Protein AF-0000000084605504 (afdb_homodimer)

InterPro domains:
  IPR029058 Alpha/Beta hydrolase fold [G3DSA:3.40.50.1820] (10-393)
  IPR029058 Alpha/Beta hydrolase fold [SSF53474] (38-387)

Structure (mmCIF, N/CA/C/O backbone):
data_AF-0000000084605504-model_v1
#
loop_
_entity.id
_entity.type
_entity.pdbx_description
1 polymer 'Uncharacterized protein'
#
loop_
_atom_site.group_PDB
_atom_site.id
_atom_site.type_symbol
_atom_site.label_atom_id
_atom_site.label_alt_id
_atom_site.label_comp_id
_atom_site.label_asym_id
_atom_site.label_entity_id
_atom_site.label_seq_id
_atom_site.pdbx_PDB_ins_code
_atom_site.Cartn_x
_atom_site.Cartn_y
_atom_site.Cartn_z
_atom_site.occupancy
_atom_site.B_iso_or_equiv
_atom_site.auth_seq_id
_atom_site.auth_comp_id
_atom_site.auth_asym_id
_atom_site.auth_atom_id
_atom_site.pdbx_PDB_model_num
ATOM 1 N N . MET A 1 1 ? 10.141 -19.453 16 1 26.58 1 MET A N 1
ATOM 2 C CA . MET A 1 1 ? 11.234 -20.406 15.984 1 26.58 1 MET A CA 1
ATOM 3 C C . MET A 1 1 ? 11.5 -20.922 14.57 1 26.58 1 MET A C 1
ATOM 5 O O . MET A 1 1 ? 10.578 -21.344 13.883 1 26.58 1 MET A O 1
ATOM 9 N N . ALA A 1 2 ? 12.641 -20.469 13.984 1 36.31 2 ALA A N 1
ATOM 10 C CA . ALA A 1 2 ? 13.164 -20.938 12.703 1 36.31 2 ALA A CA 1
ATOM 11 C C . ALA A 1 2 ? 13.422 -22.438 12.727 1 36.31 2 ALA A C 1
ATOM 13 O O . ALA A 1 2 ? 14.07 -22.938 13.648 1 36.31 2 ALA A O 1
ATOM 14 N N . ARG A 1 3 ? 12.57 -23.328 12.133 1 33.59 3 ARG A N 1
ATOM 15 C CA . ARG A 1 3 ? 12.938 -24.734 12.031 1 33.59 3 ARG A CA 1
ATOM 16 C C . ARG A 1 3 ? 13.805 -24.984 10.805 1 33.59 3 ARG A C 1
ATOM 18 O O . ARG A 1 3 ? 13.453 -24.594 9.695 1 33.59 3 ARG A O 1
ATOM 25 N N . LEU A 1 4 ? 15.047 -25.344 10.992 1 37.31 4 LEU A N 1
ATOM 26 C CA . LEU A 1 4 ? 15.945 -25.797 9.93 1 37.31 4 LEU A CA 1
ATOM 27 C C . LEU A 1 4 ? 15.461 -27.109 9.336 1 37.31 4 LEU A C 1
ATOM 29 O O . LEU A 1 4 ? 15.156 -28.047 10.078 1 37.31 4 LEU A O 1
ATOM 33 N N . VAL A 1 5 ? 14.867 -27.125 8.234 1 40.53 5 VAL A N 1
ATOM 34 C CA . VAL A 1 5 ? 14.516 -28.406 7.613 1 40.53 5 VAL A CA 1
ATOM 35 C C . VAL A 1 5 ? 15.766 -29.062 7.039 1 40.53 5 VAL A C 1
ATOM 37 O O . VAL A 1 5 ? 16.562 -28.406 6.359 1 40.53 5 VAL A O 1
ATOM 40 N N . PRO A 1 6 ? 16.047 -30.203 7.488 1 39.81 6 PRO A N 1
ATOM 41 C CA . PRO A 1 6 ? 17.203 -30.938 6.996 1 39.81 6 PRO A CA 1
ATOM 42 C C . PRO A 1 6 ? 17.172 -31.156 5.484 1 39.81 6 PRO A C 1
ATOM 44 O O . PRO A 1 6 ? 16.188 -31.656 4.945 1 39.81 6 PRO A O 1
ATOM 47 N N . LEU A 1 7 ? 17.625 -30.25 4.707 1 46.53 7 LEU A N 1
ATOM 48 C CA . LEU A 1 7 ? 17.734 -30.422 3.266 1 46.53 7 LEU A CA 1
ATOM 49 C C . LEU A 1 7 ? 18.75 -31.516 2.928 1 46.53 7 LEU A C 1
ATOM 51 O O . LEU A 1 7 ? 19.609 -31.844 3.746 1 46.53 7 LEU A O 1
ATOM 55 N N . GLN A 1 8 ? 18.562 -32.062 1.798 1 49.34 8 GLN A N 1
ATOM 56 C CA . GLN A 1 8 ? 19.5 -32.938 1.088 1 49.34 8 GLN A CA 1
ATOM 57 C C . GLN A 1 8 ? 20.922 -32.375 1.128 1 49.34 8 GLN A C 1
ATOM 59 O O . GLN A 1 8 ? 21.109 -31.156 1.144 1 49.34 8 GLN A O 1
ATOM 64 N N . GLU A 1 9 ? 21.922 -33.094 1.468 1 55.03 9 GLU A N 1
ATOM 65 C CA . GLU A 1 9 ? 23.359 -32.812 1.64 1 55.03 9 GLU A CA 1
ATOM 66 C C . GLU A 1 9 ? 23.859 -31.844 0.588 1 55.03 9 GLU A C 1
ATOM 68 O O . GLU A 1 9 ? 24.719 -31 0.876 1 55.03 9 GLU A O 1
ATOM 73 N N . ASP A 1 10 ? 23.141 -31.656 -0.677 1 78.25 10 ASP A N 1
ATOM 74 C CA . ASP A 1 10 ? 23.766 -30.859 -1.734 1 78.25 10 ASP A CA 1
ATOM 75 C C . ASP A 1 10 ? 22.953 -29.594 -2.016 1 78.25 10 ASP A C 1
ATOM 77 O O . ASP A 1 10 ? 23.219 -28.891 -3 1 78.25 10 ASP A O 1
ATOM 81 N N . PHE A 1 11 ? 22.094 -29.219 -1.221 1 88.12 11 PHE A N 1
ATOM 82 C CA . PHE A 1 11 ? 21.359 -27.969 -1.429 1 88.12 11 PHE A CA 1
ATOM 83 C C . PHE A 1 11 ? 22.125 -26.781 -0.875 1 88.12 11 PHE A C 1
ATOM 85 O O . PHE A 1 11 ? 22.531 -26.797 0.286 1 88.12 11 PHE A O 1
ATOM 92 N N . PRO A 1 12 ? 22.328 -25.766 -1.66 1 93.06 12 PRO A N 1
ATOM 93 C CA . PRO A 1 12 ? 23.312 -24.734 -1.317 1 93.06 12 PRO A CA 1
ATOM 94 C C . PRO A 1 12 ? 22.734 -23.641 -0.414 1 93.06 12 PRO A C 1
ATOM 96 O O . PRO A 1 12 ? 23.359 -22.609 -0.2 1 93.06 12 PRO A O 1
ATOM 99 N N . PHE A 1 13 ? 21.531 -23.828 0.152 1 95.56 13 PHE A N 1
ATOM 100 C CA . PHE A 1 13 ? 20.938 -22.812 1.02 1 95.56 13 PHE A CA 1
ATOM 101 C C . PHE A 1 13 ? 20.641 -23.391 2.402 1 95.56 13 PHE A C 1
ATOM 103 O O . PHE A 1 13 ? 20.25 -24.547 2.527 1 95.56 13 PHE A O 1
ATOM 110 N N . ASP A 1 14 ? 20.891 -22.547 3.432 1 94.62 14 ASP A N 1
ATOM 111 C CA . ASP A 1 14 ? 20.172 -22.75 4.688 1 94.62 14 ASP A CA 1
ATOM 112 C C . ASP A 1 14 ? 18.75 -22.188 4.605 1 94.62 14 ASP A C 1
ATOM 114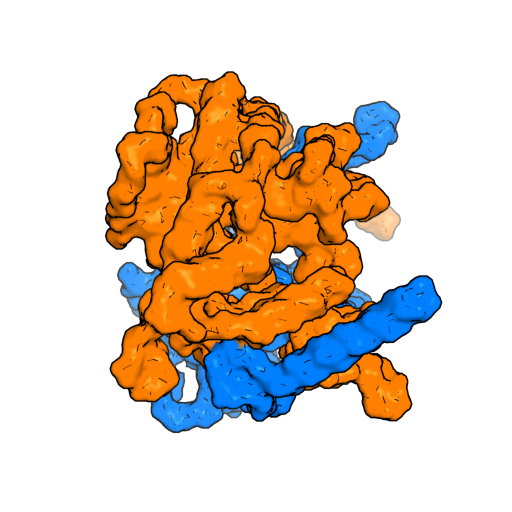 O O . ASP A 1 14 ? 18.531 -21.109 4.066 1 94.62 14 ASP A O 1
ATOM 118 N N . ILE A 1 15 ? 17.844 -23 5.035 1 96.75 15 ILE A N 1
ATOM 119 C CA . ILE A 1 15 ? 16.453 -22.562 4.953 1 96.75 15 ILE A CA 1
ATOM 120 C C . ILE A 1 15 ? 15.93 -22.266 6.352 1 96.75 15 ILE A C 1
ATOM 122 O O . ILE A 1 15 ? 16.047 -23.094 7.262 1 96.75 15 ILE A O 1
ATOM 126 N N . ILE A 1 16 ? 15.438 -21.031 6.57 1 97.19 16 ILE A N 1
ATOM 127 C CA . ILE A 1 16 ? 14.68 -20.688 7.77 1 97.19 16 ILE A CA 1
ATOM 128 C C . ILE A 1 16 ? 13.203 -20.547 7.422 1 97.19 16 ILE A C 1
ATOM 130 O O . ILE A 1 16 ? 12.836 -19.781 6.527 1 97.19 16 ILE A O 1
ATOM 134 N N . SER A 1 17 ? 12.352 -21.312 8.062 1 97.38 17 SER A N 1
ATOM 135 C CA . SER A 1 17 ? 10.906 -21.234 7.867 1 97.38 17 SER A CA 1
ATOM 136 C C . SER A 1 17 ? 10.266 -20.312 8.891 1 97.38 17 SER A C 1
ATOM 138 O O . SER A 1 17 ? 10.555 -20.391 10.086 1 97.38 17 SER A O 1
ATOM 140 N N . HIS A 1 18 ? 9.461 -19.375 8.391 1 97.06 18 HIS A N 1
ATOM 141 C CA . HIS A 1 18 ? 8.75 -18.438 9.258 1 97.06 18 HIS A CA 1
ATOM 142 C C . HIS A 1 18 ? 7.238 -18.625 9.133 1 97.06 18 HIS A C 1
ATOM 144 O O . HIS A 1 18 ? 6.73 -18.891 8.047 1 97.06 18 HIS A O 1
ATOM 150 N N . ASP A 1 19 ? 6.539 -18.594 10.203 1 95.62 19 ASP A N 1
ATOM 151 C CA . ASP A 1 19 ? 5.098 -18.375 10.297 1 95.62 19 ASP A CA 1
ATOM 152 C C . ASP A 1 19 ? 4.773 -16.938 10.648 1 95.62 19 ASP A C 1
ATOM 154 O O . ASP A 1 19 ? 4.898 -16.531 11.805 1 95.62 19 ASP A O 1
ATOM 158 N N . VAL A 1 20 ? 4.375 -16.172 9.672 1 95.19 20 VAL A N 1
ATOM 159 C CA . VAL A 1 20 ? 4.293 -14.719 9.836 1 95.19 20 VAL A CA 1
ATOM 160 C C . VAL A 1 20 ? 2.832 -14.289 9.914 1 95.19 20 VAL A C 1
ATOM 162 O O . VAL A 1 20 ? 2.049 -14.547 9 1 95.19 20 VAL A O 1
ATOM 165 N N . PRO A 1 21 ? 2.438 -13.656 10.992 1 93 21 PRO A N 1
ATOM 166 C CA . PRO A 1 21 ? 1.074 -13.117 11.055 1 93 21 PRO A CA 1
ATOM 167 C C . PRO A 1 21 ? 0.845 -11.977 10.062 1 93 21 PRO A C 1
ATOM 169 O O . PRO A 1 21 ? 1.737 -11.156 9.852 1 93 21 PRO A O 1
ATOM 172 N N . VAL A 1 22 ? -0.282 -12 9.398 1 90.69 22 VAL A N 1
ATOM 173 C CA . VAL A 1 22 ? -0.682 -10.898 8.539 1 90.69 22 VAL A CA 1
ATOM 174 C C . VAL A 1 22 ? -2.115 -10.484 8.859 1 90.69 22 VAL A C 1
ATOM 176 O O . VAL A 1 22 ? -2.83 -11.195 9.57 1 90.69 22 VAL A O 1
ATOM 179 N N . THR A 1 23 ? -2.473 -9.305 8.398 1 85.38 23 THR A N 1
ATOM 180 C CA . THR A 1 23 ? -3.787 -8.75 8.711 1 85.38 23 THR A CA 1
ATOM 181 C C . THR A 1 23 ? -4.891 -9.578 8.055 1 85.38 23 THR A C 1
ATOM 183 O O . THR A 1 23 ? -4.695 -10.141 6.973 1 85.38 23 THR A O 1
ATOM 186 N N . PRO A 1 24 ? -6.023 -9.695 8.711 1 86.06 24 PRO A N 1
ATOM 187 C CA . PRO A 1 24 ? -7.16 -10.398 8.109 1 86.06 24 PRO A CA 1
ATOM 188 C C . PRO A 1 24 ? -7.922 -9.547 7.102 1 86.06 24 PRO A C 1
ATOM 190 O O . PRO A 1 24 ? -8.789 -10.055 6.387 1 86.06 24 PRO A O 1
ATOM 193 N N . PHE A 1 25 ? -7.617 -8.258 7.047 1 89.44 25 PHE A N 1
ATOM 194 C CA . PHE A 1 25 ? -8.32 -7.387 6.113 1 89.44 25 PHE A CA 1
ATOM 195 C C . PHE A 1 25 ? -7.91 -7.688 4.676 1 89.44 25 PHE A C 1
ATOM 197 O O . PHE A 1 25 ? -6.738 -7.559 4.32 1 89.44 25 PHE A O 1
ATOM 204 N N . ARG A 1 26 ? -8.859 -8.164 3.939 1 92.25 26 ARG A N 1
ATOM 205 C CA . ARG A 1 26 ? -8.602 -8.516 2.547 1 92.25 26 ARG A CA 1
ATOM 206 C C . ARG A 1 26 ? -9.289 -7.539 1.601 1 92.25 26 ARG A C 1
ATOM 208 O O . ARG A 1 26 ? -10.078 -6.695 2.035 1 92.25 26 ARG A O 1
ATOM 215 N N . GLU A 1 27 ? -8.875 -7.559 0.323 1 91.69 27 GLU A N 1
ATOM 216 C CA . GLU A 1 27 ? -9.5 -6.715 -0.691 1 91.69 27 GLU A CA 1
ATOM 217 C C . GLU A 1 27 ? -11.016 -6.887 -0.694 1 91.69 27 GLU A C 1
ATOM 219 O O . GLU A 1 27 ? -11.758 -5.906 -0.784 1 91.69 27 GLU A O 1
ATOM 224 N N . TYR A 1 28 ? -11.398 -8.109 -0.68 1 87.38 28 TYR A N 1
ATOM 225 C CA . TYR A 1 28 ? -12.805 -8.484 -0.56 1 87.38 28 TYR A CA 1
ATOM 226 C C . TYR A 1 28 ? -13.07 -9.164 0.777 1 87.38 28 TYR A C 1
ATOM 228 O O . TYR A 1 28 ? -12.422 -10.148 1.123 1 87.38 28 TYR A O 1
ATOM 236 N N . PRO A 1 29 ? -14.016 -8.633 1.504 1 82.81 29 PRO A N 1
ATOM 237 C CA . PRO A 1 29 ? -14.281 -9.195 2.832 1 82.81 29 PRO A CA 1
ATOM 238 C C . PRO A 1 29 ? -14.602 -10.688 2.791 1 82.81 29 PRO A C 1
ATOM 240 O O . PRO A 1 29 ? -14.328 -11.406 3.752 1 82.81 29 PRO A O 1
ATOM 243 N N . THR A 1 30 ? -15.102 -11.164 1.666 1 83.62 30 THR A N 1
ATOM 244 C CA . THR A 1 30 ? -15.547 -12.547 1.552 1 83.62 30 THR A CA 1
ATOM 245 C C . THR A 1 30 ? -14.375 -13.469 1.229 1 83.62 30 THR A C 1
ATOM 247 O O . THR A 1 30 ? -14.555 -14.672 1.043 1 83.62 30 THR A O 1
ATOM 250 N N . ALA A 1 31 ? -13.211 -12.914 1.172 1 89.94 31 ALA A N 1
ATOM 251 C CA . ALA A 1 31 ? -12.023 -13.742 0.979 1 89.94 31 ALA A CA 1
ATOM 252 C C . ALA A 1 31 ? -11.711 -14.555 2.232 1 89.94 31 ALA A C 1
ATOM 254 O O . ALA A 1 31 ? -10.953 -15.523 2.18 1 89.94 31 ALA A O 1
ATOM 255 N N . VAL A 1 32 ? -12.25 -14.109 3.375 1 89.88 32 VAL A N 1
ATOM 256 C CA . VAL A 1 32 ? -12.109 -14.844 4.625 1 89.88 32 VAL A CA 1
ATOM 257 C C . VAL A 1 32 ? -13.492 -15.086 5.246 1 89.88 32 VAL A C 1
ATOM 259 O O . VAL A 1 32 ? -14.453 -14.398 4.902 1 89.88 32 VAL A O 1
ATOM 262 N N . VAL A 1 33 ? -13.555 -16.078 6.145 1 86.44 33 VAL A N 1
ATOM 263 C CA . VAL A 1 33 ? -14.805 -16.391 6.824 1 86.44 33 VAL A CA 1
ATOM 264 C C . VAL A 1 33 ? -15.055 -15.367 7.934 1 86.44 33 VAL A C 1
ATOM 266 O O . VAL A 1 33 ? -16.203 -14.953 8.156 1 86.44 33 VAL A O 1
ATOM 269 N N . ASP A 1 34 ? -13.984 -15.016 8.555 1 84.81 34 ASP A N 1
ATOM 270 C CA . ASP A 1 34 ? -14.039 -14.125 9.711 1 84.81 34 ASP A CA 1
ATOM 271 C C . ASP A 1 34 ? -12.883 -13.133 9.695 1 84.81 34 ASP A C 1
ATOM 273 O O . ASP A 1 34 ? -11.727 -13.508 9.898 1 84.81 34 ASP A O 1
ATOM 277 N N . GLU A 1 35 ? -13.18 -11.844 9.578 1 83.5 35 GLU A N 1
ATOM 278 C CA . GLU A 1 35 ? -12.172 -10.805 9.477 1 83.5 35 GLU A CA 1
ATOM 279 C C . GLU A 1 35 ? -11.547 -10.508 10.844 1 83.5 35 GLU A C 1
ATOM 281 O O . GLU A 1 35 ? -10.531 -9.805 10.93 1 83.5 35 GLU A O 1
ATOM 286 N N . SER A 1 36 ? -12.117 -10.961 11.844 1 80.94 36 SER A N 1
ATOM 287 C CA . SER A 1 36 ? -11.57 -10.719 13.172 1 80.94 36 SER A CA 1
ATOM 288 C C . SER A 1 36 ? -10.5 -11.758 13.523 1 80.94 36 SER A C 1
ATOM 290 O O . SER A 1 36 ? -9.773 -11.594 14.5 1 80.94 36 SER A O 1
ATOM 292 N N . ARG A 1 37 ? -10.438 -12.766 12.688 1 86.75 37 ARG A N 1
ATOM 293 C CA . ARG A 1 37 ? -9.438 -13.805 12.914 1 86.75 37 ARG A CA 1
ATOM 294 C C . ARG A 1 37 ? -8.195 -13.562 12.07 1 86.75 37 ARG A C 1
ATOM 296 O O . ARG A 1 37 ? -8.273 -13.492 10.836 1 86.75 37 ARG A O 1
ATOM 303 N N . GLY A 1 38 ? -7.09 -13.516 12.695 1 88.19 38 GLY A N 1
ATOM 304 C CA . GLY A 1 38 ? -5.832 -13.258 12.016 1 88.19 38 GLY A CA 1
ATOM 305 C C . GLY A 1 38 ? -5.469 -14.336 11.008 1 88.19 38 GLY A C 1
ATOM 306 O O . GLY A 1 38 ? -6.016 -15.438 11.047 1 88.19 38 GLY A O 1
ATOM 307 N N . LEU A 1 39 ? -4.633 -14.023 10.031 1 94.88 39 LEU A N 1
ATOM 308 C CA . LEU A 1 39 ? -4.082 -14.938 9.039 1 94.88 39 LEU A CA 1
ATOM 309 C C . LEU A 1 39 ? -2.576 -15.102 9.227 1 94.88 39 LEU A C 1
ATOM 311 O O . LEU A 1 39 ? -1.946 -14.32 9.945 1 94.88 39 LEU A O 1
ATOM 315 N N . ARG A 1 40 ? -2.102 -16.141 8.648 1 96.62 40 ARG A N 1
ATOM 316 C CA . ARG A 1 40 ? -0.667 -16.406 8.711 1 96.62 40 ARG A CA 1
ATOM 317 C C . ARG A 1 40 ? -0.124 -16.812 7.344 1 96.62 40 ARG A C 1
ATOM 319 O O . ARG A 1 40 ? -0.822 -17.453 6.559 1 96.62 40 ARG A O 1
ATOM 326 N N . LEU A 1 41 ? 1.131 -16.453 7.133 1 97.75 41 LEU A N 1
ATOM 327 C CA . LEU A 1 41 ? 1.824 -16.844 5.914 1 97.75 41 LEU A CA 1
ATOM 328 C C . LEU A 1 41 ? 2.967 -17.812 6.234 1 97.75 41 LEU A C 1
ATOM 330 O O . LEU A 1 41 ? 3.701 -17.609 7.203 1 97.75 41 LEU A O 1
ATOM 334 N N . SER A 1 42 ? 2.998 -18.844 5.48 1 98.56 42 SER A N 1
ATOM 335 C CA . SER A 1 42 ? 4.195 -19.688 5.465 1 98.56 42 SER A CA 1
ATOM 336 C C . SER A 1 42 ? 5.281 -19.062 4.59 1 98.56 42 SER A C 1
ATOM 338 O O . SER A 1 42 ? 5.098 -18.906 3.381 1 98.56 42 SER A O 1
ATOM 340 N N . VAL A 1 43 ? 6.402 -18.75 5.207 1 98.62 43 VAL A N 1
ATOM 341 C CA . VAL A 1 43 ? 7.488 -18.062 4.52 1 98.62 43 VAL A CA 1
ATOM 342 C C . VAL A 1 43 ? 8.773 -18.875 4.629 1 98.62 43 VAL A C 1
ATOM 344 O O . VAL A 1 43 ? 9.07 -19.438 5.684 1 98.62 43 VAL A O 1
ATOM 347 N N . LYS A 1 44 ? 9.484 -18.953 3.557 1 98.56 44 LYS A N 1
ATOM 348 C CA . LYS A 1 44 ? 10.828 -19.531 3.604 1 98.56 44 LYS A CA 1
ATOM 349 C C . LYS A 1 44 ? 11.883 -18.484 3.238 1 98.56 44 LYS A C 1
ATOM 351 O O . LYS A 1 44 ? 11.703 -17.719 2.291 1 98.56 44 LYS A O 1
ATOM 356 N N . GLN A 1 45 ? 12.875 -18.438 4.066 1 97.88 45 GLN A N 1
ATOM 357 C CA . GLN A 1 45 ? 14.078 -17.641 3.859 1 97.88 45 GLN A CA 1
ATOM 358 C C . GLN A 1 45 ? 15.258 -18.531 3.451 1 97.88 45 GLN A C 1
ATOM 360 O O . GLN A 1 45 ? 15.633 -19.453 4.184 1 97.88 45 GLN A O 1
ATOM 365 N N . TYR A 1 46 ? 15.75 -18.281 2.256 1 97.19 46 TYR A N 1
ATOM 366 C CA . TYR A 1 46 ? 16.875 -19.047 1.732 1 97.19 46 TYR A CA 1
ATOM 367 C C . TYR A 1 46 ? 18.172 -18.25 1.86 1 97.19 46 TYR A C 1
ATOM 369 O O . TYR A 1 46 ? 18.344 -17.219 1.208 1 97.19 46 TYR A O 1
ATOM 377 N N . ILE A 1 47 ? 19.078 -18.719 2.68 1 95.12 47 ILE A N 1
ATOM 378 C CA . ILE A 1 47 ? 20.359 -18.047 2.914 1 95.12 47 ILE A CA 1
ATOM 379 C C . ILE A 1 47 ? 21.484 -18.875 2.305 1 95.12 47 ILE A C 1
ATOM 381 O O . ILE A 1 47 ? 21.734 -20.016 2.719 1 95.12 47 ILE A O 1
ATOM 385 N N . PRO A 1 48 ? 22.188 -18.281 1.306 1 93.38 48 PRO A N 1
ATOM 386 C CA . PRO A 1 48 ? 23.297 -19.047 0.722 1 93.38 48 PRO A CA 1
ATOM 387 C C . PRO A 1 48 ? 24.328 -19.5 1.766 1 93.38 48 PRO A C 1
ATOM 389 O O . PRO A 1 48 ? 24.656 -18.734 2.682 1 93.38 48 PRO A O 1
ATOM 392 N N . ARG A 1 49 ? 24.75 -20.781 1.729 1 89 49 ARG A N 1
ATOM 393 C CA . ARG A 1 49 ? 25.688 -21.359 2.682 1 89 49 ARG A CA 1
ATOM 394 C C . ARG A 1 49 ? 27.109 -20.844 2.434 1 89 49 ARG A C 1
ATOM 396 O O . ARG A 1 49 ? 27.922 -20.797 3.354 1 89 49 ARG A O 1
ATOM 403 N N . ASP A 1 50 ? 27.469 -20.625 1.336 1 72.81 50 ASP A N 1
ATOM 404 C CA . ASP A 1 50 ? 28.859 -20.312 1.042 1 72.81 50 ASP A CA 1
ATOM 405 C C . ASP A 1 50 ? 29.281 -18.984 1.682 1 72.81 50 ASP A C 1
ATOM 407 O O . ASP A 1 50 ? 28.438 -18.094 1.863 1 72.81 50 ASP A O 1
ATOM 411 N N . ASP A 1 51 ? 30.438 -18.984 2.516 1 55.47 51 ASP A N 1
ATOM 412 C CA . ASP A 1 51 ? 31.125 -18.031 3.387 1 55.47 51 ASP A CA 1
ATOM 413 C C . ASP A 1 51 ? 31.141 -16.641 2.771 1 55.47 51 ASP A C 1
ATOM 415 O O . ASP A 1 51 ? 31.094 -15.641 3.49 1 55.47 51 ASP A O 1
ATOM 419 N N . LYS A 1 52 ? 31.5 -16.594 1.521 1 53.69 52 LYS A N 1
ATOM 420 C CA . LYS A 1 52 ? 31.734 -15.273 0.961 1 53.69 52 LYS A CA 1
ATOM 421 C C . LYS A 1 52 ? 30.547 -14.352 1.216 1 53.69 52 LYS A C 1
ATOM 423 O O . LYS A 1 52 ? 30.688 -13.133 1.294 1 53.69 52 LYS A O 1
ATOM 428 N N . HIS A 1 53 ? 29.344 -14.938 1.291 1 50.91 53 HIS A N 1
ATOM 429 C CA . HIS A 1 53 ? 28.094 -14.203 1.51 1 50.91 53 HIS A CA 1
ATOM 430 C C . HIS A 1 53 ? 27.938 -13.82 2.977 1 50.91 53 HIS A C 1
ATOM 432 O O . HIS A 1 53 ? 27.25 -12.844 3.297 1 50.91 53 HIS A O 1
ATOM 438 N N . ARG A 1 54 ? 28.562 -14.68 3.988 1 48.59 54 ARG A N 1
ATOM 439 C CA . ARG A 1 54 ? 28.344 -14.469 5.414 1 48.59 54 ARG A CA 1
ATOM 440 C C . ARG A 1 54 ? 29.281 -13.398 5.957 1 48.59 54 ARG A C 1
ATOM 442 O O . ARG A 1 54 ? 29.031 -12.836 7.031 1 48.59 54 ARG A O 1
ATOM 449 N N . THR A 1 55 ? 30.516 -13.422 5.539 1 46.31 55 THR A N 1
ATOM 450 C CA . THR A 1 55 ? 31.469 -12.555 6.223 1 46.31 55 THR A CA 1
ATOM 451 C C . THR A 1 55 ? 31.438 -11.148 5.629 1 46.31 55 THR A C 1
ATOM 453 O O . THR A 1 55 ? 31.391 -10.984 4.406 1 46.31 55 THR A O 1
ATOM 456 N N . ASN A 1 56 ? 30.562 -10.266 6.023 1 45.22 56 ASN A N 1
ATOM 457 C CA . ASN A 1 56 ? 30.422 -8.844 5.719 1 45.22 56 ASN A CA 1
ATOM 458 C C . ASN A 1 56 ? 31.781 -8.211 5.398 1 45.22 56 ASN A C 1
ATOM 460 O O . ASN A 1 56 ? 31.922 -6.992 5.48 1 45.22 56 ASN A O 1
ATOM 464 N N . GLU A 1 57 ? 32.875 -8.875 5.551 1 42.38 57 GLU A N 1
ATOM 465 C CA . GLU A 1 57 ? 34.094 -8.07 5.336 1 42.38 57 GLU A CA 1
ATOM 466 C C . GLU A 1 57 ? 33.938 -7.152 4.129 1 42.38 57 GLU A C 1
ATOM 468 O O . GLU A 1 57 ? 32.906 -7.219 3.424 1 42.38 57 GLU A O 1
ATOM 473 N N . ALA A 1 58 ? 35.156 -6.863 3.338 1 40.03 58 ALA A N 1
ATOM 474 C CA . ALA A 1 58 ? 35.375 -5.895 2.266 1 40.03 58 ALA A CA 1
ATOM 475 C C . ALA A 1 58 ? 34.406 -6.105 1.119 1 40.03 58 ALA A C 1
ATOM 477 O O . ALA A 1 58 ? 34.75 -6.641 0.069 1 40.03 58 ALA A O 1
ATOM 478 N N . LEU A 1 59 ? 33.281 -6.648 1.372 1 44.72 59 LEU A N 1
ATOM 479 C CA . LEU A 1 59 ? 32.5 -6.902 0.154 1 44.72 59 LEU A CA 1
ATOM 480 C C . LEU A 1 59 ? 32.312 -5.617 -0.636 1 44.72 59 LEU A C 1
ATOM 482 O O . LEU A 1 59 ? 31.922 -4.59 -0.069 1 44.72 59 LEU A O 1
ATOM 486 N N . ARG A 1 60 ? 32.969 -5.43 -1.679 1 45.97 60 ARG A N 1
ATOM 487 C CA . ARG A 1 60 ? 32.938 -4.367 -2.68 1 45.97 60 ARG A CA 1
ATOM 488 C C . ARG A 1 60 ? 31.5 -4.051 -3.094 1 45.97 60 ARG A C 1
ATOM 490 O O . ARG A 1 60 ? 31.234 -2.986 -3.652 1 45.97 60 ARG A O 1
ATOM 497 N N . THR A 1 61 ? 30.578 -5.156 -3.1 1 55.94 61 THR A N 1
ATOM 498 C CA . THR A 1 61 ? 29.203 -4.934 -3.57 1 55.94 61 THR A CA 1
ATOM 499 C C . THR A 1 61 ? 28.203 -5.32 -2.496 1 55.94 61 THR A C 1
ATOM 501 O O . THR A 1 61 ? 28.422 -6.262 -1.732 1 55.94 61 THR A O 1
ATOM 504 N N . GLU A 1 62 ? 27.266 -4.566 -2.25 1 76.88 62 GLU A N 1
ATOM 505 C CA . GLU A 1 62 ? 26.203 -4.82 -1.274 1 76.88 62 GLU A CA 1
ATOM 506 C C . GLU A 1 62 ? 25.344 -6.016 -1.684 1 76.88 62 GLU A C 1
ATOM 508 O O . GLU A 1 62 ? 24.891 -6.098 -2.826 1 76.88 62 GLU A O 1
ATOM 513 N N . PRO A 1 63 ? 25.391 -7.141 -0.947 1 88.31 63 PRO A N 1
ATOM 514 C CA . PRO A 1 63 ? 24.531 -8.289 -1.279 1 88.31 63 PRO A CA 1
ATOM 515 C C . PRO A 1 63 ? 23.078 -7.898 -1.486 1 88.31 63 PRO A C 1
ATOM 517 O O . PRO A 1 63 ? 22.578 -6.965 -0.844 1 88.31 63 PRO A O 1
ATOM 520 N N . ILE A 1 64 ? 22.469 -8.625 -2.43 1 92.81 64 ILE A N 1
ATOM 521 C CA . ILE A 1 64 ? 21.078 -8.273 -2.74 1 92.81 64 ILE A CA 1
ATOM 522 C C . ILE A 1 64 ? 20.125 -9.203 -1.977 1 92.81 64 ILE A C 1
ATOM 524 O O . ILE A 1 64 ? 20.469 -10.352 -1.69 1 92.81 64 ILE A O 1
ATOM 528 N N . THR A 1 65 ? 19.016 -8.695 -1.586 1 95.31 65 THR A N 1
ATOM 529 C CA . THR A 1 65 ? 17.891 -9.477 -1.098 1 95.31 65 THR A CA 1
ATOM 530 C C . THR A 1 65 ? 16.859 -9.68 -2.201 1 95.31 65 THR A C 1
ATOM 532 O O . THR A 1 65 ? 16.469 -8.734 -2.891 1 95.31 65 THR A O 1
ATOM 535 N N . ILE A 1 66 ? 16.438 -10.938 -2.381 1 98 66 ILE A N 1
ATOM 536 C CA . ILE A 1 66 ? 15.469 -11.25 -3.424 1 98 66 ILE A CA 1
ATOM 537 C C . ILE A 1 66 ? 14.125 -11.594 -2.791 1 98 66 ILE A C 1
ATOM 539 O O . ILE A 1 66 ? 14.047 -12.453 -1.912 1 98 66 ILE A O 1
ATOM 543 N N . ILE A 1 67 ? 13.086 -10.867 -3.178 1 98.81 67 ILE A N 1
ATOM 544 C CA . ILE A 1 67 ? 11.711 -11.242 -2.871 1 98.81 67 ILE A CA 1
ATOM 545 C C . ILE A 1 67 ? 11.094 -11.977 -4.062 1 98.81 67 ILE A C 1
ATOM 547 O O . ILE A 1 67 ? 10.906 -11.383 -5.129 1 98.81 67 ILE A O 1
ATOM 551 N N . ALA A 1 68 ? 10.797 -13.242 -3.859 1 98.81 68 ALA A N 1
ATOM 552 C CA . ALA A 1 68 ? 10.25 -14.055 -4.938 1 98.81 68 ALA A CA 1
ATOM 553 C C . ALA A 1 68 ? 8.742 -14.227 -4.777 1 98.81 68 ALA A C 1
ATOM 555 O O . ALA A 1 68 ? 8.242 -14.367 -3.66 1 98.81 68 ALA A O 1
ATOM 556 N N . ALA A 1 69 ? 8.008 -14.148 -5.863 1 98.62 69 ALA A N 1
ATOM 557 C CA . ALA A 1 69 ? 6.566 -14.391 -5.934 1 98.62 69 ALA A CA 1
ATOM 558 C C . ALA A 1 69 ? 6.223 -15.32 -7.098 1 98.62 69 ALA A C 1
ATOM 560 O O . ALA A 1 69 ? 6.609 -15.062 -8.242 1 98.62 69 ALA A O 1
ATOM 561 N N . GLY A 1 70 ? 5.559 -16.375 -6.84 1 97.56 70 GLY A N 1
ATOM 562 C CA . GLY A 1 70 ? 5.406 -17.453 -7.785 1 97.56 70 GLY A CA 1
ATOM 563 C C . GLY A 1 70 ? 4.082 -17.422 -8.523 1 97.56 70 GLY A C 1
ATOM 564 O O . GLY A 1 70 ? 3.338 -16.453 -8.438 1 97.56 70 GLY A O 1
ATOM 565 N N . ALA A 1 71 ? 3.85 -18.484 -9.281 1 95.25 71 ALA A N 1
ATOM 566 C CA . ALA A 1 71 ? 2.637 -18.641 -10.078 1 95.25 71 ALA A CA 1
ATOM 567 C C . ALA A 1 71 ? 1.467 -19.109 -9.219 1 95.25 71 ALA A C 1
ATOM 569 O O . ALA A 1 71 ? 1.664 -19.578 -8.102 1 95.25 71 ALA A O 1
ATOM 570 N N . LEU A 1 72 ? 0.344 -18.953 -9.812 1 91.56 72 LEU A N 1
ATOM 571 C CA . LEU A 1 72 ? -0.903 -19.281 -9.125 1 91.56 72 LEU A CA 1
ATOM 572 C C . LEU A 1 72 ? -0.959 -20.766 -8.758 1 91.56 72 LEU A C 1
ATOM 574 O O . LEU A 1 72 ? -0.804 -21.625 -9.625 1 91.56 72 LEU A O 1
ATOM 578 N N . GLY A 1 73 ? -1.09 -21.031 -7.48 1 89.62 73 GLY A N 1
ATOM 579 C CA . GLY A 1 73 ? -1.408 -22.375 -7.02 1 89.62 73 GLY A CA 1
ATOM 580 C C . GLY A 1 73 ? -0.187 -23.266 -6.891 1 89.62 73 GLY A C 1
ATOM 581 O O . GLY A 1 73 ? -0.308 -24.453 -6.574 1 89.62 73 GLY A O 1
ATOM 582 N N . ILE A 1 74 ? 0.978 -22.766 -7.133 1 94 74 ILE A N 1
ATOM 583 C CA . ILE A 1 74 ? 2.188 -23.578 -7.102 1 94 74 ILE A CA 1
ATOM 584 C C . ILE A 1 74 ? 2.875 -23.438 -5.746 1 94 74 ILE A C 1
ATOM 586 O O . ILE A 1 74 ? 3.008 -22.328 -5.227 1 94 74 ILE A O 1
ATOM 590 N N . ALA A 1 75 ? 3.27 -24.594 -5.246 1 94.19 75 ALA A N 1
ATOM 591 C CA . ALA A 1 75 ? 4.016 -24.578 -3.99 1 94.19 75 ALA A CA 1
ATOM 592 C C . ALA A 1 75 ? 5.316 -23.797 -4.133 1 94.19 75 ALA A C 1
ATOM 594 O O . ALA A 1 75 ? 6.047 -23.969 -5.113 1 94.19 75 ALA A O 1
ATOM 595 N N . LYS A 1 76 ? 5.652 -22.969 -3.129 1 98.06 76 LYS A N 1
ATOM 596 C CA . LYS A 1 76 ? 6.836 -22.109 -3.215 1 98.06 76 LYS A CA 1
ATOM 597 C C . LYS A 1 76 ? 8.109 -22.953 -3.303 1 98.06 76 LYS A C 1
ATOM 599 O O . LYS A 1 76 ? 9.078 -22.562 -3.945 1 98.06 76 LYS A O 1
ATOM 604 N N . GLU A 1 77 ? 8.109 -24.188 -2.785 1 98.06 77 GLU A N 1
ATOM 605 C CA . GLU A 1 77 ? 9.289 -25.031 -2.77 1 98.06 77 GLU A CA 1
ATOM 606 C C . GLU A 1 77 ? 9.648 -25.516 -4.176 1 98.06 77 GLU A C 1
ATOM 608 O O . GLU A 1 77 ? 10.789 -25.906 -4.434 1 98.06 77 GLU A O 1
ATOM 613 N N . SER A 1 78 ? 8.648 -25.469 -5.051 1 97.69 78 SER A N 1
ATOM 614 C CA . SER A 1 78 ? 8.906 -25.906 -6.426 1 97.69 78 SER A CA 1
ATOM 615 C C . SER A 1 78 ? 9.922 -24.984 -7.102 1 97.69 78 SER A C 1
ATOM 617 O O . SER A 1 78 ? 10.516 -25.359 -8.117 1 97.69 78 SER A O 1
ATOM 619 N N . TYR A 1 79 ? 10.195 -23.812 -6.562 1 98.44 79 TYR A N 1
ATOM 620 C CA . TYR A 1 79 ? 11.102 -22.844 -7.16 1 98.44 79 TYR A CA 1
ATOM 621 C C . TYR A 1 79 ? 12.531 -23.062 -6.676 1 98.44 79 TYR A C 1
ATOM 623 O O . TYR A 1 79 ? 13.469 -22.422 -7.156 1 98.44 79 TYR A O 1
ATOM 631 N N . GLU A 1 80 ? 12.766 -23.953 -5.73 1 98.06 80 GLU A N 1
ATOM 632 C CA . GLU A 1 80 ? 14.062 -24.156 -5.109 1 98.06 80 GLU A CA 1
ATOM 633 C C . GLU A 1 80 ? 15.125 -24.516 -6.148 1 98.06 80 GLU A C 1
ATOM 635 O O . GLU A 1 80 ? 16.234 -24 -6.109 1 98.06 80 GLU A O 1
ATOM 640 N N . PRO A 1 81 ? 14.797 -25.359 -7.168 1 97.75 81 PRO A N 1
ATOM 641 C CA . PRO A 1 81 ? 15.812 -25.609 -8.195 1 97.75 81 PRO A CA 1
ATOM 642 C C . PRO A 1 81 ? 16.188 -24.344 -8.969 1 97.75 81 PRO A C 1
ATOM 644 O O . PRO A 1 81 ? 17.344 -24.188 -9.352 1 97.75 81 PRO A O 1
ATOM 647 N N . LEU A 1 82 ? 15.242 -23.5 -9.219 1 98.38 82 LEU A N 1
ATOM 648 C CA . LEU A 1 82 ? 15.555 -22.219 -9.852 1 98.38 82 LEU A CA 1
ATOM 649 C C . LEU A 1 82 ? 16.484 -21.391 -8.977 1 98.38 82 LEU A C 1
ATOM 651 O O . LEU A 1 82 ? 17.438 -20.781 -9.477 1 98.38 82 LEU A O 1
ATOM 655 N N . PHE A 1 83 ? 16.219 -21.359 -7.668 1 98.06 83 PHE A N 1
ATOM 656 C CA . PHE A 1 83 ? 17.078 -20.625 -6.734 1 98.06 83 PHE A CA 1
ATOM 657 C C . PHE A 1 83 ? 18.484 -21.188 -6.742 1 98.06 83 PHE A C 1
ATOM 659 O O . PHE A 1 83 ? 19.469 -20.422 -6.707 1 98.06 83 PHE A O 1
ATOM 666 N N . GLU A 1 84 ? 18.578 -22.5 -6.812 1 96.38 84 GLU A N 1
ATOM 667 C CA . GLU A 1 84 ? 19.875 -23.141 -6.859 1 96.38 84 GLU A CA 1
ATOM 668 C C . GLU A 1 84 ? 20.672 -22.703 -8.086 1 96.38 84 GLU A C 1
ATOM 670 O O . GLU A 1 84 ? 21.844 -22.328 -7.977 1 96.38 84 GLU A O 1
ATOM 675 N N . GLU A 1 85 ? 20.016 -22.781 -9.211 1 96.94 85 GLU A N 1
ATOM 676 C CA . GLU A 1 85 ? 20.688 -22.422 -10.461 1 96.94 85 GLU A CA 1
ATOM 677 C C . GLU A 1 85 ? 21 -20.922 -10.492 1 96.94 85 GLU A C 1
ATOM 679 O O . GLU A 1 85 ? 22.047 -20.516 -11.016 1 96.94 85 GLU A O 1
ATOM 684 N N . LEU A 1 86 ? 20.109 -20.141 -9.961 1 97.69 86 LEU A N 1
ATOM 685 C CA . LEU A 1 86 ? 20.328 -18.688 -9.898 1 97.69 86 LEU A CA 1
ATOM 686 C C . LEU A 1 86 ? 21.547 -18.359 -9.055 1 97.69 86 LEU A C 1
ATOM 688 O O . LEU A 1 86 ? 22.359 -17.516 -9.43 1 97.69 86 LEU A O 1
ATOM 692 N N . LEU A 1 87 ? 21.641 -19.016 -7.922 1 95.5 87 LEU A N 1
ATOM 693 C CA . LEU A 1 87 ? 22.797 -18.797 -7.055 1 95.5 87 LEU A CA 1
ATOM 694 C C . LEU A 1 87 ? 24.094 -19.125 -7.781 1 95.5 87 LEU A C 1
ATOM 696 O O . LEU A 1 87 ? 25.062 -18.359 -7.711 1 95.5 87 LEU A O 1
ATOM 700 N N . ARG A 1 88 ? 24.109 -20.219 -8.484 1 93.56 88 ARG A N 1
ATOM 701 C CA . ARG A 1 88 ? 25.281 -20.641 -9.242 1 93.56 88 ARG A CA 1
ATOM 702 C C . ARG A 1 88 ? 25.656 -19.609 -10.297 1 93.56 88 ARG A C 1
ATOM 704 O O . ARG A 1 88 ? 26.812 -19.203 -10.391 1 93.56 88 ARG A O 1
ATOM 711 N N . CYS A 1 89 ? 24.672 -19.188 -11.031 1 95.44 89 CYS A N 1
ATOM 712 C CA . CYS A 1 89 ? 24.906 -18.203 -12.086 1 95.44 89 CYS A CA 1
ATOM 713 C C . CYS A 1 89 ? 25.328 -16.859 -11.5 1 95.44 89 CYS A C 1
ATOM 715 O O . CYS A 1 89 ? 26.188 -16.188 -12.062 1 95.44 89 CYS A O 1
ATOM 717 N N . ALA A 1 90 ? 24.672 -16.484 -10.445 1 92.31 90 ALA A N 1
ATOM 718 C CA . ALA A 1 90 ? 24.984 -15.211 -9.797 1 92.31 90 ALA A CA 1
ATOM 719 C C . ALA A 1 90 ? 26.422 -15.172 -9.32 1 92.31 90 ALA A C 1
ATOM 721 O O . ALA A 1 90 ? 27.109 -14.148 -9.461 1 92.31 90 ALA A O 1
ATOM 722 N N . GLN A 1 91 ? 26.859 -16.203 -8.734 1 86.56 91 GLN A N 1
ATOM 723 C CA . GLN A 1 91 ? 28.234 -16.297 -8.273 1 86.56 91 GLN A CA 1
ATOM 724 C C . GLN A 1 91 ? 29.219 -16.094 -9.422 1 86.56 91 GLN A C 1
ATOM 726 O O . GLN A 1 91 ? 30.234 -15.414 -9.266 1 86.56 91 GLN A O 1
ATOM 731 N N . SER A 1 92 ? 28.875 -16.609 -10.469 1 88.69 92 SER A N 1
ATOM 732 C CA . SER A 1 92 ? 29.734 -16.484 -11.648 1 88.69 92 SER A CA 1
ATOM 733 C C . SER A 1 92 ? 29.734 -15.062 -12.188 1 88.69 92 SER A C 1
ATOM 735 O O . SER A 1 92 ? 30.719 -14.633 -12.797 1 88.69 92 SER A O 1
ATOM 737 N N . SER A 1 93 ? 28.703 -14.352 -11.938 1 87.75 93 SER A N 1
ATOM 738 C CA . SER A 1 93 ? 28.562 -12.992 -12.453 1 87.75 93 SER A CA 1
ATOM 739 C C . SER A 1 93 ? 28.984 -11.961 -11.406 1 87.75 93 SER A C 1
ATOM 741 O O . SER A 1 93 ? 28.828 -10.758 -11.617 1 87.75 93 SER A O 1
ATOM 743 N N . GLY A 1 94 ? 29.391 -12.391 -10.25 1 84.69 94 GLY A N 1
ATOM 744 C CA . GLY A 1 94 ? 29.875 -11.5 -9.219 1 84.69 94 GLY A CA 1
ATOM 745 C C . GLY A 1 94 ? 28.766 -10.891 -8.383 1 84.69 94 GLY A C 1
ATOM 746 O O . GLY A 1 94 ? 28.984 -9.883 -7.699 1 84.69 94 GLY A O 1
ATOM 747 N N . VAL A 1 95 ? 27.625 -11.453 -8.461 1 89.5 95 VAL A N 1
ATOM 748 C CA . VAL A 1 95 ? 26.484 -10.977 -7.68 1 89.5 95 VAL A CA 1
ATOM 749 C C . VAL A 1 95 ? 26.391 -11.758 -6.375 1 89.5 95 VAL A C 1
ATOM 751 O O . VAL A 1 95 ? 26.438 -12.992 -6.375 1 89.5 95 VAL A O 1
ATOM 754 N N . LEU A 1 96 ? 26.312 -11.047 -5.309 1 90.62 96 LEU A N 1
ATOM 755 C CA . LEU A 1 96 ? 26.125 -11.68 -4.008 1 90.62 96 LEU A CA 1
ATOM 756 C C . LEU A 1 96 ? 24.672 -11.617 -3.578 1 90.62 96 LEU A C 1
ATOM 758 O O . LEU A 1 96 ? 24.047 -10.547 -3.605 1 90.62 96 LEU A O 1
ATOM 762 N N . ILE A 1 97 ? 24.156 -12.758 -3.246 1 93.75 97 ILE A N 1
ATOM 763 C CA . ILE A 1 97 ? 22.781 -12.844 -2.766 1 93.75 97 ILE A CA 1
ATOM 764 C C . ILE A 1 97 ? 22.766 -13.023 -1.249 1 93.75 97 ILE A C 1
ATOM 766 O O . ILE A 1 97 ? 23.328 -13.992 -0.729 1 93.75 97 ILE A O 1
ATOM 770 N N . ARG A 1 98 ? 22.156 -12.031 -0.562 1 92.25 98 ARG A N 1
ATOM 771 C CA . ARG A 1 98 ? 22 -12.102 0.889 1 92.25 98 ARG A CA 1
ATOM 772 C C . ARG A 1 98 ? 21.016 -13.188 1.288 1 92.25 98 ARG A C 1
ATOM 774 O O . ARG A 1 98 ? 21.328 -14.039 2.129 1 92.25 98 ARG A O 1
ATOM 781 N N . SER A 1 99 ? 19.875 -13.156 0.718 1 95.88 99 SER A N 1
ATOM 782 C CA . SER A 1 99 ? 18.828 -14.133 0.954 1 95.88 99 SER A CA 1
ATOM 783 C C . SER A 1 99 ? 17.703 -14.008 -0.081 1 95.88 99 SER A C 1
ATOM 785 O O . SER A 1 99 ? 17.594 -12.984 -0.76 1 95.88 99 SER A O 1
ATOM 787 N N . ILE A 1 100 ? 17.031 -15.109 -0.228 1 97.81 100 ILE A N 1
ATOM 788 C CA . ILE A 1 100 ? 15.797 -15.141 -1.007 1 97.81 100 ILE A CA 1
ATOM 789 C C . ILE A 1 100 ? 14.617 -15.414 -0.086 1 97.81 100 ILE A C 1
ATOM 791 O O . ILE A 1 100 ? 14.656 -16.328 0.735 1 97.81 100 ILE A O 1
ATOM 795 N N . TRP A 1 101 ? 13.617 -14.547 -0.186 1 98.62 101 TRP A N 1
ATOM 796 C CA . TRP A 1 101 ? 12.398 -14.711 0.601 1 98.62 101 TRP A CA 1
ATOM 797 C C . TRP A 1 101 ? 11.219 -15.055 -0.294 1 98.62 101 TRP A C 1
ATOM 799 O O . TRP A 1 101 ? 11.016 -14.43 -1.337 1 98.62 101 TRP A O 1
ATOM 809 N N . MET A 1 102 ? 10.445 -16.062 0.081 1 98.69 102 MET A N 1
ATOM 810 C CA . MET A 1 102 ? 9.242 -16.422 -0.652 1 98.69 102 MET A CA 1
ATOM 811 C C . MET A 1 102 ? 8.141 -16.891 0.302 1 98.69 102 MET A C 1
ATOM 813 O O . MET A 1 102 ? 8.406 -17.609 1.258 1 98.69 102 MET A O 1
ATOM 817 N N . ALA A 1 103 ? 6.938 -16.391 0.046 1 98.5 103 ALA A N 1
ATOM 818 C CA . ALA A 1 103 ? 5.77 -16.75 0.841 1 98.5 103 ALA A CA 1
ATOM 819 C C . ALA A 1 103 ? 4.688 -17.375 -0.031 1 98.5 103 ALA A C 1
ATOM 821 O O . ALA A 1 103 ? 4.469 -16.953 -1.166 1 98.5 103 ALA A O 1
ATOM 822 N N . ASP A 1 104 ? 4.008 -18.391 0.537 1 98.19 104 ASP A N 1
ATOM 823 C CA . ASP A 1 104 ? 2.742 -18.797 -0.066 1 98.19 104 ASP A CA 1
ATOM 824 C C . ASP A 1 104 ? 1.653 -17.75 0.193 1 98.19 104 ASP A C 1
ATOM 826 O O . ASP A 1 104 ? 1.566 -17.203 1.29 1 98.19 104 ASP A O 1
ATOM 830 N N . MET A 1 105 ? 0.869 -17.484 -0.817 1 97.56 105 MET A N 1
ATOM 831 C CA . MET A 1 105 ? -0.317 -16.656 -0.581 1 97.56 105 MET A CA 1
ATOM 832 C C . MET A 1 105 ? -1.175 -17.25 0.532 1 97.56 105 MET A C 1
ATOM 834 O O . MET A 1 105 ? -1.132 -18.453 0.779 1 97.56 105 MET A O 1
ATOM 838 N N . PHE A 1 106 ? -1.992 -16.453 1.176 1 97.25 106 PHE A N 1
ATOM 839 C CA . PHE A 1 106 ? -2.68 -16.828 2.402 1 97.25 106 PHE A CA 1
ATOM 840 C C . PHE A 1 106 ? -3.562 -18.062 2.164 1 97.25 106 PHE A C 1
ATOM 842 O O . PHE A 1 106 ? -3.869 -18.797 3.1 1 97.25 106 PHE A O 1
ATOM 849 N N . ASN A 1 107 ? -3.979 -18.281 0.884 1 96.69 107 ASN A N 1
ATOM 850 C CA . ASN A 1 107 ? -4.922 -19.344 0.575 1 96.69 107 ASN A CA 1
ATOM 851 C C . ASN A 1 107 ? -4.293 -20.406 -0.319 1 96.69 107 ASN A C 1
ATOM 853 O O . ASN A 1 107 ? -5 -21.172 -0.979 1 96.69 107 ASN A O 1
ATOM 857 N N . VAL A 1 108 ? -2.975 -20.453 -0.407 1 97 108 VAL A N 1
ATOM 858 C CA . VAL A 1 108 ? -2.264 -21.375 -1.283 1 97 108 VAL A CA 1
ATOM 859 C C . VAL A 1 108 ? -1.173 -22.094 -0.496 1 97 108 VAL A C 1
ATOM 861 O O . VAL A 1 108 ? -0.592 -21.531 0.434 1 97 108 VAL A O 1
ATOM 864 N N . GLY A 1 109 ? -0.967 -23.297 -0.861 1 96.69 109 GLY A N 1
ATOM 865 C CA . GLY A 1 109 ? 0.147 -24.047 -0.304 1 96.69 109 GLY A CA 1
ATOM 866 C C . GLY A 1 109 ? 0.081 -24.188 1.206 1 96.69 109 GLY A C 1
ATOM 867 O O . GLY A 1 109 ? -0.985 -24.453 1.766 1 96.69 109 GLY A O 1
ATOM 868 N N . GLN A 1 110 ? 1.222 -24.047 1.838 1 97.31 110 GLN A N 1
ATOM 869 C CA . GLN A 1 110 ? 1.312 -24.234 3.281 1 97.31 110 GLN A CA 1
ATOM 870 C C . GLN A 1 110 ? 0.56 -23.141 4.035 1 97.31 110 GLN A C 1
ATOM 872 O O . GLN A 1 110 ? 0.084 -23.375 5.152 1 97.31 110 GLN A O 1
ATOM 877 N N . SER A 1 111 ? 0.456 -21.969 3.43 1 97.88 111 SER A N 1
ATOM 878 C CA . SER A 1 111 ? -0.341 -20.906 4.055 1 97.88 111 SER A CA 1
ATOM 879 C C . SER A 1 111 ? -1.814 -21.297 4.117 1 97.88 111 SER A C 1
ATOM 881 O O . SER A 1 111 ? -2.51 -20.969 5.078 1 97.88 111 SER A O 1
ATOM 883 N N . ALA A 1 112 ? -2.287 -21.984 3.09 1 96.5 112 ALA A N 1
ATOM 884 C CA . ALA A 1 112 ? -3.674 -22.453 3.094 1 96.5 112 ALA A CA 1
ATOM 885 C C . ALA A 1 112 ? -3.938 -23.391 4.266 1 96.5 112 ALA A C 1
ATOM 887 O O . ALA A 1 112 ? -5.012 -23.344 4.871 1 96.5 112 ALA A O 1
ATOM 888 N N . LEU A 1 113 ? -2.994 -24.219 4.555 1 95.31 113 LEU A N 1
ATOM 889 C CA . LEU A 1 113 ? -3.129 -25.125 5.688 1 95.31 113 LEU A CA 1
ATOM 890 C C . LEU A 1 113 ? -3.201 -24.359 7 1 95.31 113 LEU A C 1
ATOM 892 O O . LEU A 1 113 ? -4.031 -24.656 7.859 1 95.31 113 LEU A O 1
ATOM 896 N N . LEU A 1 114 ? -2.334 -23.328 7.082 1 96.19 114 LEU A N 1
ATOM 897 C CA . LEU A 1 114 ? -2.307 -22.516 8.289 1 96.19 114 LEU A CA 1
ATOM 898 C C . LEU A 1 114 ? -3.631 -21.781 8.477 1 96.19 114 LEU A C 1
ATOM 900 O O . LEU A 1 114 ? -4.039 -21.5 9.609 1 96.19 114 LEU A O 1
ATOM 904 N N . ASN A 1 115 ? -4.281 -21.469 7.379 1 96.25 115 ASN A N 1
ATOM 905 C CA . ASN A 1 115 ? -5.473 -20.625 7.422 1 96.25 115 ASN A CA 1
ATOM 906 C C . ASN A 1 115 ? -6.734 -21.422 7.105 1 96.25 115 ASN A C 1
ATOM 908 O O . ASN A 1 115 ? -7.777 -20.859 6.793 1 96.25 115 ASN A O 1
ATOM 912 N N . GLN A 1 116 ? -6.73 -22.734 7.172 1 92.56 116 GLN A N 1
ATOM 913 C CA . GLN A 1 116 ? -7.75 -23.625 6.621 1 92.56 116 GLN A CA 1
ATOM 914 C C . GLN A 1 116 ? -9.117 -23.312 7.215 1 92.56 116 GLN A C 1
ATOM 916 O O . GLN A 1 116 ? -10.141 -23.469 6.543 1 92.56 116 GLN A O 1
ATOM 921 N N . ASP A 1 117 ? -9.195 -22.797 8.367 1 90.81 117 ASP A N 1
ATOM 922 C CA . ASP A 1 117 ? -10.477 -22.578 9.039 1 90.81 117 ASP A CA 1
ATOM 923 C C . ASP A 1 117 ? -11.016 -21.188 8.758 1 90.81 117 ASP A C 1
ATOM 925 O O . ASP A 1 117 ? -12.125 -20.844 9.18 1 90.81 117 ASP A O 1
ATOM 929 N N . ASN A 1 118 ? -10.289 -20.391 8.07 1 92.69 118 ASN A N 1
ATOM 930 C CA . ASN A 1 118 ? -10.703 -19 7.844 1 92.69 118 ASN A CA 1
ATOM 931 C C . ASN A 1 118 ? -10.648 -18.641 6.363 1 92.69 118 ASN A C 1
ATOM 933 O O . ASN A 1 118 ? -10.57 -17.453 6.016 1 92.69 118 ASN A O 1
ATOM 937 N N . LEU A 1 119 ? -10.703 -19.609 5.496 1 93.06 119 LEU A N 1
ATOM 938 C CA . LEU A 1 119 ? -10.656 -19.328 4.066 1 93.06 119 LEU A CA 1
ATOM 939 C C . LEU A 1 119 ? -12.062 -19.109 3.508 1 93.06 119 LEU A C 1
ATOM 941 O O . LEU A 1 119 ? -12.938 -19.969 3.662 1 93.06 119 LEU A O 1
ATOM 945 N N . GLY A 1 120 ? -12.195 -17.906 2.93 1 89.25 120 GLY A N 1
ATOM 946 C CA . GLY A 1 120 ? -13.344 -17.672 2.062 1 89.25 120 GLY A CA 1
ATOM 947 C C . GLY A 1 120 ? -13.047 -17.953 0.599 1 89.25 120 GLY A C 1
ATOM 948 O O . GLY A 1 120 ? -12.031 -18.562 0.271 1 89.25 120 GLY A O 1
ATOM 949 N N . CYS A 1 121 ? -13.914 -17.625 -0.357 1 86.12 121 CYS A N 1
ATOM 950 C CA . CYS A 1 121 ? -13.703 -18.016 -1.744 1 86.12 121 CYS A CA 1
ATOM 951 C C . CYS A 1 121 ? -13.75 -16.812 -2.672 1 86.12 121 CYS A C 1
ATOM 953 O O . CYS A 1 121 ? -14.266 -16.891 -3.785 1 86.12 121 CYS A O 1
ATOM 955 N N . ASP A 1 122 ? -13.203 -15.695 -2.215 1 88.31 122 ASP A N 1
ATOM 956 C CA . ASP A 1 122 ? -13.117 -14.484 -3.029 1 88.31 122 ASP A CA 1
ATOM 957 C C . ASP A 1 122 ? -11.766 -13.797 -2.857 1 88.31 122 ASP A C 1
ATOM 959 O O . ASP A 1 122 ? -11.703 -12.609 -2.529 1 88.31 122 ASP A O 1
ATOM 963 N N . PRO A 1 123 ? -10.734 -14.594 -3.145 1 92.25 123 PRO A N 1
ATOM 964 C CA . PRO A 1 123 ? -9.398 -14.016 -2.961 1 92.25 123 PRO A CA 1
ATOM 965 C C . PRO A 1 123 ? -9.047 -13 -4.047 1 92.25 123 PRO A C 1
ATOM 967 O O . PRO A 1 123 ? -9.492 -13.133 -5.188 1 92.25 123 PRO A O 1
ATOM 970 N N . ALA A 1 124 ? -8.297 -12.039 -3.67 1 93.38 124 ALA A N 1
ATOM 971 C CA . ALA A 1 124 ? -7.715 -11.094 -4.613 1 93.38 124 ALA A CA 1
ATOM 972 C C . ALA A 1 124 ? -6.207 -11.297 -4.727 1 93.38 124 ALA A C 1
ATOM 974 O O . ALA A 1 124 ? -5.527 -11.539 -3.729 1 93.38 124 ALA A O 1
ATOM 975 N N . TRP A 1 125 ? -5.664 -11.125 -5.98 1 94.75 125 TRP A N 1
ATOM 976 C CA . TRP A 1 125 ? -4.227 -11.273 -6.184 1 94.75 125 TRP A CA 1
ATOM 977 C C . TRP A 1 125 ? -3.451 -10.25 -5.363 1 94.75 125 TRP A C 1
ATOM 979 O O . TRP A 1 125 ? -2.402 -10.562 -4.797 1 94.75 125 TRP A O 1
ATOM 989 N N . ILE A 1 126 ? -4.012 -9.094 -5.203 1 94.19 126 ILE A N 1
ATOM 990 C CA . ILE A 1 126 ? -3.312 -7.953 -4.621 1 94.19 126 ILE A CA 1
ATOM 991 C C . ILE A 1 126 ? -3.236 -8.117 -3.104 1 94.19 126 ILE A C 1
ATOM 993 O O . ILE A 1 126 ? -2.482 -7.406 -2.434 1 94.19 126 ILE A O 1
ATOM 997 N N . ASP A 1 127 ? -4.023 -9.031 -2.57 1 95.88 127 ASP A N 1
ATOM 998 C CA . ASP A 1 127 ? -3.869 -9.336 -1.151 1 95.88 127 ASP A CA 1
ATOM 999 C C . ASP A 1 127 ? -2.436 -9.766 -0.835 1 95.88 127 ASP A C 1
ATOM 1001 O O . ASP A 1 127 ? -1.889 -9.391 0.205 1 95.88 127 ASP A O 1
ATOM 1005 N N . HIS A 1 128 ? -1.876 -10.492 -1.734 1 97.38 128 HIS A N 1
ATOM 1006 C CA . HIS A 1 128 ? -0.519 -10.969 -1.494 1 97.38 128 HIS A CA 1
ATOM 1007 C C . HIS A 1 128 ? 0.495 -9.844 -1.631 1 97.38 128 HIS A C 1
ATOM 1009 O O . HIS A 1 128 ? 1.558 -9.875 -1.005 1 97.38 128 HIS A O 1
ATOM 1015 N N . SER A 1 129 ? 0.239 -8.781 -2.459 1 97.06 129 SER A N 1
ATOM 1016 C CA . SER A 1 129 ? 1.074 -7.586 -2.479 1 97.06 129 SER A CA 1
ATOM 1017 C C . SER A 1 129 ? 1.172 -6.957 -1.092 1 97.06 129 SER A C 1
ATOM 1019 O O . SER A 1 129 ? 2.264 -6.605 -0.641 1 97.06 129 SER A O 1
ATOM 1021 N N . ARG A 1 130 ? 0.051 -6.859 -0.468 1 95.19 130 ARG A N 1
ATOM 1022 C CA . ARG A 1 130 ? 0.001 -6.27 0.865 1 95.19 130 ARG A CA 1
ATOM 1023 C C . ARG A 1 130 ? 0.665 -7.18 1.893 1 95.19 130 ARG A C 1
ATOM 1025 O O . ARG A 1 130 ? 1.331 -6.703 2.814 1 95.19 130 ARG A O 1
ATOM 1032 N N . ASP A 1 131 ? 0.489 -8.5 1.717 1 96.62 131 ASP A N 1
ATOM 1033 C CA . ASP A 1 131 ? 1.152 -9.453 2.604 1 96.62 131 ASP A CA 1
ATOM 1034 C C . ASP A 1 131 ? 2.67 -9.375 2.453 1 96.62 131 ASP A C 1
ATOM 1036 O O . ASP A 1 131 ? 3.4 -9.445 3.443 1 96.62 131 ASP A O 1
ATOM 1040 N N . LEU A 1 132 ? 3.096 -9.234 1.216 1 96.75 132 LEU A N 1
ATOM 1041 C CA . LEU A 1 132 ? 4.527 -9.102 0.971 1 96.75 132 LEU A CA 1
ATOM 1042 C C . LEU A 1 132 ? 5.078 -7.832 1.609 1 96.75 132 LEU A C 1
ATOM 1044 O O . LEU A 1 132 ? 6.184 -7.836 2.158 1 96.75 132 LEU A O 1
ATOM 1048 N N . TRP A 1 133 ? 4.367 -6.766 1.502 1 94 133 TRP A N 1
ATOM 1049 C CA . TRP A 1 133 ? 4.797 -5.539 2.166 1 94 133 TRP A CA 1
ATOM 1050 C C . TRP A 1 133 ? 4.926 -5.75 3.67 1 94 133 TRP A C 1
ATOM 1052 O O . TRP A 1 133 ? 5.887 -5.289 4.289 1 94 133 TRP A O 1
ATOM 1062 N N . SER A 1 134 ? 3.926 -6.402 4.242 1 91.12 134 SER A N 1
ATOM 1063 C CA . SER A 1 134 ? 3.971 -6.703 5.668 1 91.12 134 SER A CA 1
ATOM 1064 C C . SER A 1 134 ? 5.188 -7.551 6.016 1 91.12 134 SER A C 1
ATOM 1066 O O . SER A 1 134 ? 5.836 -7.324 7.043 1 91.12 134 SER A O 1
ATOM 1068 N N . LEU A 1 135 ? 5.445 -8.492 5.16 1 94.5 135 LEU A N 1
ATOM 1069 C CA . LEU A 1 135 ? 6.613 -9.344 5.344 1 94.5 135 LEU A CA 1
ATOM 1070 C C . LEU A 1 135 ? 7.898 -8.523 5.316 1 94.5 135 LEU A C 1
ATOM 1072 O O . LEU A 1 135 ? 8.727 -8.633 6.219 1 94.5 135 LEU A O 1
ATOM 1076 N N . ILE A 1 136 ? 8.078 -7.668 4.355 1 93.31 136 ILE A N 1
ATOM 1077 C CA . ILE A 1 136 ? 9.281 -6.867 4.176 1 93.31 136 ILE A CA 1
ATOM 1078 C C . ILE A 1 136 ? 9.438 -5.898 5.348 1 93.31 136 ILE A C 1
ATOM 1080 O O . ILE A 1 136 ? 10.531 -5.738 5.887 1 93.31 136 ILE A O 1
ATOM 1084 N N . SER A 1 137 ? 8.328 -5.27 5.719 1 88.12 137 SER A N 1
ATOM 1085 C CA . SER A 1 137 ? 8.352 -4.328 6.832 1 88.12 137 SER A CA 1
ATOM 1086 C C . SER A 1 137 ? 8.781 -5.008 8.125 1 88.12 137 SER A C 1
ATOM 1088 O O . SER A 1 137 ? 9.555 -4.449 8.906 1 88.12 137 SER A O 1
ATOM 1090 N N . ARG A 1 138 ? 8.312 -6.215 8.336 1 88.38 138 ARG A N 1
ATOM 1091 C CA . ARG A 1 138 ? 8.586 -6.961 9.562 1 88.38 138 ARG A CA 1
ATOM 1092 C C . ARG A 1 138 ? 10.047 -7.383 9.625 1 88.38 138 ARG A C 1
ATOM 1094 O O . ARG A 1 138 ? 10.648 -7.391 10.703 1 88.38 138 ARG A O 1
ATOM 1101 N N . PHE A 1 139 ? 10.586 -7.703 8.508 1 91.38 139 PHE A N 1
ATOM 1102 C CA . PHE A 1 139 ? 11.945 -8.227 8.492 1 91.38 139 PHE A CA 1
ATOM 1103 C C . PHE A 1 139 ? 12.898 -7.25 7.816 1 91.38 139 PHE A C 1
ATOM 1105 O O . PHE A 1 139 ? 13.867 -7.656 7.168 1 91.38 139 PHE A O 1
ATOM 1112 N N . SER A 1 140 ? 12.578 -5.992 7.898 1 87.06 140 SER A N 1
ATOM 1113 C CA . SER A 1 140 ? 13.367 -4.969 7.219 1 87.06 140 SER A CA 1
ATOM 1114 C C . SER A 1 140 ? 14.82 -4.988 7.68 1 87.06 140 SER A C 1
ATOM 1116 O O . SER A 1 140 ? 15.719 -4.637 6.918 1 87.06 140 SER A O 1
ATOM 1118 N N . ASP A 1 141 ? 15.117 -5.406 8.93 1 85.44 141 ASP A N 1
ATOM 1119 C CA . ASP A 1 141 ? 16.469 -5.457 9.461 1 85.44 141 ASP A CA 1
ATOM 1120 C C . ASP A 1 141 ? 17.297 -6.539 8.766 1 85.44 141 ASP A C 1
ATOM 1122 O O . ASP A 1 141 ? 18.531 -6.484 8.758 1 85.44 141 ASP A O 1
ATOM 1126 N N . LEU A 1 142 ? 16.609 -7.523 8.156 1 88.62 142 LEU A N 1
ATOM 1127 C CA . LEU A 1 142 ? 17.281 -8.617 7.461 1 88.62 142 LEU A CA 1
ATOM 1128 C C . LEU A 1 142 ? 17.266 -8.391 5.953 1 88.62 142 LEU A C 1
ATOM 1130 O O . LEU A 1 142 ? 17.906 -9.141 5.207 1 88.62 142 LEU A O 1
ATOM 1134 N N . MET A 1 143 ? 16.5 -7.395 5.535 1 88 143 MET A N 1
ATOM 1135 C CA . MET A 1 143 ? 16.344 -7.137 4.105 1 88 143 MET A CA 1
ATOM 1136 C C . MET A 1 143 ? 16.938 -5.785 3.729 1 88 143 MET A C 1
ATOM 1138 O O . MET A 1 143 ? 16.25 -4.922 3.189 1 88 143 MET A O 1
ATOM 1142 N N . VAL A 1 144 ? 18.203 -5.699 3.924 1 79.56 144 VAL A N 1
ATOM 1143 C CA . VAL A 1 144 ? 18.891 -4.453 3.609 1 79.56 144 VAL A CA 1
ATOM 1144 C C . VAL A 1 144 ? 18.891 -4.223 2.102 1 79.56 144 VAL A C 1
ATOM 1146 O O . VAL A 1 144 ? 19.078 -5.16 1.322 1 79.56 144 VAL A O 1
ATOM 1149 N N . LYS A 1 145 ? 18.609 -3.066 1.689 1 85.56 145 LYS A N 1
ATOM 1150 C CA . LYS A 1 145 ? 18.594 -2.742 0.266 1 85.56 145 LYS A CA 1
ATOM 1151 C C . LYS A 1 145 ? 19.969 -2.973 -0.365 1 85.56 145 LYS A C 1
ATOM 1153 O O . LYS A 1 145 ? 20.984 -2.885 0.314 1 85.56 145 LYS A O 1
ATOM 1158 N N . PRO A 1 146 ? 20.125 -3.346 -1.657 1 90.69 146 PRO A N 1
ATOM 1159 C CA . PRO A 1 146 ? 19 -3.328 -2.596 1 90.69 146 PRO A CA 1
ATOM 1160 C C . PRO A 1 146 ? 18.125 -4.582 -2.504 1 90.69 146 PRO A C 1
ATOM 1162 O O . PRO A 1 146 ? 18.656 -5.68 -2.281 1 90.69 146 PRO A O 1
ATOM 1165 N N . ILE A 1 147 ? 16.812 -4.367 -2.686 1 95 147 ILE A N 1
ATOM 1166 C CA . ILE A 1 147 ? 15.844 -5.453 -2.797 1 95 147 ILE A CA 1
ATOM 1167 C C . ILE A 1 147 ? 15.422 -5.617 -4.254 1 95 147 ILE A C 1
ATOM 1169 O O . ILE A 1 147 ? 15.133 -4.637 -4.941 1 95 147 ILE A O 1
ATOM 1173 N N . VAL A 1 148 ? 15.477 -6.82 -4.738 1 97.81 148 VAL A N 1
ATOM 1174 C CA . VAL A 1 148 ? 15.039 -7.125 -6.098 1 97.81 148 VAL A CA 1
ATOM 1175 C C . VAL A 1 148 ? 13.859 -8.094 -6.059 1 97.81 148 VAL A C 1
ATOM 1177 O O . VAL A 1 148 ? 13.734 -8.898 -5.125 1 97.81 148 VAL A O 1
ATOM 1180 N N . GLY A 1 149 ? 12.953 -7.914 -7.023 1 98.75 149 GLY A N 1
ATOM 1181 C CA . GLY A 1 149 ? 11.812 -8.812 -7.129 1 98.75 149 GLY A CA 1
ATOM 1182 C C . GLY A 1 149 ? 11.961 -9.836 -8.234 1 98.75 149 GLY A C 1
ATOM 1183 O O . GLY A 1 149 ? 12.328 -9.492 -9.359 1 98.75 149 GLY A O 1
ATOM 1184 N N . LEU A 1 150 ? 11.75 -11.078 -7.914 1 98.88 150 LEU A N 1
ATOM 1185 C CA . LEU A 1 150 ? 11.664 -12.164 -8.875 1 98.88 150 LEU A CA 1
ATOM 1186 C C . LEU A 1 150 ? 10.25 -12.719 -8.953 1 98.88 150 LEU A C 1
ATOM 1188 O O . LEU A 1 150 ? 9.789 -13.383 -8.023 1 98.88 150 LEU A O 1
ATOM 1192 N N . GLY A 1 151 ? 9.586 -12.398 -10.055 1 98.69 151 GLY A N 1
ATOM 1193 C CA . GLY A 1 151 ? 8.195 -12.797 -10.195 1 98.69 151 GLY A CA 1
ATOM 1194 C C . GLY A 1 151 ? 7.973 -13.789 -11.32 1 98.69 151 GLY A C 1
ATOM 1195 O O . GLY A 1 151 ? 8.641 -13.727 -12.352 1 98.69 151 GLY A O 1
ATOM 1196 N N . HIS A 1 152 ? 7.055 -14.695 -11.117 1 98.19 152 HIS A N 1
ATOM 1197 C CA . HIS A 1 152 ? 6.574 -15.617 -12.141 1 98.19 152 HIS A CA 1
ATOM 1198 C C . HIS A 1 152 ? 5.055 -15.547 -12.273 1 98.19 152 HIS A C 1
ATOM 1200 O O . HIS A 1 152 ? 4.336 -15.711 -11.281 1 98.19 152 HIS A O 1
ATOM 1206 N N . SER A 1 153 ? 4.539 -15.289 -13.469 1 94.31 153 SER A N 1
ATOM 1207 C CA . SER A 1 153 ? 3.109 -15.305 -13.758 1 94.31 153 SER A CA 1
ATOM 1208 C C . SER A 1 153 ? 2.359 -14.297 -12.898 1 94.31 153 SER A C 1
ATOM 1210 O O . SER A 1 153 ? 2.648 -13.102 -12.93 1 94.31 153 SER A O 1
ATOM 1212 N N . PHE A 1 154 ? 1.414 -14.688 -12.047 1 92.19 154 PHE A N 1
ATOM 1213 C CA . PHE A 1 154 ? 0.639 -13.742 -11.242 1 92.19 154 PHE A CA 1
ATOM 1214 C C . PHE A 1 154 ? 1.507 -13.109 -10.164 1 92.19 154 PHE A C 1
ATOM 1216 O O . PHE A 1 154 ? 1.19 -12.031 -9.656 1 92.19 154 PHE A O 1
ATOM 1223 N N . GLY A 1 155 ? 2.705 -13.781 -9.844 1 97.31 155 GLY A N 1
ATOM 1224 C CA . GLY A 1 155 ? 3.652 -13.164 -8.93 1 97.31 155 GLY A CA 1
ATOM 1225 C C . GLY A 1 155 ? 4.215 -11.852 -9.453 1 97.31 155 GLY A C 1
ATOM 1226 O O . GLY A 1 155 ? 4.539 -10.953 -8.672 1 97.31 155 GLY A O 1
ATOM 1227 N N . CYS A 1 156 ? 4.355 -11.758 -10.789 1 97.69 156 CYS A N 1
ATOM 1228 C CA . CYS A 1 156 ? 4.789 -10.508 -11.398 1 97.69 156 CYS A CA 1
ATOM 1229 C C . CYS A 1 156 ? 3.797 -9.391 -11.117 1 97.69 156 CYS A C 1
ATOM 1231 O O . CYS A 1 156 ? 4.191 -8.266 -10.812 1 97.69 156 CYS A O 1
ATOM 1233 N N . ASN A 1 157 ? 2.553 -9.82 -11.258 1 95.94 157 ASN A N 1
ATOM 1234 C CA . ASN A 1 157 ? 1.468 -8.891 -10.969 1 95.94 157 ASN A CA 1
ATOM 1235 C C . ASN A 1 157 ? 1.532 -8.375 -9.531 1 95.94 157 ASN A C 1
ATOM 1237 O O . ASN A 1 157 ? 1.446 -7.168 -9.297 1 95.94 157 ASN A O 1
ATOM 1241 N N . GLN A 1 158 ? 1.728 -9.227 -8.633 1 97.75 158 GLN A N 1
ATOM 1242 C CA . GLN A 1 158 ? 1.762 -8.898 -7.215 1 97.75 158 GLN A CA 1
ATOM 1243 C C . GLN A 1 158 ? 2.934 -7.973 -6.895 1 97.75 158 GLN A C 1
ATOM 1245 O O . GLN A 1 158 ? 2.775 -6.988 -6.172 1 97.75 158 GLN A O 1
ATOM 1250 N N . LEU A 1 159 ? 4.062 -8.25 -7.422 1 98.62 159 LEU A N 1
ATOM 1251 C CA . LEU A 1 159 ? 5.246 -7.441 -7.18 1 98.62 159 LEU A CA 1
ATOM 1252 C C . LEU A 1 159 ? 5.102 -6.059 -7.809 1 98.62 159 LEU A C 1
ATOM 1254 O O . LEU A 1 159 ? 5.488 -5.055 -7.211 1 98.62 159 LEU A O 1
ATOM 1258 N N . LEU A 1 160 ? 4.555 -6.023 -9.008 1 98.25 160 LEU A N 1
ATOM 1259 C CA . LEU A 1 160 ? 4.324 -4.742 -9.664 1 98.25 160 LEU A CA 1
ATOM 1260 C C . LEU A 1 160 ? 3.387 -3.869 -8.836 1 98.25 160 LEU A C 1
ATOM 1262 O O . LEU A 1 160 ? 3.674 -2.693 -8.602 1 98.25 160 LEU A O 1
ATOM 1266 N N . CYS A 1 161 ? 2.297 -4.445 -8.422 1 96.62 161 CYS A N 1
ATOM 1267 C CA . CYS A 1 161 ? 1.336 -3.684 -7.637 1 96.62 161 CYS A CA 1
ATOM 1268 C C . CYS A 1 161 ? 1.979 -3.143 -6.363 1 96.62 161 CYS A C 1
ATOM 1270 O O . CYS A 1 161 ? 1.764 -1.985 -5.996 1 96.62 161 CYS A O 1
ATOM 1272 N N . LEU A 1 162 ? 2.756 -3.959 -5.715 1 96.81 162 LEU A N 1
ATOM 1273 C CA . LEU A 1 162 ? 3.461 -3.514 -4.52 1 96.81 162 LEU A CA 1
ATOM 1274 C C . LEU A 1 162 ? 4.41 -2.363 -4.844 1 96.81 162 LEU A C 1
ATOM 1276 O O . LEU A 1 162 ? 4.484 -1.387 -4.094 1 96.81 162 LEU A O 1
ATOM 1280 N N . SER A 1 163 ? 5.062 -2.428 -5.961 1 96.38 163 SER A N 1
ATOM 1281 C CA . SER A 1 163 ? 6.031 -1.4 -6.332 1 96.38 163 SER A CA 1
ATOM 1282 C C . SER A 1 163 ? 5.34 -0.079 -6.648 1 96.38 163 SER A C 1
ATOM 1284 O O . SER A 1 163 ? 5.93 0.991 -6.496 1 96.38 163 SER A O 1
ATOM 1286 N N . CYS A 1 164 ? 4.148 -0.143 -7.066 1 92.25 164 CYS A N 1
ATOM 1287 C CA . CYS A 1 164 ? 3.424 1.088 -7.355 1 92.25 164 CYS A CA 1
ATOM 1288 C C . CYS A 1 164 ? 2.932 1.747 -6.074 1 92.25 164 CYS A C 1
ATOM 1290 O O . CYS A 1 164 ? 2.752 2.965 -6.027 1 92.25 164 CYS A O 1
ATOM 1292 N N . TRP A 1 165 ? 2.799 0.974 -5.113 1 91.81 165 TRP A N 1
ATOM 1293 C CA . TRP A 1 165 ? 2.471 1.494 -3.789 1 91.81 165 TRP A CA 1
ATOM 1294 C C . TRP A 1 165 ? 3.707 2.076 -3.111 1 91.81 165 TRP A C 1
ATOM 1296 O O . TRP A 1 165 ? 3.629 3.109 -2.443 1 91.81 165 TRP A O 1
ATOM 1306 N N . HIS A 1 166 ? 4.762 1.428 -3.254 1 93.94 166 HIS A N 1
ATOM 1307 C CA . HIS A 1 166 ? 6.047 1.853 -2.717 1 93.94 166 HIS A CA 1
ATOM 1308 C C . HIS A 1 166 ? 7.125 1.852 -3.795 1 93.94 166 HIS A C 1
ATOM 1310 O O . HIS A 1 166 ? 7.969 0.953 -3.836 1 93.94 166 HIS A O 1
ATOM 1316 N N . PRO A 1 167 ? 7.195 2.916 -4.52 1 92.25 167 PRO A N 1
ATOM 1317 C CA . PRO A 1 167 ? 7.988 2.924 -5.754 1 92.25 167 PRO A CA 1
ATOM 1318 C C . PRO A 1 167 ? 9.484 2.748 -5.492 1 92.25 167 PRO A C 1
ATOM 1320 O O . PRO A 1 167 ? 10.211 2.262 -6.359 1 92.25 167 PRO A O 1
ATOM 1323 N N . SER A 1 168 ? 9.992 3.15 -4.363 1 90 168 SER A N 1
ATOM 1324 C CA . SER A 1 168 ? 11.422 3.104 -4.102 1 90 168 SER A CA 1
ATOM 1325 C C . SER A 1 168 ? 11.82 1.801 -3.412 1 90 168 SER A C 1
ATOM 1327 O O . SER A 1 168 ? 12.992 1.587 -3.104 1 90 168 SER A O 1
ATOM 1329 N N . LEU A 1 169 ? 10.883 0.917 -3.195 1 94.19 169 LEU A N 1
ATOM 1330 C CA . LEU A 1 169 ? 11.125 -0.289 -2.412 1 94.19 169 LEU A CA 1
ATOM 1331 C C . LEU A 1 169 ? 12.047 -1.244 -3.158 1 94.19 169 LEU A C 1
ATOM 1333 O O . LEU A 1 169 ? 13.055 -1.695 -2.609 1 94.19 169 LEU A O 1
ATOM 1337 N N . PHE A 1 170 ? 11.695 -1.517 -4.406 1 96.38 170 PHE A N 1
ATOM 1338 C CA . PHE A 1 170 ? 12.477 -2.441 -5.223 1 96.38 170 PHE A CA 1
ATOM 1339 C C . PHE A 1 170 ? 13.43 -1.684 -6.141 1 96.38 170 PHE A C 1
ATOM 1341 O O . PHE A 1 170 ? 13.062 -0.651 -6.707 1 96.38 170 PHE A O 1
ATOM 1348 N N . HIS A 1 171 ? 14.617 -2.248 -6.234 1 93.81 171 HIS A N 1
ATOM 1349 C CA . HIS A 1 171 ? 15.57 -1.684 -7.188 1 93.81 171 HIS A CA 1
ATOM 1350 C C . HIS A 1 171 ? 15.281 -2.166 -8.602 1 93.81 171 HIS A C 1
ATOM 1352 O O . HIS A 1 171 ? 15.367 -1.388 -9.555 1 93.81 171 HIS A O 1
ATOM 1358 N N . SER A 1 172 ? 14.953 -3.402 -8.695 1 97.25 172 SER A N 1
ATOM 1359 C CA . SER A 1 172 ? 14.703 -3.973 -10.016 1 97.25 172 SER A CA 1
ATOM 1360 C C . SER A 1 172 ? 13.867 -5.242 -9.922 1 97.25 172 SER A C 1
ATOM 1362 O O . SER A 1 172 ? 13.688 -5.797 -8.836 1 97.25 172 SER A O 1
ATOM 1364 N N . PHE A 1 173 ? 13.336 -5.621 -11.125 1 98.75 173 PHE A N 1
ATOM 1365 C CA . PHE A 1 173 ? 12.547 -6.844 -11.242 1 98.75 173 PHE A CA 1
ATOM 1366 C C . PHE A 1 173 ? 13.141 -7.773 -12.297 1 98.75 173 PHE A C 1
ATOM 1368 O O . PHE A 1 173 ? 13.734 -7.312 -13.273 1 98.75 173 PHE A O 1
ATOM 1375 N N . ALA A 1 174 ? 13.031 -9.031 -12.062 1 98.81 174 ALA A N 1
ATOM 1376 C CA . ALA A 1 174 ? 13.031 -10.055 -13.102 1 98.81 174 ALA A CA 1
ATOM 1377 C C . ALA A 1 174 ? 11.68 -10.75 -13.18 1 98.81 174 ALA A C 1
ATOM 1379 O O . ALA A 1 174 ? 11.312 -11.508 -12.281 1 98.81 174 ALA A O 1
ATOM 1380 N N . PHE A 1 175 ? 10.953 -10.492 -14.25 1 98.44 175 PHE A N 1
ATOM 1381 C CA . PHE A 1 175 ? 9.602 -11.016 -14.422 1 98.44 175 PHE A CA 1
ATOM 1382 C C . PHE A 1 175 ? 9.578 -12.117 -15.477 1 98.44 175 PHE A C 1
ATOM 1384 O O . PHE A 1 175 ? 9.867 -11.867 -16.656 1 98.44 175 PHE A O 1
ATOM 1391 N N . VAL A 1 176 ? 9.234 -13.305 -15.047 1 97.88 176 VAL A N 1
ATOM 1392 C CA . VAL A 1 176 ? 9.109 -14.438 -15.961 1 97.88 176 VAL A CA 1
ATOM 1393 C C . VAL A 1 176 ? 7.637 -14.695 -16.266 1 97.88 176 VAL A C 1
ATOM 1395 O O . VAL A 1 176 ? 6.844 -14.945 -15.367 1 97.88 176 VAL A O 1
ATOM 1398 N N . GLU A 1 177 ? 7.266 -14.617 -17.516 1 94.69 177 GLU A N 1
ATOM 1399 C CA . GLU A 1 177 ? 5.898 -14.867 -17.969 1 94.69 177 GLU A CA 1
ATOM 1400 C C . GLU A 1 177 ? 4.891 -14.047 -17.156 1 94.69 177 GLU A C 1
ATOM 1402 O O . GLU A 1 177 ? 3.982 -14.609 -16.547 1 94.69 177 GLU A O 1
ATOM 1407 N N . PRO A 1 178 ? 5.02 -12.703 -17.219 1 94.81 178 PRO A N 1
ATOM 1408 C CA . PRO A 1 178 ? 4.219 -11.859 -16.344 1 94.81 178 PRO A CA 1
ATOM 1409 C C . PRO A 1 178 ? 2.725 -11.945 -16.625 1 94.81 178 PRO A C 1
ATOM 1411 O O . PRO A 1 178 ? 2.301 -11.781 -17.781 1 94.81 178 PRO A O 1
ATOM 1414 N N . GLY A 1 179 ? 1.928 -12.25 -15.57 1 89.5 179 GLY A N 1
ATOM 1415 C CA . GLY A 1 179 ? 0.477 -12.188 -15.648 1 89.5 179 GLY A CA 1
ATOM 1416 C C . GLY A 1 179 ? -0.054 -10.766 -15.688 1 89.5 179 GLY A C 1
ATOM 1417 O O . GLY A 1 179 ? -0.758 -10.336 -14.773 1 89.5 179 GLY A O 1
ATOM 1418 N N . ILE A 1 180 ? 0.307 -10.008 -16.672 1 90.5 180 ILE A N 1
ATOM 1419 C CA . ILE A 1 180 ? -0.084 -8.625 -16.922 1 90.5 180 ILE A CA 1
ATOM 1420 C C . ILE A 1 180 ? -0.659 -8.5 -18.328 1 90.5 180 ILE A C 1
ATOM 1422 O O . ILE A 1 180 ? 0.063 -8.656 -19.312 1 90.5 180 ILE A O 1
ATOM 1426 N N . ASP A 1 181 ? -1.893 -8.25 -18.344 1 83.62 181 ASP A N 1
ATOM 1427 C CA . ASP A 1 181 ? -2.598 -8.219 -19.625 1 83.62 181 ASP A CA 1
ATOM 1428 C C . ASP A 1 181 ? -3.77 -7.242 -19.578 1 83.62 181 ASP A C 1
ATOM 1430 O O . ASP A 1 181 ? -4.473 -7.152 -18.578 1 83.62 181 ASP A O 1
ATOM 1434 N N . ALA A 1 182 ? -3.945 -6.574 -20.703 1 79.25 182 ALA A N 1
ATOM 1435 C CA . ALA A 1 182 ? -5.051 -5.625 -20.797 1 79.25 182 ALA A CA 1
ATOM 1436 C C . ALA A 1 182 ? -6.395 -6.352 -20.859 1 79.25 182 ALA A C 1
ATOM 1438 O O . ALA A 1 182 ? -7.426 -5.793 -20.484 1 79.25 182 ALA A O 1
ATOM 1439 N N . ARG A 1 183 ? -6.25 -7.539 -21.328 1 72.62 183 ARG A N 1
ATOM 1440 C CA . ARG A 1 183 ? -7.469 -8.32 -21.484 1 72.62 183 ARG A CA 1
ATOM 1441 C C . ARG A 1 183 ? -7.734 -9.172 -20.25 1 72.62 183 ARG A C 1
ATOM 1443 O O . ARG A 1 183 ? -6.801 -9.547 -19.531 1 72.62 183 ARG A O 1
ATOM 1450 N N . TYR A 1 184 ? -8.992 -9.344 -19.812 1 62.75 184 TYR A N 1
ATOM 1451 C CA . TYR A 1 184 ? -9.344 -10.078 -18.609 1 62.75 184 TYR A CA 1
ATOM 1452 C C . TYR A 1 184 ? -9.047 -11.562 -18.766 1 62.75 184 TYR A C 1
ATOM 1454 O O . TYR A 1 184 ? -9.117 -12.328 -17.797 1 62.75 184 TYR A O 1
ATOM 1462 N N . GLY A 1 185 ? -8.508 -12.086 -19.766 1 63.03 185 GLY A N 1
ATOM 1463 C CA . GLY A 1 185 ? -7.941 -13.406 -19.969 1 63.03 185 GLY A CA 1
ATOM 1464 C C . GLY A 1 185 ? -8.984 -14.508 -19.938 1 63.03 185 GLY A C 1
ATOM 1465 O O . GLY A 1 185 ? -8.703 -15.625 -19.5 1 63.03 185 GLY A O 1
ATOM 1466 N N . ARG A 1 186 ? -10.242 -14.312 -20.25 1 65.12 186 ARG A N 1
ATOM 1467 C CA . ARG A 1 186 ? -11.344 -15.258 -20.094 1 65.12 186 ARG A CA 1
ATOM 1468 C C . ARG A 1 186 ? -11.055 -16.578 -20.797 1 65.12 186 ARG A C 1
ATOM 1470 O O . ARG A 1 186 ? -11.359 -17.656 -20.281 1 65.12 186 ARG A O 1
ATOM 1477 N N . GLY A 1 187 ? -10.414 -16.422 -21.828 1 67.25 187 GLY A N 1
ATOM 1478 C CA . GLY A 1 187 ? -10.141 -17.609 -22.609 1 67.25 187 GLY A CA 1
ATOM 1479 C C . GLY A 1 187 ? -9.242 -18.609 -21.906 1 67.25 187 GLY A C 1
ATOM 1480 O O . GLY A 1 187 ? -9.398 -19.812 -22.078 1 67.25 187 GLY A O 1
ATOM 1481 N N . ILE A 1 188 ? -8.516 -18.156 -21.062 1 71.62 188 ILE A N 1
ATOM 1482 C CA . ILE A 1 188 ? -7.551 -19.016 -20.406 1 71.62 188 ILE A CA 1
ATOM 1483 C C . ILE A 1 188 ? -8.031 -19.344 -18.984 1 71.62 188 ILE A C 1
ATOM 1485 O O . ILE A 1 188 ? -7.898 -20.469 -18.531 1 71.62 188 ILE A O 1
ATOM 1489 N N . THR A 1 189 ? -8.664 -18.484 -18.438 1 80.38 189 THR A N 1
ATOM 1490 C CA . THR A 1 189 ? -8.969 -18.625 -17.016 1 80.38 189 THR A CA 1
ATOM 1491 C C . THR A 1 189 ? -10.164 -19.562 -16.812 1 80.38 189 THR A C 1
ATOM 1493 O O . THR A 1 189 ? -10.18 -20.359 -15.875 1 80.38 189 THR A O 1
ATOM 1496 N N . ILE A 1 190 ? -11.078 -19.547 -17.734 1 83.62 190 ILE A N 1
ATOM 1497 C CA . ILE A 1 190 ? -12.312 -20.297 -17.547 1 83.62 190 ILE A CA 1
ATOM 1498 C C . ILE A 1 190 ? -12.016 -21.797 -17.625 1 83.62 190 ILE A C 1
ATOM 1500 O O . ILE A 1 190 ? -12.383 -22.547 -16.734 1 83.62 190 ILE A O 1
ATOM 1504 N N . PRO A 1 191 ? -11.312 -22.234 -18.672 1 84.94 191 PRO A N 1
ATOM 1505 C CA . PRO A 1 191 ? -11 -23.656 -18.703 1 84.94 191 PRO A CA 1
ATOM 1506 C C . PRO A 1 191 ? -10.18 -24.125 -17.5 1 84.94 191 PRO A C 1
ATOM 1508 O O . PRO A 1 191 ? -10.383 -25.219 -16.984 1 84.94 191 PRO A O 1
ATOM 1511 N N . TRP A 1 192 ? -9.336 -23.344 -17.078 1 87.31 192 TRP A N 1
ATOM 1512 C CA . TRP A 1 192 ? -8.492 -23.703 -15.945 1 87.31 192 TRP A CA 1
ATOM 1513 C C . TRP A 1 192 ? -9.305 -23.797 -14.664 1 87.31 192 TRP A C 1
ATOM 1515 O O . TRP A 1 192 ? -9.109 -24.719 -13.859 1 87.31 192 TRP A O 1
ATOM 1525 N N . ALA A 1 193 ? -10.141 -22.844 -14.484 1 90.5 193 ALA A N 1
ATOM 1526 C CA . ALA A 1 193 ? -11 -22.875 -13.305 1 90.5 193 ALA A CA 1
ATOM 1527 C C . ALA A 1 193 ? -11.883 -24.109 -13.297 1 90.5 193 ALA A C 1
ATOM 1529 O O . ALA A 1 193 ? -12.062 -24.75 -12.25 1 90.5 193 ALA A O 1
ATOM 1530 N N . LEU A 1 194 ? -12.391 -24.438 -14.422 1 90.5 194 LEU A N 1
ATOM 1531 C CA . LEU A 1 194 ? -13.242 -25.625 -14.547 1 90.5 194 LEU A CA 1
ATOM 1532 C C . LEU A 1 194 ? -12.453 -26.891 -14.273 1 90.5 194 LEU A C 1
ATOM 1534 O O . LEU A 1 194 ? -12.938 -27.797 -13.57 1 90.5 194 LEU A O 1
ATOM 1538 N N . GLN A 1 195 ? -11.32 -26.969 -14.812 1 89.88 195 GLN A N 1
ATOM 1539 C CA . GLN A 1 195 ? -10.453 -28.125 -14.586 1 89.88 195 GLN A CA 1
ATOM 1540 C C . GLN A 1 195 ? -10.148 -28.297 -13.102 1 89.88 195 GLN A C 1
ATOM 1542 O O . GLN A 1 195 ? -10.188 -29.406 -12.578 1 89.88 195 GLN A O 1
ATOM 1547 N N . ALA A 1 196 ? -9.867 -27.234 -12.453 1 91.19 196 ALA A N 1
ATOM 1548 C CA . ALA A 1 196 ? -9.562 -27.281 -11.023 1 91.19 196 ALA A CA 1
ATOM 1549 C C . ALA A 1 196 ? -10.766 -27.781 -10.227 1 91.19 196 ALA A C 1
ATOM 1551 O O . ALA A 1 196 ? -10.617 -28.641 -9.352 1 91.19 196 ALA A O 1
ATOM 1552 N N . LEU A 1 197 ? -11.938 -27.344 -10.586 1 91.25 197 LEU A N 1
ATOM 1553 C CA . LEU A 1 197 ? -13.133 -27.656 -9.812 1 91.25 197 LEU A CA 1
ATOM 1554 C C . LEU A 1 197 ? -13.555 -29.109 -10.047 1 91.25 197 LEU A C 1
ATOM 1556 O O . LEU A 1 197 ? -14.125 -29.75 -9.156 1 91.25 197 LEU A O 1
ATOM 1560 N N . ARG A 1 198 ? -13.273 -29.594 -11.117 1 91.94 198 ARG A N 1
ATOM 1561 C CA . ARG A 1 198 ? -13.75 -30.922 -11.469 1 91.94 198 ARG A CA 1
ATOM 1562 C C . ARG A 1 198 ? -12.758 -31.984 -11.016 1 91.94 198 ARG A C 1
ATOM 1564 O O . ARG A 1 198 ? -13.078 -33.188 -11.008 1 91.94 198 ARG A O 1
ATOM 1571 N N . GLN A 1 199 ? -11.656 -31.609 -10.648 1 90.69 199 GLN A N 1
ATOM 1572 C CA . GLN A 1 199 ? -10.656 -32.562 -10.188 1 90.69 199 GLN A CA 1
ATOM 1573 C C . GLN A 1 199 ? -11.062 -33.188 -8.852 1 90.69 199 GLN A C 1
ATOM 1575 O O . GLN A 1 199 ? -11.594 -32.5 -7.98 1 90.69 199 GLN A O 1
ATOM 1580 N N . ARG A 1 200 ? -10.812 -34.469 -8.773 1 91.5 200 ARG A N 1
ATOM 1581 C CA . ARG A 1 200 ? -10.984 -35.156 -7.488 1 91.5 200 ARG A CA 1
ATOM 1582 C C . ARG A 1 200 ? -10.078 -34.531 -6.43 1 91.5 200 ARG A C 1
ATOM 1584 O O . ARG A 1 200 ? -8.969 -34.094 -6.738 1 91.5 200 ARG A O 1
ATOM 1591 N N . ASP A 1 201 ? -10.57 -34.5 -5.184 1 91.31 201 ASP A N 1
ATOM 1592 C CA . ASP A 1 201 ? -9.734 -33.844 -4.168 1 91.31 201 ASP A CA 1
ATOM 1593 C C . ASP A 1 201 ? -9.531 -34.781 -2.965 1 91.31 201 ASP A C 1
ATOM 1595 O O . ASP A 1 201 ? -9.102 -34.312 -1.9 1 91.31 201 ASP A O 1
ATOM 1599 N N . SER A 1 202 ? -9.898 -35.938 -3.041 1 94.5 202 SER A N 1
ATOM 1600 C CA . SER A 1 202 ? -9.664 -36.938 -2.018 1 94.5 202 SER A CA 1
ATOM 1601 C C . SER A 1 202 ? -9.195 -38.25 -2.635 1 94.5 202 SER A C 1
ATOM 1603 O O . SER A 1 202 ? -9.828 -38.781 -3.557 1 94.5 202 SER A O 1
ATOM 1605 N N . PHE A 1 203 ? -8.062 -38.75 -2.039 1 96.88 203 PHE A N 1
ATOM 1606 C CA . PHE A 1 203 ? -7.445 -39.938 -2.629 1 96.88 203 PHE A CA 1
ATOM 1607 C C . PHE A 1 203 ? -7.055 -40.938 -1.55 1 96.88 203 PHE A C 1
ATOM 1609 O O . PHE A 1 203 ? -6.594 -40.562 -0.473 1 96.88 203 PHE A O 1
ATOM 1616 N N . PRO A 1 204 ? -7.16 -42.219 -1.845 1 95.44 204 PRO A N 1
ATOM 1617 C CA . PRO A 1 204 ? -6.801 -43.219 -0.853 1 95.44 204 PRO A CA 1
ATOM 1618 C C . PRO A 1 204 ? -5.297 -43.312 -0.604 1 95.44 204 PRO A C 1
ATOM 1620 O O . PRO A 1 204 ? -4.867 -43.688 0.483 1 95.44 204 PRO A O 1
ATOM 1623 N N . THR A 1 205 ? -4.488 -42.938 -1.661 1 96.88 205 THR A N 1
ATOM 1624 C CA . THR A 1 205 ? -3.041 -43.031 -1.494 1 96.88 205 THR A CA 1
ATOM 1625 C C . THR A 1 205 ? -2.367 -41.688 -1.809 1 96.88 205 THR A C 1
ATOM 1627 O O . THR A 1 205 ? -2.908 -40.875 -2.562 1 96.88 205 THR A O 1
ATOM 1630 N N . ARG A 1 206 ? -1.219 -41.562 -1.246 1 97.44 206 ARG A N 1
ATOM 1631 C CA . ARG A 1 206 ? -0.42 -40.375 -1.511 1 97.44 206 ARG A CA 1
ATOM 1632 C C . ARG A 1 206 ? -0.071 -40.281 -2.992 1 97.44 206 ARG A C 1
ATOM 1634 O O . ARG A 1 206 ? -0.127 -39.188 -3.57 1 97.44 206 ARG A O 1
ATOM 1641 N N . ALA A 1 207 ? 0.307 -41.375 -3.586 1 97.75 207 ALA A N 1
ATOM 1642 C CA . ALA A 1 207 ? 0.724 -41.438 -4.984 1 97.75 207 ALA A CA 1
ATOM 1643 C C . ALA A 1 207 ? -0.382 -40.906 -5.902 1 97.75 207 ALA A C 1
ATOM 1645 O O . ALA A 1 207 ? -0.114 -40.188 -6.848 1 97.75 207 ALA A O 1
ATOM 1646 N N . GLU A 1 208 ? -1.61 -41.25 -5.637 1 97.5 208 GLU A N 1
ATOM 1647 C CA . GLU A 1 208 ? -2.738 -40.812 -6.449 1 97.5 208 GLU A CA 1
ATOM 1648 C C . GLU A 1 208 ? -2.949 -39.312 -6.312 1 97.5 208 GLU A C 1
ATOM 1650 O O . GLU A 1 208 ? -3.275 -38.625 -7.293 1 97.5 208 GLU A O 1
ATOM 1655 N N . ALA A 1 209 ? -2.826 -38.875 -5.113 1 97.69 209 ALA A N 1
ATOM 1656 C CA . ALA A 1 209 ? -2.955 -37.438 -4.883 1 97.69 209 ALA A CA 1
ATOM 1657 C C . ALA A 1 209 ? -1.86 -36.688 -5.609 1 97.69 209 ALA A C 1
ATOM 1659 O O . ALA A 1 209 ? -2.129 -35.656 -6.23 1 97.69 209 ALA A O 1
ATOM 1660 N N . GLU A 1 210 ? -0.662 -37.156 -5.512 1 97.56 210 GLU A N 1
ATOM 1661 C CA . GLU A 1 210 ? 0.464 -36.531 -6.199 1 97.56 210 GLU A CA 1
ATOM 1662 C C . GLU A 1 210 ? 0.244 -36.531 -7.711 1 97.56 210 GLU A C 1
ATOM 1664 O O . GLU A 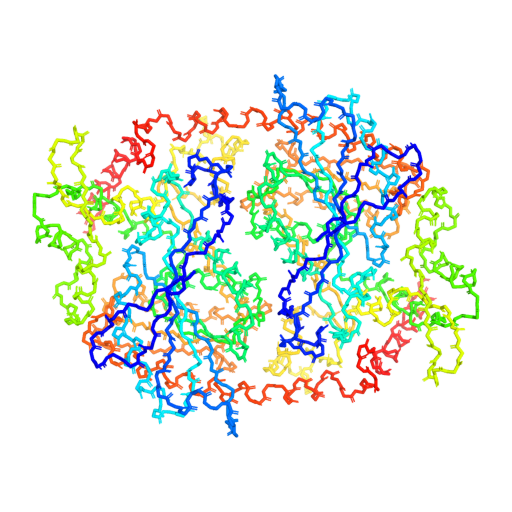1 210 ? 0.511 -35.5 -8.367 1 97.56 210 GLU A O 1
ATOM 1669 N N . ASP A 1 211 ? -0.242 -37.594 -8.234 1 96.62 211 ASP A N 1
ATOM 1670 C CA . ASP A 1 211 ? -0.512 -37.688 -9.664 1 96.62 211 ASP A CA 1
ATOM 1671 C C . ASP A 1 211 ? -1.544 -36.656 -10.094 1 96.62 211 ASP A C 1
ATOM 1673 O O . ASP A 1 211 ? -1.428 -36.062 -11.172 1 96.62 211 ASP A O 1
ATOM 1677 N N . ALA A 1 212 ? -2.535 -36.5 -9.297 1 95.44 212 ALA A N 1
ATOM 1678 C CA . ALA A 1 212 ? -3.576 -35.531 -9.594 1 95.44 212 ALA A CA 1
ATOM 1679 C C . ALA A 1 212 ? -2.998 -34.125 -9.656 1 95.44 212 ALA A C 1
ATOM 1681 O O . ALA A 1 212 ? -3.354 -33.312 -10.531 1 95.44 212 ALA A O 1
ATOM 1682 N N . VAL A 1 213 ? -2.121 -33.812 -8.711 1 95.5 213 VAL A N 1
ATOM 1683 C CA . VAL A 1 213 ? -1.495 -32.5 -8.672 1 95.5 213 VAL A CA 1
ATOM 1684 C C . VAL A 1 213 ? -0.611 -32.312 -9.898 1 95.5 213 VAL A C 1
ATOM 1686 O O . VAL A 1 213 ? -0.602 -31.234 -10.508 1 95.5 213 VAL A O 1
ATOM 1689 N N . VAL A 1 214 ? 0.132 -33.281 -10.266 1 95.75 214 VAL A N 1
ATOM 1690 C CA . VAL A 1 214 ? 1.003 -33.25 -11.438 1 95.75 214 VAL A CA 1
ATOM 1691 C C . VAL A 1 214 ? 0.17 -32.969 -12.688 1 95.75 214 VAL A C 1
ATOM 1693 O O . VAL A 1 214 ? 0.547 -32.156 -13.531 1 95.75 214 VAL A O 1
ATOM 1696 N N . LYS A 1 215 ? -0.92 -33.625 -12.781 1 92.69 215 LYS A N 1
ATOM 1697 C CA . LYS A 1 215 ? -1.804 -33.438 -13.938 1 92.69 215 LYS A CA 1
ATOM 1698 C C . LYS A 1 215 ? -2.404 -32.062 -13.977 1 92.69 215 LYS A C 1
ATOM 1700 O O . LYS A 1 215 ? -2.445 -31.422 -15.039 1 92.69 215 LYS A O 1
ATOM 1705 N N . LEU A 1 216 ? -2.854 -31.609 -12.867 1 90.69 216 LEU A N 1
ATOM 1706 C CA . LEU A 1 216 ? -3.471 -30.297 -12.789 1 90.69 216 LEU A CA 1
ATOM 1707 C C . LEU A 1 216 ? -2.496 -29.219 -13.242 1 90.69 216 LEU A C 1
ATOM 1709 O O . LEU A 1 216 ? -2.904 -28.219 -13.844 1 90.69 216 LEU A O 1
ATOM 1713 N N . ASN A 1 217 ? -1.25 -29.391 -12.953 1 91.31 217 ASN A N 1
ATOM 1714 C CA . ASN A 1 217 ? -0.245 -28.375 -13.242 1 91.31 217 ASN A CA 1
ATOM 1715 C C . ASN A 1 217 ? 0.486 -28.672 -14.555 1 91.31 217 ASN A C 1
ATOM 1717 O O . ASN A 1 217 ? 1.416 -27.953 -14.922 1 91.31 217 ASN A O 1
ATOM 1721 N N . ASN A 1 218 ? 0.102 -29.719 -15.242 1 90.06 218 ASN A N 1
ATOM 1722 C CA . ASN A 1 218 ? 0.827 -30.172 -16.422 1 90.06 218 ASN A CA 1
ATOM 1723 C C . ASN A 1 218 ? 2.33 -30.25 -16.172 1 90.06 218 ASN A C 1
ATOM 1725 O O . ASN A 1 218 ? 3.123 -29.688 -16.922 1 90.06 218 ASN A O 1
ATOM 1729 N N . ALA A 1 219 ? 2.721 -30.938 -15.086 1 95.69 219 ALA A N 1
ATOM 1730 C CA . ALA A 1 219 ? 4.078 -30.828 -14.555 1 95.69 219 ALA A CA 1
ATOM 1731 C C . ALA A 1 219 ? 4.906 -32.062 -14.945 1 95.69 219 ALA A C 1
ATOM 1733 O O . ALA A 1 219 ? 6.027 -32.219 -14.453 1 95.69 219 ALA A O 1
ATOM 1734 N N . ALA A 1 220 ? 4.426 -32.875 -15.82 1 93.75 220 ALA A N 1
ATOM 1735 C CA . ALA A 1 220 ? 5.09 -34.125 -16.141 1 93.75 220 ALA A CA 1
ATOM 1736 C C . ALA A 1 220 ? 6.48 -33.906 -16.719 1 93.75 220 ALA A C 1
ATOM 1738 O O . ALA A 1 220 ? 7.395 -34.688 -16.5 1 93.75 220 ALA A O 1
ATOM 1739 N N . SER A 1 221 ? 6.645 -32.812 -17.406 1 93.31 221 SER A N 1
ATOM 1740 C CA . SER A 1 221 ? 7.906 -32.562 -18.094 1 93.31 221 SER A CA 1
ATOM 1741 C C . SER A 1 221 ? 8.812 -31.656 -17.266 1 93.31 221 SER A C 1
ATOM 1743 O O . SER A 1 221 ? 9.828 -31.172 -17.766 1 93.31 221 SER A O 1
ATOM 1745 N N . TRP A 1 222 ? 8.477 -31.438 -16.031 1 97.06 222 TRP A N 1
ATOM 1746 C CA . TRP A 1 222 ? 9.258 -30.531 -15.195 1 97.06 222 TRP A CA 1
ATOM 1747 C C . TRP A 1 222 ? 10.594 -31.141 -14.812 1 97.06 222 TRP A C 1
ATOM 1749 O O . TRP A 1 222 ? 10.766 -32.375 -14.883 1 97.06 222 TRP A O 1
ATOM 1759 N N . ASP A 1 223 ? 11.586 -30.234 -14.555 1 95.94 223 ASP A N 1
ATOM 1760 C CA . ASP A 1 223 ? 12.805 -30.656 -13.883 1 95.94 223 ASP A CA 1
ATOM 1761 C C . ASP A 1 223 ? 12.492 -31.562 -12.695 1 95.94 223 ASP A C 1
ATOM 1763 O O . ASP A 1 223 ? 11.578 -31.281 -11.914 1 95.94 223 ASP A O 1
ATOM 1767 N N . PRO A 1 224 ? 13.219 -32.719 -12.617 1 96.44 224 PRO A N 1
ATOM 1768 C CA . PRO A 1 224 ? 12.906 -33.688 -11.562 1 96.44 224 PRO A CA 1
ATOM 1769 C C . PRO A 1 224 ? 12.953 -33.062 -10.164 1 96.44 224 PRO A C 1
ATOM 1771 O O . PRO A 1 224 ? 12.203 -33.5 -9.273 1 96.44 224 PRO A O 1
ATOM 1774 N N . ARG A 1 225 ? 13.852 -32.156 -9.914 1 96 225 ARG A N 1
ATOM 1775 C CA . ARG A 1 225 ? 13.93 -31.5 -8.609 1 96 225 ARG A CA 1
ATOM 1776 C C . ARG A 1 225 ? 12.648 -30.734 -8.305 1 96 225 ARG A C 1
ATOM 1778 O O . ARG A 1 225 ? 12.102 -30.828 -7.207 1 96 225 ARG A O 1
ATOM 1785 N N . ALA A 1 226 ? 12.195 -29.969 -9.289 1 97.12 226 ALA A N 1
ATOM 1786 C CA . ALA A 1 226 ? 10.977 -29.188 -9.125 1 97.12 226 ALA A CA 1
ATOM 1787 C C . ALA A 1 226 ? 9.758 -30.094 -8.961 1 97.12 226 ALA A C 1
ATOM 1789 O O . ALA A 1 226 ? 8.883 -29.828 -8.133 1 97.12 226 ALA A O 1
ATOM 1790 N N . LEU A 1 227 ? 9.711 -31.125 -9.797 1 96.81 227 LEU A N 1
ATOM 1791 C CA . LEU A 1 227 ? 8.609 -32.062 -9.742 1 96.81 227 LEU A CA 1
ATOM 1792 C C . LEU A 1 227 ? 8.539 -32.75 -8.367 1 96.81 227 LEU A C 1
ATOM 1794 O O . LEU A 1 227 ? 7.453 -32.906 -7.812 1 96.81 227 LEU A O 1
ATOM 1798 N N . SER A 1 228 ? 9.68 -33.094 -7.887 1 96.56 228 SER A N 1
ATOM 1799 C CA . SER A 1 228 ? 9.734 -33.75 -6.574 1 96.56 228 SER A CA 1
ATOM 1800 C C . SER A 1 228 ? 9.195 -32.812 -5.488 1 96.56 228 SER A C 1
ATOM 1802 O O . SER A 1 228 ? 8.453 -33.25 -4.605 1 96.56 228 SER A O 1
ATOM 1804 N N . ARG A 1 229 ? 9.578 -31.531 -5.531 1 97 229 ARG A N 1
ATOM 1805 C CA . ARG A 1 229 ? 9.094 -30.562 -4.555 1 97 229 ARG A CA 1
ATOM 1806 C C . ARG A 1 229 ? 7.59 -30.359 -4.688 1 97 229 ARG A C 1
ATOM 1808 O O . ARG A 1 229 ? 6.879 -30.281 -3.682 1 97 229 ARG A O 1
ATOM 1815 N N . LEU A 1 230 ? 7.133 -30.266 -5.906 1 96.94 230 LEU A N 1
ATOM 1816 C CA . LEU A 1 230 ? 5.699 -30.125 -6.137 1 96.94 230 LEU A CA 1
ATOM 1817 C C . LEU A 1 230 ? 4.922 -31.266 -5.492 1 96.94 230 LEU A C 1
ATOM 1819 O O . LEU A 1 230 ? 3.971 -31.031 -4.746 1 96.94 230 LEU A O 1
ATOM 1823 N N . LYS A 1 231 ? 5.363 -32.469 -5.789 1 96.5 231 LYS A N 1
ATOM 1824 C CA . LYS A 1 231 ? 4.695 -33.656 -5.258 1 96.5 231 LYS A CA 1
ATOM 1825 C C . LYS A 1 231 ? 4.711 -33.656 -3.732 1 96.5 231 LYS A C 1
ATOM 1827 O O . LYS A 1 231 ? 3.682 -33.906 -3.098 1 96.5 231 LYS A O 1
ATOM 1832 N N . HIS A 1 232 ? 5.828 -33.312 -3.203 1 96.44 232 HIS A N 1
ATOM 1833 C CA . HIS A 1 232 ? 6.02 -33.406 -1.761 1 96.44 232 HIS A CA 1
ATOM 1834 C C . HIS A 1 232 ? 5.199 -32.375 -1.017 1 96.44 232 HIS A C 1
ATOM 1836 O O . HIS A 1 232 ? 4.586 -32.656 0.01 1 96.44 232 HIS A O 1
ATOM 1842 N N . TYR A 1 233 ? 5.172 -31.172 -1.505 1 97.12 233 TYR A N 1
ATOM 1843 C CA . TYR A 1 233 ? 4.648 -30.062 -0.717 1 97.12 233 TYR A CA 1
ATOM 1844 C C . TYR A 1 233 ? 3.207 -29.75 -1.107 1 97.12 233 TYR A C 1
ATOM 1846 O O . TYR A 1 233 ? 2.559 -28.906 -0.485 1 97.12 233 TYR A O 1
ATOM 1854 N N . SER A 1 234 ? 2.623 -30.453 -2.041 1 97.12 234 SER A N 1
ATOM 1855 C CA . SER A 1 234 ? 1.307 -30.078 -2.533 1 97.12 234 SER A CA 1
ATOM 1856 C C . SER A 1 234 ? 0.239 -31.078 -2.105 1 97.12 234 SER A C 1
ATOM 1858 O O . SER A 1 234 ? -0.918 -30.969 -2.52 1 97.12 234 SER A O 1
ATOM 1860 N N . VAL A 1 235 ? 0.618 -32.094 -1.327 1 97.25 235 VAL A N 1
ATOM 1861 C CA . VAL A 1 235 ? -0.364 -33.062 -0.83 1 97.25 235 VAL A CA 1
ATOM 1862 C C . VAL A 1 235 ? -0.223 -33.188 0.684 1 97.25 235 VAL A C 1
ATOM 1864 O O . VAL A 1 235 ? 0.845 -32.938 1.242 1 97.25 235 VAL A O 1
ATOM 1867 N N . ARG A 1 236 ? -1.277 -33.5 1.301 1 96.44 236 ARG A N 1
ATOM 1868 C CA . ARG A 1 236 ? -1.308 -33.688 2.748 1 96.44 236 ARG A CA 1
ATOM 1869 C C . ARG A 1 236 ? -2.217 -34.844 3.135 1 96.44 236 ARG A C 1
ATOM 1871 O O . ARG A 1 236 ? -3.137 -35.188 2.393 1 96.44 236 ARG A O 1
ATOM 1878 N N . GLN A 1 237 ? -1.924 -35.344 4.254 1 95.56 237 GLN A N 1
ATOM 1879 C CA . GLN A 1 237 ? -2.842 -36.312 4.852 1 95.56 237 GLN A CA 1
ATOM 1880 C C . GLN A 1 237 ? -4.023 -35.594 5.512 1 95.56 237 GLN A C 1
ATOM 1882 O O . GLN A 1 237 ? -3.865 -34.531 6.113 1 95.56 237 GLN A O 1
ATOM 1887 N N . ALA A 1 238 ? -5.168 -36.188 5.316 1 93.94 238 ALA A N 1
ATOM 1888 C CA . ALA A 1 238 ? -6.406 -35.656 5.891 1 93.94 238 ALA A CA 1
ATOM 1889 C C . ALA A 1 238 ? -7.375 -36.781 6.219 1 93.94 238 ALA A C 1
ATOM 1891 O O . ALA A 1 238 ? -7.047 -37.969 6.051 1 93.94 238 ALA A O 1
ATOM 1892 N N . ARG A 1 239 ? -8.398 -36.406 6.887 1 91.56 239 ARG A N 1
ATOM 1893 C CA . ARG A 1 239 ? -9.477 -37.344 7.137 1 91.56 239 ARG A CA 1
ATOM 1894 C C . ARG A 1 239 ? -10.602 -37.188 6.117 1 91.56 239 ARG A C 1
ATOM 1896 O O . ARG A 1 239 ? -10.797 -36.094 5.574 1 91.56 239 ARG A O 1
ATOM 1903 N N . ASP A 1 240 ? -11.227 -38.312 5.863 1 87.62 240 ASP A N 1
ATOM 1904 C CA . ASP A 1 240 ? -12.352 -38.25 4.945 1 87.62 240 ASP A CA 1
ATOM 1905 C C . ASP A 1 240 ? -13.516 -37.469 5.574 1 87.62 240 ASP A C 1
ATOM 1907 O O . ASP A 1 240 ? -13.422 -37 6.715 1 87.62 240 ASP A O 1
ATOM 1911 N N . LYS A 1 241 ? -14.609 -37.156 4.859 1 80 241 LYS A N 1
ATOM 1912 C CA . LYS A 1 241 ? 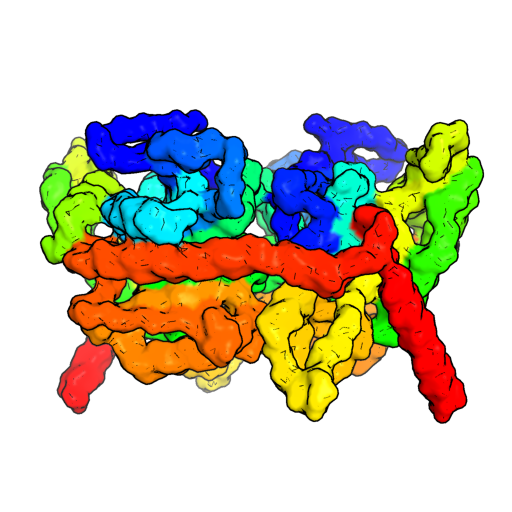-15.719 -36.312 5.277 1 80 241 LYS A CA 1
ATOM 1913 C C . LYS A 1 241 ? -16.344 -36.812 6.57 1 80 241 LYS A C 1
ATOM 1915 O O . LYS A 1 241 ? -16.781 -36.031 7.41 1 80 241 LYS A O 1
ATOM 1920 N N . ASP A 1 242 ? -16.312 -38.125 6.711 1 83.31 242 ASP A N 1
ATOM 1921 C CA . ASP A 1 242 ? -16.938 -38.719 7.879 1 83.31 242 ASP A CA 1
ATOM 1922 C C . ASP A 1 242 ? -15.922 -38.906 9.008 1 83.31 242 ASP A C 1
ATOM 1924 O O . ASP A 1 242 ? -16.281 -39.312 10.109 1 83.31 242 ASP A O 1
ATOM 1928 N N . GLY A 1 243 ? -14.672 -38.5 8.688 1 83.44 243 GLY A N 1
ATOM 1929 C CA . GLY A 1 243 ? -13.617 -38.594 9.688 1 83.44 243 GLY A CA 1
ATOM 1930 C C . GLY A 1 243 ? -13.141 -40 9.938 1 83.44 243 GLY A C 1
ATOM 1931 O O . GLY A 1 243 ? -12.32 -40.25 10.82 1 83.44 243 GLY A O 1
ATOM 1932 N N . ALA A 1 244 ? -13.633 -40.938 9.25 1 85.81 244 ALA A N 1
ATOM 1933 C CA . ALA A 1 244 ? -13.422 -42.375 9.562 1 85.81 244 ALA A CA 1
ATOM 1934 C C . ALA A 1 244 ? -12.133 -42.875 8.938 1 85.81 244 ALA A C 1
ATOM 1936 O O . ALA A 1 244 ? -11.422 -43.688 9.547 1 85.81 244 ALA A O 1
ATOM 1937 N N . ARG A 1 245 ? -11.844 -42.438 7.77 1 91.19 245 ARG A N 1
ATOM 1938 C CA . ARG A 1 245 ? -10.695 -42.969 7.047 1 91.19 245 ARG A CA 1
ATOM 1939 C C . ARG A 1 245 ? -9.672 -41.875 6.754 1 91.19 245 ARG A C 1
ATOM 1941 O O . ARG A 1 245 ? -10.039 -40.719 6.543 1 91.19 245 ARG A O 1
ATOM 1948 N N . SER A 1 246 ? -8.391 -42.312 6.84 1 94.44 246 SER A N 1
ATOM 1949 C CA . SER A 1 246 ? -7.301 -41.438 6.418 1 94.44 246 SER A CA 1
ATOM 1950 C C . SER A 1 246 ? -7.219 -41.344 4.895 1 94.44 246 SER A C 1
ATOM 1952 O O . SER A 1 246 ? -7.277 -42.375 4.211 1 94.44 246 SER A O 1
ATOM 1954 N N . VAL A 1 247 ? -7.203 -40.156 4.375 1 96.69 247 VAL A N 1
ATOM 1955 C CA . VAL A 1 247 ? -7.102 -39.938 2.934 1 96.69 247 VAL A CA 1
ATOM 1956 C C . VAL A 1 247 ? -6.02 -38.906 2.645 1 96.69 247 VAL A C 1
ATOM 1958 O O . VAL A 1 247 ? -5.445 -38.312 3.568 1 96.69 247 VAL A O 1
ATOM 1961 N N . TRP A 1 248 ? -5.711 -38.781 1.357 1 97.12 248 TRP A N 1
ATOM 1962 C CA . TRP A 1 248 ? -4.781 -37.781 0.901 1 97.12 248 TRP A CA 1
ATOM 1963 C C . TRP A 1 248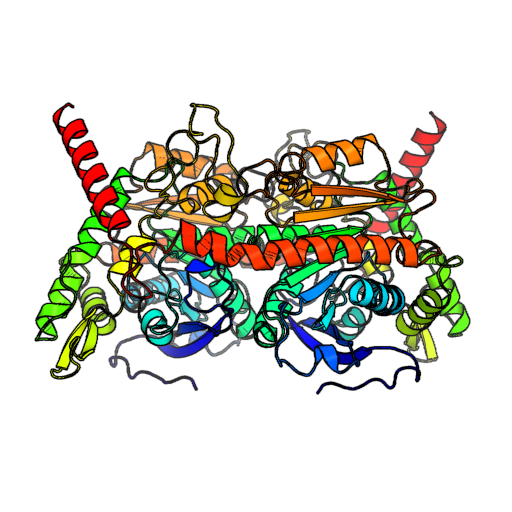 ? -5.5 -36.719 0.053 1 97.12 248 TRP A C 1
ATOM 1965 O O . TRP A 1 248 ? -6.379 -37.062 -0.747 1 97.12 248 TRP A O 1
ATOM 1975 N N . ARG A 1 249 ? -5.137 -35.438 0.305 1 96.38 249 ARG A N 1
ATOM 1976 C CA . ARG A 1 249 ? -5.738 -34.312 -0.412 1 96.38 249 ARG A CA 1
ATOM 1977 C C . ARG A 1 249 ? -4.676 -33.312 -0.86 1 96.38 249 ARG A C 1
ATOM 1979 O O . ARG A 1 249 ? -3.611 -33.219 -0.249 1 96.38 249 ARG A O 1
ATOM 1986 N N . PRO A 1 250 ? -4.988 -32.625 -1.982 1 95.88 250 PRO A N 1
ATOM 1987 C CA . PRO A 1 250 ? -4.125 -31.469 -2.256 1 95.88 250 PRO A CA 1
ATOM 1988 C C . PRO A 1 250 ? -4.109 -30.469 -1.112 1 95.88 250 PRO A C 1
ATOM 1990 O O . PRO A 1 250 ? -5.129 -30.266 -0.447 1 95.88 250 PRO A O 1
ATOM 1993 N N . VAL A 1 251 ? -2.965 -29.906 -0.917 1 96.25 251 VAL A N 1
ATOM 1994 C CA . VAL A 1 251 ? -2.803 -28.906 0.144 1 96.25 251 VAL A CA 1
ATOM 1995 C C . VAL A 1 251 ? -3.648 -27.672 -0.163 1 96.25 251 VAL A C 1
ATOM 1997 O O . VAL A 1 251 ? -4.305 -27.125 0.726 1 96.25 251 VAL A O 1
ATOM 2000 N N . THR A 1 252 ? -3.6 -27.141 -1.38 1 95.5 252 THR A N 1
ATOM 2001 C CA . THR A 1 252 ? -4.453 -26.031 -1.797 1 95.5 252 THR A CA 1
ATOM 2002 C C . THR A 1 252 ? -5.828 -26.547 -2.223 1 95.5 252 THR A C 1
ATOM 2004 O O . THR A 1 252 ? -5.941 -27.344 -3.154 1 95.5 252 THR A O 1
ATOM 2007 N N . PRO A 1 253 ? -6.879 -26.094 -1.59 1 93.06 253 PRO A N 1
ATOM 2008 C CA . PRO A 1 253 ? -8.211 -26.547 -1.98 1 93.06 253 PRO A CA 1
ATOM 2009 C C . PRO A 1 253 ? -8.586 -26.141 -3.404 1 93.06 253 PRO A C 1
ATOM 2011 O O . PRO A 1 253 ? -8.242 -25.047 -3.842 1 93.06 253 PRO A O 1
ATOM 2014 N N . LYS A 1 254 ? -9.273 -27.062 -4.086 1 93.06 254 LYS A N 1
ATOM 2015 C CA . LYS A 1 254 ? -9.633 -26.828 -5.48 1 93.06 254 LYS A CA 1
ATOM 2016 C C . LYS A 1 254 ? -10.5 -25.594 -5.625 1 93.06 254 LYS A C 1
ATOM 2018 O O . LYS A 1 254 ? -10.383 -24.859 -6.609 1 93.06 254 LYS A O 1
ATOM 2023 N N . HIS A 1 255 ? -11.344 -25.328 -4.645 1 92.44 255 HIS A N 1
ATOM 2024 C CA . HIS A 1 255 ? -12.211 -24.156 -4.699 1 92.44 255 HIS A CA 1
ATOM 2025 C C . HIS A 1 255 ? -11.398 -22.875 -4.625 1 92.44 255 HIS A C 1
ATOM 2027 O O . HIS A 1 255 ? -11.766 -21.875 -5.242 1 92.44 255 HIS A O 1
ATOM 2033 N N . GLN A 1 256 ? -10.305 -22.922 -3.838 1 94.06 256 GLN A N 1
ATOM 2034 C CA . GLN A 1 256 ? -9.43 -21.766 -3.76 1 94.06 256 GLN A CA 1
ATOM 2035 C C . GLN A 1 256 ? -8.719 -21.516 -5.09 1 94.06 256 GLN A C 1
ATOM 2037 O O . GLN A 1 256 ? -8.562 -20.375 -5.52 1 94.06 256 GLN A O 1
ATOM 2042 N N . ILE A 1 257 ? -8.32 -22.594 -5.727 1 93.81 257 ILE A N 1
ATOM 2043 C CA . ILE A 1 257 ? -7.668 -22.484 -7.023 1 93.81 257 ILE A CA 1
ATOM 2044 C C . ILE A 1 257 ? -8.633 -21.875 -8.039 1 93.81 257 ILE A C 1
ATOM 2046 O O . ILE A 1 257 ? -8.289 -20.938 -8.75 1 93.81 257 ILE A O 1
ATOM 2050 N N . ALA A 1 258 ? -9.844 -22.344 -8.094 1 92.25 258 ALA A N 1
ATOM 2051 C CA . ALA A 1 258 ? -10.836 -21.844 -9.039 1 92.25 258 ALA A CA 1
ATOM 2052 C C . ALA A 1 258 ? -11.133 -20.375 -8.812 1 92.25 258 ALA A C 1
ATOM 2054 O O . ALA A 1 258 ? -11.203 -19.594 -9.766 1 92.25 258 ALA A O 1
ATOM 2055 N N . ALA A 1 259 ? -11.242 -20.016 -7.551 1 90.81 259 ALA A N 1
ATOM 2056 C CA . ALA A 1 259 ? -11.555 -18.641 -7.191 1 90.81 259 ALA A CA 1
ATOM 2057 C C . ALA A 1 259 ? -10.391 -17.703 -7.523 1 90.81 259 ALA A C 1
ATOM 2059 O O . ALA A 1 259 ? -10.602 -16.531 -7.812 1 90.81 259 ALA A O 1
ATOM 2060 N N . LEU A 1 260 ? -9.203 -18.219 -7.473 1 92.19 260 LEU A N 1
ATOM 2061 C CA . LEU A 1 260 ? -8.023 -17.438 -7.785 1 92.19 260 LEU A CA 1
ATOM 2062 C C . LEU A 1 260 ? -7.895 -17.203 -9.289 1 92.19 260 LEU A C 1
ATOM 2064 O O . LEU A 1 260 ? -7.414 -16.156 -9.727 1 92.19 260 LEU A O 1
ATOM 2068 N N . VAL A 1 261 ? -8.359 -18.156 -10.008 1 90.19 261 VAL A N 1
ATOM 2069 C CA . VAL A 1 261 ? -8.211 -18.109 -11.453 1 90.19 261 VAL A CA 1
ATOM 2070 C C . VAL A 1 261 ? -9.234 -17.141 -12.047 1 90.19 261 VAL A C 1
ATOM 2072 O O . VAL A 1 261 ? -8.922 -16.375 -12.969 1 90.19 261 VAL A O 1
ATOM 2075 N N . SER A 1 262 ? -10.438 -17.219 -11.516 1 86.12 262 SER A N 1
ATOM 2076 C CA . SER A 1 262 ? -11.5 -16.375 -12.047 1 86.12 262 SER A CA 1
ATOM 2077 C C . SER A 1 262 ? -12.445 -15.914 -10.938 1 86.12 262 SER A C 1
ATOM 2079 O O . SER A 1 262 ? -12.82 -16.703 -10.07 1 86.12 262 SER A O 1
ATOM 2081 N N . ARG A 1 263 ? -12.758 -14.672 -10.984 1 84.5 263 ARG A N 1
ATOM 2082 C CA . ARG A 1 263 ? -13.719 -14.133 -10.031 1 84.5 263 ARG A CA 1
ATOM 2083 C C . ARG A 1 263 ? -15.109 -14.062 -10.641 1 84.5 263 ARG A C 1
ATOM 2085 O O . ARG A 1 263 ? -15.273 -13.656 -11.789 1 84.5 263 ARG A O 1
ATOM 2092 N N . PHE A 1 264 ? -16.109 -14.547 -9.836 1 80.12 264 PHE A N 1
ATOM 2093 C CA . PHE A 1 264 ? -17.484 -14.633 -10.289 1 80.12 264 PHE A CA 1
ATOM 2094 C C . PHE A 1 264 ? -18.219 -13.32 -10.023 1 80.12 264 PHE A C 1
ATOM 2096 O O . PHE A 1 264 ? -18.141 -12.773 -8.922 1 80.12 264 PHE A O 1
ATOM 2103 N N . ASN A 1 265 ? -18.797 -12.812 -11.023 1 74.19 265 ASN A N 1
ATOM 2104 C CA . ASN A 1 265 ? -19.703 -11.68 -10.938 1 74.19 265 ASN A CA 1
ATOM 2105 C C . ASN A 1 265 ? -21.141 -12.102 -11.227 1 74.19 265 ASN A C 1
ATOM 2107 O O . ASN A 1 265 ? -21.531 -12.258 -12.383 1 74.19 265 ASN A O 1
ATOM 2111 N N . PRO A 1 266 ? -21.984 -12.648 -10.078 1 61.88 266 PRO A N 1
ATOM 2112 C CA . PRO A 1 266 ? -23.328 -13.18 -10.328 1 61.88 266 PRO A CA 1
ATOM 2113 C C . PRO A 1 266 ? -24.219 -12.188 -11.062 1 61.88 266 PRO A C 1
ATOM 2115 O O . PRO A 1 266 ? -25.219 -12.586 -11.664 1 61.88 266 PRO A O 1
ATOM 2118 N N . GLY A 1 267 ? -24.156 -10.898 -10.789 1 54.88 267 GLY A N 1
ATOM 2119 C CA . GLY A 1 267 ? -25.062 -9.93 -11.383 1 54.88 267 GLY A CA 1
ATOM 2120 C C . GLY A 1 267 ? -24.609 -9.445 -12.742 1 54.88 267 GLY A C 1
ATOM 2121 O O . GLY A 1 267 ? -23.422 -9.469 -13.055 1 54.88 267 GLY A O 1
ATOM 2122 N N . ARG A 1 268 ? -25.344 -10.055 -13.789 1 48.78 268 ARG A N 1
ATOM 2123 C CA . ARG A 1 268 ? -25.234 -9.18 -14.953 1 48.78 268 ARG A CA 1
ATOM 2124 C C . ARG A 1 268 ? -25.094 -7.723 -14.523 1 48.78 268 ARG A C 1
ATOM 2126 O O . ARG A 1 268 ? -26.031 -6.934 -14.68 1 48.78 268 ARG A O 1
ATOM 2133 N N . VAL A 1 269 ? -24.688 -7.543 -13.57 1 41.97 269 VAL A N 1
ATOM 2134 C CA . VAL A 1 269 ? -24.375 -6.23 -13.016 1 41.97 269 VAL A CA 1
ATOM 2135 C C . VAL A 1 269 ? -23.531 -5.438 -14.008 1 41.97 269 VAL A C 1
ATOM 2137 O O . VAL A 1 269 ? -22.531 -5.934 -14.516 1 41.97 269 VAL A O 1
ATOM 2140 N N . GLY A 1 270 ? -24.234 -4.594 -14.609 1 43.47 270 GLY A N 1
ATOM 2141 C CA . GLY A 1 270 ? -24.125 -3.617 -15.688 1 43.47 270 GLY A CA 1
ATOM 2142 C C . GLY A 1 270 ? -25.391 -3.512 -16.531 1 43.47 270 GLY A C 1
ATOM 2143 O O . GLY A 1 270 ? -25.516 -2.602 -17.344 1 43.47 270 GLY A O 1
ATOM 2144 N N . LEU A 1 271 ? -26.234 -4.648 -16.484 1 39.53 271 LEU A N 1
ATOM 2145 C CA . LEU A 1 271 ? -27.484 -4.504 -17.203 1 39.53 271 LEU A CA 1
ATOM 2146 C C . LEU A 1 271 ? -28.625 -4.137 -16.25 1 39.53 271 LEU A C 1
ATOM 2148 O O . LEU A 1 271 ? -28.875 -4.855 -15.281 1 39.53 271 LEU A O 1
ATOM 2152 N N . GLY A 1 272 ? -28.75 -3.006 -15.82 1 36.53 272 GLY A N 1
ATOM 2153 C CA . GLY A 1 272 ? -29.969 -2.689 -15.086 1 36.53 272 GLY A CA 1
ATOM 2154 C C . GLY A 1 272 ? -31.172 -3.467 -15.57 1 36.53 272 GLY A C 1
ATOM 2155 O O . GLY A 1 272 ? -31.156 -4.02 -16.672 1 36.53 272 GLY A O 1
ATOM 2156 N N . PRO A 1 273 ? -32.094 -3.891 -14.656 1 33.78 273 PRO A N 1
ATOM 2157 C CA . PRO A 1 273 ? -33.281 -4.629 -15.117 1 33.78 273 PRO A CA 1
ATOM 2158 C C . PRO A 1 273 ? -33.781 -4.164 -16.484 1 33.78 273 PRO A C 1
ATOM 2160 O O . PRO A 1 273 ? -34.219 -4.98 -17.297 1 33.78 273 PRO A O 1
ATOM 2163 N N . ASN A 1 274 ? -34.438 -3.033 -16.422 1 36.41 274 ASN A N 1
ATOM 2164 C CA . ASN A 1 274 ? -35.062 -2.494 -17.625 1 36.41 274 ASN A CA 1
ATOM 2165 C C . ASN A 1 274 ? -34.031 -2.004 -18.625 1 36.41 274 ASN A C 1
ATOM 2167 O O . ASN A 1 274 ? -34.344 -1.222 -19.516 1 36.41 274 ASN A O 1
ATOM 2171 N N . GLY A 1 275 ? -32.875 -2.494 -18.703 1 38.5 275 GLY A N 1
ATOM 2172 C CA . GLY A 1 275 ? -31.922 -1.975 -19.672 1 38.5 275 GLY A CA 1
ATOM 2173 C C . GLY A 1 275 ? -31.109 -0.8 -19.141 1 38.5 275 GLY A C 1
ATOM 2174 O O . GLY A 1 275 ? -30.328 -0.208 -19.875 1 38.5 275 GLY A O 1
ATOM 2175 N N . THR A 1 276 ? -31.688 0.051 -18.266 1 39.19 276 THR A N 1
ATOM 2176 C CA . THR A 1 276 ? -31.031 1.263 -17.797 1 39.19 276 THR A CA 1
ATOM 2177 C C . THR A 1 276 ? -29.781 0.918 -17 1 39.19 276 THR A C 1
ATOM 2179 O O . THR A 1 276 ? -29.828 0.093 -16.078 1 39.19 276 THR A O 1
ATOM 2182 N N . LYS A 1 277 ? -28.438 1.192 -17.5 1 47.69 277 LYS A N 1
ATOM 2183 C CA . LYS A 1 277 ? -27 1.094 -17.266 1 47.69 277 LYS A CA 1
ATOM 2184 C C . LYS A 1 277 ? -26.625 1.602 -15.875 1 47.69 277 LYS A C 1
ATOM 2186 O O . LYS A 1 277 ? -25.719 2.422 -15.727 1 47.69 277 LYS A O 1
ATOM 2191 N N . GLY A 1 278 ? -27.531 1.604 -14.711 1 52.75 278 GLY A N 1
ATOM 2192 C CA . GLY A 1 278 ? -26.984 2.23 -13.516 1 52.75 278 GLY A CA 1
ATOM 2193 C C . GLY A 1 278 ? -26.5 1.229 -12.484 1 52.75 278 GLY A C 1
ATOM 2194 O O . GLY A 1 278 ? -27.078 0.151 -12.344 1 52.75 278 GLY A O 1
ATOM 2195 N N . VAL A 1 279 ? -25.234 1.224 -12.062 1 60.56 279 VAL A N 1
ATOM 2196 C CA . VAL A 1 279 ? -24.656 0.394 -11.008 1 60.56 279 VAL A CA 1
ATOM 2197 C C . VAL A 1 279 ? -25.156 0.864 -9.641 1 60.56 279 VAL A C 1
ATOM 2199 O O . VAL A 1 279 ? -25.109 2.057 -9.336 1 60.56 279 VAL A O 1
ATOM 2202 N N . THR A 1 280 ? -26 -0.042 -8.938 1 66.31 280 THR A N 1
ATOM 2203 C CA . THR A 1 280 ? -26.469 0.273 -7.594 1 66.31 280 THR A CA 1
ATOM 2204 C C . THR A 1 280 ? -25.312 0.252 -6.594 1 66.31 280 THR A C 1
ATOM 2206 O O . THR A 1 280 ? -24.219 -0.218 -6.91 1 66.31 280 THR A O 1
ATOM 2209 N N . MET A 1 281 ? -25.594 0.865 -5.48 1 65.25 281 MET A N 1
ATOM 2210 C CA . MET A 1 281 ? -24.625 0.833 -4.391 1 65.25 281 MET A CA 1
ATOM 2211 C C . MET A 1 281 ? -24.312 -0.603 -3.982 1 65.25 281 MET A C 1
ATOM 2213 O O . MET A 1 281 ? -23.156 -0.931 -3.688 1 65.25 281 MET A O 1
ATOM 2217 N N . ALA A 1 282 ? -25.312 -1.39 -3.98 1 65.38 282 ALA A N 1
ATOM 2218 C CA . ALA A 1 282 ? -25.141 -2.789 -3.6 1 65.38 282 ALA A CA 1
ATOM 2219 C C . ALA A 1 282 ? -24.219 -3.518 -4.578 1 65.38 282 ALA A C 1
ATOM 2221 O O . ALA A 1 282 ? -23.391 -4.324 -4.172 1 65.38 282 ALA A O 1
ATOM 2222 N N . GLU A 1 283 ? -24.422 -3.137 -5.773 1 69.88 283 GLU A N 1
ATOM 2223 C CA . GLU A 1 283 ? -23.578 -3.762 -6.789 1 69.88 283 GLU A CA 1
ATOM 2224 C C . GLU A 1 283 ? -22.125 -3.316 -6.652 1 69.88 283 GLU A C 1
ATOM 2226 O O . GLU A 1 283 ? -21.203 -4.117 -6.832 1 69.88 283 GLU A O 1
ATOM 2231 N N . ARG A 1 284 ? -22.016 -2.061 -6.219 1 73.12 284 ARG A N 1
ATOM 2232 C CA . ARG A 1 284 ? -20.656 -1.534 -6.047 1 73.12 284 ARG A CA 1
ATOM 2233 C C . ARG A 1 284 ? -20 -2.133 -4.812 1 73.12 284 ARG A C 1
ATOM 2235 O O . ARG A 1 284 ? -18.766 -2.219 -4.742 1 73.12 284 ARG A O 1
ATOM 2242 N N . GLU A 1 285 ? -20.812 -2.553 -3.986 1 71.75 285 GLU A N 1
ATOM 2243 C CA . GLU A 1 285 ? -20.266 -3.162 -2.777 1 71.75 285 GLU A CA 1
ATOM 2244 C C . GLU A 1 285 ? -19.766 -4.578 -3.051 1 71.75 285 GLU A C 1
ATOM 2246 O O . GLU A 1 285 ? -18.781 -5.016 -2.457 1 71.75 285 GLU A O 1
ATOM 2251 N N . VAL A 1 286 ? -20.406 -5.199 -3.971 1 71.12 286 VAL A N 1
ATOM 2252 C CA . VAL A 1 286 ? -20.109 -6.609 -4.191 1 71.12 286 VAL A CA 1
ATOM 2253 C C . VAL A 1 286 ? -19.031 -6.742 -5.27 1 71.12 286 VAL A C 1
ATOM 2255 O O . VAL A 1 286 ? -18.172 -7.621 -5.195 1 71.12 286 VAL A O 1
ATOM 2258 N N . VAL A 1 287 ? -19.125 -5.863 -6.266 1 77.75 287 VAL A N 1
ATOM 2259 C CA . VAL A 1 287 ? -18.156 -5.922 -7.355 1 77.75 287 VAL A CA 1
ATOM 2260 C C . VAL A 1 287 ? -17.625 -4.523 -7.637 1 77.75 287 VAL A C 1
ATOM 2262 O O . VAL A 1 287 ? -17.797 -3.994 -8.742 1 77.75 287 VAL A O 1
ATOM 2265 N N . PRO A 1 288 ? -16.922 -4.008 -6.684 1 75.31 288 PRO A N 1
ATOM 2266 C CA . PRO A 1 288 ? -16.469 -2.621 -6.828 1 75.31 288 PRO A CA 1
ATOM 2267 C C . PRO A 1 288 ? -15.508 -2.432 -7.996 1 75.31 288 PRO A C 1
ATOM 2269 O O . PRO A 1 288 ? -15.383 -1.325 -8.523 1 75.31 288 PRO A O 1
ATOM 2272 N N . ASP A 1 289 ? -14.922 -3.414 -8.414 1 75 289 ASP A N 1
ATOM 2273 C CA . ASP A 1 289 ? -13.867 -3.305 -9.414 1 75 289 ASP A CA 1
ATOM 2274 C C . ASP A 1 289 ? -14.422 -3.5 -10.82 1 75 289 ASP A C 1
ATOM 2276 O O . ASP A 1 289 ? -13.672 -3.496 -11.805 1 75 289 ASP A O 1
ATOM 2280 N N . SER A 1 290 ? -15.68 -3.729 -10.844 1 68.88 290 SER A N 1
ATOM 2281 C CA . SER A 1 290 ? -16.281 -3.873 -12.164 1 68.88 290 SER A CA 1
ATOM 2282 C C . SER A 1 290 ? -16.344 -2.537 -12.898 1 68.88 290 SER A C 1
ATOM 2284 O O . SER A 1 290 ? -16.688 -1.515 -12.305 1 68.88 290 SER A O 1
ATOM 2286 N N . ASP A 1 291 ? -15.547 -2.457 -14 1 60.62 291 ASP A N 1
ATOM 2287 C CA . ASP A 1 291 ? -15.586 -1.248 -14.812 1 60.62 291 ASP A CA 1
ATOM 2288 C C . ASP A 1 291 ? -16.969 -1.059 -15.453 1 60.62 291 ASP A C 1
ATOM 2290 O O . ASP A 1 291 ? -17.359 -1.822 -16.328 1 60.62 291 ASP A O 1
ATOM 2294 N N . PRO A 1 292 ? -17.656 -0.23 -14.906 1 56.38 292 PRO A N 1
ATOM 2295 C CA . PRO A 1 292 ? -19 -0.073 -15.453 1 56.38 292 PRO A CA 1
ATOM 2296 C C . PRO A 1 292 ? -19 0.254 -16.953 1 56.38 292 PRO A C 1
ATOM 2298 O O . PRO A 1 292 ? -20 0.048 -17.641 1 56.38 292 PRO A O 1
ATOM 2301 N N . LEU A 1 293 ? -17.859 0.846 -17.266 1 52.59 293 LEU A N 1
ATOM 2302 C CA . LEU A 1 293 ? -17.766 1.229 -18.672 1 52.59 293 LEU A CA 1
ATOM 2303 C C . LEU A 1 293 ? -17.281 0.058 -19.516 1 52.59 293 LEU A C 1
ATOM 2305 O O . LEU A 1 293 ? -17.359 0.1 -20.75 1 52.59 293 LEU A O 1
ATOM 2309 N N . ALA A 1 294 ? -16.719 -0.89 -18.75 1 51.91 294 ALA A N 1
ATOM 2310 C CA . ALA A 1 294 ? -16.219 -2.012 -19.531 1 51.91 294 ALA A CA 1
ATOM 2311 C C . ALA A 1 294 ? -17.312 -3.051 -19.781 1 51.91 294 ALA A C 1
ATOM 2313 O O . ALA A 1 294 ? -17.969 -3.492 -18.828 1 51.91 294 ALA A O 1
ATOM 2314 N N . PHE A 1 295 ? -18.078 -3.021 -20.812 1 47.97 295 PHE A N 1
ATOM 2315 C CA . PHE A 1 295 ? -19.203 -3.795 -21.312 1 47.97 295 PHE A CA 1
ATOM 2316 C C . PHE A 1 295 ? -19.141 -5.234 -20.812 1 47.97 295 PHE A C 1
ATOM 2318 O O . PHE A 1 295 ? -20.172 -5.84 -20.516 1 47.97 295 PHE A O 1
ATOM 2325 N N . ASN A 1 296 ? -18.031 -5.973 -20.891 1 51.53 296 ASN A N 1
ATOM 2326 C CA . ASN A 1 296 ? -18.094 -7.43 -20.938 1 51.53 296 ASN A CA 1
ATOM 2327 C C . ASN A 1 296 ? -17.406 -8.062 -19.719 1 51.53 296 ASN A C 1
ATOM 2329 O O . ASN A 1 296 ? -16.766 -9.109 -19.844 1 51.53 296 ASN A O 1
ATOM 2333 N N . ILE A 1 297 ? -17.672 -7.473 -18.547 1 59.16 297 ILE A N 1
ATOM 2334 C CA . ILE A 1 297 ? -16.797 -8.039 -17.531 1 59.16 297 ILE A CA 1
ATOM 2335 C C . ILE A 1 297 ? -17.5 -9.211 -16.844 1 59.16 297 ILE A C 1
ATOM 2337 O O . ILE A 1 297 ? -16.953 -9.812 -15.914 1 59.16 297 ILE A O 1
ATOM 2341 N N . GLY A 1 298 ? -18.609 -9.688 -17.359 1 65.25 298 GLY A N 1
ATOM 2342 C CA . GLY A 1 298 ? -19.188 -10.836 -16.672 1 65.25 298 GLY A CA 1
ATOM 2343 C C . GLY A 1 298 ? -19.516 -11.984 -17.594 1 65.25 298 GLY A C 1
ATOM 2344 O O . GLY A 1 298 ? -19.359 -11.875 -18.812 1 65.25 298 GLY A O 1
ATOM 2345 N N . PRO A 1 299 ? -19.562 -13.234 -17.047 1 79.06 299 PRO A N 1
ATOM 2346 C CA . PRO A 1 299 ? -19.766 -13.445 -15.602 1 79.06 299 PRO A CA 1
ATOM 2347 C C . PRO A 1 299 ? -18.438 -13.641 -14.852 1 79.06 299 PRO A C 1
ATOM 2349 O O . PRO A 1 299 ? -18.438 -13.711 -13.625 1 79.06 299 PRO A O 1
ATOM 2352 N N . PHE A 1 300 ? -17.328 -13.82 -15.578 1 81.5 300 PHE A N 1
ATOM 2353 C CA . PHE A 1 300 ? -16.062 -14.031 -14.906 1 81.5 300 PHE A CA 1
ATOM 2354 C C . PHE A 1 300 ? -15.039 -12.984 -15.344 1 81.5 300 PHE A C 1
ATOM 2356 O O . PHE A 1 300 ? -15.008 -12.594 -16.516 1 81.5 300 PHE A O 1
ATOM 2363 N N . TYR A 1 301 ? -14.266 -12.57 -14.367 1 80.62 301 TYR A N 1
ATOM 2364 C CA . TYR A 1 301 ? -13.219 -11.594 -14.656 1 80.62 301 TYR A CA 1
ATOM 2365 C C . TYR A 1 301 ? -12.102 -11.672 -13.625 1 80.62 301 TYR A C 1
ATOM 2367 O O . TYR A 1 301 ? -12.219 -12.375 -12.617 1 80.62 301 TYR A O 1
ATOM 2375 N N . ARG A 1 302 ? -11.008 -11.125 -13.992 1 83.81 302 ARG A N 1
ATOM 2376 C CA . ARG A 1 302 ? -9.898 -10.898 -13.07 1 83.81 302 ARG A CA 1
ATOM 2377 C C . ARG A 1 302 ? -9.344 -9.484 -13.203 1 83.81 302 ARG A C 1
ATOM 2379 O O . ARG A 1 302 ? -8.492 -9.219 -14.055 1 83.81 302 ARG A O 1
ATOM 2386 N N . HIS A 1 303 ? -9.797 -8.586 -12.328 1 81.5 303 HIS A N 1
ATOM 2387 C CA . HIS A 1 303 ? -9.523 -7.156 -12.406 1 81.5 303 HIS A CA 1
ATOM 2388 C C . HIS A 1 303 ? -8.031 -6.875 -12.297 1 81.5 303 HIS A C 1
ATOM 2390 O O . HIS A 1 303 ? -7.527 -5.918 -12.891 1 81.5 303 HIS A O 1
ATOM 2396 N N . GLU A 1 304 ? -7.285 -7.715 -11.633 1 88.38 304 GLU A N 1
ATOM 2397 C CA . GLU A 1 304 ? -5.879 -7.477 -11.32 1 88.38 304 GLU A CA 1
ATOM 2398 C C . GLU A 1 304 ? -5.02 -7.488 -12.586 1 88.38 304 GLU A C 1
ATOM 2400 O O . GLU A 1 304 ? -3.975 -6.84 -12.641 1 88.38 304 GLU A O 1
ATOM 2405 N N . LEU A 1 305 ? -5.5 -8.242 -13.602 1 86.94 305 LEU A N 1
ATOM 2406 C CA . LEU A 1 305 ? -4.77 -8.25 -14.867 1 86.94 305 LEU A CA 1
ATOM 2407 C C . LEU A 1 305 ? -4.746 -6.859 -15.492 1 86.94 305 LEU A C 1
ATOM 2409 O O . LEU A 1 305 ? -3.678 -6.34 -15.82 1 86.94 305 LEU A O 1
ATOM 2413 N N . ARG A 1 306 ? -5.82 -6.262 -15.547 1 84.06 306 ARG A N 1
ATOM 2414 C CA . ARG A 1 306 ? -5.934 -4.934 -16.141 1 84.06 306 ARG A CA 1
ATOM 2415 C C . ARG A 1 306 ? -5.336 -3.871 -15.227 1 84.06 306 ARG A C 1
ATOM 2417 O O . ARG A 1 306 ? -4.746 -2.896 -15.695 1 84.06 306 ARG A O 1
ATOM 2424 N N . LEU A 1 307 ? -5.609 -4.051 -13.977 1 87.5 307 LEU A N 1
ATOM 2425 C CA . LEU A 1 307 ? -5.031 -3.123 -13.016 1 87.5 307 LEU A CA 1
ATOM 2426 C C . LEU A 1 307 ? -3.52 -3.021 -13.195 1 87.5 307 LEU A C 1
ATOM 2428 O O . LEU A 1 307 ? -2.975 -1.921 -13.305 1 87.5 307 LEU A O 1
ATOM 2432 N N . ALA A 1 308 ? -2.861 -4.16 -13.234 1 92.31 308 ALA A N 1
ATOM 2433 C CA . ALA A 1 308 ? -1.413 -4.191 -13.422 1 92.31 308 ALA A CA 1
ATOM 2434 C C . ALA A 1 308 ? -1.02 -3.586 -14.766 1 92.31 308 ALA A C 1
ATOM 2436 O O . ALA A 1 308 ? -0.032 -2.854 -14.859 1 92.31 308 ALA A O 1
ATOM 2437 N N . TRP A 1 309 ? -1.793 -3.895 -15.758 1 91.25 309 TRP A N 1
ATOM 2438 C CA . TRP A 1 309 ? -1.541 -3.336 -17.078 1 91.25 309 TRP A CA 1
ATOM 2439 C C . TRP A 1 309 ? -1.554 -1.812 -17.047 1 91.25 309 TRP A C 1
ATOM 2441 O O . TRP A 1 309 ? -0.669 -1.161 -17.609 1 91.25 309 TRP A O 1
ATOM 2451 N N . ASN A 1 310 ? -2.512 -1.266 -16.359 1 89.56 310 ASN A N 1
ATOM 2452 C CA . ASN A 1 310 ? -2.66 0.183 -16.266 1 89.56 310 ASN A CA 1
ATOM 2453 C C . ASN A 1 310 ? -1.55 0.809 -15.422 1 89.56 310 ASN A C 1
ATOM 2455 O O . ASN A 1 310 ? -1.307 2.014 -15.508 1 89.56 310 ASN A O 1
ATOM 2459 N N . MET A 1 311 ? -0.859 0.025 -14.703 1 94.25 311 MET A N 1
ATOM 2460 C CA . MET A 1 311 ? 0.191 0.528 -13.82 1 94.25 311 MET A CA 1
ATOM 2461 C C . MET A 1 311 ? 1.545 0.507 -14.523 1 94.25 311 MET A C 1
ATOM 2463 O O . MET A 1 311 ? 2.504 1.12 -14.055 1 94.25 311 MET A O 1
ATOM 2467 N N . LEU A 1 312 ? 1.652 -0.126 -15.656 1 96.62 312 LEU A N 1
ATOM 2468 C CA . LEU A 1 312 ? 2.922 -0.356 -16.344 1 96.62 312 LEU A CA 1
ATOM 2469 C C . LEU A 1 312 ? 3.654 0.959 -16.578 1 96.62 312 LEU A C 1
ATOM 2471 O O . LEU A 1 312 ? 4.859 1.059 -16.328 1 96.62 312 LEU A O 1
ATOM 2475 N N . PRO A 1 313 ? 3.01 2.018 -16.984 1 93.25 313 PRO A N 1
ATOM 2476 C CA . PRO A 1 313 ? 3.748 3.246 -17.281 1 93.25 313 PRO A CA 1
ATOM 2477 C C . PRO A 1 313 ? 4.438 3.836 -16.062 1 93.25 313 PRO A C 1
ATOM 2479 O O . PRO A 1 313 ? 5.484 4.48 -16.188 1 93.25 313 PRO A O 1
ATOM 2482 N N . SER A 1 314 ? 3.947 3.596 -14.883 1 91.56 314 SER A N 1
ATOM 2483 C CA . SER A 1 314 ? 4.477 4.223 -13.68 1 91.56 314 SER A CA 1
ATOM 2484 C C . SER A 1 314 ? 5.414 3.279 -12.93 1 91.56 314 SER A C 1
ATOM 2486 O O . SER A 1 314 ? 5.777 3.537 -11.781 1 91.56 314 SER A O 1
ATOM 2488 N N . MET A 1 315 ? 5.773 2.17 -13.578 1 95.5 315 MET A N 1
ATOM 2489 C CA . MET A 1 315 ? 6.711 1.243 -12.953 1 95.5 315 MET A CA 1
ATOM 2490 C C . MET A 1 315 ? 8.078 1.894 -12.766 1 95.5 315 MET A C 1
ATOM 2492 O O . MET A 1 315 ? 8.758 2.207 -13.75 1 95.5 315 MET A O 1
ATOM 2496 N N . ARG A 1 316 ? 8.5 2.041 -11.555 1 93.56 316 ARG A N 1
ATOM 2497 C CA . ARG A 1 316 ? 9.75 2.732 -11.258 1 93.56 316 ARG A CA 1
ATOM 2498 C C . ARG A 1 316 ? 10.938 1.771 -11.297 1 93.56 316 ARG A C 1
ATOM 2500 O O . ARG A 1 316 ? 11.992 2.098 -11.844 1 93.56 316 ARG A O 1
ATOM 2507 N N . PRO A 1 317 ? 10.852 0.518 -10.742 1 95.94 317 PRO A N 1
ATOM 2508 C CA . PRO A 1 317 ? 11.992 -0.4 -10.836 1 95.94 317 PRO A CA 1
ATOM 2509 C C . PRO A 1 317 ? 12.297 -0.822 -12.273 1 95.94 317 PRO A C 1
ATOM 2511 O O . PRO A 1 317 ? 11.375 -1.007 -13.07 1 95.94 317 PRO A O 1
ATOM 2514 N N . CYS A 1 318 ? 13.555 -0.947 -12.516 1 96.38 318 CYS A N 1
ATOM 2515 C CA . CYS A 1 318 ? 13.93 -1.575 -13.773 1 96.38 318 CYS A CA 1
ATOM 2516 C C . CYS A 1 318 ? 13.406 -3.006 -13.852 1 96.38 318 CYS A C 1
ATOM 2518 O O . CYS A 1 318 ? 13.133 -3.623 -12.82 1 96.38 318 CYS A O 1
ATOM 2520 N N . VAL A 1 319 ? 13.266 -3.477 -15.18 1 98.56 319 VAL A N 1
ATOM 2521 C CA . VAL A 1 319 ? 12.664 -4.805 -15.227 1 98.56 319 VAL A CA 1
ATOM 2522 C C . VAL A 1 319 ? 13.219 -5.582 -16.422 1 98.56 319 VAL A C 1
ATOM 2524 O O . VAL A 1 319 ? 13.406 -5.023 -17.5 1 98.56 319 VAL A O 1
ATOM 2527 N N . LEU A 1 320 ? 13.586 -6.777 -16.156 1 98.75 320 LEU A N 1
ATOM 2528 C CA . LEU A 1 320 ? 13.812 -7.773 -17.203 1 98.75 320 LEU A CA 1
ATOM 2529 C C . LEU A 1 320 ? 12.578 -8.648 -17.406 1 98.75 320 LEU A C 1
ATOM 2531 O O . LEU A 1 320 ? 12.141 -9.336 -16.469 1 98.75 320 LEU A O 1
ATOM 2535 N N . TYR A 1 321 ? 12.062 -8.609 -18.625 1 97.75 321 TYR A N 1
ATOM 2536 C CA . TYR A 1 321 ? 11.016 -9.555 -19 1 97.75 321 TYR A CA 1
ATOM 2537 C C . TYR A 1 321 ? 11.609 -10.805 -19.625 1 97.75 321 TYR A C 1
ATOM 2539 O O . TYR A 1 321 ? 12.383 -10.719 -20.594 1 97.75 321 TYR A O 1
ATOM 2547 N N . VAL A 1 322 ? 11.297 -11.914 -19.047 1 97.69 322 VAL A N 1
ATOM 2548 C CA . VAL A 1 322 ? 11.648 -13.203 -19.641 1 97.69 322 VAL A CA 1
ATOM 2549 C C . VAL A 1 322 ? 10.383 -13.914 -20.109 1 97.69 322 VAL A C 1
ATOM 2551 O O . VAL A 1 322 ? 9.539 -14.312 -19.297 1 97.69 322 VAL A O 1
ATOM 2554 N N . ASN A 1 323 ? 10.281 -14.109 -21.438 1 95.81 323 ASN A N 1
ATOM 2555 C CA . ASN A 1 323 ? 9.094 -14.719 -22.031 1 95.81 323 ASN A CA 1
ATOM 2556 C C . ASN A 1 323 ? 9.445 -16 -22.781 1 95.81 323 ASN A C 1
ATOM 2558 O O . ASN A 1 323 ? 10.57 -16.172 -23.25 1 95.81 323 ASN A O 1
ATOM 2562 N N . GLY A 1 324 ? 8.461 -16.906 -22.766 1 94.12 324 GLY A N 1
ATOM 2563 C CA . GLY A 1 324 ? 8.586 -18.109 -23.578 1 94.12 324 GLY A CA 1
ATOM 2564 C C . GLY A 1 324 ? 7.941 -17.969 -24.938 1 94.12 324 GLY A C 1
ATOM 2565 O O . GLY A 1 324 ? 6.781 -17.562 -25.047 1 94.12 324 GLY A O 1
ATOM 2566 N N . ALA A 1 325 ? 8.633 -18.359 -25.953 1 92.25 325 ALA A N 1
ATOM 2567 C CA . ALA A 1 325 ? 8.133 -18.234 -27.312 1 92.25 325 ALA A CA 1
ATOM 2568 C C . ALA A 1 325 ? 6.918 -19.125 -27.547 1 92.25 325 ALA A C 1
ATOM 2570 O O . ALA A 1 325 ? 6.059 -18.828 -28.375 1 92.25 325 ALA A O 1
ATOM 2571 N N . LYS A 1 326 ? 6.758 -20.172 -26.797 1 90 326 LYS A N 1
ATOM 2572 C CA . LYS A 1 326 ? 5.68 -21.141 -26.969 1 90 326 LYS A CA 1
ATOM 2573 C C . LYS A 1 326 ? 4.602 -20.969 -25.906 1 90 326 LYS A C 1
ATOM 2575 O O . LYS A 1 326 ? 3.703 -21.812 -25.781 1 90 326 LYS A O 1
ATOM 2580 N N . SER A 1 327 ? 4.758 -19.969 -25.125 1 87.56 327 SER A N 1
ATOM 2581 C CA . SER A 1 327 ? 3.787 -19.766 -24.047 1 87.56 327 SER A CA 1
ATOM 2582 C C . SER A 1 327 ? 2.41 -19.422 -24.609 1 87.56 327 SER A C 1
ATOM 2584 O O . SER A 1 327 ? 2.285 -18.531 -25.469 1 87.56 327 SER A O 1
ATOM 2586 N N . PRO A 1 328 ? 1.379 -20.031 -24.141 1 76.06 328 PRO A N 1
ATOM 2587 C CA . PRO A 1 328 ? 0.017 -19.75 -24.594 1 76.06 328 PRO A CA 1
ATOM 2588 C C . PRO A 1 328 ? -0.57 -18.484 -23.969 1 76.06 328 PRO A C 1
ATOM 2590 O O . PRO A 1 328 ? -1.59 -17.984 -24.438 1 76.06 328 PRO A O 1
ATOM 2593 N N . PHE A 1 329 ? -0.194 -18.016 -22.953 1 71.56 329 PHE A N 1
ATOM 2594 C CA . PHE A 1 329 ? -0.848 -16.969 -22.172 1 71.56 329 PHE A CA 1
ATOM 2595 C C . PHE A 1 329 ? -0.301 -15.602 -22.531 1 71.56 329 PHE A C 1
ATOM 2597 O O . PHE A 1 329 ? -1.067 -14.664 -22.766 1 71.56 329 PHE A O 1
ATOM 2604 N N . PHE A 1 330 ? 0.855 -15.469 -22.438 1 66.12 330 PHE A N 1
ATOM 2605 C CA . PHE A 1 330 ? 1.455 -14.141 -22.562 1 66.12 330 PHE A CA 1
ATOM 2606 C C . PHE A 1 330 ? 2.52 -14.133 -23.656 1 66.12 330 PHE A C 1
ATOM 2608 O O . PHE A 1 330 ? 3.439 -13.312 -23.625 1 66.12 330 PHE A O 1
ATOM 2615 N N . GLY A 1 331 ? 2.197 -14.992 -24.594 1 63.84 331 GLY A N 1
ATOM 2616 C CA . GLY A 1 331 ? 3.264 -15.195 -25.562 1 63.84 331 GLY A CA 1
ATOM 2617 C C . GLY A 1 331 ? 2.977 -14.562 -26.906 1 63.84 331 GLY A C 1
ATOM 2618 O O . GLY A 1 331 ? 3.812 -14.602 -27.812 1 63.84 331 GLY A O 1
ATOM 2619 N N . HIS A 1 332 ? 1.807 -13.938 -26.859 1 79.38 332 HIS A N 1
ATOM 2620 C CA . HIS A 1 332 ? 1.575 -13.312 -28.172 1 79.38 332 HIS A CA 1
ATOM 2621 C C . HIS A 1 332 ? 2.514 -12.133 -28.391 1 79.38 332 HIS A C 1
ATOM 2623 O O . HIS A 1 332 ? 2.65 -11.273 -27.516 1 79.38 332 HIS A O 1
ATOM 2629 N N . PRO A 1 333 ? 3.139 -12.156 -29.516 1 85 333 PRO A N 1
ATOM 2630 C CA . PRO A 1 333 ? 4.156 -11.133 -29.766 1 85 333 PRO A CA 1
ATOM 2631 C C . PRO A 1 333 ? 3.607 -9.711 -29.641 1 85 333 PRO A C 1
ATOM 2633 O O . PRO A 1 333 ? 4.293 -8.82 -29.125 1 85 333 PRO A O 1
ATOM 2636 N N . ALA A 1 334 ? 2.406 -9.539 -30.078 1 85.88 334 ALA A N 1
ATOM 2637 C CA . ALA A 1 334 ? 1.83 -8.195 -30.016 1 85.88 334 ALA A CA 1
ATOM 2638 C C . ALA A 1 334 ? 1.664 -7.727 -28.578 1 85.88 334 ALA A C 1
ATOM 2640 O O . ALA A 1 334 ? 1.894 -6.555 -28.266 1 85.88 334 ALA A O 1
ATOM 2641 N N . THR A 1 335 ? 1.278 -8.578 -27.734 1 85.19 335 THR A N 1
ATOM 2642 C CA . THR A 1 335 ? 1.104 -8.242 -26.328 1 85.19 335 THR A CA 1
ATOM 2643 C C . THR A 1 335 ? 2.449 -7.957 -25.672 1 85.19 335 THR A C 1
ATOM 2645 O O . THR A 1 335 ? 2.574 -7.016 -24.875 1 85.19 335 THR A O 1
ATOM 2648 N N . ARG A 1 336 ? 3.395 -8.734 -26.016 1 90.31 336 ARG A N 1
ATOM 2649 C CA . ARG A 1 336 ? 4.734 -8.539 -25.469 1 90.31 336 ARG A CA 1
ATOM 2650 C C . ARG A 1 336 ? 5.301 -7.188 -25.891 1 90.31 336 ARG A C 1
ATOM 2652 O O . ARG A 1 336 ? 5.902 -6.484 -25.078 1 90.31 336 ARG A O 1
ATOM 2659 N N . GLU A 1 337 ? 5.066 -6.922 -27.094 1 92.31 337 GLU A N 1
ATOM 2660 C CA . GLU A 1 337 ? 5.578 -5.656 -27.625 1 92.31 337 GLU A CA 1
ATOM 2661 C C . GLU A 1 337 ? 4.895 -4.469 -26.953 1 92.31 337 GLU A C 1
ATOM 2663 O O . GLU A 1 337 ? 5.547 -3.482 -26.609 1 92.31 337 GLU A O 1
ATOM 2668 N N . GLU A 1 338 ? 3.648 -4.566 -26.828 1 92.94 338 GLU A N 1
ATOM 2669 C CA . GLU A 1 338 ? 2.916 -3.473 -26.188 1 92.94 338 GLU A CA 1
ATOM 2670 C C . GLU A 1 338 ? 3.322 -3.307 -24.734 1 92.94 338 GLU A C 1
ATOM 2672 O O . GLU A 1 338 ? 3.451 -2.182 -24.234 1 92.94 338 GLU A O 1
ATOM 2677 N N . ARG A 1 339 ? 3.459 -4.391 -24.062 1 94 339 ARG A N 1
ATOM 2678 C CA . ARG A 1 339 ? 3.912 -4.344 -22.672 1 94 339 ARG A CA 1
ATOM 2679 C C . ARG A 1 339 ? 5.273 -3.664 -22.562 1 94 339 ARG A C 1
ATOM 2681 O O . ARG A 1 339 ? 5.484 -2.814 -21.703 1 94 339 ARG A O 1
ATOM 2688 N N . LEU A 1 340 ? 6.105 -4.051 -23.453 1 94.88 340 LEU A N 1
ATOM 2689 C CA . LEU A 1 340 ? 7.441 -3.467 -23.5 1 94.88 340 LEU A CA 1
ATOM 2690 C C . LEU A 1 340 ? 7.371 -1.964 -23.734 1 94.88 340 LEU A C 1
ATOM 2692 O O . LEU A 1 340 ? 8.07 -1.189 -23.078 1 94.88 340 LEU A O 1
ATOM 2696 N N . ARG A 1 341 ? 6.574 -1.561 -24.594 1 95.25 341 ARG A N 1
ATOM 2697 C CA . ARG A 1 341 ? 6.453 -0.162 -24.984 1 95.25 341 ARG A CA 1
ATOM 2698 C C . ARG A 1 341 ? 5.855 0.677 -23.859 1 95.25 341 ARG A C 1
ATOM 2700 O O . ARG A 1 341 ? 6.195 1.852 -23.719 1 95.25 341 ARG A O 1
ATOM 2707 N N . ARG A 1 342 ? 5.062 0.125 -23.109 1 95.62 342 ARG A N 1
ATOM 2708 C CA . ARG A 1 342 ? 4.312 0.85 -22.078 1 95.62 342 ARG A CA 1
ATOM 2709 C C . ARG A 1 342 ? 5.113 0.946 -20.781 1 95.62 342 ARG A C 1
ATOM 2711 O O . ARG A 1 342 ? 4.969 1.911 -20.031 1 95.62 342 ARG A O 1
ATOM 2718 N N . THR A 1 343 ? 5.941 0.022 -20.578 1 97.12 343 THR A N 1
ATOM 2719 C CA . THR A 1 343 ? 6.566 -0.143 -19.266 1 97.12 343 THR A CA 1
ATOM 2720 C C . THR A 1 343 ? 7.473 1.042 -18.953 1 97.12 343 THR A C 1
ATOM 2722 O O . THR A 1 343 ? 8.43 1.314 -19.672 1 97.12 343 THR A O 1
ATOM 2725 N N . GLY A 1 344 ? 7.121 1.781 -17.812 1 92.62 344 GLY A N 1
ATOM 2726 C CA . GLY A 1 344 ? 7.988 2.777 -17.203 1 92.62 344 GLY A CA 1
ATOM 2727 C C . GLY A 1 344 ? 7.988 4.102 -17.938 1 92.62 344 GLY A C 1
ATOM 2728 O O . GLY A 1 344 ? 8.805 4.98 -17.656 1 92.62 344 GLY A O 1
ATOM 2729 N N . THR A 1 345 ? 7.074 4.344 -18.859 1 89.81 345 THR A N 1
ATOM 2730 C CA . THR A 1 345 ? 7.168 5.496 -19.75 1 89.81 345 THR A CA 1
ATOM 2731 C C . THR A 1 345 ? 6.406 6.688 -19.172 1 89.81 345 THR A C 1
ATOM 2733 O O . THR A 1 345 ? 6.582 7.82 -19.625 1 89.81 345 THR A O 1
ATOM 2736 N N . GLY A 1 346 ? 5.582 6.438 -18.188 1 84.25 346 GLY A N 1
ATOM 2737 C CA . GLY A 1 346 ? 4.762 7.5 -17.625 1 84.25 346 GLY A CA 1
ATOM 2738 C C . GLY A 1 346 ? 5.395 8.172 -16.422 1 84.25 346 GLY A C 1
ATOM 2739 O O . GLY A 1 346 ? 6.582 7.98 -16.156 1 84.25 346 GLY A O 1
ATOM 2740 N N . VAL A 1 347 ? 4.613 9 -15.688 1 80.31 347 VAL A N 1
ATOM 2741 C CA . VAL A 1 347 ? 5.051 9.695 -14.484 1 80.31 347 VAL A CA 1
ATOM 2742 C C . VAL A 1 347 ? 5.449 8.688 -13.414 1 80.31 347 VAL A C 1
ATOM 2744 O O . VAL A 1 347 ? 4.723 7.719 -13.164 1 80.31 347 VAL A O 1
ATOM 2747 N N . GLY A 1 348 ? 6.645 8.914 -12.961 1 82.88 348 GLY A N 1
ATOM 2748 C CA . GLY A 1 348 ? 7.121 8.039 -11.898 1 82.88 348 GLY A CA 1
ATOM 2749 C C . GLY A 1 348 ? 7.809 6.789 -12.406 1 82.88 348 GLY A C 1
ATOM 2750 O O . GLY A 1 348 ? 8.383 6.023 -11.633 1 82.88 348 GLY A O 1
ATOM 2751 N N . GLY A 1 349 ? 7.75 6.598 -13.758 1 88.88 349 GLY A N 1
ATOM 2752 C CA . GLY A 1 349 ? 8.305 5.391 -14.344 1 88.88 349 GLY A CA 1
ATOM 2753 C C . GLY A 1 349 ? 9.812 5.438 -14.5 1 88.88 349 GLY A C 1
ATOM 2754 O O . GLY A 1 349 ? 10.43 6.48 -14.281 1 88.88 349 GLY A O 1
ATOM 2755 N N . ASN A 1 350 ? 10.422 4.359 -14.898 1 89.38 350 ASN A N 1
ATOM 2756 C CA . ASN A 1 350 ? 11.867 4.168 -14.961 1 89.38 350 ASN A CA 1
ATOM 2757 C C . ASN A 1 350 ? 12.445 4.672 -16.281 1 89.38 350 ASN A C 1
ATOM 2759 O O . ASN A 1 350 ? 13.664 4.68 -16.469 1 89.38 350 ASN A O 1
ATOM 2763 N N . GLY A 1 351 ? 11.688 5.055 -17.219 1 87.94 351 GLY A N 1
ATOM 2764 C CA . GLY A 1 351 ? 12.172 5.586 -18.469 1 87.94 351 GLY A CA 1
ATOM 2765 C C . GLY A 1 351 ? 12.109 4.582 -19.609 1 87.94 351 GLY A C 1
ATOM 2766 O O . GLY A 1 351 ? 12.398 4.914 -20.766 1 87.94 351 GLY A O 1
ATOM 2767 N N . 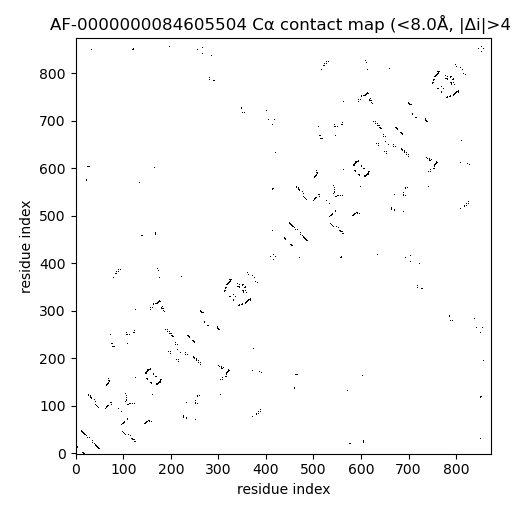GLY A 1 352 ? 11.758 3.342 -19.328 1 93.44 352 GLY A N 1
ATOM 2768 C CA . GLY A 1 352 ? 11.453 2.332 -20.328 1 93.44 352 GLY A CA 1
ATOM 2769 C C . GLY A 1 352 ? 12.688 1.828 -21.062 1 93.44 352 GLY A C 1
ATOM 2770 O O . GLY A 1 352 ? 13.805 1.924 -20.547 1 93.44 352 GLY A O 1
ATOM 2771 N N . VAL A 1 353 ? 12.352 1.254 -22.219 1 95.31 353 VAL A N 1
ATOM 2772 C CA . VAL A 1 353 ? 13.383 0.681 -23.078 1 95.31 353 VAL A CA 1
ATOM 2773 C C . VAL A 1 353 ? 14.352 1.777 -23.531 1 95.31 353 VAL A C 1
ATOM 2775 O O . VAL A 1 353 ? 15.562 1.563 -23.578 1 95.31 353 VAL A O 1
ATOM 2778 N N . LYS A 1 354 ? 13.898 2.904 -23.75 1 90.75 354 LYS A N 1
ATOM 2779 C CA . LYS A 1 354 ? 14.68 4.02 -24.297 1 90.75 354 LYS A CA 1
ATOM 2780 C C . LYS A 1 354 ? 15.82 4.391 -23.344 1 90.75 354 LYS A C 1
ATOM 2782 O O . LYS A 1 354 ? 16.938 4.676 -23.797 1 90.75 354 LYS A O 1
ATOM 2787 N N . LEU A 1 355 ? 15.562 4.305 -22.031 1 88.31 355 LEU A N 1
ATOM 2788 C CA . LEU A 1 355 ? 16.594 4.695 -21.078 1 88.31 355 LEU A CA 1
ATOM 2789 C C . LEU A 1 355 ? 17.328 3.471 -20.547 1 88.31 355 LEU A C 1
ATOM 2791 O O . LEU A 1 355 ? 18.094 3.566 -19.578 1 88.31 355 LEU A O 1
ATOM 2795 N N . GLY A 1 356 ? 17.047 2.314 -21.109 1 91.25 356 GLY A N 1
ATOM 2796 C CA . GLY A 1 356 ? 17.766 1.095 -20.766 1 91.25 356 GLY A CA 1
ATOM 2797 C C . GLY A 1 356 ? 17.266 0.458 -19.484 1 91.25 356 GLY A C 1
ATOM 2798 O O . GLY A 1 356 ? 17.938 -0.419 -18.922 1 91.25 356 GLY A O 1
ATOM 2799 N N . ALA A 1 357 ? 16.125 0.886 -18.984 1 93.94 357 ALA A N 1
ATOM 2800 C CA . ALA A 1 357 ? 15.594 0.403 -17.719 1 93.94 357 ALA A CA 1
ATOM 2801 C C . ALA A 1 357 ? 14.742 -0.847 -17.922 1 93.94 357 ALA A C 1
ATOM 2803 O O . ALA A 1 357 ? 14.398 -1.532 -16.953 1 93.94 357 ALA A O 1
ATOM 2804 N N . VAL A 1 358 ? 14.359 -1.142 -19.203 1 97.5 358 VAL A N 1
ATOM 2805 C CA . VAL A 1 358 ? 13.5 -2.275 -19.516 1 97.5 358 VAL A CA 1
ATOM 2806 C C . VAL A 1 358 ? 14.148 -3.135 -20.594 1 97.5 358 VAL A C 1
ATOM 2808 O O . VAL A 1 358 ? 14.602 -2.617 -21.625 1 97.5 358 VAL A O 1
ATOM 2811 N N . ARG A 1 359 ? 14.219 -4.336 -20.344 1 97.94 359 ARG A N 1
ATOM 2812 C CA . ARG A 1 359 ? 14.758 -5.305 -21.297 1 97.94 359 ARG A CA 1
ATOM 2813 C C . ARG A 1 359 ? 13.859 -6.535 -21.391 1 97.94 359 ARG A C 1
ATOM 2815 O O . ARG A 1 359 ? 13.109 -6.836 -20.453 1 97.94 359 ARG A O 1
ATOM 2822 N N . GLN A 1 360 ? 13.953 -7.164 -22.562 1 97.19 360 GLN A N 1
ATOM 2823 C CA . GLN A 1 360 ? 13.188 -8.391 -22.766 1 97.19 360 GLN A CA 1
ATOM 2824 C C . GLN A 1 360 ? 14.055 -9.484 -23.391 1 97.19 360 GLN A C 1
ATOM 2826 O O . GLN A 1 360 ? 14.867 -9.203 -24.281 1 97.19 360 GLN A O 1
ATOM 2831 N N . VAL A 1 361 ? 13.906 -10.648 -22.891 1 97.06 361 VAL A N 1
ATOM 2832 C CA . VAL A 1 361 ? 14.453 -11.844 -23.531 1 97.06 361 VAL A CA 1
ATOM 2833 C C . VAL A 1 361 ? 13.336 -12.836 -23.812 1 97.06 361 VAL A C 1
ATOM 2835 O O . VAL A 1 361 ? 12.406 -12.984 -23.016 1 97.06 361 VAL A O 1
ATOM 2838 N N . VAL A 1 362 ? 13.398 -13.453 -24.984 1 95.88 362 VAL A N 1
ATOM 2839 C CA . VAL A 1 362 ? 12.445 -14.492 -25.359 1 95.88 362 VAL A CA 1
ATOM 2840 C C . VAL A 1 362 ? 13.164 -15.828 -25.516 1 95.88 362 VAL A C 1
ATOM 2842 O O . VAL A 1 362 ? 14.102 -15.953 -26.297 1 95.88 362 VAL A O 1
ATOM 2845 N N . ILE A 1 363 ? 12.82 -16.75 -24.703 1 96.06 363 ILE A N 1
ATOM 2846 C CA . ILE A 1 363 ? 13.445 -18.062 -24.734 1 96.06 363 ILE A CA 1
ATOM 2847 C C . ILE A 1 363 ? 12.719 -18.953 -25.75 1 96.06 363 ILE A C 1
ATOM 2849 O O . ILE A 1 363 ? 11.523 -19.234 -25.594 1 96.06 363 ILE A O 1
ATOM 2853 N N . GLU A 1 364 ? 13.578 -19.453 -26.688 1 92 364 GLU A N 1
ATOM 2854 C CA . GLU A 1 364 ? 13.016 -20.344 -27.703 1 92 364 GLU A CA 1
ATOM 2855 C C . GLU A 1 364 ? 12.523 -21.656 -27.094 1 92 364 GLU A C 1
ATOM 2857 O O . GLU A 1 364 ? 13.227 -22.281 -26.297 1 92 364 GLU A O 1
ATOM 2862 N N . GLY A 1 365 ? 11.328 -22.109 -27.266 1 90.38 365 GLY A N 1
ATOM 2863 C CA . GLY A 1 365 ? 10.75 -23.328 -26.734 1 90.38 365 GLY A CA 1
ATOM 2864 C C . GLY A 1 365 ? 10.141 -23.141 -25.344 1 90.38 365 GLY A C 1
ATOM 2865 O O . GLY A 1 365 ? 9.508 -24.062 -24.812 1 90.38 365 GLY A O 1
ATOM 2866 N N . GLY A 1 366 ? 10.516 -22 -24.797 1 93.44 366 GLY A N 1
ATOM 2867 C CA . GLY A 1 366 ? 10.008 -21.75 -23.453 1 93.44 366 GLY A CA 1
ATOM 2868 C C . GLY A 1 366 ? 8.492 -21.656 -23.391 1 93.44 366 GLY A C 1
ATOM 2869 O O . GLY A 1 366 ? 7.863 -21.125 -24.312 1 93.44 366 GLY A O 1
ATOM 2870 N N . GLU A 1 367 ? 7.891 -22.281 -22.328 1 92.75 367 GLU A N 1
ATOM 2871 C CA . GLU A 1 367 ? 6.461 -22.203 -22.047 1 92.75 367 GLU A CA 1
ATOM 2872 C C . GLU A 1 367 ? 6.203 -21.422 -20.75 1 92.75 367 GLU A C 1
ATOM 2874 O O . GLU A 1 367 ? 7.109 -20.781 -20.219 1 92.75 367 GLU A O 1
ATOM 2879 N N . HIS A 1 368 ? 4.973 -21.375 -20.312 1 91.75 368 HIS A N 1
ATOM 2880 C CA . HIS A 1 368 ? 4.594 -20.594 -19.141 1 91.75 368 HIS A CA 1
ATOM 2881 C C . HIS A 1 368 ? 5.301 -21.094 -17.891 1 91.75 368 HIS A C 1
ATOM 2883 O O . HIS A 1 368 ? 5.555 -20.328 -16.953 1 91.75 368 HIS A O 1
ATOM 2889 N N . THR A 1 369 ? 5.652 -22.391 -17.891 1 94.31 369 THR A N 1
ATOM 2890 C CA . THR A 1 369 ? 6.266 -23.031 -16.734 1 94.31 369 THR A CA 1
ATOM 2891 C C . THR A 1 369 ? 7.762 -23.234 -16.953 1 94.31 369 THR A C 1
ATOM 2893 O O . THR A 1 369 ? 8.359 -24.156 -16.375 1 94.31 369 THR A O 1
ATOM 2896 N N . MET A 1 370 ? 8.375 -22.391 -17.734 1 95 370 MET A N 1
ATOM 2897 C CA . MET A 1 370 ? 9.766 -22.562 -18.125 1 95 370 MET A CA 1
ATOM 2898 C C . MET A 1 370 ? 10.703 -22.438 -16.938 1 95 370 MET A C 1
ATOM 2900 O O . MET A 1 370 ? 11.875 -22.812 -17.016 1 95 370 MET A O 1
ATOM 2904 N N . VAL A 1 371 ? 10.25 -21.922 -15.797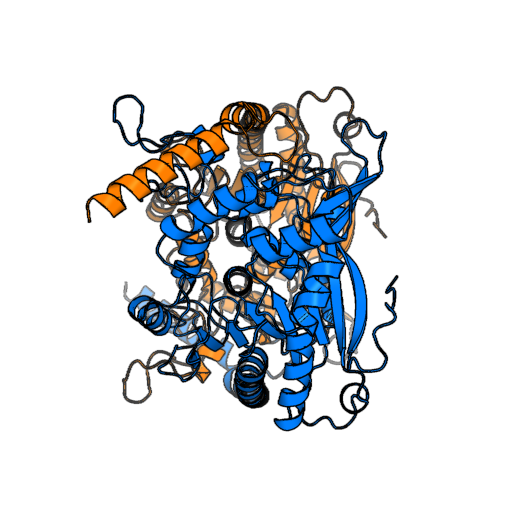 1 96.81 371 VAL A N 1
ATOM 2905 C CA . VAL A 1 371 ? 11.062 -21.828 -14.586 1 96.81 371 VAL A CA 1
ATOM 2906 C C . VAL A 1 371 ? 11.188 -23.203 -13.938 1 96.81 371 VAL A C 1
ATOM 2908 O O . VAL A 1 371 ? 12.008 -23.406 -13.031 1 96.81 371 VAL A O 1
ATOM 2911 N N . PHE A 1 372 ? 10.406 -24.203 -14.43 1 97.38 372 PHE A N 1
ATOM 2912 C CA . PHE A 1 372 ? 10.391 -25.516 -13.797 1 97.38 372 PHE A CA 1
ATOM 2913 C C . PHE A 1 372 ? 10.875 -26.578 -14.766 1 97.38 372 PHE A C 1
ATOM 2915 O O . PHE A 1 372 ? 10.961 -27.766 -14.414 1 97.38 372 PHE A O 1
ATOM 2922 N N . ASP A 1 373 ? 11.125 -26.281 -15.984 1 95 373 ASP A N 1
ATOM 2923 C CA . ASP A 1 373 ? 11.422 -27.312 -16.969 1 95 373 ASP A CA 1
ATOM 2924 C C . ASP A 1 373 ? 12.844 -27.172 -17.5 1 95 373 ASP A C 1
ATOM 2926 O O . ASP A 1 373 ? 13.742 -26.719 -16.781 1 95 373 ASP A O 1
ATOM 2930 N N . GLU A 1 374 ? 13.102 -27.672 -18.703 1 92.31 374 GLU A N 1
ATOM 2931 C CA . GLU A 1 374 ? 14.445 -27.734 -19.266 1 92.31 374 GLU A CA 1
ATOM 2932 C C . GLU A 1 374 ? 15.031 -26.328 -19.438 1 92.31 374 GLU A C 1
ATOM 2934 O O . GLU A 1 374 ? 16.25 -26.156 -19.516 1 92.31 374 GLU A O 1
ATOM 2939 N N . SER A 1 375 ? 14.164 -25.328 -19.406 1 95.69 375 SER A N 1
ATOM 2940 C CA . SER A 1 375 ? 14.602 -23.953 -19.625 1 95.69 375 SER A CA 1
ATOM 2941 C C . SER A 1 375 ? 15.047 -23.297 -18.328 1 95.69 375 SER A C 1
ATOM 2943 O O . SER A 1 375 ? 15.523 -22.156 -18.328 1 95.69 375 SER A O 1
ATOM 2945 N N . LEU A 1 376 ? 14.891 -24.016 -17.266 1 96.25 376 LEU A N 1
ATOM 2946 C CA . LEU A 1 376 ? 15.133 -23.5 -15.93 1 96.25 376 LEU A CA 1
ATOM 2947 C C . LEU A 1 376 ? 16.531 -22.891 -15.82 1 96.25 376 LEU A C 1
ATOM 2949 O O . LEU A 1 376 ? 16.703 -21.797 -15.297 1 96.25 376 LEU A O 1
ATOM 2953 N N . LYS A 1 377 ? 17.547 -23.547 -16.344 1 96.44 377 LYS A N 1
ATOM 2954 C CA . LYS A 1 377 ? 18.922 -23.062 -16.297 1 96.44 377 LYS A CA 1
ATOM 2955 C C . LYS A 1 377 ? 19.109 -21.797 -17.125 1 96.44 377 LYS A C 1
ATOM 2957 O O . LYS A 1 377 ? 19.812 -20.875 -16.734 1 96.44 377 LYS A O 1
ATOM 2962 N N . THR A 1 378 ? 18.453 -21.828 -18.297 1 97.75 378 THR A N 1
ATOM 2963 C CA . THR A 1 378 ? 18.531 -20.672 -19.188 1 97.75 378 THR A CA 1
ATOM 2964 C C . THR A 1 378 ? 17.891 -19.438 -18.531 1 97.75 378 THR A C 1
ATOM 2966 O O . THR A 1 378 ? 18.422 -18.344 -18.609 1 97.75 378 THR A O 1
ATOM 2969 N N . VAL A 1 379 ? 16.766 -19.641 -17.891 1 98.25 379 VAL A N 1
ATOM 2970 C CA . VAL A 1 379 ? 16.094 -18.547 -17.188 1 98.25 379 VAL A CA 1
ATOM 2971 C C . VAL A 1 379 ? 17 -18.016 -16.078 1 98.25 379 VAL A C 1
ATOM 2973 O O . VAL A 1 379 ? 17.203 -16.797 -15.984 1 98.25 379 VAL A O 1
ATOM 2976 N N . ALA A 1 380 ? 17.594 -18.922 -15.281 1 98.25 380 ALA A N 1
ATOM 2977 C CA . ALA A 1 380 ? 18.469 -18.531 -14.18 1 98.25 380 ALA A CA 1
ATOM 2978 C C . ALA A 1 380 ? 19.656 -17.703 -14.695 1 98.25 380 ALA A C 1
ATOM 2980 O O . ALA A 1 380 ? 20.047 -16.719 -14.07 1 98.25 380 ALA A O 1
ATOM 2981 N N . ALA A 1 381 ? 20.188 -18.094 -15.812 1 97.88 381 ALA A N 1
ATOM 2982 C CA . ALA A 1 381 ? 21.344 -17.406 -16.391 1 97.88 381 ALA A CA 1
ATOM 2983 C C . ALA A 1 381 ? 20.984 -15.977 -16.797 1 97.88 381 ALA A C 1
ATOM 2985 O O . ALA A 1 381 ? 21.719 -15.031 -16.5 1 97.88 381 ALA A O 1
ATOM 2986 N N . HIS A 1 382 ? 19.859 -15.797 -17.469 1 98.19 382 HIS A N 1
ATOM 2987 C CA . HIS A 1 382 ? 19.438 -14.469 -17.891 1 98.19 382 HIS A CA 1
ATOM 2988 C C . HIS A 1 382 ? 19.156 -13.57 -16.688 1 98.19 382 HIS A C 1
ATOM 2990 O O . HIS A 1 382 ? 19.516 -12.391 -16.688 1 98.19 382 HIS A O 1
ATOM 2996 N N . VAL A 1 383 ? 18.5 -14.141 -15.703 1 98.56 383 VAL A N 1
ATOM 2997 C CA . VAL A 1 383 ? 18.188 -13.367 -14.5 1 98.56 383 VAL A CA 1
ATOM 2998 C C . VAL A 1 383 ? 19.484 -12.961 -13.797 1 98.56 383 VAL A C 1
ATOM 3000 O O . VAL A 1 383 ? 19.625 -11.812 -13.367 1 98.56 383 VAL A O 1
ATOM 3003 N N . ALA A 1 384 ? 20.422 -13.883 -13.688 1 97.62 384 ALA A N 1
ATOM 3004 C CA . ALA A 1 384 ? 21.703 -13.586 -13.039 1 97.62 384 ALA A CA 1
ATOM 3005 C C . ALA A 1 384 ? 22.438 -12.469 -13.766 1 97.62 384 ALA A C 1
ATOM 3007 O O . ALA A 1 384 ? 22.984 -11.562 -13.133 1 97.62 384 ALA A O 1
ATOM 3008 N N . ASP A 1 385 ? 22.438 -12.562 -15.086 1 97.12 385 ASP A N 1
ATOM 3009 C CA . ASP A 1 385 ? 23.078 -11.516 -15.883 1 97.12 385 ASP A CA 1
ATOM 3010 C C . ASP A 1 385 ? 22.438 -10.156 -15.641 1 97.12 385 ASP A C 1
ATOM 3012 O O . ASP A 1 385 ? 23.125 -9.148 -15.508 1 97.12 385 ASP A O 1
ATOM 3016 N N . TRP A 1 386 ? 21.172 -10.172 -15.602 1 97.75 386 TRP A N 1
ATOM 3017 C CA . TRP A 1 386 ? 20.422 -8.953 -15.344 1 97.75 386 TRP A CA 1
ATOM 3018 C C . TRP A 1 386 ? 20.75 -8.391 -13.961 1 97.75 386 TRP A C 1
ATOM 3020 O O . TRP A 1 386 ? 20.969 -7.188 -13.812 1 97.75 386 TRP A O 1
ATOM 3030 N N . LEU A 1 387 ? 20.781 -9.258 -12.992 1 96.19 387 LEU A N 1
ATOM 3031 C CA . LEU A 1 387 ? 21.078 -8.828 -11.625 1 96.19 387 LEU A CA 1
ATOM 3032 C C . LEU A 1 387 ? 22.484 -8.25 -11.531 1 96.19 387 LEU A C 1
ATOM 3034 O O . LEU A 1 387 ? 22.719 -7.305 -10.781 1 96.19 387 LEU A O 1
ATOM 3038 N N . ALA A 1 388 ? 23.391 -8.797 -12.273 1 95 388 ALA A N 1
ATOM 3039 C CA . ALA A 1 388 ? 24.75 -8.266 -12.297 1 95 388 ALA A CA 1
ATOM 3040 C C . ALA A 1 388 ? 24.766 -6.824 -12.805 1 95 388 ALA A C 1
ATOM 3042 O O . ALA A 1 388 ? 25.406 -5.953 -12.203 1 95 388 ALA A O 1
ATOM 3043 N N . ASP A 1 389 ? 24.047 -6.605 -13.859 1 94.25 389 ASP A N 1
ATOM 3044 C CA . ASP A 1 389 ? 23.938 -5.258 -14.406 1 94.25 389 ASP A CA 1
ATOM 3045 C C . ASP A 1 389 ? 23.297 -4.305 -13.398 1 94.25 389 ASP A C 1
ATOM 3047 O O . ASP A 1 389 ? 23.766 -3.174 -13.227 1 94.25 389 ASP A O 1
ATOM 3051 N N . GLU A 1 390 ? 22.281 -4.77 -12.742 1 93.12 390 GLU A N 1
ATOM 3052 C CA . GLU A 1 390 ? 21.547 -3.92 -11.812 1 93.12 390 GLU A CA 1
ATOM 3053 C C . GLU A 1 390 ? 22.344 -3.645 -10.547 1 93.12 390 GLU A C 1
ATOM 3055 O O . GLU A 1 390 ? 22.234 -2.568 -9.961 1 93.12 390 GLU A O 1
ATOM 3060 N N . CYS A 1 391 ? 23.141 -4.602 -10.141 1 90.62 391 CYS A N 1
ATOM 3061 C CA . CYS A 1 391 ? 24.031 -4.371 -9.008 1 90.62 391 CYS A CA 1
ATOM 3062 C C . CYS A 1 391 ? 25.047 -3.271 -9.328 1 90.62 391 CYS A C 1
ATOM 3064 O O . CYS A 1 391 ? 25.344 -2.432 -8.477 1 90.62 391 CYS A O 1
ATOM 3066 N N . ARG A 1 392 ? 25.531 -3.271 -10.531 1 88.06 392 ARG A N 1
ATOM 3067 C CA . ARG A 1 392 ? 26.438 -2.207 -10.961 1 88.06 392 ARG A CA 1
ATOM 3068 C C . ARG A 1 392 ? 25.719 -0.858 -10.961 1 88.06 392 ARG A C 1
ATOM 3070 O O . ARG A 1 392 ? 26.281 0.142 -10.5 1 88.06 392 ARG A O 1
ATOM 3077 N N . ARG A 1 393 ? 24.547 -0.896 -11.398 1 86.31 393 ARG A N 1
ATOM 3078 C CA . ARG A 1 393 ? 23.766 0.338 -11.43 1 86.31 393 ARG A CA 1
ATOM 3079 C C . ARG A 1 393 ? 23.516 0.863 -10.016 1 86.31 393 ARG A C 1
ATOM 3081 O O . ARG A 1 393 ? 23.547 2.072 -9.789 1 86.31 393 ARG A O 1
ATOM 3088 N N . TRP A 1 394 ? 23.203 -0.023 -9.125 1 86.94 394 TRP A N 1
ATOM 3089 C CA . TRP A 1 394 ? 22.938 0.345 -7.734 1 86.94 394 TRP A CA 1
ATOM 3090 C C . TRP A 1 394 ? 24.156 1.006 -7.102 1 86.94 394 TRP A C 1
ATOM 3092 O O . TRP A 1 394 ? 24.031 1.981 -6.359 1 86.94 394 TRP A O 1
ATOM 3102 N N . THR A 1 395 ? 25.25 0.528 -7.328 1 81.06 395 THR A N 1
ATOM 3103 C CA . THR A 1 395 ? 26.484 1.033 -6.734 1 81.06 395 THR A CA 1
ATOM 3104 C C . THR A 1 395 ? 26.781 2.445 -7.23 1 81.06 395 THR A C 1
ATOM 3106 O O . THR A 1 395 ? 27.344 3.258 -6.5 1 81.06 395 THR A O 1
ATOM 3109 N N . GLU A 1 396 ? 26.281 2.756 -8.344 1 76.81 396 GLU A N 1
ATOM 3110 C CA . GLU A 1 396 ? 26.547 4.066 -8.93 1 76.81 396 GLU A CA 1
ATOM 3111 C C . GLU A 1 396 ? 25.469 5.074 -8.523 1 76.81 396 GLU A C 1
ATOM 3113 O O . GLU A 1 396 ? 25.688 6.285 -8.625 1 76.81 396 GLU A O 1
ATOM 3118 N N . GLY A 1 397 ? 24.359 4.488 -8 1 71 397 GLY A N 1
ATOM 3119 C CA . GLY A 1 397 ? 23.188 5.297 -7.727 1 71 397 GLY A CA 1
ATOM 3120 C C . GLY A 1 397 ? 23.406 6.309 -6.621 1 71 397 GLY A C 1
ATOM 3121 O O . GLY A 1 397 ? 23.219 7.512 -6.824 1 71 397 GLY A O 1
ATOM 3122 N N . PRO A 1 398 ? 23.797 5.812 -5.406 1 61.62 398 PRO A N 1
ATOM 3123 C CA . PRO A 1 398 ? 24 6.738 -4.289 1 61.62 398 PRO A CA 1
ATOM 3124 C C . PRO A 1 398 ? 24.922 7.898 -4.637 1 61.62 398 PRO A C 1
ATOM 3126 O O . PRO A 1 398 ? 24.672 9.031 -4.227 1 61.62 398 PRO A O 1
ATOM 3129 N N . LYS A 1 399 ? 25.922 7.602 -5.301 1 62.19 399 LYS A N 1
ATOM 3130 C CA . LYS A 1 399 ? 26.828 8.672 -5.707 1 62.19 399 LYS A CA 1
ATOM 3131 C C . LYS A 1 399 ? 26.094 9.719 -6.551 1 62.19 399 LYS A C 1
ATOM 3133 O O . LYS A 1 399 ? 26.266 10.922 -6.348 1 62.19 399 LYS A O 1
ATOM 3138 N N . ARG A 1 400 ? 25.234 9.227 -7.344 1 62.91 400 ARG A N 1
ATOM 3139 C CA . ARG A 1 400 ? 24.469 10.117 -8.211 1 62.91 400 ARG A CA 1
ATOM 3140 C C . ARG A 1 400 ? 23.484 10.961 -7.406 1 62.91 400 ARG A C 1
ATOM 3142 O O . ARG A 1 400 ? 23.344 12.164 -7.645 1 62.91 400 ARG A O 1
ATOM 3149 N N . ARG A 1 401 ? 22.922 10.32 -6.473 1 62.59 401 ARG A N 1
ATOM 3150 C CA . ARG A 1 401 ? 21.938 11.008 -5.656 1 62.59 401 ARG A CA 1
ATOM 3151 C C . ARG A 1 401 ? 22.594 12.07 -4.781 1 62.59 401 ARG A C 1
ATOM 3153 O O . ARG A 1 401 ? 22.062 13.172 -4.621 1 62.59 401 ARG A O 1
ATOM 3160 N N . ARG A 1 402 ? 23.672 11.633 -4.203 1 59.56 402 ARG A N 1
ATOM 3161 C CA . ARG A 1 402 ? 24.391 12.586 -3.367 1 59.56 402 ARG A CA 1
ATOM 3162 C C . ARG A 1 402 ? 24.828 13.805 -4.176 1 59.56 402 ARG A C 1
ATOM 3164 O O . ARG A 1 402 ? 24.766 14.93 -3.689 1 59.56 402 ARG A O 1
ATOM 3171 N N . GLU A 1 403 ? 25.219 13.547 -5.301 1 59.22 403 GLU A N 1
ATOM 3172 C CA . GLU A 1 403 ? 25.672 14.633 -6.164 1 59.22 403 GLU A CA 1
ATOM 3173 C C . GLU A 1 403 ? 24.531 15.562 -6.543 1 59.22 403 GLU A C 1
ATOM 3175 O O . GLU A 1 403 ? 24.719 16.781 -6.621 1 59.22 403 GLU A O 1
ATOM 3180 N N . LEU A 1 404 ? 23.453 14.984 -6.742 1 56.5 404 LEU A N 1
ATOM 3181 C CA . LEU A 1 404 ? 22.344 15.766 -7.266 1 56.5 404 LEU A CA 1
ATOM 3182 C C . LEU A 1 404 ? 21.547 16.406 -6.133 1 56.5 404 LEU A C 1
ATOM 3184 O O . LEU A 1 404 ? 21.016 17.5 -6.285 1 56.5 404 LEU A O 1
ATOM 3188 N N . TRP A 1 405 ? 21.281 15.688 -5.18 1 53.97 405 TRP A N 1
ATOM 3189 C CA . TRP A 1 405 ? 20.375 16.203 -4.16 1 53.97 405 TRP A CA 1
ATOM 3190 C C . TRP A 1 405 ? 21.141 16.969 -3.09 1 53.97 405 TRP A C 1
ATOM 3192 O O . TRP A 1 405 ? 20.703 18.047 -2.652 1 53.97 405 TRP A O 1
ATOM 3202 N N . LEU A 1 406 ? 22.156 16.312 -2.336 1 52.12 406 LEU A N 1
ATOM 3203 C CA . LEU A 1 406 ? 22.672 16.797 -1.057 1 52.12 406 LEU A CA 1
ATOM 3204 C C . LEU A 1 406 ? 23.906 17.688 -1.26 1 52.12 406 LEU A C 1
ATOM 3206 O O . LEU A 1 406 ? 24.672 17.922 -0.322 1 52.12 406 LEU A O 1
ATOM 3210 N N . ARG A 1 407 ? 24.094 18.25 -2.453 1 48.59 407 ARG A N 1
ATOM 3211 C CA . ARG A 1 407 ? 25.375 18.906 -2.602 1 48.59 407 ARG A CA 1
ATOM 3212 C C . ARG A 1 407 ? 25.625 19.891 -1.464 1 48.59 407 ARG A C 1
ATOM 3214 O O . ARG A 1 407 ? 26.75 20.047 -1.003 1 48.59 407 ARG A O 1
ATOM 3221 N N . ASP A 1 408 ? 24.594 20.641 -1.098 1 49.25 408 ASP A N 1
ATOM 3222 C CA . ASP A 1 408 ? 24.984 21.766 -0.252 1 49.25 408 ASP A CA 1
ATOM 3223 C C . ASP A 1 408 ? 24.344 21.672 1.129 1 49.25 408 ASP A C 1
ATOM 3225 O O . ASP A 1 408 ? 24.234 22.672 1.838 1 49.25 408 ASP A O 1
ATOM 3229 N N . ALA A 1 409 ? 23.828 20.469 1.503 1 51.94 409 ALA A N 1
ATOM 3230 C CA . ALA A 1 409 ? 23.25 20.5 2.842 1 51.94 409 ALA A CA 1
ATOM 3231 C C . ALA A 1 409 ? 24.328 20.484 3.914 1 51.94 409 ALA A C 1
ATOM 3233 O O . ALA A 1 409 ? 25.203 19.609 3.916 1 51.94 409 ALA A O 1
ATOM 3234 N N . LYS A 1 410 ? 24.641 21.641 4.465 1 50.72 410 LYS A N 1
ATOM 3235 C CA . LYS A 1 410 ? 25.656 21.797 5.504 1 50.72 410 LYS A CA 1
ATOM 3236 C C . LYS A 1 410 ? 25.484 20.75 6.598 1 50.72 410 LYS A C 1
ATOM 3238 O O . LYS A 1 410 ? 26.469 20.188 7.094 1 50.72 410 LYS A O 1
ATOM 3243 N N . ASP A 1 411 ? 24.141 20.531 7.094 1 62.06 411 ASP A N 1
ATOM 3244 C CA . ASP A 1 411 ? 23.844 19.625 8.203 1 62.06 411 ASP A CA 1
ATOM 3245 C C . ASP A 1 411 ? 22.812 18.578 7.789 1 62.06 411 ASP A C 1
ATOM 3247 O O . ASP A 1 411 ? 21.891 18.875 7.02 1 62.06 411 ASP A O 1
ATOM 3251 N N . LYS A 1 412 ? 23.094 17.453 8.242 1 68.38 412 LYS A N 1
ATOM 3252 C CA . LYS A 1 412 ? 22.172 16.344 8 1 68.38 412 LYS A CA 1
ATOM 3253 C C . LYS A 1 412 ? 20.766 16.703 8.469 1 68.38 412 LYS A C 1
ATOM 3255 O O . LYS A 1 412 ? 20.578 17.234 9.562 1 68.38 412 LYS A O 1
ATOM 3260 N N . GLY A 1 413 ? 19.75 16.797 7.586 1 74.06 413 GLY A N 1
ATOM 3261 C CA . GLY A 1 413 ? 18.375 17.062 7.949 1 74.06 413 GLY A CA 1
ATOM 3262 C C . GLY A 1 413 ? 17.938 18.469 7.586 1 74.06 413 GLY A C 1
ATOM 3263 O O . GLY A 1 413 ? 16.797 18.859 7.852 1 74.06 413 GLY A O 1
ATOM 3264 N N . SER A 1 414 ? 18.891 19.234 7.086 1 81.31 414 SER A N 1
ATOM 3265 C CA . SER A 1 414 ? 18.562 20.609 6.723 1 81.31 414 SER A CA 1
ATOM 3266 C C . SER A 1 414 ? 18.438 20.766 5.211 1 81.31 414 SER A C 1
ATOM 3268 O O . SER A 1 414 ? 19.062 20.031 4.449 1 81.31 414 SER A O 1
ATOM 3270 N N . VAL A 1 415 ? 17.609 21.719 4.949 1 82.38 415 VAL A N 1
ATOM 3271 C CA . VAL A 1 415 ? 17.531 22.047 3.531 1 82.38 415 VAL A CA 1
ATOM 3272 C C . VAL A 1 415 ? 18.75 22.891 3.133 1 82.38 415 VAL A C 1
ATOM 3274 O O . VAL A 1 415 ? 19.297 23.625 3.957 1 82.38 415 VAL A O 1
ATOM 3277 N N . GLY A 1 416 ? 19.219 22.766 1.903 1 76.88 416 GLY A N 1
ATOM 3278 C CA . GLY A 1 416 ? 20.406 23.453 1.44 1 76.88 416 GLY A CA 1
ATOM 3279 C C . GLY A 1 416 ? 20.156 24.922 1.124 1 76.88 416 GLY A C 1
ATOM 3280 O O . GLY A 1 416 ? 19.016 25.359 1.059 1 76.88 416 GLY A O 1
ATOM 3281 N N . SER A 1 417 ? 21.25 25.672 1.058 1 79.19 417 SER A N 1
ATOM 3282 C CA . SER A 1 417 ? 21.188 27.094 0.741 1 79.19 417 SER A CA 1
ATOM 3283 C C . SER A 1 417 ? 20.484 27.344 -0.588 1 79.19 417 SER A C 1
ATOM 3285 O O . SER A 1 417 ? 19.828 28.359 -0.766 1 79.19 417 SER A O 1
ATOM 3287 N N . ASP A 1 418 ? 20.578 26.344 -1.471 1 79.81 418 ASP A N 1
ATOM 3288 C CA . ASP A 1 418 ? 19.922 26.469 -2.762 1 79.81 418 ASP A CA 1
ATOM 3289 C C . ASP A 1 418 ? 18.391 26.469 -2.598 1 79.81 418 ASP A C 1
ATOM 3291 O O . ASP A 1 418 ? 17.688 27.141 -3.344 1 79.81 418 ASP A O 1
ATOM 3295 N N . PHE A 1 419 ? 18.016 25.75 -1.667 1 85.19 419 PHE A N 1
ATOM 3296 C CA . PHE A 1 419 ? 16.594 25.688 -1.355 1 85.19 419 PHE A CA 1
ATOM 3297 C C . PHE A 1 419 ? 16.078 27.062 -0.952 1 85.19 419 PHE A C 1
ATOM 3299 O O . PHE A 1 419 ? 15.086 27.547 -1.511 1 85.19 419 PHE A O 1
ATOM 3306 N N . LEU A 1 420 ? 16.766 27.703 -0.047 1 85.06 420 LEU A N 1
ATOM 3307 C CA . LEU A 1 420 ? 16.359 29.016 0.447 1 85.06 420 LEU A CA 1
ATOM 3308 C C . LEU A 1 420 ? 16.438 30.062 -0.654 1 85.06 420 LEU A C 1
ATOM 3310 O O . LEU A 1 420 ? 15.547 30.891 -0.8 1 85.06 420 LEU A O 1
ATOM 3314 N N . ALA A 1 421 ? 17.484 29.953 -1.394 1 85.56 421 ALA A N 1
ATOM 3315 C CA . ALA A 1 421 ? 17.672 30.906 -2.486 1 85.56 421 ALA A CA 1
ATOM 3316 C C . ALA A 1 421 ? 16.547 30.781 -3.516 1 85.56 421 ALA A C 1
ATOM 3318 O O . ALA A 1 421 ? 16.047 31.781 -4.012 1 85.56 421 ALA A O 1
ATOM 3319 N N . ALA A 1 422 ? 16.25 29.547 -3.799 1 85 422 ALA A N 1
ATOM 3320 C CA . ALA A 1 422 ? 15.188 29.312 -4.762 1 85 422 ALA A CA 1
ATOM 3321 C C . ALA A 1 422 ? 13.844 29.812 -4.227 1 85 422 ALA A C 1
ATOM 3323 O O . ALA A 1 422 ? 13.031 30.359 -4.98 1 85 422 ALA A O 1
ATOM 3324 N N . LEU A 1 423 ? 13.602 29.656 -2.945 1 87.06 423 LEU A N 1
ATOM 3325 C CA . LEU A 1 423 ? 12.375 30.141 -2.328 1 87.06 423 LEU A CA 1
ATOM 3326 C C . LEU A 1 423 ? 12.289 31.656 -2.418 1 87.06 423 LEU A C 1
ATOM 3328 O O . LEU A 1 423 ? 11.234 32.219 -2.752 1 87.06 423 LEU A O 1
ATOM 3332 N N . ASP A 1 424 ? 13.398 32.25 -2.145 1 88.31 424 ASP A N 1
ATOM 3333 C CA . ASP A 1 424 ? 13.453 33.688 -2.215 1 88.31 424 ASP A CA 1
ATOM 3334 C C . ASP A 1 424 ? 13.164 34.188 -3.631 1 88.31 424 ASP A C 1
ATOM 3336 O O . ASP A 1 424 ? 12.438 35.156 -3.818 1 88.31 424 ASP A O 1
ATOM 3340 N N . ALA A 1 425 ? 13.719 33.5 -4.539 1 86.25 425 ALA A N 1
ATOM 3341 C CA . ALA A 1 425 ? 13.523 33.875 -5.938 1 86.25 425 ALA A CA 1
ATOM 3342 C C . ALA A 1 425 ? 12.062 33.719 -6.344 1 86.25 425 ALA A C 1
ATOM 3344 O O . ALA A 1 425 ? 11.508 34.594 -7.035 1 86.25 425 ALA A O 1
ATOM 3345 N N . GLU A 1 426 ? 11.516 32.656 -5.945 1 84.75 426 GLU A N 1
ATOM 3346 C CA . GLU A 1 426 ? 10.109 32.438 -6.262 1 84.75 426 GLU A CA 1
ATOM 3347 C C . GLU A 1 426 ? 9.211 33.469 -5.602 1 84.75 426 GLU A C 1
ATOM 3349 O O . GLU A 1 426 ? 8.227 33.906 -6.195 1 84.75 426 GLU A O 1
ATOM 3354 N N . MET A 1 427 ? 9.523 33.844 -4.383 1 85.44 427 MET A N 1
ATOM 3355 C CA . MET A 1 427 ? 8.75 34.844 -3.66 1 85.44 427 MET A CA 1
ATOM 3356 C C . MET A 1 427 ? 8.82 36.188 -4.367 1 85.44 427 MET A C 1
ATOM 3358 O O . MET A 1 427 ? 7.812 36.906 -4.461 1 85.44 427 MET A O 1
ATOM 3362 N N . LYS A 1 428 ? 9.961 36.5 -4.844 1 87.38 428 LYS A N 1
ATOM 3363 C CA . LYS A 1 428 ? 10.141 37.75 -5.578 1 87.38 428 LYS A CA 1
ATOM 3364 C C . LYS A 1 428 ? 9.32 37.75 -6.867 1 87.38 428 LYS A C 1
ATOM 3366 O O . LYS A 1 428 ? 8.703 38.75 -7.219 1 87.38 428 LYS A O 1
ATOM 3371 N N . ARG A 1 429 ? 9.328 36.656 -7.516 1 84.12 429 ARG A N 1
ATOM 3372 C CA . ARG A 1 429 ? 8.562 36.5 -8.75 1 84.12 429 ARG A CA 1
ATOM 3373 C C . ARG A 1 429 ? 7.066 36.656 -8.484 1 84.12 429 ARG A C 1
ATOM 3375 O O . ARG A 1 429 ? 6.352 37.281 -9.266 1 84.12 429 ARG A O 1
ATOM 3382 N N . MET A 1 430 ? 6.652 36.094 -7.434 1 82.88 430 MET A N 1
ATOM 3383 C CA . MET A 1 430 ? 5.238 36.125 -7.074 1 82.88 430 MET A CA 1
ATOM 3384 C C . MET A 1 430 ? 4.816 37.562 -6.715 1 82.88 430 MET A C 1
ATOM 3386 O O . MET A 1 430 ? 3.727 38 -7.09 1 82.88 430 MET A O 1
ATOM 3390 N N . LYS A 1 431 ? 5.641 38.25 -6.016 1 83.44 431 LYS A N 1
ATOM 3391 C CA . LYS A 1 431 ? 5.348 39.625 -5.637 1 83.44 431 LYS A CA 1
ATOM 3392 C C . LYS A 1 431 ? 5.332 40.531 -6.863 1 83.44 431 LYS A C 1
ATOM 3394 O O . LYS A 1 431 ? 4.512 41.438 -6.953 1 83.44 431 LYS A O 1
ATOM 3399 N N . SER A 1 432 ? 6.207 40.219 -7.742 1 83.12 432 SER A N 1
ATOM 3400 C CA . SER A 1 432 ? 6.262 41.031 -8.969 1 83.12 432 SER A CA 1
ATOM 3401 C C . SER A 1 432 ? 5.016 40.812 -9.812 1 83.12 432 SER A C 1
ATOM 3403 O O . SER A 1 432 ? 4.504 41.75 -10.43 1 83.12 432 SER A O 1
ATOM 3405 N N . ARG A 1 433 ? 4.574 39.594 -9.844 1 74 433 ARG A N 1
ATOM 3406 C CA . ARG A 1 433 ? 3.373 39.281 -10.617 1 74 433 ARG A CA 1
ATOM 3407 C C . ARG A 1 433 ? 2.133 39.875 -9.953 1 74 433 ARG A C 1
ATOM 3409 O O . ARG A 1 433 ? 1.218 40.344 -10.641 1 74 433 ARG A O 1
ATOM 3416 N N . ALA A 1 434 ? 2.039 39.812 -8.664 1 68.62 434 ALA A N 1
ATOM 3417 C CA . ALA A 1 434 ? 0.904 40.375 -7.934 1 68.62 434 ALA A CA 1
ATOM 3418 C C . ALA A 1 434 ? 0.872 41.875 -8.047 1 68.62 434 ALA A C 1
ATOM 3420 O O . ALA A 1 434 ? -0.203 42.5 -8.125 1 68.62 434 ALA A O 1
ATOM 3421 N N . GLY A 1 435 ? 2.035 42.469 -8.062 1 55.47 435 GLY A N 1
ATOM 3422 C CA . GLY A 1 435 ? 2.113 43.906 -8.266 1 55.47 435 GLY A CA 1
ATOM 3423 C C . GLY A 1 435 ? 1.72 44.344 -9.664 1 55.47 435 GLY A C 1
ATOM 3424 O O . GLY A 1 435 ? 1.344 45.5 -9.883 1 55.47 435 GLY A O 1
ATOM 3425 N N . LYS A 1 436 ? 1.761 43.438 -10.586 1 57.34 436 LYS A N 1
ATOM 3426 C CA . LYS A 1 436 ? 1.381 43.781 -11.953 1 57.34 436 LYS A CA 1
ATOM 3427 C C . LYS A 1 436 ? -0.11 43.562 -12.18 1 57.34 436 LYS A C 1
ATOM 3429 O O . LYS A 1 436 ? -0.658 43.969 -13.203 1 57.34 436 LYS A O 1
ATOM 3434 N N . LEU A 1 437 ? -0.691 42.75 -11.391 1 42.47 437 LEU A N 1
ATOM 3435 C CA . LEU A 1 437 ? -2.141 42.625 -11.523 1 42.47 437 LEU A CA 1
ATOM 3436 C C . LEU A 1 437 ? -2.838 43.75 -10.758 1 42.47 437 LEU A C 1
ATOM 3438 O O . LEU A 1 437 ? -2.439 44.094 -9.648 1 42.47 437 LEU A O 1
ATOM 3442 N N . MET B 1 1 ? 5.418 -0.739 26.453 1 26.88 1 MET B N 1
ATOM 3443 C CA . MET B 1 1 ? 4.758 -0.347 27.688 1 26.88 1 MET B CA 1
ATOM 3444 C C . MET B 1 1 ? 3.939 0.924 27.5 1 26.88 1 MET B C 1
ATOM 3446 O O . MET B 1 1 ? 4.441 1.915 26.969 1 26.88 1 MET B O 1
ATOM 3450 N N . ALA B 1 2 ? 2.598 0.779 27.516 1 35.94 2 ALA B N 1
ATOM 3451 C CA . ALA B 1 2 ? 1.613 1.857 27.484 1 35.94 2 ALA B CA 1
ATOM 3452 C C . ALA B 1 2 ? 1.794 2.795 28.672 1 35.94 2 ALA B C 1
ATOM 3454 O O . ALA B 1 2 ? 1.877 2.346 29.828 1 35.94 2 ALA B O 1
ATOM 3455 N N . ARG B 1 3 ? 2.412 4.02 28.547 1 33.78 3 ARG B N 1
ATOM 3456 C CA . ARG B 1 3 ? 2.406 4.953 29.672 1 33.78 3 ARG B CA 1
ATOM 3457 C C . ARG B 1 3 ? 1.117 5.766 29.703 1 33.78 3 ARG B C 1
ATOM 3459 O O . ARG B 1 3 ? 0.731 6.367 28.703 1 33.78 3 ARG B O 1
ATOM 3466 N N . LEU B 1 4 ? 0.292 5.57 30.688 1 37.31 4 LEU B N 1
ATOM 3467 C CA . LEU B 1 4 ? -0.885 6.387 30.969 1 37.31 4 LEU B CA 1
ATOM 3468 C C . LEU B 1 4 ? -0.483 7.809 31.344 1 37.31 4 LEU B C 1
ATOM 3470 O O . LEU B 1 4 ? 0.382 8 32.188 1 37.31 4 LEU B O 1
ATOM 3474 N N . VAL B 1 5 ? -0.586 8.742 30.5 1 40.78 5 VAL B N 1
ATOM 3475 C CA . VAL B 1 5 ? -0.316 10.117 30.906 1 40.78 5 VAL B CA 1
ATOM 3476 C C . VAL B 1 5 ? -1.479 10.648 31.75 1 40.78 5 VAL B C 1
ATOM 3478 O O . VAL B 1 5 ? -2.643 10.5 31.359 1 40.78 5 VAL B O 1
ATOM 3481 N N . PRO B 1 6 ? -1.189 11.016 32.906 1 39.62 6 PRO B N 1
ATOM 3482 C CA . PRO B 1 6 ? -2.219 11.562 33.812 1 39.62 6 PRO B CA 1
ATOM 3483 C C . PRO B 1 6 ? -2.924 12.781 33.219 1 39.62 6 PRO B C 1
ATOM 3485 O O . PRO B 1 6 ? -2.268 13.758 32.844 1 39.62 6 PRO B O 1
ATOM 3488 N N . LEU B 1 7 ? -3.887 12.625 32.406 1 46.59 7 LEU B N 1
ATOM 3489 C CA . LEU B 1 7 ? -4.668 13.758 31.906 1 46.59 7 LEU B CA 1
ATOM 3490 C C . LEU B 1 7 ? -5.426 14.422 33.062 1 46.59 7 LEU B C 1
ATOM 3492 O O . LEU B 1 7 ? -5.641 13.805 34.094 1 46.59 7 LEU B O 1
ATOM 3496 N N . GLN B 1 8 ? -5.777 15.617 32.844 1 49.28 8 GLN B N 1
ATOM 3497 C CA . GLN B 1 8 ? -6.695 16.453 33.625 1 49.28 8 GLN B CA 1
ATOM 3498 C C . GLN B 1 8 ? -7.953 15.672 34 1 49.28 8 GLN B C 1
ATOM 3500 O O . GLN B 1 8 ? -8.391 14.789 33.25 1 49.28 8 GLN B O 1
ATOM 3505 N N . GLU B 1 9 ? -8.406 15.648 35.219 1 54.97 9 GLU B N 1
ATOM 3506 C CA . GLU B 1 9 ? -9.531 14.984 35.875 1 54.97 9 GLU B CA 1
ATOM 3507 C C . GLU B 1 9 ? -10.742 14.93 34.938 1 54.97 9 GLU B C 1
ATOM 3509 O O . GLU B 1 9 ? -11.5 13.953 34.969 1 54.97 9 GLU B O 1
ATOM 3514 N N . ASP B 1 10 ? -10.875 15.875 33.812 1 78.5 10 ASP B N 1
ATOM 3515 C CA . ASP B 1 10 ? -12.133 15.914 33.062 1 78.5 10 ASP B CA 1
ATOM 3516 C C . ASP B 1 10 ? -11.945 15.461 31.625 1 78.5 10 ASP B C 1
ATOM 3518 O O . ASP B 1 10 ? -12.852 15.617 30.812 1 78.5 10 ASP B O 1
ATOM 3522 N N . PHE B 1 11 ? -10.922 14.883 31.281 1 87.94 11 PHE B N 1
ATOM 3523 C CA . PHE B 1 11 ? -10.742 14.383 29.922 1 87.94 11 PHE B CA 1
ATOM 3524 C C . PHE B 1 11 ? -11.367 13 29.766 1 87.94 11 PHE B C 1
ATOM 3526 O O . PHE B 1 11 ? -11.078 12.094 30.547 1 87.94 11 PHE B O 1
ATOM 3533 N N . PRO B 1 12 ? -12.203 12.805 28.797 1 93.06 12 PRO B N 1
ATOM 3534 C CA . PRO B 1 12 ? -13.07 11.625 28.766 1 93.06 12 PRO B CA 1
ATOM 3535 C C . 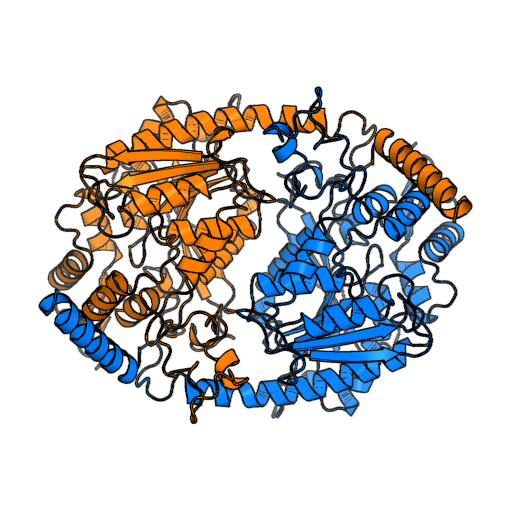PRO B 1 12 ? -12.398 10.406 28.141 1 93.06 12 PRO B C 1
ATOM 3537 O O . PRO B 1 12 ? -13.055 9.406 27.859 1 93.06 12 PRO B O 1
ATOM 3540 N N . PHE B 1 13 ? -11.086 10.43 27.906 1 95.56 13 PHE B N 1
ATOM 3541 C CA . PHE B 1 13 ? -10.391 9.305 27.297 1 95.56 13 PHE B CA 1
ATOM 3542 C C . PHE B 1 13 ? -9.281 8.797 28.219 1 95.56 13 PHE B C 1
ATOM 3544 O O . PHE B 1 13 ? -8.609 9.586 28.875 1 95.56 13 PHE B O 1
ATOM 3551 N N . ASP B 1 14 ? -9.141 7.457 28.266 1 94.62 14 ASP B N 1
ATOM 3552 C CA . ASP B 1 14 ? -7.844 6.895 28.625 1 94.62 14 ASP B CA 1
ATOM 3553 C C . ASP B 1 14 ? -6.875 6.934 27.453 1 94.62 14 ASP B C 1
ATOM 3555 O O . ASP B 1 14 ? -7.254 6.621 26.312 1 94.62 14 ASP B O 1
ATOM 3559 N N . ILE B 1 15 ? -5.723 7.406 27.734 1 96.81 15 ILE B N 1
ATOM 3560 C CA . ILE B 1 15 ? -4.742 7.523 26.656 1 96.81 15 ILE B CA 1
ATOM 3561 C C . ILE B 1 15 ? -3.648 6.477 26.844 1 96.81 15 ILE B C 1
ATOM 3563 O O . ILE B 1 15 ? -3.045 6.379 27.906 1 96.81 15 ILE B O 1
ATOM 3567 N N . ILE B 1 16 ? -3.424 5.621 25.844 1 97.25 16 ILE B N 1
ATOM 3568 C CA . ILE B 1 16 ? -2.262 4.742 25.781 1 97.25 16 ILE B CA 1
ATOM 3569 C C . ILE B 1 16 ? -1.281 5.258 24.719 1 97.25 16 ILE B C 1
ATOM 3571 O O . ILE B 1 16 ? -1.652 5.457 23.562 1 97.25 16 ILE B O 1
ATOM 3575 N N . SER B 1 17 ? -0.062 5.543 25.125 1 97.44 17 SER B N 1
ATOM 3576 C CA . SER B 1 17 ? 0.987 5.984 24.203 1 97.44 17 SER B CA 1
ATOM 3577 C C . SER B 1 17 ? 1.817 4.805 23.703 1 97.44 17 SER B C 1
ATOM 3579 O O . SER B 1 17 ? 2.232 3.953 24.5 1 97.44 17 SER B O 1
ATOM 3581 N N . HIS B 1 18 ? 1.965 4.727 22.391 1 97.12 18 HIS B N 1
ATOM 3582 C CA . HIS B 1 18 ? 2.768 3.674 21.781 1 97.12 18 HIS B CA 1
ATOM 3583 C C . HIS B 1 18 ? 3.973 4.258 21.047 1 97.12 18 HIS B C 1
ATOM 3585 O O . HIS B 1 18 ? 3.879 5.328 20.438 1 97.12 18 HIS B O 1
ATOM 3591 N N . ASP B 1 19 ? 5.102 3.666 21.188 1 95.69 19 ASP B N 1
ATOM 3592 C CA . ASP B 1 19 ? 6.266 3.82 20.312 1 95.69 19 ASP B CA 1
ATOM 3593 C C . ASP B 1 19 ? 6.352 2.674 19.312 1 95.69 19 ASP B C 1
ATOM 3595 O O . ASP B 1 19 ? 6.77 1.567 19.656 1 95.69 19 ASP B O 1
ATOM 3599 N N . VAL B 1 20 ? 5.977 2.947 18.078 1 95.31 20 VAL B N 1
ATOM 3600 C CA . VAL B 1 20 ? 5.77 1.882 17.109 1 95.31 20 VAL B CA 1
ATOM 3601 C C . VAL B 1 20 ? 6.895 1.897 16.078 1 95.31 20 VAL B C 1
ATOM 3603 O O . VAL B 1 20 ? 7.105 2.904 15.398 1 95.31 20 VAL B O 1
ATOM 3606 N N . PRO B 1 21 ? 7.621 0.802 15.945 1 93.25 21 PRO B N 1
ATOM 3607 C CA . PRO B 1 21 ? 8.625 0.742 14.875 1 93.25 21 PRO B CA 1
ATOM 3608 C C . PRO B 1 21 ? 8.008 0.721 13.484 1 93.25 21 PRO B C 1
ATOM 3610 O O . PRO B 1 21 ? 6.965 0.092 13.273 1 93.25 21 PRO B O 1
ATOM 3613 N N . VAL B 1 22 ? 8.578 1.477 12.586 1 91 22 VAL B N 1
ATOM 3614 C CA . VAL B 1 22 ? 8.172 1.436 11.18 1 91 22 VAL B CA 1
ATOM 3615 C C . VAL B 1 22 ? 9.406 1.289 10.289 1 91 22 VAL B C 1
ATOM 3617 O O . VAL B 1 22 ? 10.539 1.457 10.75 1 91 22 VAL B O 1
ATOM 3620 N N . THR B 1 23 ? 9.164 0.906 9.07 1 85.75 23 THR B N 1
ATOM 3621 C CA . THR B 1 23 ? 10.258 0.648 8.141 1 85.75 23 THR B CA 1
ATOM 3622 C C . THR B 1 23 ? 11 1.939 7.809 1 85.75 23 THR B C 1
ATOM 3624 O O . THR B 1 23 ? 10.398 3.016 7.773 1 85.75 23 THR B O 1
ATOM 3627 N N . PRO B 1 24 ? 12.305 1.85 7.598 1 86.44 24 PRO B N 1
ATOM 3628 C CA . PRO B 1 24 ? 13.078 3.029 7.203 1 86.44 24 PRO B CA 1
ATOM 3629 C C . PRO B 1 24 ? 12.945 3.348 5.715 1 86.44 24 PRO B C 1
ATOM 3631 O O . PRO B 1 24 ? 13.391 4.406 5.266 1 86.44 24 PRO B O 1
ATOM 3634 N N . PHE B 1 25 ? 12.344 2.441 4.941 1 89.69 25 PHE B N 1
ATOM 3635 C CA . PHE B 1 25 ? 12.203 2.678 3.512 1 89.69 25 PHE B CA 1
ATOM 3636 C C . PHE B 1 25 ? 11.18 3.779 3.246 1 89.69 25 PHE B C 1
ATOM 3638 O O . PHE B 1 25 ? 10.008 3.646 3.604 1 89.69 25 PHE B O 1
ATOM 3645 N N . ARG B 1 26 ? 11.672 4.859 2.727 1 92.38 26 ARG B N 1
ATOM 3646 C CA . ARG B 1 26 ? 10.812 6.004 2.436 1 92.38 26 ARG B CA 1
ATOM 3647 C C . ARG B 1 26 ? 10.625 6.176 0.932 1 92.38 26 ARG B C 1
ATOM 3649 O O . ARG B 1 26 ? 11.273 5.496 0.135 1 92.38 26 ARG B O 1
ATOM 3656 N N . GLU B 1 27 ? 9.617 6.98 0.554 1 91.81 27 GLU B N 1
ATOM 3657 C CA . GLU B 1 27 ? 9.375 7.277 -0.854 1 91.81 27 GLU B CA 1
ATOM 3658 C C . GLU B 1 27 ? 10.641 7.766 -1.545 1 91.81 27 GLU B C 1
ATOM 3660 O O . GLU B 1 27 ? 10.945 7.355 -2.668 1 91.81 27 GLU B O 1
ATOM 3665 N N . TYR B 1 28 ? 11.266 8.672 -0.89 1 87.44 28 TYR B N 1
ATOM 3666 C CA . TYR B 1 28 ? 12.562 9.18 -1.319 1 87.44 28 TYR B CA 1
ATOM 3667 C C . TYR B 1 28 ? 13.664 8.773 -0.344 1 87.44 28 TYR B C 1
ATOM 3669 O O . TYR B 1 28 ? 13.562 9.031 0.857 1 87.44 28 TYR B O 1
ATOM 3677 N N . PRO B 1 29 ? 14.68 8.141 -0.86 1 82.81 29 PRO B N 1
ATOM 3678 C CA . PRO B 1 29 ? 15.742 7.66 0.033 1 82.81 29 PRO B CA 1
ATOM 3679 C C . PRO B 1 29 ? 16.344 8.773 0.879 1 82.81 29 PRO B C 1
ATOM 3681 O O . PRO B 1 29 ? 16.812 8.523 1.994 1 82.81 29 PRO B O 1
ATOM 3684 N N . THR B 1 30 ? 16.281 10 0.403 1 83.56 30 THR B N 1
ATOM 3685 C CA . THR B 1 30 ? 16.922 11.125 1.077 1 83.56 30 THR B CA 1
ATOM 3686 C C . THR B 1 30 ? 16.031 11.672 2.186 1 83.56 30 THR B C 1
ATOM 3688 O O . THR B 1 30 ? 16.375 12.656 2.84 1 83.56 30 THR B O 1
ATOM 3691 N N . ALA B 1 31 ? 14.914 11.047 2.387 1 90 31 ALA B N 1
ATOM 3692 C CA . ALA B 1 31 ? 14.055 11.438 3.5 1 90 31 ALA B CA 1
ATOM 3693 C C . ALA B 1 31 ? 14.672 11.031 4.836 1 90 31 ALA B C 1
ATOM 3695 O O . ALA B 1 31 ? 14.266 11.531 5.891 1 90 31 ALA B O 1
ATOM 3696 N N . VAL B 1 32 ? 15.602 10.078 4.785 1 89.94 32 VAL B N 1
ATOM 3697 C CA . VAL B 1 32 ? 16.328 9.664 5.977 1 89.94 32 VAL B CA 1
ATOM 3698 C C . VAL B 1 32 ? 17.844 9.734 5.711 1 89.94 32 VAL B C 1
ATOM 3700 O O . VAL B 1 32 ? 18.266 9.758 4.559 1 89.94 32 VAL B O 1
ATOM 3703 N N . VAL B 1 33 ? 18.609 9.789 6.812 1 86.62 33 VAL B N 1
ATOM 3704 C CA . VAL B 1 33 ? 20.062 9.828 6.699 1 86.62 33 VAL B CA 1
ATOM 3705 C C . VAL B 1 33 ? 20.609 8.438 6.387 1 86.62 33 VAL B C 1
ATOM 3707 O O . VAL B 1 33 ? 21.547 8.289 5.602 1 86.62 33 VAL B O 1
ATOM 3710 N N . ASP B 1 34 ? 19.969 7.504 7.008 1 84.94 34 ASP B N 1
ATOM 3711 C CA . ASP B 1 34 ? 20.406 6.117 6.918 1 84.94 34 ASP B CA 1
ATOM 3712 C C . ASP B 1 34 ? 19.219 5.168 6.824 1 84.94 34 ASP B C 1
ATOM 3714 O O . ASP B 1 34 ? 18.484 4.996 7.797 1 84.94 34 ASP B O 1
ATOM 3718 N N . GLU B 1 35 ? 19.078 4.449 5.727 1 83.62 35 GLU B N 1
ATOM 3719 C CA . GLU B 1 35 ? 17.953 3.562 5.488 1 83.62 35 GLU B CA 1
ATOM 3720 C C . GLU B 1 35 ? 18.094 2.26 6.27 1 83.62 35 GLU B C 1
ATOM 3722 O O . GLU B 1 35 ? 17.141 1.475 6.355 1 83.62 35 GLU B O 1
ATOM 3727 N N . SER B 1 36 ? 19.203 2.027 6.773 1 81.19 36 SER B N 1
ATOM 3728 C CA . SER B 1 36 ? 19.406 0.803 7.543 1 81.19 36 SER B CA 1
ATOM 3729 C C . SER B 1 36 ? 18.984 0.991 9 1 81.19 36 SER B C 1
ATOM 3731 O O . SER B 1 36 ? 18.875 0.018 9.75 1 81.19 36 SER B O 1
ATOM 3733 N N . ARG B 1 37 ? 18.734 2.23 9.328 1 86.88 37 ARG B N 1
ATOM 3734 C CA . ARG B 1 37 ? 18.312 2.529 10.695 1 86.88 37 ARG B CA 1
ATOM 3735 C C . ARG B 1 37 ? 16.797 2.648 10.773 1 86.88 37 ARG B C 1
ATOM 3737 O O . ARG B 1 37 ? 16.188 3.477 10.094 1 86.88 37 ARG B O 1
ATOM 3744 N N . GLY B 1 38 ? 16.219 1.895 11.633 1 88.38 38 GLY B N 1
ATOM 3745 C CA . GLY B 1 38 ? 14.766 1.882 11.789 1 88.38 38 GLY B CA 1
ATOM 3746 C C . GLY B 1 38 ? 14.203 3.217 12.242 1 88.38 38 GLY B C 1
ATOM 3747 O O . GLY B 1 38 ? 14.945 4.07 12.742 1 88.38 38 GLY B O 1
ATOM 3748 N N . LEU B 1 39 ? 12.93 3.488 12 1 95 39 LEU B N 1
ATOM 3749 C CA . LEU B 1 39 ? 12.188 4.656 12.445 1 95 39 LEU B CA 1
ATOM 3750 C C . LEU B 1 39 ? 11.109 4.262 13.453 1 95 39 LEU B C 1
ATOM 3752 O O . LEU B 1 39 ? 10.789 3.078 13.594 1 95 39 LEU B O 1
ATOM 3756 N N . ARG B 1 40 ? 10.68 5.25 14.133 1 96.69 40 ARG B N 1
ATOM 3757 C CA . ARG B 1 40 ? 9.617 5.031 15.109 1 96.69 40 ARG B CA 1
ATOM 3758 C C . ARG B 1 40 ? 8.547 6.117 15.016 1 96.69 40 ARG B C 1
ATOM 3760 O O . ARG B 1 40 ? 8.859 7.27 14.711 1 96.69 40 ARG B O 1
ATOM 3767 N N . LEU B 1 41 ? 7.324 5.699 15.328 1 97.81 41 LEU B N 1
ATOM 3768 C CA . LEU B 1 41 ? 6.219 6.645 15.391 1 97.81 41 LEU B CA 1
ATOM 3769 C C . LEU B 1 41 ? 5.699 6.785 16.812 1 97.81 41 LEU B C 1
ATOM 3771 O O . LEU B 1 41 ? 5.566 5.793 17.531 1 97.81 41 LEU B O 1
ATOM 3775 N N . SER B 1 42 ? 5.539 8.008 17.188 1 98.56 42 SER B N 1
ATOM 3776 C CA . SER B 1 42 ? 4.77 8.281 18.391 1 98.56 42 SER B CA 1
ATOM 3777 C C . SER B 1 42 ? 3.271 8.211 18.125 1 98.56 42 SER B C 1
ATOM 3779 O O . SER B 1 42 ? 2.742 8.984 17.328 1 98.56 42 SER B O 1
ATOM 3781 N N . VAL B 1 43 ? 2.6 7.281 18.797 1 98.62 43 VAL B N 1
ATOM 3782 C CA . VAL B 1 43 ? 1.183 7.027 18.562 1 98.62 43 VAL B CA 1
ATOM 3783 C C . VAL B 1 43 ? 0.404 7.184 19.859 1 98.62 43 VAL B C 1
ATOM 3785 O O . VAL B 1 43 ? 0.868 6.758 20.922 1 98.62 43 VAL B O 1
ATOM 3788 N N . LYS B 1 44 ? -0.723 7.812 19.781 1 98.56 44 LYS B N 1
ATOM 3789 C CA . LYS B 1 44 ? -1.645 7.832 20.922 1 98.56 44 LYS B CA 1
ATOM 3790 C C . LYS B 1 44 ? -2.951 7.125 20.578 1 98.56 44 LYS B C 1
ATOM 3792 O O . LYS B 1 44 ? -3.5 7.316 19.484 1 98.56 44 LYS B O 1
ATOM 3797 N N . GLN B 1 45 ? -3.33 6.258 21.469 1 97.94 45 GLN B N 1
ATOM 3798 C CA . GLN B 1 45 ? -4.617 5.566 21.453 1 97.94 45 GLN B CA 1
ATOM 3799 C C . GLN B 1 45 ? -5.562 6.152 22.5 1 97.94 45 GLN B C 1
ATOM 3801 O O . GLN B 1 45 ? -5.254 6.156 23.688 1 97.94 45 GLN B O 1
ATOM 3806 N N . TYR B 1 46 ? -6.652 6.711 22.016 1 97.19 46 TYR B N 1
ATOM 3807 C CA . TYR B 1 46 ? -7.66 7.301 22.891 1 97.19 46 TYR B CA 1
ATOM 3808 C C . TYR B 1 46 ? -8.836 6.355 23.078 1 97.19 46 TYR B C 1
ATOM 3810 O O . TYR B 1 46 ? -9.578 6.074 22.125 1 97.19 46 TYR B O 1
ATOM 3818 N N . ILE B 1 47 ? -9.031 5.863 24.281 1 95.12 47 ILE B N 1
ATOM 3819 C CA . ILE B 1 47 ? -10.109 4.934 24.594 1 95.12 47 ILE B CA 1
ATOM 3820 C C . ILE B 1 47 ? -11.141 5.633 25.484 1 95.12 47 ILE B C 1
ATOM 3822 O O . ILE B 1 47 ? -10.836 6.047 26.594 1 95.12 47 ILE B O 1
ATOM 3826 N N . PRO B 1 48 ? -12.383 5.754 24.953 1 93.44 48 PRO B N 1
ATOM 3827 C CA . PRO B 1 48 ? -13.398 6.395 25.781 1 93.44 48 PRO B CA 1
ATOM 3828 C C . PRO B 1 48 ? -13.562 5.719 27.141 1 93.44 48 PRO B C 1
ATOM 3830 O O . PRO B 1 48 ? -13.539 4.488 27.234 1 93.44 48 PRO B O 1
ATOM 3833 N N . ARG B 1 49 ? -13.609 6.477 28.25 1 89 49 ARG B N 1
ATOM 3834 C CA . ARG B 1 49 ? -13.734 5.965 29.609 1 89 49 ARG B CA 1
ATOM 3835 C C . ARG B 1 49 ? -15.141 5.445 29.875 1 89 49 ARG B C 1
ATOM 3837 O O . ARG B 1 49 ? -15.328 4.559 30.719 1 89 49 ARG B O 1
ATOM 3844 N N . ASP B 1 50 ? -16.109 5.953 29.391 1 72.5 50 ASP B N 1
ATOM 3845 C CA . ASP B 1 50 ? -17.469 5.59 29.75 1 72.5 50 ASP B CA 1
ATOM 3846 C C . ASP B 1 50 ? -17.781 4.148 29.359 1 72.5 50 ASP B C 1
ATOM 3848 O O . ASP B 1 50 ? -17.234 3.631 28.391 1 72.5 50 ASP B O 1
ATOM 3852 N N . ASP B 1 51 ? -18.266 3.232 30.406 1 56.47 51 ASP B N 1
ATOM 3853 C CA . ASP B 1 51 ? -18.562 1.812 30.562 1 56.47 51 ASP B CA 1
ATOM 3854 C C . ASP B 1 51 ? -19.25 1.26 29.312 1 56.47 51 ASP B C 1
ATOM 3856 O O . ASP B 1 51 ? -19.078 0.091 28.953 1 56.47 51 ASP B O 1
ATOM 3860 N N . LYS B 1 52 ? -20.203 2.027 28.828 1 54.38 52 LYS B N 1
ATOM 3861 C CA . LYS B 1 52 ? -21.016 1.445 27.766 1 54.38 52 LYS B CA 1
ATOM 3862 C C . LYS B 1 52 ? -20.156 0.968 26.594 1 54.38 52 LYS B C 1
ATOM 3864 O O . LYS B 1 52 ? -20.547 0.071 25.859 1 54.38 52 LYS B O 1
ATOM 3869 N N . HIS B 1 53 ? -18.969 1.569 26.406 1 51.19 53 HIS B N 1
ATOM 3870 C CA . HIS B 1 53 ? -18.047 1.231 25.328 1 51.19 53 HIS B CA 1
ATOM 3871 C C . HIS B 1 53 ? -17.266 -0.034 25.656 1 51.19 53 HIS B C 1
ATOM 3873 O O . HIS B 1 53 ? -16.75 -0.704 24.75 1 51.19 53 HIS B O 1
ATOM 3879 N N . ARG B 1 54 ? -17.047 -0.378 27.062 1 48.44 54 ARG B N 1
ATOM 3880 C CA . ARG B 1 54 ? -16.188 -1.482 27.469 1 48.44 54 ARG B CA 1
ATOM 3881 C C . ARG B 1 54 ? -16.953 -2.807 27.438 1 48.44 54 ARG B C 1
ATOM 3883 O O . ARG B 1 54 ? -16.328 -3.877 27.469 1 48.44 54 ARG B O 1
ATOM 3890 N N . THR B 1 55 ? -18.156 -2.787 27.891 1 46.25 55 THR B N 1
ATOM 3891 C CA . THR B 1 55 ? -18.781 -4.098 28.078 1 46.25 55 THR B CA 1
ATOM 3892 C C . THR B 1 55 ? -19.391 -4.59 26.781 1 46.25 55 THR B C 1
ATOM 3894 O O . THR B 1 55 ? -20.047 -3.828 26.062 1 46.25 55 THR B O 1
ATOM 3897 N N . ASN B 1 56 ? -18.719 -5.23 25.906 1 45.34 56 ASN B N 1
ATOM 3898 C CA . ASN B 1 56 ? -19.094 -5.906 24.672 1 45.34 56 ASN B CA 1
ATOM 3899 C C . ASN B 1 56 ? -20.516 -6.48 24.766 1 45.34 56 ASN B C 1
ATOM 3901 O O . ASN B 1 56 ? -20.891 -7.332 23.953 1 45.34 56 ASN B O 1
ATOM 3905 N N . GLU B 1 57 ? -21.141 -6.5 25.922 1 42.84 57 GLU B N 1
ATOM 3906 C CA . GLU B 1 57 ? -22.391 -7.25 25.859 1 42.84 57 GLU B CA 1
ATOM 3907 C C . GLU B 1 57 ? -23.172 -6.902 24.609 1 42.84 57 GLU B C 1
ATOM 3909 O O . GLU B 1 57 ? -22.719 -6.094 23.797 1 42.84 57 GLU B O 1
ATOM 3914 N N . ALA B 1 58 ? -24.656 -6.641 24.797 1 39.84 58 ALA B N 1
ATOM 3915 C CA . ALA B 1 58 ? -25.719 -6.512 23.812 1 39.84 58 ALA B CA 1
ATOM 3916 C C . ALA B 1 58 ? -25.453 -5.359 22.844 1 39.84 58 ALA B C 1
ATOM 3918 O O . ALA B 1 58 ? -26.234 -4.41 22.766 1 39.84 58 ALA B O 1
ATOM 3919 N N . LEU B 1 59 ? -24.266 -4.902 22.734 1 45.03 59 LEU B N 1
ATOM 3920 C CA . LEU B 1 59 ? -24.219 -3.693 21.922 1 45.03 59 LEU B CA 1
ATOM 3921 C C . LEU B 1 59 ? -24.766 -3.959 20.516 1 45.03 59 LEU B C 1
ATOM 3923 O O . LEU B 1 59 ? -24.391 -4.941 19.875 1 45.03 59 LEU B O 1
ATOM 3927 N N . ARG B 1 60 ? -25.906 -3.506 20.219 1 46.69 60 ARG B N 1
ATOM 3928 C CA . ARG B 1 60 ? -26.672 -3.508 18.969 1 46.69 60 ARG B CA 1
ATOM 3929 C C . ARG B 1 60 ? -25.797 -3.059 17.797 1 46.69 60 ARG B C 1
ATOM 3931 O O . ARG B 1 60 ? -26.141 -3.301 16.641 1 46.69 60 ARG B O 1
ATOM 3938 N N . THR B 1 61 ? -24.766 -2.08 18.109 1 56.22 61 THR B N 1
ATOM 3939 C CA . THR B 1 61 ? -23.969 -1.544 17.016 1 56.22 61 THR B CA 1
ATOM 3940 C C . THR B 1 61 ? -22.484 -1.787 17.266 1 56.22 61 THR B C 1
ATOM 3942 O O . THR B 1 61 ? -22.031 -1.733 18.406 1 56.22 61 THR B O 1
ATOM 3945 N N . GLU B 1 62 ? -21.797 -2.236 16.344 1 77.25 62 GLU B N 1
ATOM 3946 C CA . GLU B 1 62 ? -20.359 -2.492 16.453 1 77.25 62 GLU B CA 1
ATOM 3947 C C . GLU B 1 62 ? -19.578 -1.193 16.625 1 77.25 62 GLU B C 1
ATOM 3949 O O . GLU B 1 62 ? -19.797 -0.225 15.898 1 77.25 62 GLU B O 1
ATOM 3954 N N . PRO B 1 63 ? -18.938 -0.964 17.797 1 88.56 63 PRO B N 1
ATOM 3955 C CA . PRO B 1 63 ? -18.141 0.246 17.984 1 88.56 63 PRO B CA 1
ATOM 3956 C C . PRO B 1 63 ? -17.156 0.492 16.844 1 88.56 63 PRO B C 1
ATOM 3958 O O . PRO B 1 63 ? -16.656 -0.459 16.234 1 88.56 63 PRO B O 1
ATOM 3961 N N . ILE B 1 64 ? -16.984 1.784 16.578 1 92.94 64 ILE B N 1
ATOM 3962 C CA . ILE B 1 64 ? -16.109 2.115 15.445 1 92.94 64 ILE B CA 1
ATOM 3963 C C . ILE B 1 64 ? -14.711 2.443 15.961 1 92.94 64 ILE B C 1
ATOM 3965 O O . ILE B 1 64 ? -14.555 2.934 17.078 1 92.94 64 ILE B O 1
ATOM 3969 N N . THR B 1 65 ? -13.727 2.113 15.203 1 95.31 65 THR B N 1
ATOM 3970 C CA . THR B 1 65 ? -12.352 2.582 15.391 1 95.31 65 THR B CA 1
ATOM 3971 C C . THR B 1 65 ? -12.055 3.748 14.445 1 95.31 65 THR B C 1
ATOM 3973 O O . THR B 1 65 ? -12.352 3.682 13.25 1 95.31 65 THR B O 1
ATOM 3976 N N . ILE B 1 66 ? -11.5 4.828 15.016 1 98 66 ILE B N 1
ATOM 3977 C CA . ILE B 1 66 ? -11.188 6.004 14.211 1 98 66 ILE B CA 1
ATOM 3978 C C . ILE B 1 66 ? -9.68 6.129 14.047 1 98 66 ILE B C 1
ATOM 3980 O O . ILE B 1 66 ? -8.938 6.117 15.031 1 98 66 ILE B O 1
ATOM 3984 N N . ILE B 1 67 ? -9.219 6.168 12.797 1 98.81 67 ILE B N 1
ATOM 3985 C CA . ILE B 1 67 ? -7.848 6.547 12.477 1 98.81 67 ILE B CA 1
ATOM 3986 C C . ILE B 1 67 ? -7.801 8.023 12.086 1 98.81 67 ILE B C 1
ATOM 3988 O O . ILE B 1 67 ? -8.352 8.414 11.055 1 98.81 67 ILE B O 1
ATOM 3992 N N . ALA B 1 68 ? -7.133 8.805 12.898 1 98.81 68 ALA B N 1
ATOM 3993 C CA . ALA B 1 68 ? -7.055 10.242 12.648 1 98.81 68 ALA B CA 1
ATOM 3994 C C . ALA B 1 68 ? -5.703 10.617 12.047 1 98.81 68 ALA B C 1
ATOM 3996 O O . ALA B 1 68 ? -4.672 10.062 12.422 1 98.81 68 ALA B O 1
ATOM 3997 N N . ALA B 1 69 ? -5.703 11.508 11.078 1 98.62 69 ALA B N 1
ATOM 3998 C CA . ALA B 1 69 ? -4.516 12.078 10.453 1 98.62 69 ALA B CA 1
ATOM 3999 C C . ALA B 1 69 ? -4.621 13.594 10.359 1 98.62 69 ALA B C 1
ATOM 4001 O O . ALA B 1 69 ? -5.602 14.125 9.828 1 98.62 69 ALA B O 1
ATOM 4002 N N . GLY B 1 70 ? -3.684 14.289 10.867 1 97.56 70 GLY B N 1
ATOM 4003 C CA . GLY B 1 70 ? -3.787 15.727 11.086 1 97.56 70 GLY B CA 1
ATOM 4004 C C . GLY B 1 70 ? -3.115 16.547 10.008 1 97.56 70 GLY B C 1
ATOM 4005 O O . GLY B 1 70 ? -2.713 16.016 8.969 1 97.56 70 GLY B O 1
ATOM 4006 N N . ALA B 1 71 ? -3.062 17.828 10.258 1 95.31 71 ALA B N 1
ATOM 4007 C CA . ALA B 1 71 ? -2.467 18.797 9.336 1 95.31 71 ALA B CA 1
ATOM 4008 C C . ALA B 1 71 ? -0.944 18.797 9.453 1 95.31 71 ALA B C 1
ATOM 4010 O O . ALA B 1 71 ? -0.391 18.297 10.43 1 95.31 71 ALA B O 1
ATOM 4011 N N . LEU B 1 72 ? -0.394 19.391 8.461 1 91.62 72 LEU B N 1
ATOM 4012 C CA . LEU B 1 72 ? 1.061 19.438 8.352 1 91.62 72 LEU B CA 1
ATOM 4013 C C . LEU B 1 72 ? 1.669 20.188 9.531 1 91.62 72 LEU B C 1
ATOM 4015 O O . LEU B 1 72 ? 1.302 21.344 9.797 1 91.62 72 LEU B O 1
ATOM 4019 N N . GLY B 1 73 ? 2.52 19.516 10.266 1 89.81 73 GLY B N 1
ATOM 4020 C CA . GLY B 1 73 ? 3.357 20.188 11.258 1 89.81 73 GLY B CA 1
ATOM 4021 C C . GLY B 1 73 ? 2.658 20.391 12.586 1 89.81 73 GLY B C 1
ATOM 4022 O O . GLY B 1 73 ? 3.217 21 13.5 1 89.81 73 GLY B O 1
ATOM 4023 N N . ILE B 1 74 ? 1.455 19.922 12.742 1 93.94 74 ILE B N 1
ATOM 4024 C CA . ILE B 1 74 ? 0.691 20.141 13.961 1 93.94 74 ILE B CA 1
ATOM 4025 C C . ILE B 1 74 ? 0.817 18.938 14.883 1 93.94 74 ILE B C 1
ATOM 4027 O O . ILE B 1 74 ? 0.715 17.797 14.438 1 93.94 74 ILE B O 1
ATOM 4031 N N . ALA B 1 75 ? 1.054 19.281 16.141 1 94.25 75 ALA B N 1
ATOM 4032 C CA . ALA B 1 75 ? 1.111 18.203 17.141 1 94.25 75 ALA B CA 1
ATOM 4033 C C . ALA B 1 75 ? -0.215 17.453 17.219 1 94.25 75 ALA B C 1
ATOM 4035 O O . ALA B 1 75 ? -1.283 18.078 17.234 1 94.25 75 ALA B O 1
ATOM 4036 N N . LYS B 1 76 ? -0.162 16.109 17.297 1 98.06 76 LYS B N 1
ATOM 4037 C CA . LYS B 1 76 ? -1.38 15.297 17.297 1 98.06 76 LYS B CA 1
ATOM 4038 C C . LYS B 1 76 ? -2.248 15.609 18.516 1 98.06 76 LYS B C 1
ATOM 4040 O O . LYS B 1 76 ? -3.477 15.547 18.438 1 98.06 76 LYS B O 1
ATOM 4045 N N . GLU B 1 77 ? -1.669 16.094 19.609 1 98.06 77 GLU B N 1
ATOM 4046 C CA . GLU B 1 77 ? -2.408 16.359 20.844 1 98.06 77 GLU B CA 1
ATOM 4047 C C . GLU B 1 77 ? -3.32 17.578 20.688 1 98.06 77 GLU B C 1
ATOM 4049 O O . GLU B 1 77 ? -4.289 17.734 21.438 1 98.06 77 GLU B O 1
ATOM 4054 N N . SER B 1 78 ? -2.984 18.406 19.719 1 97.69 78 SER B N 1
ATOM 4055 C CA . SER B 1 78 ? -3.816 19.594 19.484 1 97.69 78 SER B CA 1
ATOM 4056 C C . SER B 1 78 ? -5.227 19.188 19.062 1 97.69 78 SER B C 1
ATOM 4058 O O . SER B 1 78 ? -6.156 20 19.141 1 97.69 78 SER B O 1
ATOM 4060 N N . TYR B 1 79 ? -5.457 17.953 18.641 1 98.44 79 TYR B N 1
ATOM 4061 C CA . TYR B 1 79 ? -6.754 17.484 18.156 1 98.44 79 TYR B CA 1
ATOM 4062 C C . TYR B 1 79 ? -7.598 16.938 19.312 1 98.44 79 TYR B C 1
ATOM 4064 O O . TYR B 1 79 ? -8.773 16.609 19.125 1 98.44 79 TYR B O 1
ATOM 4072 N N . GLU B 1 80 ? -7.059 16.828 20.5 1 98.06 80 GLU B N 1
ATOM 4073 C CA . GLU B 1 80 ? -7.734 16.203 21.641 1 98.06 80 GLU B CA 1
ATOM 4074 C C . GLU B 1 80 ? -9.055 16.906 21.938 1 98.06 80 GLU B C 1
ATOM 4076 O O . GLU B 1 80 ? -10.07 16.25 22.188 1 98.06 80 GLU B O 1
ATOM 4081 N N . PRO B 1 81 ? -9.125 18.266 21.859 1 97.75 81 PRO B N 1
ATOM 4082 C CA . PRO B 1 81 ? -10.43 18.906 22.078 1 97.75 81 PRO B CA 1
ATOM 4083 C C . PRO B 1 81 ? -11.461 18.5 21.031 1 97.75 81 PRO B C 1
ATOM 4085 O O . PRO B 1 81 ? -12.648 18.359 21.328 1 97.75 81 PRO B O 1
ATOM 4088 N N . LEU B 1 82 ? -11.039 18.328 19.797 1 98.38 82 LEU B N 1
ATOM 4089 C CA . LEU B 1 82 ? -11.945 17.828 18.766 1 98.38 82 LEU B CA 1
ATOM 4090 C C . LEU B 1 82 ? -12.445 16.422 19.109 1 98.38 82 LEU B C 1
ATOM 4092 O O . LEU B 1 82 ? -13.625 16.125 18.953 1 98.38 82 LEU B O 1
ATOM 4096 N N . PHE B 1 83 ? -11.539 15.562 19.594 1 98.12 83 PHE B N 1
ATOM 4097 C CA . PHE B 1 83 ? -11.922 14.211 19.984 1 98.12 83 PHE B CA 1
ATOM 4098 C C . PHE B 1 83 ? -12.938 14.234 21.125 1 98.12 83 PHE B C 1
ATOM 4100 O O . PHE B 1 83 ? -13.891 13.453 21.125 1 98.12 83 PHE B O 1
ATOM 4107 N N . GLU B 1 84 ? -12.711 15.141 22.047 1 96.31 84 GLU B N 1
ATOM 4108 C CA . GLU B 1 84 ? -13.633 15.289 23.172 1 96.31 84 GLU B CA 1
ATOM 4109 C C . GLU B 1 84 ? -15.039 15.648 22.688 1 96.31 84 GLU B C 1
ATOM 4111 O O . GLU B 1 84 ? -16.016 15.023 23.094 1 96.31 84 GLU B O 1
ATOM 4116 N N . GLU B 1 85 ? -15.078 16.656 21.844 1 96.94 85 GLU B N 1
ATOM 4117 C CA . GLU B 1 85 ? -16.375 17.109 21.344 1 96.94 85 GLU B CA 1
ATOM 4118 C C . GLU B 1 85 ? -17.016 16.047 20.453 1 96.94 85 GLU B C 1
ATOM 4120 O O . GLU B 1 85 ? -18.234 15.875 20.469 1 96.94 85 GLU B O 1
ATOM 4125 N N . LEU B 1 86 ? -16.219 15.367 19.688 1 97.69 86 LEU B N 1
ATOM 4126 C CA . LEU B 1 86 ? -16.719 14.305 18.828 1 97.69 86 LEU B CA 1
ATOM 4127 C C . LEU B 1 86 ? -17.344 13.18 19.656 1 97.69 86 LEU B C 1
ATOM 4129 O O . LEU B 1 86 ? -18.406 12.672 19.297 1 97.69 86 LEU B O 1
ATOM 4133 N N . LEU B 1 87 ? -16.656 12.797 20.703 1 95.5 87 LEU B N 1
ATOM 4134 C CA . LEU B 1 87 ? -17.188 11.758 21.578 1 95.5 87 LEU B CA 1
ATOM 4135 C C . LEU B 1 87 ? -18.547 12.164 22.141 1 95.5 87 LEU B C 1
ATOM 4137 O O . LEU B 1 87 ? -19.484 11.367 22.156 1 95.5 87 LEU B O 1
ATOM 4141 N N . ARG B 1 88 ? -18.641 13.398 22.578 1 93.56 88 ARG B N 1
ATOM 4142 C CA . ARG B 1 88 ? -19.891 13.914 23.141 1 93.56 88 ARG B CA 1
ATOM 4143 C C . ARG B 1 88 ? -21.016 13.859 22.094 1 93.56 88 ARG B C 1
ATOM 4145 O O . ARG B 1 88 ? -22.109 13.359 22.375 1 93.56 88 ARG B O 1
ATOM 4152 N N . CYS B 1 89 ? -20.719 14.336 20.922 1 95.44 89 CYS B N 1
ATOM 4153 C CA . CYS B 1 89 ? -21.703 14.352 19.844 1 95.44 89 CYS B CA 1
ATOM 4154 C C . CYS B 1 89 ? -22.078 12.938 19.422 1 95.44 89 CYS B C 1
ATOM 4156 O O . CYS B 1 89 ? -23.234 12.656 19.141 1 95.44 89 CYS B O 1
ATOM 4158 N N . ALA B 1 90 ? -21.078 12.109 19.328 1 92.38 90 ALA B N 1
ATOM 4159 C CA . ALA B 1 90 ? -21.297 10.727 18.922 1 92.38 90 ALA B CA 1
ATOM 4160 C C . ALA B 1 90 ? -22.219 10 19.891 1 92.38 90 ALA B C 1
ATOM 4162 O O . ALA B 1 90 ? -23.094 9.25 19.469 1 92.38 90 ALA B O 1
ATOM 4163 N N . GLN B 1 91 ? -22 10.18 21.125 1 86.69 91 GLN B N 1
ATOM 4164 C CA . GLN B 1 91 ? -22.859 9.578 22.141 1 86.69 91 GLN B CA 1
ATOM 4165 C C . GLN B 1 91 ? -24.312 10 21.969 1 86.69 91 GLN B C 1
ATOM 4167 O O . GLN B 1 91 ? -25.219 9.18 22.109 1 86.69 91 GLN B O 1
ATOM 4172 N N . SER B 1 92 ? -24.469 11.156 21.641 1 88.62 92 SER B N 1
ATOM 4173 C CA . SER B 1 92 ? -25.812 11.688 21.438 1 88.62 92 SER B CA 1
ATOM 4174 C C . SER B 1 92 ? -26.453 11.102 20.188 1 88.62 92 SER B C 1
ATOM 4176 O O . SER B 1 92 ? -27.688 10.992 20.109 1 88.62 92 SER B O 1
ATOM 4178 N N . SER B 1 93 ? -25.672 10.703 19.266 1 87.88 93 SER B N 1
ATOM 4179 C CA . SER B 1 93 ? -26.172 10.18 18 1 87.88 93 SER B CA 1
ATOM 4180 C C . SER B 1 93 ? -26.219 8.656 18 1 87.88 93 SER B C 1
ATOM 4182 O O . SER B 1 93 ? -26.5 8.031 16.984 1 87.88 93 SER B O 1
ATOM 4184 N N . GLY B 1 94 ? -25.812 8.039 19.078 1 84.81 94 GLY B N 1
ATOM 4185 C CA . GLY B 1 94 ? -25.875 6.594 19.219 1 84.81 94 GLY B CA 1
ATOM 4186 C C . GLY B 1 94 ? -24.688 5.879 18.625 1 84.81 94 GLY B C 1
ATOM 4187 O O . GLY B 1 94 ? -24.75 4.672 18.375 1 84.81 94 GLY B O 1
ATOM 4188 N N . VAL B 1 95 ? -23.672 6.609 18.359 1 89.62 95 VAL B N 1
ATOM 4189 C CA . VAL B 1 95 ? -22.453 6.027 17.797 1 89.62 95 VAL B CA 1
ATOM 4190 C C . VAL B 1 95 ? -21.484 5.664 18.922 1 89.62 95 VAL B C 1
ATOM 4192 O O . VAL B 1 95 ? -21.219 6.48 19.812 1 89.62 95 VAL B O 1
ATOM 4195 N N . LEU B 1 96 ? -21.031 4.469 18.891 1 90.69 96 LEU B N 1
ATOM 4196 C CA . LEU B 1 96 ? -20.031 4.035 19.875 1 90.69 96 LEU B CA 1
ATOM 4197 C C . LEU B 1 96 ? -18.625 4.059 19.25 1 90.69 96 LEU B C 1
ATOM 4199 O O . LEU B 1 96 ? -18.406 3.504 18.172 1 90.69 96 LEU B O 1
ATOM 4203 N N . ILE B 1 97 ? -17.766 4.719 19.938 1 93.81 97 ILE B N 1
ATOM 4204 C CA . ILE B 1 97 ? -16.375 4.781 19.5 1 93.81 97 ILE B CA 1
ATOM 4205 C C . ILE B 1 97 ? -15.523 3.846 20.359 1 93.81 97 ILE B C 1
ATOM 4207 O O . ILE B 1 97 ? -15.461 3.996 21.578 1 93.81 97 ILE B O 1
ATOM 4211 N N . ARG B 1 98 ? -14.891 2.863 19.672 1 92.25 98 ARG B N 1
ATOM 4212 C CA . ARG B 1 98 ? -13.984 1.936 20.344 1 92.25 98 ARG B CA 1
ATOM 4213 C C . ARG B 1 98 ? -12.703 2.637 20.781 1 92.25 98 ARG B C 1
ATOM 4215 O O . ARG B 1 98 ? -12.289 2.539 21.938 1 92.25 98 ARG B O 1
ATOM 4222 N N . SER B 1 99 ? -12.094 3.295 19.875 1 95.88 99 SER B N 1
ATOM 4223 C CA . SER B 1 99 ? -10.867 4.051 20.109 1 95.88 99 SER B CA 1
ATOM 4224 C C . SER B 1 99 ? -10.547 4.965 18.938 1 95.88 99 SER B C 1
ATOM 4226 O O . SER B 1 99 ? -11.07 4.781 17.844 1 95.88 99 SER B O 1
ATOM 4228 N N . ILE B 1 100 ? -9.797 5.98 19.266 1 97.81 100 ILE B N 1
ATOM 4229 C CA . ILE B 1 100 ? -9.203 6.852 18.266 1 97.81 100 ILE B CA 1
ATOM 4230 C C . ILE B 1 100 ? -7.688 6.691 18.266 1 97.81 100 ILE B C 1
ATOM 4232 O O . ILE B 1 100 ? -7.059 6.727 19.328 1 97.81 100 ILE B O 1
ATOM 4236 N N . TRP B 1 101 ? -7.141 6.43 17.094 1 98.62 101 TRP B N 1
ATOM 4237 C CA . TRP B 1 101 ? -5.699 6.293 16.938 1 98.62 101 TRP B CA 1
ATOM 4238 C C . TRP B 1 101 ? -5.129 7.445 16.125 1 98.62 101 TRP B C 1
ATOM 4240 O O . TRP B 1 101 ? -5.672 7.801 15.07 1 98.62 101 TRP B O 1
ATOM 4250 N N . MET B 1 102 ? -4.062 8.047 16.594 1 98.69 102 MET B N 1
ATOM 4251 C CA . MET B 1 102 ? -3.381 9.102 15.859 1 98.69 102 MET B CA 1
ATOM 4252 C C . MET B 1 102 ? -1.871 9.016 16.047 1 98.69 102 MET B C 1
ATOM 4254 O O . MET B 1 102 ? -1.398 8.781 17.172 1 98.69 102 MET B O 1
ATOM 4258 N N . ALA B 1 103 ? -1.153 9.172 14.938 1 98.56 103 ALA B N 1
ATOM 4259 C CA . ALA B 1 103 ? 0.307 9.148 14.961 1 98.56 103 ALA B CA 1
ATOM 4260 C C . ALA B 1 103 ? 0.881 10.445 14.398 1 98.56 103 ALA B C 1
ATOM 4262 O O . ALA B 1 103 ? 0.349 11.008 13.438 1 98.56 103 ALA B O 1
ATOM 4263 N N . ASP B 1 104 ? 1.976 10.906 15.016 1 98.19 104 ASP B N 1
ATOM 4264 C CA . ASP B 1 104 ? 2.783 11.906 14.336 1 98.19 104 ASP B CA 1
ATOM 4265 C C . ASP B 1 104 ? 3.545 11.297 13.164 1 98.19 104 ASP B C 1
ATOM 4267 O O . ASP B 1 104 ? 4.059 10.18 13.266 1 98.19 104 ASP B O 1
ATOM 4271 N N . MET B 1 105 ? 3.584 12 12.07 1 97.56 105 MET B N 1
ATOM 4272 C CA . MET B 1 105 ? 4.465 11.578 10.984 1 97.56 105 MET B CA 1
ATOM 4273 C C . MET B 1 105 ? 5.898 11.422 11.477 1 97.56 105 MET B C 1
ATOM 4275 O O . MET B 1 105 ? 6.297 12.047 12.461 1 97.56 105 MET B O 1
ATOM 4279 N N . PHE B 1 106 ? 6.699 10.633 10.797 1 97.31 106 PHE B N 1
ATOM 4280 C CA . PHE B 1 106 ? 8 10.211 11.289 1 97.31 106 PHE B CA 1
ATOM 4281 C C . PHE B 1 106 ? 8.898 11.414 11.555 1 97.31 106 PHE B C 1
ATOM 4283 O O . PHE B 1 106 ? 9.836 11.336 12.352 1 97.31 106 PHE B O 1
ATOM 4290 N N . ASN B 1 107 ? 8.602 12.562 10.875 1 96.69 107 ASN B N 1
ATOM 4291 C CA . ASN B 1 107 ? 9.469 13.734 10.969 1 96.69 107 ASN B CA 1
ATOM 4292 C C . ASN B 1 107 ? 8.75 14.914 11.617 1 96.69 107 ASN B C 1
ATOM 4294 O O . ASN B 1 107 ? 9.164 16.062 11.445 1 96.69 107 ASN B O 1
ATOM 4298 N N . VAL B 1 108 ? 7.652 14.672 12.305 1 97.06 108 VAL B N 1
ATOM 4299 C CA . VAL B 1 108 ? 6.844 15.727 12.906 1 97.06 108 VAL B CA 1
ATOM 4300 C C . VAL B 1 108 ? 6.555 15.391 14.367 1 97.06 108 VAL B C 1
ATOM 4302 O O . VAL B 1 108 ? 6.441 14.219 14.734 1 97.06 108 VAL B O 1
ATOM 4305 N N . GLY B 1 109 ? 6.492 16.406 15.133 1 96.75 109 GLY B N 1
ATOM 4306 C CA . GLY B 1 109 ? 6.07 16.25 16.516 1 96.75 109 GLY B CA 1
ATOM 4307 C C . GLY B 1 109 ? 6.957 15.297 17.312 1 96.75 109 GLY B C 1
ATOM 4308 O O . GLY B 1 109 ? 8.188 15.352 17.188 1 96.75 109 GLY B O 1
ATOM 4309 N N . GLN B 1 110 ? 6.328 14.477 18.109 1 97.38 110 GLN B N 1
ATOM 4310 C CA . GLN B 1 110 ? 7.07 13.578 18.984 1 97.38 110 GLN B CA 1
ATOM 4311 C C . GLN B 1 110 ? 7.809 12.508 18.188 1 97.38 110 GLN B C 1
ATOM 4313 O O . GLN B 1 110 ? 8.844 12 18.641 1 97.38 110 GLN B O 1
ATOM 4318 N N . SER B 1 111 ? 7.273 12.164 17.016 1 97.94 111 SER B N 1
ATOM 4319 C CA . SER B 1 111 ? 7.988 11.219 16.172 1 97.94 111 SER B CA 1
ATOM 4320 C C . SER B 1 111 ? 9.312 11.805 15.688 1 97.94 111 SER B C 1
ATOM 4322 O O . SER B 1 111 ? 10.305 11.078 15.547 1 97.94 111 SER B O 1
ATOM 4324 N N . ALA B 1 112 ? 9.32 13.102 15.422 1 96.56 112 ALA B N 1
ATOM 4325 C CA . ALA B 1 112 ? 10.562 13.75 15.008 1 96.56 112 ALA B CA 1
ATOM 4326 C C . ALA B 1 112 ? 11.633 13.633 16.094 1 96.56 112 ALA B C 1
ATOM 4328 O O . ALA B 1 112 ? 12.812 13.453 15.789 1 96.56 112 ALA B O 1
ATOM 4329 N N . LEU B 1 113 ? 11.234 13.758 17.312 1 95.31 113 LEU B N 1
ATOM 4330 C CA . LEU B 1 113 ? 12.164 13.609 18.422 1 95.31 113 LEU B CA 1
ATOM 4331 C C . LEU B 1 113 ? 12.727 12.195 18.484 1 95.31 113 LEU B C 1
ATOM 4333 O O . LEU B 1 113 ? 13.93 12.008 18.672 1 95.31 113 LEU B O 1
ATOM 4337 N N . LEU B 1 114 ? 11.828 11.242 18.266 1 96.25 114 LEU B N 1
ATOM 4338 C CA . LEU B 1 114 ? 12.234 9.844 18.281 1 96.25 114 LEU B CA 1
ATOM 4339 C C . LEU B 1 114 ? 13.227 9.547 17.156 1 96.25 114 LEU B C 1
ATOM 4341 O O . LEU B 1 114 ? 14.086 8.672 17.297 1 96.25 114 LEU B O 1
ATOM 4345 N N . ASN B 1 115 ? 13.086 10.266 16.078 1 96.31 115 ASN B N 1
ATOM 4346 C CA . ASN B 1 115 ? 13.867 9.961 14.883 1 96.31 115 ASN B CA 1
ATOM 4347 C C . ASN B 1 115 ? 14.922 11.031 14.617 1 96.31 115 ASN B C 1
ATOM 4349 O O . ASN B 1 115 ? 15.461 11.117 13.508 1 96.31 115 ASN B O 1
ATOM 4353 N N . GLN B 1 116 ? 15.273 11.859 15.555 1 92.69 116 GLN B N 1
ATOM 4354 C CA . GLN B 1 116 ? 16.031 13.094 15.367 1 92.69 116 GLN B CA 1
ATOM 4355 C C . GLN B 1 116 ? 17.375 12.812 14.719 1 92.69 116 GLN B C 1
ATOM 4357 O O . GLN B 1 116 ? 17.891 13.633 13.953 1 92.69 116 GLN B O 1
ATOM 4362 N N . ASP B 1 117 ? 17.922 11.688 14.867 1 90.88 117 ASP B N 1
ATOM 4363 C CA . ASP B 1 117 ? 19.266 11.391 14.367 1 90.88 117 ASP B CA 1
ATOM 4364 C C . ASP B 1 117 ? 19.203 10.773 12.969 1 90.88 117 ASP B C 1
ATOM 4366 O O . ASP B 1 117 ? 20.25 10.531 12.352 1 90.88 117 ASP B O 1
ATOM 4370 N N . ASN B 1 118 ? 18.047 10.539 12.469 1 92.69 118 ASN B N 1
ATOM 4371 C CA . ASN B 1 118 ? 17.938 9.867 11.18 1 92.69 118 ASN B CA 1
ATOM 4372 C C . ASN B 1 118 ? 17.016 10.641 10.234 1 92.69 118 ASN B C 1
ATOM 4374 O O . ASN B 1 118 ? 16.484 10.078 9.273 1 92.69 118 ASN B O 1
ATOM 4378 N N . LEU B 1 119 ? 16.828 11.906 10.477 1 93.12 119 LEU B N 1
ATOM 4379 C CA . LEU B 1 119 ? 15.969 12.703 9.609 1 93.12 119 LEU B CA 1
ATOM 4380 C C . LEU B 1 119 ? 16.75 13.297 8.445 1 93.12 119 LEU B C 1
ATOM 4382 O O . LEU B 1 119 ? 17.766 13.984 8.664 1 93.12 119 LEU B O 1
ATOM 4386 N N . GLY B 1 120 ? 16.266 12.922 7.262 1 89.31 120 GLY B N 1
ATOM 4387 C CA . GLY B 1 120 ? 16.688 13.656 6.074 1 89.31 120 GLY B CA 1
ATOM 4388 C C . GLY B 1 120 ? 15.742 14.789 5.715 1 89.31 120 GLY B C 1
ATOM 4389 O O . GLY B 1 120 ? 14.906 15.195 6.531 1 89.31 120 GLY B O 1
ATOM 4390 N N . CYS B 1 121 ? 15.852 15.445 4.555 1 86.12 121 CYS B N 1
ATOM 4391 C CA . CYS B 1 121 ? 15.039 16.625 4.277 1 86.12 121 CYS B CA 1
ATOM 4392 C C . CYS B 1 121 ? 14.281 16.469 2.965 1 86.12 121 CYS B C 1
ATOM 4394 O O . CYS B 1 121 ? 14.141 17.438 2.209 1 86.12 121 CYS B O 1
ATOM 4396 N N . ASP B 1 122 ? 13.805 15.273 2.689 1 88.31 122 ASP B N 1
ATOM 4397 C CA . ASP B 1 122 ? 13 15.016 1.498 1 88.31 122 ASP B CA 1
ATOM 4398 C C . ASP B 1 122 ? 11.828 14.094 1.817 1 88.31 122 ASP B C 1
ATOM 4400 O O . ASP B 1 122 ? 11.656 13.055 1.182 1 88.31 122 ASP B O 1
ATOM 4404 N N . PRO B 1 123 ? 11.039 14.57 2.789 1 92.31 123 PRO B N 1
ATOM 4405 C CA . PRO B 1 123 ? 9.906 13.727 3.18 1 92.31 123 PRO B CA 1
ATOM 4406 C C . PRO B 1 123 ? 8.789 13.711 2.139 1 92.31 123 PRO B C 1
ATOM 4408 O O . PRO B 1 123 ? 8.586 14.703 1.438 1 92.31 123 PRO B O 1
ATOM 4411 N N . ALA B 1 124 ? 8.148 12.617 2.041 1 93.56 124 ALA B N 1
ATOM 4412 C CA . ALA B 1 124 ? 6.938 12.492 1.233 1 93.56 124 ALA B CA 1
ATOM 4413 C C . ALA B 1 124 ? 5.703 12.328 2.117 1 93.56 124 ALA B C 1
ATOM 4415 O O . ALA B 1 124 ? 5.746 11.625 3.129 1 93.56 124 ALA B O 1
ATOM 4416 N N . TRP B 1 125 ? 4.566 12.961 1.695 1 94.88 125 TRP B N 1
ATOM 4417 C CA . TRP B 1 125 ? 3.33 12.844 2.463 1 94.88 125 TRP B CA 1
ATOM 4418 C C . TRP B 1 125 ? 2.881 11.391 2.557 1 94.88 125 TRP B C 1
ATOM 4420 O O . TRP B 1 125 ? 2.41 10.945 3.607 1 94.88 125 TRP B O 1
ATOM 4430 N N . ILE B 1 126 ? 3.123 10.641 1.525 1 94.25 126 ILE B N 1
ATOM 4431 C CA . ILE B 1 126 ? 2.582 9.289 1.385 1 94.25 126 ILE B CA 1
ATOM 4432 C C . ILE B 1 126 ? 3.365 8.328 2.271 1 94.25 126 ILE B C 1
ATOM 4434 O O . ILE B 1 126 ? 2.93 7.195 2.504 1 94.25 126 ILE B O 1
ATOM 4438 N N . ASP B 1 127 ? 4.52 8.766 2.746 1 96 127 ASP B N 1
ATOM 4439 C CA . ASP B 1 127 ? 5.223 7.941 3.727 1 96 127 ASP B CA 1
ATOM 4440 C C . ASP B 1 127 ? 4.336 7.648 4.934 1 96 127 ASP B C 1
ATOM 4442 O O . ASP B 1 127 ? 4.348 6.535 5.465 1 96 127 ASP B O 1
ATOM 4446 N N . HIS B 1 128 ? 3.584 8.633 5.305 1 97.44 128 HIS B N 1
ATOM 4447 C CA . HIS B 1 128 ? 2.73 8.445 6.473 1 97.44 128 HIS B CA 1
ATOM 4448 C C . HIS B 1 128 ? 1.556 7.527 6.156 1 97.44 128 HIS B C 1
ATOM 4450 O O . HIS B 1 128 ? 1.036 6.848 7.047 1 97.44 128 HIS B O 1
ATOM 4456 N N . SER B 1 129 ? 1.059 7.457 4.887 1 97.12 129 SER B N 1
ATOM 4457 C CA . SER B 1 129 ? 0.073 6.457 4.488 1 97.12 129 SER B CA 1
ATOM 4458 C C . SER B 1 129 ? 0.573 5.047 4.77 1 97.12 129 SER B C 1
ATOM 4460 O O . SER B 1 129 ? -0.16 4.219 5.316 1 97.12 129 SER B O 1
ATOM 4462 N N . ARG B 1 130 ? 1.789 4.824 4.406 1 95.25 130 ARG B N 1
ATOM 4463 C CA . ARG B 1 130 ? 2.389 3.508 4.613 1 95.25 130 ARG B CA 1
ATOM 4464 C C . ARG B 1 130 ? 2.621 3.238 6.094 1 95.25 130 ARG B C 1
ATOM 4466 O O . ARG B 1 130 ? 2.451 2.107 6.559 1 95.25 130 ARG B O 1
ATOM 4473 N N . ASP B 1 131 ? 2.996 4.297 6.84 1 96.69 131 ASP B N 1
ATOM 4474 C CA . ASP B 1 131 ? 3.166 4.148 8.281 1 96.69 131 ASP B CA 1
ATOM 4475 C C . ASP B 1 131 ? 1.838 3.822 8.961 1 96.69 131 ASP B C 1
ATOM 4477 O O . ASP B 1 131 ? 1.789 2.996 9.875 1 96.69 131 ASP B O 1
ATOM 4481 N N . LEU B 1 132 ? 0.801 4.48 8.492 1 96.81 132 LEU B N 1
ATOM 4482 C CA . LEU B 1 132 ? -0.52 4.207 9.047 1 96.81 132 LEU B CA 1
ATOM 4483 C C . LEU B 1 132 ? -0.942 2.77 8.758 1 96.81 132 LEU B C 1
ATOM 4485 O O . LEU B 1 132 ? -1.541 2.113 9.609 1 96.81 132 LEU B O 1
ATOM 4489 N N . TRP B 1 133 ? -0.69 2.307 7.582 1 94 133 TRP B N 1
ATOM 4490 C CA . TRP B 1 133 ? -0.992 0.912 7.273 1 94 133 TRP B CA 1
ATOM 4491 C C . TRP B 1 133 ? -0.245 -0.026 8.219 1 94 133 TRP B C 1
ATOM 4493 O O . TRP B 1 133 ? -0.811 -1.01 8.703 1 94 133 TRP B O 1
ATOM 4503 N N . SER B 1 134 ? 1.036 0.259 8.422 1 91.25 134 SER B N 1
ATOM 4504 C CA . SER B 1 134 ? 1.832 -0.544 9.344 1 91.25 134 SER B CA 1
ATOM 4505 C C . SER B 1 134 ? 1.239 -0.523 10.742 1 91.25 134 SER B C 1
ATOM 4507 O O . SER B 1 134 ? 1.201 -1.551 11.422 1 91.25 134 SER B O 1
ATOM 4509 N N . LEU B 1 135 ? 0.809 0.649 11.125 1 94.5 135 LEU B N 1
ATOM 4510 C CA . LEU B 1 135 ? 0.174 0.802 12.43 1 94.5 135 LEU B CA 1
ATOM 4511 C C . LEU B 1 135 ? -1.087 -0.051 12.523 1 94.5 135 LEU B C 1
ATOM 4513 O O . LEU B 1 135 ? -1.256 -0.814 13.477 1 94.5 135 LEU B O 1
ATOM 4517 N N . ILE B 1 136 ? -1.956 0.001 11.562 1 93.25 136 ILE B N 1
ATOM 4518 C CA . ILE B 1 136 ? -3.229 -0.711 11.555 1 93.25 136 ILE B CA 1
ATOM 4519 C C . ILE B 1 136 ? -2.977 -2.217 11.523 1 93.25 136 ILE B C 1
ATOM 4521 O O . ILE B 1 136 ? -3.621 -2.975 12.258 1 93.25 136 ILE B O 1
ATOM 4525 N N . SER B 1 137 ? -2.037 -2.625 10.672 1 87.94 137 SER B N 1
ATOM 4526 C CA . SER B 1 137 ? -1.707 -4.043 10.57 1 87.94 137 SER B CA 1
ATOM 4527 C C . SER B 1 137 ? -1.194 -4.594 11.898 1 87.94 137 SER B C 1
ATOM 4529 O O . SER B 1 137 ? -1.551 -5.703 12.289 1 87.94 137 SER B O 1
ATOM 4531 N N . ARG B 1 138 ? -0.403 -3.807 12.594 1 88.31 138 ARG B N 1
ATOM 4532 C CA . ARG B 1 138 ? 0.208 -4.23 13.852 1 88.31 138 ARG B CA 1
ATOM 4533 C C . ARG B 1 138 ? -0.839 -4.359 14.953 1 88.31 138 ARG B C 1
ATOM 4535 O O . ARG B 1 138 ? -0.753 -5.258 15.789 1 88.31 138 ARG B O 1
ATOM 4542 N N . PHE B 1 139 ? -1.789 -3.498 14.914 1 91.25 139 PHE B N 1
ATOM 4543 C CA . PHE B 1 139 ? -2.771 -3.475 15.992 1 91.25 139 PHE B CA 1
ATOM 4544 C C . PHE B 1 139 ? -4.141 -3.902 15.484 1 91.25 139 PHE B C 1
ATOM 4546 O O . PHE B 1 139 ? -5.168 -3.418 15.969 1 91.25 139 PHE B O 1
ATOM 4553 N N . SER B 1 140 ? -4.156 -4.73 14.492 1 86.81 140 SER B N 1
ATOM 4554 C CA . SER B 1 140 ? -5.41 -5.141 13.867 1 86.81 140 SER B CA 1
ATOM 4555 C C . SER B 1 140 ? -6.34 -5.805 14.875 1 86.81 140 SER B C 1
ATOM 4557 O O . SER B 1 140 ? -7.562 -5.73 14.734 1 86.81 140 SER B O 1
ATOM 4559 N N . ASP B 1 141 ? -5.816 -6.473 15.922 1 85.25 141 ASP B N 1
ATOM 4560 C CA . ASP B 1 141 ? -6.625 -7.145 16.938 1 85.25 141 ASP B CA 1
ATOM 4561 C C . ASP B 1 141 ? -7.395 -6.133 17.781 1 85.25 141 ASP B C 1
ATOM 4563 O O . ASP B 1 141 ? -8.406 -6.469 18.391 1 85.25 141 ASP B O 1
ATOM 4567 N N . LEU B 1 142 ? -6.902 -4.867 17.812 1 88.62 142 LEU B N 1
ATOM 4568 C CA . LEU B 1 142 ? -7.543 -3.814 18.594 1 88.62 142 LEU B CA 1
ATOM 4569 C C . LEU B 1 142 ? -8.391 -2.912 17.703 1 88.62 142 LEU B C 1
ATOM 4571 O O . LEU B 1 142 ? -9.117 -2.047 18.188 1 88.62 142 LEU B O 1
ATOM 4575 N N . MET B 1 143 ? -8.227 -3.096 16.391 1 87.94 143 MET B N 1
ATOM 4576 C CA . MET B 1 143 ? -8.922 -2.232 15.438 1 87.94 143 MET B CA 1
ATOM 4577 C C . MET B 1 143 ? -9.945 -3.023 14.633 1 87.94 143 MET B C 1
ATOM 4579 O O . MET B 1 143 ? -9.883 -3.045 13.398 1 87.94 143 MET B O 1
ATOM 4583 N N . VAL B 1 144 ? -10.867 -3.541 15.344 1 79.69 144 VAL B N 1
ATOM 4584 C CA . 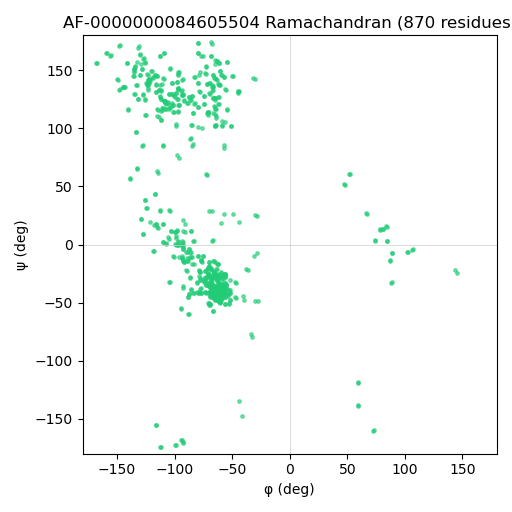VAL B 1 144 ? -11.906 -4.332 14.688 1 79.69 144 VAL B CA 1
ATOM 4585 C C . VAL B 1 144 ? -12.758 -3.436 13.797 1 79.69 144 VAL B C 1
ATOM 4587 O O . VAL B 1 144 ? -13.094 -2.312 14.18 1 79.69 144 VAL B O 1
ATOM 4590 N N . LYS B 1 145 ? -13.047 -3.852 12.641 1 85.69 145 LYS B N 1
ATOM 4591 C CA . LYS B 1 145 ? -13.875 -3.076 11.719 1 85.69 145 LYS B CA 1
ATOM 4592 C C . LYS B 1 145 ? -15.258 -2.824 12.305 1 85.69 145 LYS B C 1
ATOM 4594 O O . LYS B 1 145 ? -15.75 -3.613 13.117 1 85.69 145 LYS B O 1
ATOM 4599 N N . PRO B 1 146 ? -15.969 -1.708 12.016 1 90.81 146 PRO B N 1
ATOM 4600 C CA . PRO B 1 146 ? -15.562 -0.786 10.953 1 90.81 146 PRO B CA 1
ATOM 4601 C C . PRO B 1 146 ? -14.5 0.212 11.414 1 90.81 146 PRO B C 1
ATOM 4603 O O . PRO B 1 146 ? -14.531 0.662 12.562 1 90.81 146 PRO B O 1
ATOM 4606 N N . ILE B 1 147 ? -13.594 0.515 10.484 1 95 147 ILE B N 1
ATOM 4607 C CA . ILE B 1 147 ? -12.594 1.563 10.672 1 95 147 ILE B CA 1
ATOM 4608 C C . ILE B 1 147 ? -12.984 2.797 9.859 1 95 147 ILE B C 1
ATOM 4610 O O . ILE B 1 147 ? -13.352 2.688 8.688 1 95 147 ILE B O 1
ATOM 4614 N N . VAL B 1 148 ? -12.992 3.93 10.492 1 97.81 148 VAL B N 1
ATOM 4615 C CA . VAL B 1 148 ? -13.281 5.188 9.812 1 97.81 148 VAL B CA 1
ATOM 4616 C C . VAL B 1 148 ? -12.062 6.109 9.883 1 97.81 148 VAL B C 1
ATOM 4618 O O . VAL B 1 148 ? -11.273 6.027 10.828 1 97.81 148 VAL B O 1
ATOM 4621 N N . GLY B 1 149 ? -11.883 6.883 8.812 1 98.75 149 GLY B N 1
ATOM 4622 C CA . GLY B 1 149 ? -10.789 7.844 8.781 1 98.75 149 GLY B CA 1
ATOM 4623 C C . GLY B 1 149 ? -11.242 9.266 9.039 1 98.75 149 GLY B C 1
ATOM 4624 O O . GLY B 1 149 ? -12.227 9.727 8.453 1 98.75 149 GLY B O 1
ATOM 4625 N N . LEU B 1 150 ? -10.594 9.93 9.945 1 98.88 150 LEU B N 1
ATOM 4626 C CA . LEU B 1 150 ? -10.766 11.359 10.195 1 98.88 150 LEU B CA 1
ATOM 4627 C C . LEU B 1 150 ? -9.516 12.133 9.789 1 98.88 150 LEU B C 1
ATOM 4629 O O . LEU B 1 150 ? -8.484 12.047 10.461 1 98.88 150 LEU B O 1
ATOM 4633 N N . GLY B 1 151 ? -9.641 12.852 8.688 1 98.69 151 GLY B N 1
ATOM 4634 C CA . GLY B 1 151 ? -8.484 13.57 8.164 1 98.69 151 GLY B CA 1
ATOM 4635 C C . GLY B 1 151 ? -8.656 15.078 8.188 1 98.69 151 GLY B C 1
ATOM 4636 O O . GLY B 1 151 ? -9.758 15.586 8 1 98.69 151 GLY B O 1
ATOM 4637 N N . HIS B 1 152 ? -7.578 15.773 8.43 1 98.19 152 HIS B N 1
ATOM 4638 C CA . HIS B 1 152 ? -7.504 17.219 8.312 1 98.19 152 HIS B CA 1
ATOM 4639 C C . HIS B 1 152 ? -6.359 17.641 7.402 1 98.19 152 HIS B C 1
ATOM 4641 O O . HIS B 1 152 ? -5.211 17.25 7.609 1 98.19 152 HIS B O 1
ATOM 4647 N N . SER B 1 153 ? -6.637 18.438 6.359 1 94.31 153 SER B N 1
ATOM 4648 C CA . SER B 1 153 ? -5.629 19 5.469 1 94.31 153 SER B CA 1
ATOM 4649 C C . SER B 1 153 ? -4.812 17.906 4.793 1 94.31 153 SER B C 1
ATOM 4651 O O . SER B 1 153 ? -5.367 17.062 4.09 1 94.31 153 SER B O 1
ATOM 4653 N N . PHE B 1 154 ? -3.502 17.812 4.977 1 92.19 154 PHE B N 1
ATOM 4654 C CA . PHE B 1 154 ? -2.686 16.812 4.297 1 92.19 154 PHE B CA 1
ATOM 4655 C C . PHE B 1 154 ? -2.975 15.422 4.84 1 92.19 154 PHE B C 1
ATOM 4657 O O . PHE B 1 154 ? -2.723 14.422 4.164 1 92.19 154 PHE B O 1
ATOM 4664 N N . GLY B 1 155 ? -3.609 15.352 6.098 1 97.31 155 GLY B N 1
ATOM 4665 C CA . GLY B 1 155 ? -4.047 14.062 6.609 1 97.31 155 GLY B CA 1
ATOM 4666 C C . GLY B 1 155 ? -5.105 13.406 5.742 1 97.31 155 GLY B C 1
ATOM 4667 O O . GLY B 1 155 ? -5.184 12.18 5.672 1 97.31 155 GLY B O 1
ATOM 4668 N N . CYS B 1 156 ? -5.957 14.242 5.117 1 97.75 156 CYS B N 1
ATOM 4669 C CA . CYS B 1 156 ? -6.941 13.719 4.18 1 97.75 156 CYS B CA 1
ATOM 4670 C C . CYS B 1 156 ? -6.266 13.016 3.01 1 97.75 156 CYS B C 1
ATOM 4672 O O . CYS B 1 156 ? -6.703 11.938 2.588 1 97.75 156 CYS B O 1
ATOM 4674 N N . ASN B 1 157 ? -5.227 13.711 2.58 1 95.94 157 ASN B N 1
ATOM 4675 C CA . ASN B 1 157 ? -4.43 13.148 1.492 1 95.94 157 ASN B CA 1
ATOM 4676 C C . ASN B 1 157 ? -3.848 11.789 1.865 1 95.94 157 ASN B C 1
ATOM 4678 O O . ASN B 1 157 ? -3.953 10.836 1.096 1 95.94 157 ASN B O 1
ATOM 4682 N N . GLN B 1 158 ? -3.311 11.695 2.996 1 97.75 158 GLN B N 1
ATOM 4683 C CA . GLN B 1 158 ? -2.666 10.469 3.469 1 97.75 158 GLN B CA 1
ATOM 4684 C C . GLN B 1 158 ? -3.676 9.336 3.604 1 97.75 158 GLN B C 1
ATOM 4686 O O . GLN B 1 158 ? -3.41 8.211 3.18 1 97.75 158 GLN B O 1
ATOM 4691 N N . LEU B 1 159 ? -4.801 9.609 4.145 1 98.62 159 LEU B N 1
ATOM 4692 C CA . LEU B 1 159 ? -5.836 8.602 4.324 1 98.62 159 LEU B CA 1
ATOM 4693 C C . LEU B 1 159 ? -6.391 8.141 2.98 1 98.62 159 LEU B C 1
ATOM 4695 O O . LEU B 1 159 ? -6.641 6.953 2.775 1 98.62 159 LEU B O 1
ATOM 4699 N N . LEU B 1 160 ? -6.602 9.094 2.09 1 98.25 160 LEU B N 1
ATOM 4700 C CA . LEU B 1 160 ? -7.082 8.742 0.757 1 98.25 160 LEU B CA 1
ATOM 4701 C C . LEU B 1 160 ? -6.102 7.812 0.051 1 98.25 160 LEU B C 1
ATOM 4703 O O . LEU B 1 160 ? -6.5 6.785 -0.5 1 98.25 160 LEU B O 1
ATOM 4707 N N . CYS B 1 161 ? -4.852 8.188 0.069 1 96.56 161 CYS B N 1
ATOM 4708 C CA . CYS B 1 161 ? -3.846 7.363 -0.594 1 96.56 161 CYS B CA 1
ATOM 4709 C C . CYS B 1 161 ? -3.826 5.953 -0.013 1 96.56 161 CYS B C 1
ATOM 4711 O O . CYS B 1 161 ? -3.748 4.973 -0.754 1 96.56 161 CYS B O 1
ATOM 4713 N N . LEU B 1 162 ? -3.904 5.855 1.283 1 96.88 162 LEU B N 1
ATOM 4714 C CA . LEU B 1 162 ? -3.951 4.547 1.924 1 96.88 162 LEU B CA 1
ATOM 4715 C C . LEU B 1 162 ? -5.18 3.764 1.469 1 96.88 162 LEU B C 1
ATOM 4717 O O . LEU B 1 162 ? -5.086 2.564 1.192 1 96.88 162 LEU B O 1
ATOM 4721 N N . SER B 1 163 ? -6.285 4.426 1.32 1 96.38 163 SER B N 1
ATOM 4722 C CA . SER B 1 163 ? -7.52 3.748 0.938 1 96.38 163 SER B CA 1
ATOM 4723 C C . SER B 1 163 ? -7.457 3.254 -0.503 1 96.38 163 SER B C 1
ATOM 4725 O O . SER B 1 163 ? -8.125 2.279 -0.86 1 96.38 163 SER B O 1
ATOM 4727 N N . CYS B 1 164 ? -6.703 3.889 -1.283 1 92.19 164 CYS B N 1
ATOM 4728 C CA . CYS B 1 164 ? -6.578 3.443 -2.666 1 92.19 164 CYS B CA 1
ATOM 4729 C C . CYS B 1 164 ? -5.664 2.227 -2.768 1 92.19 164 CYS B C 1
ATOM 4731 O O . CYS B 1 164 ? -5.797 1.418 -3.688 1 92.19 164 CYS B O 1
ATOM 4733 N N . TRP B 1 165 ? -4.855 2.105 -1.833 1 91.81 165 TRP B N 1
ATOM 4734 C CA . TRP B 1 165 ? -4.02 0.914 -1.73 1 91.81 165 TRP B CA 1
ATOM 4735 C C . TRP B 1 165 ? -4.809 -0.258 -1.156 1 91.81 165 TRP B C 1
ATOM 4737 O O . TRP B 1 165 ? -4.652 -1.397 -1.601 1 91.81 165 TRP B O 1
ATOM 4747 N N . HIS B 1 166 ? -5.562 0.022 -0.212 1 93.94 166 HIS B N 1
ATOM 4748 C CA . HIS B 1 166 ? -6.43 -0.962 0.431 1 93.94 166 HIS B CA 1
ATOM 4749 C C . HIS B 1 166 ? -7.871 -0.476 0.481 1 93.94 166 HIS B C 1
ATOM 4751 O O . HIS B 1 166 ? -8.359 -0.061 1.536 1 93.94 166 HIS B O 1
ATOM 4757 N N . PRO B 1 167 ? -8.586 -0.707 -0.567 1 92.19 167 PRO B N 1
ATOM 4758 C CA . PRO B 1 167 ? -9.883 -0.052 -0.748 1 92.19 167 PRO B CA 1
ATOM 4759 C C . PRO B 1 167 ? -10.914 -0.489 0.292 1 92.19 167 PRO B C 1
ATOM 4761 O O . PRO B 1 167 ? -11.844 0.262 0.598 1 92.19 167 PRO B O 1
ATOM 4764 N N . SER B 1 168 ? -10.82 -1.674 0.827 1 89.94 168 SER B N 1
ATOM 4765 C CA . SER B 1 168 ? -11.836 -2.182 1.746 1 89.94 168 SER B CA 1
ATOM 4766 C C . SER B 1 168 ? -11.461 -1.889 3.195 1 89.94 168 SER B C 1
ATOM 4768 O O . SER B 1 168 ? -12.188 -2.264 4.117 1 89.94 168 SER B O 1
ATOM 4770 N N . LEU B 1 169 ? -10.367 -1.208 3.412 1 94.19 169 LEU B N 1
ATOM 4771 C CA . LEU B 1 169 ? -9.852 -1.002 4.758 1 94.19 169 LEU B CA 1
ATOM 4772 C C . LEU B 1 169 ? -10.758 -0.072 5.555 1 94.19 169 LEU B C 1
ATOM 4774 O O . LEU B 1 169 ? -11.172 -0.405 6.668 1 94.19 169 LEU B O 1
ATOM 4778 N N . PHE B 1 170 ? -11.07 1.077 4.961 1 96.38 170 PHE B N 1
ATOM 4779 C CA . PHE B 1 170 ? -11.906 2.07 5.625 1 96.38 170 PHE B CA 1
ATOM 4780 C C . PHE B 1 170 ? -13.352 1.961 5.156 1 96.38 170 PHE B C 1
ATOM 4782 O O . PHE B 1 170 ? -13.617 1.75 3.969 1 96.38 170 PHE B O 1
ATOM 4789 N N . HIS B 1 171 ? -14.219 2.107 6.129 1 93.88 171 HIS B N 1
ATOM 4790 C CA . HIS B 1 171 ? -15.641 2.154 5.785 1 93.88 171 HIS B CA 1
ATOM 4791 C C . HIS B 1 171 ? -16.031 3.535 5.277 1 93.88 171 HIS B C 1
ATOM 4793 O O . HIS B 1 171 ? -16.812 3.652 4.32 1 93.88 171 HIS B O 1
ATOM 4799 N N . SER B 1 172 ? -15.516 4.516 5.926 1 97.31 172 SER B N 1
ATOM 4800 C CA . SER B 1 172 ? -15.875 5.883 5.547 1 97.31 172 SER B CA 1
ATOM 4801 C C . SER B 1 172 ? -14.828 6.879 6.035 1 97.31 172 SER B C 1
ATOM 4803 O O . SER B 1 172 ? -13.969 6.539 6.852 1 97.31 172 SER B O 1
ATOM 4805 N N . PHE B 1 173 ? -14.945 8.109 5.438 1 98.75 173 PHE B N 1
ATOM 4806 C CA . PHE B 1 173 ? -14.055 9.203 5.816 1 98.75 173 PHE B CA 1
ATOM 4807 C C . PHE B 1 173 ? -14.867 10.414 6.27 1 98.75 173 PHE B C 1
ATOM 4809 O O . PHE B 1 173 ? -15.984 10.633 5.797 1 98.75 173 PHE B O 1
ATOM 4816 N N . ALA B 1 174 ? -14.328 11.133 7.188 1 98.81 174 ALA B N 1
ATOM 4817 C CA . ALA B 1 174 ? -14.633 12.547 7.391 1 98.81 174 ALA B CA 1
ATOM 4818 C C . ALA B 1 174 ? -13.398 13.406 7.125 1 98.81 174 ALA B C 1
ATOM 4820 O O . ALA B 1 174 ? -12.43 13.375 7.887 1 98.81 174 ALA B O 1
ATOM 4821 N N . PHE B 1 175 ? -13.445 14.164 6.043 1 98.44 175 PHE B N 1
ATOM 4822 C CA . PHE B 1 175 ? -12.312 14.969 5.609 1 98.44 175 PHE B CA 1
ATOM 4823 C C . PHE B 1 175 ? -12.578 16.453 5.852 1 98.44 175 PHE B C 1
ATOM 4825 O O . PHE B 1 175 ? -13.492 17.031 5.262 1 98.44 175 PHE B O 1
ATOM 4832 N N . VAL B 1 176 ? -11.773 17.031 6.711 1 97.88 176 VAL B N 1
ATOM 4833 C CA . VAL B 1 176 ? -11.883 18.469 6.992 1 97.88 176 VAL B CA 1
ATOM 4834 C C . VAL B 1 176 ? -10.789 19.219 6.238 1 97.88 176 VAL B C 1
ATOM 4836 O O . VAL B 1 176 ? -9.602 18.953 6.43 1 97.88 176 VAL B O 1
ATOM 4839 N N . GLU B 1 177 ? -11.164 20.109 5.379 1 94.75 177 GLU B N 1
ATOM 4840 C CA . GLU B 1 177 ? -10.234 20.938 4.613 1 94.75 177 GLU B CA 1
ATOM 4841 C C . GLU B 1 177 ? -9.195 20.078 3.898 1 94.75 177 GLU B C 1
ATOM 4843 O O . GLU B 1 177 ? -7.992 20.25 4.105 1 94.75 177 GLU B O 1
ATOM 4848 N N . PRO B 1 178 ? -9.672 19.188 2.994 1 94.81 178 PRO B N 1
ATOM 4849 C CA . PRO B 1 178 ? -8.766 18.203 2.408 1 94.81 178 PRO B CA 1
ATOM 4850 C C . PRO B 1 178 ? -7.68 18.828 1.538 1 94.81 178 PRO B C 1
ATOM 4852 O O . PRO B 1 178 ? -7.988 19.625 0.635 1 94.81 178 PRO B O 1
ATOM 4855 N N . GLY B 1 179 ? -6.395 18.5 1.843 1 89.56 179 GLY B N 1
ATOM 4856 C CA . GLY B 1 179 ? -5.277 18.875 0.991 1 89.56 179 GLY B CA 1
ATOM 4857 C C . GLY B 1 179 ? -5.223 18.078 -0.301 1 89.56 179 GLY B C 1
ATOM 4858 O O . GLY B 1 179 ? -4.277 17.328 -0.536 1 89.56 179 GLY B O 1
ATOM 4859 N N . ILE B 1 180 ? -6.234 18.156 -1.105 1 90.62 180 ILE B N 1
ATOM 4860 C CA . ILE B 1 180 ? -6.395 17.5 -2.396 1 90.62 180 ILE B CA 1
ATOM 4861 C C . ILE B 1 180 ? -6.707 18.547 -3.471 1 90.62 180 ILE B C 1
ATOM 4863 O O . ILE B 1 180 ? -7.781 19.156 -3.461 1 90.62 180 ILE B O 1
ATOM 4867 N N . ASP B 1 181 ? -5.773 18.703 -4.301 1 83.56 181 ASP B N 1
ATOM 4868 C CA . ASP B 1 181 ? -5.883 19.75 -5.312 1 83.56 181 ASP B CA 1
ATOM 4869 C C . ASP B 1 181 ? -5.148 19.359 -6.594 1 83.56 181 ASP B C 1
ATOM 4871 O O . ASP B 1 181 ? -4.062 18.781 -6.539 1 83.56 181 ASP B O 1
ATOM 4875 N N . ALA B 1 182 ? -5.777 19.719 -7.691 1 79.06 182 ALA B N 1
ATOM 4876 C CA . ALA B 1 182 ? -5.156 19.422 -8.977 1 79.06 182 ALA B CA 1
ATOM 4877 C C . ALA B 1 182 ? -3.932 20.297 -9.211 1 79.06 182 ALA B C 1
ATOM 4879 O O . ALA B 1 182 ? -3.029 19.922 -9.969 1 79.06 182 ALA B O 1
ATOM 4880 N N . ARG B 1 183 ? -3.998 21.391 -8.539 1 72.75 183 ARG B N 1
ATOM 4881 C CA . ARG B 1 183 ? -2.9 22.328 -8.711 1 72.75 183 ARG B CA 1
ATOM 4882 C C . ARG B 1 183 ? -1.82 22.125 -7.66 1 72.75 183 ARG B C 1
ATOM 4884 O O . ARG B 1 183 ? -2.104 21.641 -6.559 1 72.75 183 ARG B O 1
ATOM 4891 N N . TYR B 1 184 ? -0.521 22.234 -7.98 1 63.03 184 TYR B N 1
ATOM 4892 C CA . TYR B 1 184 ? 0.588 22 -7.066 1 63.03 184 TYR B CA 1
ATOM 4893 C C . TYR B 1 184 ? 0.626 23.047 -5.961 1 63.03 184 TYR B C 1
ATOM 4895 O O . TYR B 1 184 ? 1.372 22.906 -4.988 1 63.03 184 TYR B O 1
ATOM 4903 N N . GLY B 1 185 ? -0.209 23.938 -5.812 1 63.06 185 GLY B N 1
ATOM 4904 C CA . GLY B 1 185 ? -0.454 24.844 -4.703 1 63.06 185 GLY B CA 1
ATOM 4905 C C . GLY B 1 185 ? 0.686 25.828 -4.465 1 63.06 185 GLY B C 1
ATOM 4906 O O . GLY B 1 185 ? 0.968 26.188 -3.324 1 63.06 185 GLY B O 1
ATOM 4907 N N . ARG B 1 186 ? 1.499 26.219 -5.41 1 65.31 186 ARG B N 1
ATOM 4908 C CA . ARG B 1 186 ? 2.717 27 -5.254 1 65.31 186 ARG B CA 1
ATOM 4909 C C . ARG B 1 186 ? 2.432 28.312 -4.523 1 65.31 186 ARG B C 1
ATOM 4911 O O . ARG B 1 186 ? 3.223 28.75 -3.682 1 65.31 186 ARG B O 1
ATOM 4918 N N . GLY B 1 187 ? 1.338 28.766 -4.793 1 67.44 187 GLY B N 1
ATOM 4919 C CA . GLY B 1 187 ? 0.993 30.047 -4.199 1 67.44 187 GLY B CA 1
ATOM 4920 C C . GLY B 1 187 ? 0.889 29.984 -2.686 1 67.44 187 GLY B C 1
ATOM 4921 O O . GLY B 1 187 ? 1.221 30.953 -2 1 67.44 187 GLY B O 1
ATOM 4922 N N . ILE B 1 188 ? 0.615 28.906 -2.223 1 71.75 188 ILE B N 1
ATOM 4923 C CA . ILE B 1 188 ? 0.399 28.781 -0.786 1 71.75 188 ILE B CA 1
ATOM 4924 C C . ILE B 1 188 ? 1.616 28.141 -0.135 1 71.75 188 ILE B C 1
ATOM 4926 O O . ILE B 1 188 ? 2.037 28.531 0.952 1 71.75 188 ILE B O 1
ATOM 4930 N N . THR B 1 189 ? 2.219 27.328 -0.809 1 80.38 189 THR B N 1
ATOM 4931 C CA . THR B 1 189 ? 3.252 26.516 -0.187 1 80.38 189 THR B CA 1
ATOM 4932 C C . THR B 1 189 ? 4.562 27.297 -0.069 1 80.38 189 THR B C 1
ATOM 4934 O O . THR B 1 189 ? 5.266 27.188 0.935 1 80.38 189 THR B O 1
ATOM 4937 N N . ILE B 1 190 ? 4.797 28.172 -1.005 1 83.56 190 ILE B N 1
ATOM 4938 C CA . ILE B 1 190 ? 6.086 28.859 -1.04 1 83.56 190 ILE B CA 1
ATOM 4939 C C . ILE B 1 190 ? 6.18 29.844 0.123 1 83.56 190 ILE B C 1
ATOM 4941 O O . ILE B 1 190 ? 7.141 29.812 0.892 1 83.56 190 ILE B O 1
ATOM 4945 N N . PRO B 1 191 ? 5.172 30.688 0.306 1 84.81 191 PRO B N 1
ATOM 4946 C CA . PRO B 1 191 ? 5.246 31.594 1.453 1 84.81 191 PRO B CA 1
ATOM 4947 C C . PRO B 1 191 ? 5.336 30.844 2.785 1 84.81 191 PRO B C 1
ATOM 4949 O O . PRO B 1 191 ? 6.047 31.281 3.693 1 84.81 191 PRO B O 1
ATOM 4952 N N . TRP B 1 192 ? 4.688 29.828 2.895 1 87.19 192 TRP B N 1
ATOM 4953 C CA . TRP B 1 192 ? 4.688 29.062 4.141 1 87.19 192 TRP B CA 1
ATOM 4954 C C . TRP B 1 192 ? 6.055 28.438 4.391 1 87.19 192 TRP B C 1
ATOM 4956 O O . TRP B 1 192 ? 6.547 28.438 5.52 1 87.19 192 TRP B O 1
ATOM 4966 N N . ALA B 1 193 ? 6.586 27.875 3.375 1 90.44 193 ALA B N 1
ATOM 4967 C CA . ALA B 1 193 ? 7.914 27.281 3.502 1 90.44 193 ALA B CA 1
ATOM 4968 C C . ALA B 1 193 ? 8.945 28.344 3.91 1 90.44 193 ALA B C 1
ATOM 4970 O O . ALA B 1 193 ? 9.797 28.078 4.758 1 90.44 193 ALA B O 1
ATOM 4971 N N . LEU B 1 194 ? 8.836 29.484 3.322 1 90.31 194 LEU B N 1
ATOM 4972 C CA . LEU B 1 194 ? 9.758 30.562 3.633 1 90.31 194 LEU B CA 1
ATOM 4973 C C . LEU B 1 194 ? 9.586 31.031 5.074 1 90.31 194 LEU B C 1
ATOM 4975 O O . LEU B 1 194 ? 10.562 31.281 5.777 1 90.31 194 LEU B O 1
ATOM 4979 N N . GLN B 1 195 ? 8.383 31.172 5.465 1 89.75 195 GLN B N 1
ATOM 4980 C CA . GLN B 1 195 ? 8.094 31.562 6.836 1 89.75 195 GLN B CA 1
ATOM 4981 C C . GLN B 1 195 ? 8.68 30.578 7.832 1 89.75 195 GLN B C 1
ATOM 4983 O O . GLN B 1 195 ? 9.266 30.969 8.844 1 89.75 195 GLN B O 1
ATOM 4988 N N . ALA B 1 196 ? 8.531 29.328 7.551 1 91.12 196 ALA B N 1
ATOM 4989 C CA . ALA B 1 196 ? 9.055 28.297 8.43 1 91.12 196 ALA B CA 1
ATOM 4990 C C . ALA B 1 196 ? 10.578 28.391 8.531 1 91.12 196 ALA B C 1
ATOM 4992 O O . ALA B 1 196 ? 11.141 28.328 9.625 1 91.12 196 ALA B O 1
ATOM 4993 N N . LEU B 1 197 ? 11.227 28.625 7.426 1 91.12 197 LEU B N 1
ATOM 4994 C CA . LEU B 1 197 ? 12.688 28.609 7.387 1 91.12 197 LEU B CA 1
ATOM 4995 C C . LEU B 1 197 ? 13.266 29.844 8.062 1 91.12 197 LEU B C 1
ATOM 4997 O O . LEU B 1 197 ? 14.359 29.797 8.625 1 91.12 197 LEU B O 1
ATOM 5001 N N . ARG B 1 198 ? 12.586 30.859 8.016 1 91.81 198 ARG B N 1
ATOM 5002 C CA . ARG B 1 198 ? 13.109 32.125 8.531 1 91.81 198 ARG B CA 1
ATOM 5003 C C . ARG B 1 198 ? 12.82 32.281 10.016 1 91.81 198 ARG B C 1
ATOM 5005 O O . ARG B 1 198 ? 13.375 33.156 10.68 1 91.81 198 ARG B O 1
ATOM 5012 N N . GLN B 1 199 ? 12.023 31.469 10.516 1 90.62 199 GLN B N 1
ATOM 5013 C CA . GLN B 1 199 ? 11.695 31.547 11.938 1 90.62 199 GLN B CA 1
ATOM 5014 C C . GLN B 1 199 ? 12.883 31.125 12.797 1 90.62 199 GLN B C 1
ATOM 5016 O O . GLN B 1 199 ? 13.609 30.188 12.461 1 90.62 199 GLN B O 1
ATOM 5021 N N . ARG B 1 200 ? 13.055 31.891 13.875 1 91.44 200 ARG B N 1
ATOM 5022 C CA . ARG B 1 200 ? 14.039 31.484 14.875 1 91.44 200 ARG B CA 1
ATOM 5023 C C . ARG B 1 200 ? 13.711 30.109 15.438 1 91.44 200 ARG B C 1
ATOM 5025 O O . ARG B 1 200 ? 12.539 29.734 15.555 1 91.44 200 ARG B O 1
ATOM 5032 N N . ASP B 1 201 ? 14.758 29.328 15.758 1 91.25 201 ASP B N 1
ATOM 5033 C CA . ASP B 1 201 ? 14.469 27.984 16.25 1 91.25 201 ASP B CA 1
ATOM 5034 C C . ASP B 1 201 ? 15.164 27.703 17.578 1 91.25 201 ASP B C 1
ATOM 5036 O O . ASP B 1 201 ? 15.273 26.562 18 1 91.25 201 ASP B O 1
ATOM 5040 N N . SER B 1 202 ? 15.719 28.641 18.156 1 94.44 202 SER B N 1
ATOM 5041 C CA . SER B 1 202 ? 16.328 28.547 19.484 1 94.44 202 SER B CA 1
ATOM 5042 C C . SER B 1 202 ? 15.938 29.734 20.344 1 94.44 202 SER B C 1
ATOM 5044 O O . SER B 1 202 ? 16.094 30.891 19.922 1 94.44 202 SER B O 1
ATOM 5046 N N . PHE B 1 203 ? 15.461 29.375 21.578 1 96.88 203 PHE B N 1
ATOM 5047 C CA . PHE B 1 203 ? 14.938 30.422 22.438 1 96.88 203 PHE B CA 1
ATOM 5048 C C . PHE B 1 203 ? 15.438 30.25 23.875 1 96.88 203 PHE B C 1
ATOM 5050 O O . PHE B 1 203 ? 15.539 29.125 24.359 1 96.88 203 PHE B O 1
ATOM 5057 N N . PRO B 1 204 ? 15.68 31.344 24.562 1 95.38 204 PRO B N 1
ATOM 5058 C CA . PRO B 1 204 ? 16.172 31.234 25.938 1 95.38 204 PRO B CA 1
ATOM 5059 C C . PRO B 1 204 ? 15.102 30.734 26.906 1 95.38 204 PRO B C 1
ATOM 5061 O O . PRO B 1 204 ? 15.422 30.141 27.938 1 95.38 204 PRO B O 1
ATOM 5064 N N . THR B 1 205 ? 13.797 31.016 26.562 1 96.88 205 THR B N 1
ATOM 5065 C CA . THR B 1 205 ? 12.734 30.609 27.469 1 96.88 205 THR B CA 1
ATOM 5066 C C . THR B 1 205 ? 11.688 29.766 26.75 1 96.88 205 THR B C 1
ATOM 5068 O O . THR B 1 205 ? 11.531 29.875 25.531 1 96.88 205 THR B O 1
ATOM 5071 N N . ARG B 1 206 ? 11.023 29 27.547 1 97.5 206 ARG B N 1
ATOM 5072 C CA . ARG B 1 206 ? 9.938 28.188 27.016 1 97.5 206 ARG B CA 1
ATOM 5073 C C . ARG B 1 206 ? 8.844 29.062 26.406 1 97.5 206 ARG B C 1
ATOM 5075 O O . ARG B 1 206 ? 8.312 28.75 25.344 1 97.5 206 ARG B O 1
ATOM 5082 N N . ALA B 1 207 ? 8.508 30.141 27.094 1 97.75 207 ALA B N 1
ATOM 5083 C CA . ALA B 1 207 ? 7.438 31.047 26.672 1 97.75 207 ALA B CA 1
ATOM 5084 C C . ALA B 1 207 ? 7.719 31.609 25.281 1 97.75 207 ALA B C 1
ATOM 5086 O O . ALA B 1 207 ? 6.812 31.703 24.453 1 97.75 207 ALA B O 1
ATOM 5087 N N . GLU B 1 208 ? 8.945 31.969 25 1 97.5 208 GLU B N 1
ATOM 5088 C CA . GLU B 1 208 ? 9.312 32.5 23.703 1 97.5 208 GLU B CA 1
ATOM 5089 C C . GLU B 1 208 ? 9.188 31.453 22.609 1 97.5 208 GLU B C 1
ATOM 5091 O O . GLU B 1 208 ? 8.766 31.766 21.484 1 97.5 208 GLU B O 1
ATOM 5096 N N . ALA B 1 209 ? 9.609 30.312 22.953 1 97.69 209 ALA B N 1
ATOM 5097 C CA . ALA B 1 209 ? 9.484 29.219 21.984 1 97.69 209 ALA B CA 1
ATOM 5098 C C . ALA B 1 209 ? 8.016 28.938 21.672 1 97.69 209 ALA B C 1
ATOM 5100 O O . ALA B 1 209 ? 7.652 28.734 20.516 1 97.69 209 ALA B O 1
ATOM 5101 N N . GLU B 1 210 ? 7.219 28.891 22.703 1 97.56 210 GLU B N 1
ATOM 5102 C CA . GLU B 1 210 ? 5.789 28.672 22.531 1 97.56 210 GLU B CA 1
ATOM 5103 C C . GLU B 1 210 ? 5.16 29.766 21.672 1 97.56 210 GLU B C 1
ATOM 5105 O O . GLU B 1 210 ? 4.348 29.469 20.781 1 97.56 210 GLU B O 1
ATOM 5110 N N . ASP B 1 211 ? 5.547 30.969 21.906 1 96.62 211 ASP B N 1
ATOM 5111 C CA . ASP B 1 211 ? 5.031 32.094 21.125 1 96.62 211 ASP B CA 1
ATOM 5112 C C . ASP B 1 211 ? 5.383 31.953 19.656 1 96.62 211 ASP B C 1
ATOM 5114 O O . ASP B 1 211 ? 4.57 32.281 18.781 1 96.62 211 ASP B O 1
ATOM 5118 N N . ALA B 1 212 ? 6.57 31.547 19.406 1 95.5 212 ALA B N 1
ATOM 5119 C CA . ALA B 1 212 ? 7.012 31.359 18.031 1 95.5 212 ALA B CA 1
ATOM 5120 C C . ALA B 1 212 ? 6.164 30.297 17.328 1 95.5 212 ALA B C 1
ATOM 5122 O O . ALA B 1 212 ? 5.793 30.469 16.156 1 95.5 212 ALA B O 1
ATOM 5123 N N . VAL B 1 213 ? 5.875 29.234 18.047 1 95.56 213 VAL B N 1
ATOM 5124 C CA . VAL B 1 213 ? 5.062 28.172 17.484 1 95.56 213 VAL B CA 1
ATOM 5125 C C . VAL B 1 213 ? 3.645 28.672 17.219 1 95.56 213 VAL B C 1
ATOM 5127 O O . VAL B 1 213 ? 3.051 28.375 16.188 1 95.56 213 VAL B O 1
ATOM 5130 N N . VAL B 1 214 ? 3.098 29.406 18.125 1 95.81 214 VAL B N 1
ATOM 5131 C CA . VAL B 1 214 ? 1.759 29.969 17.984 1 95.81 214 VAL B CA 1
ATOM 5132 C C . VAL B 1 214 ? 1.706 30.875 16.75 1 95.81 214 VAL B C 1
ATOM 5134 O O . VAL B 1 214 ? 0.75 30.812 15.969 1 95.81 214 VAL B O 1
ATOM 5137 N N . LYS B 1 215 ? 2.695 31.641 16.562 1 92.69 215 LYS B N 1
ATOM 5138 C CA . LYS B 1 215 ? 2.764 32.562 15.43 1 92.69 215 LYS B CA 1
ATOM 5139 C C . LYS B 1 215 ? 2.877 31.797 14.117 1 92.69 215 LYS B C 1
ATOM 5141 O O . LYS B 1 215 ? 2.193 32.125 13.141 1 92.69 215 LYS B O 1
ATOM 5146 N N . LEU B 1 216 ? 3.719 30.828 14.109 1 90.69 216 LEU B N 1
ATOM 5147 C CA . LEU B 1 216 ? 3.932 30.047 12.906 1 90.69 216 LEU B CA 1
ATOM 5148 C C . LEU B 1 216 ? 2.633 29.391 12.445 1 90.69 216 LEU B C 1
ATOM 5150 O O . LEU B 1 216 ? 2.398 29.234 11.242 1 90.69 216 LEU B O 1
ATOM 5154 N N . ASN B 1 217 ? 1.827 29 13.367 1 91.31 217 ASN B N 1
ATOM 5155 C CA . ASN B 1 217 ? 0.605 28.281 13.047 1 91.31 217 ASN B CA 1
ATOM 5156 C C . ASN B 1 217 ? -0.607 29.203 13.008 1 91.31 217 ASN B C 1
ATOM 5158 O O . ASN B 1 217 ? -1.736 28.734 12.82 1 91.31 217 ASN B O 1
ATOM 5162 N N . ASN B 1 218 ? -0.406 30.484 13.195 1 90 218 ASN B N 1
ATOM 5163 C CA . ASN B 1 218 ? -1.51 31.438 13.32 1 90 218 ASN B CA 1
ATOM 5164 C C . ASN B 1 218 ? -2.574 30.922 14.297 1 90 218 ASN B C 1
ATOM 5166 O O . ASN B 1 218 ? -3.756 30.875 13.953 1 90 218 ASN B O 1
ATOM 5170 N N . ALA B 1 219 ? -2.135 30.531 15.508 1 95.69 219 ALA B N 1
ATOM 5171 C CA . ALA B 1 219 ? -2.984 29.75 16.406 1 95.69 219 ALA B CA 1
ATOM 5172 C C . ALA B 1 219 ? -3.557 30.641 17.516 1 95.69 219 ALA B C 1
ATOM 5174 O O . ALA B 1 219 ? -4.164 30.141 18.469 1 95.69 219 ALA B O 1
ATOM 5175 N N . ALA B 1 220 ? -3.436 31.922 17.406 1 93.75 220 ALA B N 1
ATOM 5176 C CA . ALA B 1 220 ? -3.824 32.844 18.484 1 93.75 220 ALA B CA 1
ATOM 5177 C C . ALA B 1 220 ? -5.316 32.719 18.781 1 93.75 220 ALA B C 1
ATOM 5179 O O . ALA B 1 220 ? -5.742 32.875 19.922 1 93.75 220 ALA B O 1
ATOM 5180 N N . SER B 1 221 ? -6.09 32.438 17.781 1 93.38 221 SER B N 1
ATOM 5181 C CA . SER B 1 221 ? -7.539 32.438 17.953 1 93.38 221 SER B CA 1
ATOM 5182 C C . SER B 1 221 ? -8.07 31.031 18.188 1 93.38 221 SER B C 1
ATOM 5184 O O . SER B 1 221 ? -9.281 30.797 18.156 1 93.38 221 SER B O 1
ATOM 5186 N N . TRP B 1 222 ? -7.191 30.094 18.453 1 97.06 222 TRP B N 1
ATOM 5187 C CA . TRP B 1 222 ? -7.602 28.703 18.625 1 97.06 222 TRP B CA 1
ATOM 5188 C C . TRP B 1 222 ? -8.336 28.531 19.953 1 97.06 222 TRP B C 1
ATOM 5190 O O . TRP B 1 222 ? -8.203 29.359 20.859 1 97.06 222 TRP B O 1
ATOM 5200 N N . ASP B 1 223 ? -9.219 27.484 19.969 1 95.94 223 ASP B N 1
ATOM 5201 C CA . ASP B 1 223 ? -9.742 27 21.25 1 95.94 223 ASP B CA 1
ATOM 5202 C C . ASP B 1 223 ? -8.633 26.859 22.281 1 95.94 223 ASP B C 1
ATOM 5204 O O . ASP B 1 223 ? -7.555 26.344 21.984 1 95.94 223 ASP B O 1
ATOM 5208 N N . PRO B 1 224 ? -8.898 27.406 23.516 1 96.44 224 PRO B N 1
ATOM 5209 C CA . PRO B 1 224 ? -7.852 27.406 24.531 1 96.44 224 PRO B CA 1
ATOM 5210 C C . PRO B 1 224 ? -7.301 26 24.812 1 96.44 224 PRO B C 1
ATOM 5212 O O . PRO B 1 224 ? -6.117 25.859 25.125 1 96.44 224 PRO B O 1
ATOM 5215 N N . ARG B 1 225 ? -8.117 24.984 24.75 1 95.94 225 ARG B N 1
ATOM 5216 C CA . ARG B 1 225 ? -7.652 23.625 24.984 1 95.94 225 ARG B CA 1
ATOM 5217 C C . ARG B 1 225 ? -6.648 23.203 23.906 1 95.94 225 ARG B C 1
ATOM 5219 O O . ARG B 1 225 ? -5.594 22.641 24.219 1 95.94 225 ARG B O 1
ATOM 5226 N N . ALA B 1 226 ? -6.992 23.5 22.672 1 97.12 226 ALA B N 1
ATOM 5227 C CA . ALA B 1 226 ? -6.113 23.156 21.547 1 97.12 226 ALA B CA 1
ATOM 5228 C C . ALA B 1 226 ? -4.816 23.953 21.609 1 97.12 226 ALA B C 1
ATOM 5230 O O . ALA B 1 226 ? -3.734 23.406 21.375 1 97.12 226 ALA B O 1
ATOM 5231 N N . LEU B 1 227 ? -4.965 25.234 21.906 1 96.81 227 LEU B N 1
ATOM 5232 C CA . LEU B 1 227 ? -3.805 26.125 22.016 1 96.81 227 LEU B CA 1
ATOM 5233 C C . LEU B 1 227 ? -2.857 25.625 23.109 1 96.81 227 LEU B C 1
ATOM 5235 O O . LEU B 1 227 ? -1.638 25.625 22.922 1 96.81 227 LEU B O 1
ATOM 5239 N N . SER B 1 228 ? -3.428 25.25 24.188 1 96.5 228 SER B N 1
ATOM 5240 C CA . SER B 1 228 ? -2.625 24.75 25.312 1 96.5 228 SER B CA 1
ATOM 5241 C C . SER B 1 228 ? -1.84 23.5 24.906 1 96.5 228 SER B C 1
ATOM 5243 O O . SER B 1 228 ? -0.663 23.375 25.234 1 96.5 228 SER B O 1
ATOM 5245 N N . ARG B 1 229 ? -2.494 22.578 24.188 1 97 229 ARG B N 1
ATOM 5246 C CA . ARG B 1 229 ? -1.822 21.375 23.719 1 97 229 ARG B CA 1
ATOM 5247 C C . ARG B 1 229 ? -0.721 21.703 22.719 1 97 229 ARG B C 1
ATOM 5249 O O . ARG B 1 229 ? 0.367 21.125 22.781 1 97 229 ARG B O 1
ATOM 5256 N N . LEU B 1 230 ? -1.029 22.594 21.828 1 96.94 230 LEU B N 1
ATOM 5257 C CA . LEU B 1 230 ? -0.026 23.016 20.844 1 96.94 230 LEU B CA 1
ATOM 5258 C C . LEU B 1 230 ? 1.229 23.531 21.547 1 96.94 230 LEU B C 1
ATOM 5260 O O . LEU B 1 230 ? 2.34 23.078 21.234 1 96.94 230 LEU B O 1
ATOM 5264 N N . LYS B 1 231 ? 1.016 24.453 22.484 1 96.5 231 LYS B N 1
ATOM 5265 C CA . LYS B 1 231 ? 2.133 25.047 23.219 1 96.5 231 LYS B CA 1
ATOM 5266 C C . LYS B 1 231 ? 2.93 23.969 23.969 1 96.5 231 LYS B C 1
ATOM 5268 O O . LYS B 1 231 ? 4.16 23.953 23.891 1 96.5 231 LYS B O 1
ATOM 5273 N N . HIS B 1 232 ? 2.219 23.078 24.562 1 96.5 232 HIS B N 1
ATOM 5274 C CA . HIS B 1 232 ? 2.855 22.109 25.438 1 96.5 232 HIS B CA 1
ATOM 5275 C C . HIS B 1 232 ? 3.65 21.078 24.625 1 96.5 232 HIS B C 1
ATOM 5277 O O . HIS B 1 232 ? 4.762 20.719 25.016 1 96.5 232 HIS B O 1
ATOM 5283 N N . TYR B 1 233 ? 3.125 20.625 23.547 1 97.12 233 TYR B N 1
ATOM 5284 C CA . TYR B 1 233 ? 3.691 19.453 22.875 1 97.12 233 TYR B CA 1
ATOM 5285 C C . TYR B 1 233 ? 4.57 19.875 21.703 1 97.12 233 TYR B C 1
ATOM 5287 O O . TYR B 1 233 ? 5.211 19.031 21.078 1 97.12 233 TYR B O 1
ATOM 5295 N N . SER B 1 234 ? 4.723 21.141 21.438 1 97.06 234 SER B N 1
ATOM 5296 C CA . SER B 1 234 ? 5.434 21.562 20.234 1 97.06 234 SER B CA 1
ATOM 5297 C C . SER B 1 234 ? 6.777 22.188 20.578 1 97.06 234 SER B C 1
ATOM 5299 O O . SER B 1 234 ? 7.473 22.703 19.688 1 97.06 234 SER B O 1
ATOM 5301 N N . VAL B 1 235 ? 7.129 22.234 21.859 1 97.31 235 VAL B N 1
ATOM 5302 C CA . VAL B 1 235 ? 8.43 22.781 22.25 1 97.31 235 VAL B CA 1
ATOM 5303 C C . VAL B 1 235 ? 9.148 21.797 23.156 1 97.31 235 VAL B C 1
ATOM 5305 O O . VAL B 1 235 ? 8.516 20.953 23.812 1 97.31 235 VAL B O 1
ATOM 5308 N N . ARG B 1 236 ? 10.422 21.828 23.109 1 96.44 236 ARG B N 1
ATOM 5309 C CA . ARG B 1 236 ? 11.258 20.953 23.922 1 96.44 236 ARG B CA 1
ATOM 5310 C C . ARG B 1 236 ? 12.484 21.688 24.438 1 96.44 236 ARG B C 1
ATOM 5312 O O . ARG B 1 236 ? 12.922 22.672 23.844 1 96.44 236 ARG B O 1
ATOM 5319 N N . GLN B 1 237 ? 12.961 21.172 25.484 1 95.62 237 GLN B N 1
ATOM 5320 C CA . GLN B 1 237 ? 14.266 21.641 25.953 1 95.62 237 GLN B CA 1
ATOM 5321 C C . GLN B 1 237 ? 15.398 21 25.156 1 95.62 237 GLN B C 1
ATOM 5323 O O . GLN B 1 237 ? 15.32 19.828 24.797 1 95.62 237 GLN B O 1
ATOM 5328 N N . ALA B 1 238 ? 16.359 21.797 24.859 1 94.06 238 ALA B N 1
ATOM 5329 C CA . ALA B 1 238 ? 17.547 21.359 24.125 1 94.06 238 ALA B CA 1
ATOM 5330 C C . ALA B 1 238 ? 18.781 22.125 24.547 1 94.06 238 ALA B C 1
ATOM 5332 O O . ALA B 1 238 ? 18.719 22.953 25.469 1 94.06 238 ALA B O 1
ATOM 5333 N N . ARG B 1 239 ? 19.875 21.672 24.062 1 91.62 239 ARG B N 1
ATOM 5334 C CA . ARG B 1 239 ? 21.125 22.406 24.266 1 91.62 239 ARG B CA 1
ATOM 5335 C C . ARG B 1 239 ? 21.453 23.281 23.062 1 91.62 239 ARG B C 1
ATOM 5337 O O . ARG B 1 239 ? 21.047 22.969 21.938 1 91.62 239 ARG B O 1
ATOM 5344 N N . ASP B 1 240 ? 22.094 24.375 23.406 1 87.56 240 ASP B N 1
ATOM 5345 C CA . ASP B 1 240 ? 22.484 25.234 22.297 1 87.56 240 ASP B CA 1
ATOM 5346 C C . ASP B 1 240 ? 23.578 24.562 21.453 1 87.56 240 ASP B C 1
ATOM 5348 O O . ASP B 1 240 ? 23.984 23.438 21.734 1 87.56 240 ASP B O 1
ATOM 5352 N N . LYS B 1 241 ? 24 25.141 20.297 1 79.94 241 LYS B N 1
ATOM 5353 C CA . LYS B 1 241 ? 24.906 24.547 19.312 1 79.94 241 LYS B CA 1
ATOM 5354 C C . LYS B 1 241 ? 26.234 24.156 19.969 1 79.94 241 LYS B C 1
ATOM 5356 O O . LYS B 1 241 ? 26.844 23.156 19.578 1 79.94 241 LYS B O 1
ATOM 5361 N N . ASP B 1 242 ? 26.594 24.922 20.953 1 83.31 242 ASP B N 1
ATOM 5362 C CA . ASP B 1 242 ? 27.875 24.672 21.609 1 83.31 242 ASP B CA 1
ATOM 5363 C C . ASP B 1 242 ? 27.703 23.75 22.812 1 83.31 242 ASP B C 1
ATOM 5365 O O . ASP B 1 242 ? 28.688 23.344 23.438 1 83.31 242 ASP B O 1
ATOM 5369 N N . GLY B 1 243 ? 26.438 23.391 23.062 1 83.44 243 GLY B N 1
ATOM 5370 C CA . GLY B 1 243 ? 26.125 22.484 24.156 1 83.44 243 GLY B CA 1
ATOM 5371 C C . GLY B 1 243 ? 26.234 23.156 25.516 1 83.44 243 GLY B C 1
ATOM 5372 O O . GLY B 1 243 ? 26.109 22.484 26.547 1 83.44 243 GLY B O 1
ATOM 5373 N N . ALA B 1 244 ? 26.5 24.391 25.578 1 85.88 244 ALA B N 1
ATOM 5374 C CA . ALA B 1 244 ? 26.844 25.062 26.828 1 85.88 244 ALA B CA 1
ATOM 5375 C C . ALA B 1 244 ? 25.594 25.516 27.578 1 85.88 244 ALA B C 1
ATOM 5377 O O . ALA B 1 244 ? 25.547 25.453 28.797 1 85.88 244 ALA B O 1
ATOM 5378 N N . ARG B 1 245 ? 24.641 25.969 26.859 1 91.31 245 ARG B N 1
ATOM 5379 C CA . ARG B 1 245 ? 23.469 26.531 27.5 1 91.31 245 ARG B CA 1
ATOM 5380 C C . ARG B 1 245 ? 22.203 25.75 27.141 1 91.31 245 ARG B C 1
ATOM 5382 O O . ARG B 1 245 ? 22.094 25.219 26.031 1 91.31 245 ARG B O 1
ATOM 5389 N N . SER B 1 246 ? 21.312 25.656 28.141 1 94.5 246 SER B N 1
ATOM 5390 C CA . SER B 1 246 ? 19.984 25.094 27.922 1 94.5 246 SER B CA 1
ATOM 5391 C C . SER B 1 246 ? 19.094 26.078 27.172 1 94.5 246 SER B C 1
ATOM 5393 O O . SER B 1 246 ? 19.031 27.25 27.531 1 94.5 246 SER B O 1
ATOM 5395 N N . VAL B 1 247 ? 18.5 25.625 26.094 1 96.69 247 VAL B N 1
ATOM 5396 C CA . VAL B 1 247 ? 17.609 26.453 25.312 1 96.69 247 VAL B CA 1
ATOM 5397 C C . VAL B 1 247 ? 16.312 25.688 25.016 1 96.69 247 VAL B C 1
ATOM 5399 O O . VAL B 1 247 ? 16.188 24.516 25.359 1 96.69 247 VAL B O 1
ATOM 5402 N N . TRP B 1 248 ? 15.352 26.453 24.5 1 97.12 248 TRP B N 1
ATOM 5403 C CA . TRP B 1 248 ? 14.102 25.844 24.047 1 97.12 248 TRP B CA 1
ATOM 5404 C C . TRP B 1 248 ? 13.977 25.906 22.531 1 97.12 248 TRP B C 1
ATOM 5406 O O . TRP B 1 248 ? 14.352 26.906 21.906 1 97.12 248 TRP B O 1
ATOM 5416 N N . ARG B 1 249 ? 13.5 24.797 21.953 1 96.38 249 ARG B N 1
ATOM 5417 C CA . ARG B 1 249 ? 13.328 24.688 20.5 1 96.38 249 ARG B CA 1
ATOM 5418 C C . ARG B 1 249 ? 11.984 24.062 20.156 1 96.38 249 ARG B C 1
ATOM 5420 O O . ARG B 1 249 ? 11.422 23.312 20.953 1 96.38 249 ARG B O 1
ATOM 5427 N N . PRO B 1 250 ? 11.469 24.453 18.969 1 95.88 250 PRO B N 1
ATOM 5428 C CA . PRO B 1 250 ? 10.344 23.656 18.484 1 95.88 250 PRO B CA 1
ATOM 5429 C C . PRO B 1 250 ? 10.68 22.172 18.344 1 95.88 250 PRO B C 1
ATOM 5431 O O . PRO B 1 250 ? 11.812 21.828 17.969 1 95.88 250 PRO B O 1
ATOM 5434 N N . VAL B 1 251 ? 9.719 21.391 18.641 1 96.25 251 VAL B N 1
ATOM 5435 C CA . VAL B 1 251 ? 9.898 19.938 18.547 1 96.25 251 VAL B CA 1
ATOM 5436 C C . VAL B 1 251 ? 10.117 19.531 17.094 1 96.25 251 VAL B C 1
ATOM 5438 O O . VAL B 1 251 ? 10.977 18.703 16.797 1 96.25 251 VAL B O 1
ATOM 5441 N N . THR B 1 252 ? 9.305 20.016 16.156 1 95.5 252 THR B N 1
ATOM 5442 C CA . THR B 1 252 ? 9.5 19.766 14.734 1 95.5 252 THR B CA 1
ATOM 5443 C C . THR B 1 252 ? 10.516 20.75 14.148 1 95.5 252 THR B C 1
ATOM 5445 O O . THR B 1 252 ? 10.312 21.969 14.203 1 95.5 252 THR B O 1
ATOM 5448 N N . PRO B 1 253 ? 11.586 20.266 13.586 1 93.06 253 PRO B N 1
ATOM 5449 C CA . PRO B 1 253 ? 12.578 21.188 13.008 1 93.06 253 PRO B CA 1
ATOM 5450 C C . PRO B 1 253 ? 12.023 22 11.836 1 93.06 253 PRO B C 1
ATOM 5452 O O . PRO B 1 253 ? 11.242 21.469 11.031 1 93.06 253 PRO B O 1
ATOM 5455 N N . LYS B 1 254 ? 12.445 23.25 11.789 1 93.06 254 LYS B N 1
ATOM 5456 C CA . LYS B 1 254 ? 11.938 24.156 10.766 1 93.06 254 LYS B CA 1
ATOM 5457 C C . LYS B 1 254 ? 12.258 23.641 9.367 1 93.06 254 LYS B C 1
ATOM 5459 O O . LYS B 1 254 ? 11.461 23.812 8.438 1 93.06 254 LYS B O 1
ATOM 5464 N N . HIS B 1 255 ? 13.391 23 9.211 1 92.44 255 HIS B N 1
ATOM 5465 C CA . HIS B 1 255 ? 13.773 22.469 7.91 1 92.44 255 HIS B CA 1
ATOM 5466 C C . HIS B 1 255 ? 12.836 21.344 7.477 1 92.44 255 HIS B C 1
ATOM 5468 O O . HIS B 1 255 ? 12.555 21.188 6.285 1 92.44 255 HIS B O 1
ATOM 5474 N N . GLN B 1 256 ? 12.383 20.562 8.469 1 94.12 256 GLN B N 1
ATOM 5475 C CA . GLN B 1 256 ? 11.422 19.5 8.164 1 94.12 256 GLN B CA 1
ATOM 5476 C C . GLN B 1 256 ? 10.086 20.078 7.73 1 94.12 256 GLN B C 1
ATOM 5478 O O . GLN B 1 256 ? 9.445 19.578 6.809 1 94.12 256 GLN B O 1
ATOM 5483 N N . ILE B 1 257 ? 9.688 21.156 8.391 1 93.81 257 ILE B N 1
ATOM 5484 C CA . ILE B 1 257 ? 8.438 21.812 8.031 1 93.81 257 ILE B CA 1
ATOM 5485 C C . ILE B 1 257 ? 8.539 22.359 6.602 1 93.81 257 ILE B C 1
ATOM 5487 O O . ILE B 1 257 ? 7.641 22.125 5.785 1 93.81 257 ILE B O 1
ATOM 5491 N N . ALA B 1 258 ? 9.602 23.016 6.262 1 92.19 258 ALA B N 1
ATOM 5492 C CA . ALA B 1 258 ? 9.789 23.594 4.934 1 92.19 258 ALA B CA 1
ATOM 5493 C C . ALA B 1 258 ? 9.781 22.5 3.857 1 92.19 258 ALA B C 1
ATOM 5495 O O . ALA B 1 258 ? 9.141 22.656 2.816 1 92.19 258 ALA B O 1
ATOM 5496 N N . ALA B 1 259 ? 10.445 21.422 4.164 1 90.81 259 ALA B N 1
ATOM 5497 C CA . ALA B 1 259 ? 10.547 20.312 3.205 1 90.81 259 ALA B CA 1
ATOM 5498 C C . ALA B 1 259 ? 9.195 19.641 3.012 1 90.81 259 ALA B C 1
ATOM 5500 O O . ALA B 1 259 ? 8.922 19.094 1.939 1 90.81 259 ALA B O 1
ATOM 5501 N N . LEU B 1 260 ? 8.391 19.656 4.023 1 92.19 260 LEU B N 1
ATOM 5502 C CA . LEU B 1 260 ? 7.07 19.047 3.949 1 92.19 260 LEU B CA 1
ATOM 5503 C C . LEU B 1 260 ? 6.117 19.906 3.135 1 92.19 260 LEU B C 1
ATOM 5505 O O . LEU B 1 260 ? 5.234 19.391 2.447 1 92.19 260 LEU B O 1
ATOM 5509 N N . VAL B 1 261 ? 6.352 21.172 3.219 1 90.19 261 VAL B N 1
ATOM 5510 C CA . VAL B 1 261 ? 5.449 22.109 2.559 1 90.19 261 VAL B CA 1
ATOM 5511 C C . VAL B 1 261 ? 5.727 22.125 1.058 1 90.19 261 VAL B C 1
ATOM 5513 O O . VAL B 1 261 ? 4.793 22.172 0.249 1 90.19 261 VAL B O 1
ATOM 5516 N N . SER B 1 262 ? 7 22.109 0.73 1 85.94 262 SER B N 1
ATOM 5517 C CA . SER B 1 262 ? 7.363 22.156 -0.682 1 85.94 262 SER B CA 1
ATOM 5518 C C . SER B 1 262 ? 8.609 21.328 -0.964 1 85.94 262 SER B C 1
ATOM 5520 O O . SER B 1 262 ? 9.57 21.344 -0.19 1 85.94 262 SER B O 1
ATOM 5522 N N . ARG B 1 263 ? 8.523 20.594 -2.016 1 84.5 263 ARG B N 1
ATOM 5523 C CA . ARG B 1 263 ? 9.672 19.812 -2.441 1 84.5 263 ARG B CA 1
ATOM 5524 C C . ARG B 1 263 ? 10.461 20.547 -3.529 1 84.5 263 ARG B C 1
ATOM 5526 O O . ARG B 1 263 ? 9.875 21.109 -4.449 1 84.5 263 ARG B O 1
ATOM 5533 N N . PHE B 1 264 ? 11.82 20.547 -3.328 1 79.94 264 PHE B N 1
ATOM 5534 C CA . PHE B 1 264 ? 12.711 21.266 -4.223 1 79.94 264 PHE B CA 1
ATOM 5535 C C . PHE B 1 264 ? 13.117 20.391 -5.406 1 79.94 264 PHE B C 1
ATOM 5537 O O . PHE B 1 264 ? 13.5 19.234 -5.223 1 79.94 264 PHE B O 1
ATOM 5544 N N . ASN B 1 265 ? 12.914 20.906 -6.543 1 74.25 265 ASN B N 1
ATOM 5545 C CA . ASN B 1 265 ? 13.414 20.328 -7.781 1 74.25 265 ASN B CA 1
ATOM 5546 C C . ASN B 1 265 ? 14.531 21.172 -8.391 1 74.25 265 ASN B C 1
ATOM 5548 O O . ASN B 1 265 ? 14.258 22.172 -9.047 1 74.25 265 ASN B O 1
ATOM 5552 N N . PRO B 1 266 ? 15.938 20.953 -7.902 1 61.78 266 PRO B N 1
ATOM 5553 C CA . PRO B 1 266 ? 17.016 21.812 -8.375 1 61.78 266 PRO B CA 1
ATOM 5554 C C . PRO B 1 266 ? 17.094 21.891 -9.898 1 61.78 266 PRO B C 1
ATOM 5556 O O . PRO B 1 266 ? 17.656 22.844 -10.445 1 61.78 266 PRO B O 1
ATOM 5559 N N . GLY B 1 267 ? 16.875 20.812 -10.633 1 54.81 267 GLY B N 1
ATOM 5560 C CA . GLY B 1 267 ? 17.062 20.797 -12.07 1 54.81 267 GLY B CA 1
ATOM 5561 C C . GLY B 1 267 ? 15.836 21.281 -12.828 1 54.81 267 GLY B C 1
ATOM 5562 O O . GLY B 1 267 ? 14.711 21.188 -12.328 1 54.81 267 GLY B O 1
ATOM 5563 N N . ARG B 1 268 ? 15.961 22.609 -13.312 1 48.88 268 ARG B N 1
ATOM 5564 C CA . ARG B 1 268 ? 15.039 22.766 -14.438 1 48.88 268 ARG B CA 1
ATOM 5565 C C . ARG B 1 268 ? 14.805 21.438 -15.148 1 48.88 268 ARG B C 1
ATOM 5567 O O . ARG B 1 268 ? 15.242 21.25 -16.281 1 48.88 268 ARG B O 1
ATOM 5574 N N . VAL B 1 269 ? 14.961 20.562 -14.57 1 42.19 269 VAL B N 1
ATOM 5575 C CA . VAL B 1 269 ? 14.695 19.203 -15.031 1 42.19 269 VAL B CA 1
ATOM 5576 C C . VAL B 1 269 ? 13.281 19.125 -15.609 1 42.19 269 VAL B C 1
ATOM 5578 O O . VAL B 1 269 ? 12.32 19.562 -14.969 1 42.19 269 VAL B O 1
ATOM 5581 N N . GLY B 1 270 ? 13.289 19.141 -16.828 1 43.56 270 GLY B N 1
ATOM 5582 C CA . GLY B 1 270 ? 12.359 19.172 -17.953 1 43.56 270 GLY B CA 1
ATOM 5583 C C . GLY B 1 270 ? 12.875 19.969 -19.141 1 43.56 270 GLY B C 1
ATOM 5584 O O . GLY B 1 270 ? 12.297 19.922 -20.219 1 43.56 270 GLY B O 1
ATOM 5585 N N . LEU B 1 271 ? 13.852 20.969 -18.797 1 39.44 271 LEU B N 1
ATOM 5586 C CA . LEU B 1 271 ? 14.43 21.672 -19.938 1 39.44 271 LEU B CA 1
ATOM 5587 C C . LEU B 1 271 ? 15.75 21.047 -20.359 1 39.44 271 LEU B C 1
ATOM 5589 O O . LEU B 1 271 ? 16.688 20.953 -19.547 1 39.44 271 LEU B O 1
ATOM 5593 N N . GLY B 1 272 ? 15.797 20 -20.953 1 36.47 272 GLY B N 1
ATOM 5594 C CA . GLY B 1 272 ? 17.078 19.578 -21.484 1 36.47 272 GLY B CA 1
ATOM 5595 C C . GLY B 1 272 ? 17.984 20.734 -21.859 1 36.47 272 GLY B C 1
ATOM 5596 O O . GLY B 1 272 ? 17.531 21.875 -21.984 1 36.47 272 GLY B O 1
ATOM 5597 N N . PRO B 1 273 ? 19.359 20.656 -21.641 1 33.56 273 PRO B N 1
ATOM 5598 C CA . PRO B 1 273 ? 20.234 21.766 -22 1 33.56 273 PRO B CA 1
ATOM 5599 C C . PRO B 1 273 ? 19.75 22.531 -23.234 1 33.56 273 PRO B C 1
ATOM 5601 O O . PRO B 1 273 ? 19.891 23.75 -23.281 1 33.56 273 PRO B O 1
ATOM 5604 N N . ASN B 1 274 ? 20.047 21.922 -24.344 1 35.91 274 ASN B N 1
ATOM 5605 C CA . ASN B 1 274 ? 19.75 22.578 -25.625 1 35.91 274 ASN B CA 1
ATOM 5606 C C . ASN B 1 274 ? 18.25 22.688 -25.859 1 35.91 274 ASN B C 1
ATOM 5608 O O . ASN B 1 274 ? 17.812 22.859 -27 1 35.91 274 ASN B O 1
ATOM 5612 N N . GLY B 1 275 ? 17.422 22.766 -24.906 1 38.22 275 GLY B N 1
ATOM 5613 C CA . GLY B 1 275 ? 15.992 22.859 -25.203 1 38.22 275 GLY B CA 1
ATOM 5614 C C . GLY B 1 275 ? 15.328 21.5 -25.328 1 38.22 275 GLY B C 1
ATOM 5615 O O . GLY B 1 275 ? 14.141 21.406 -25.656 1 38.22 275 GLY B O 1
ATOM 5616 N N . THR B 1 276 ? 16.047 20.453 -25.812 1 38.75 276 THR B N 1
ATOM 5617 C CA . THR B 1 276 ? 15.469 19.141 -26.062 1 38.75 276 THR B CA 1
ATOM 5618 C C . THR B 1 276 ? 14.984 18.5 -24.766 1 38.75 276 THR B C 1
ATOM 5620 O O . THR B 1 276 ? 15.727 18.453 -23.781 1 38.75 276 THR B O 1
ATOM 5623 N N . LYS B 1 277 ? 13.586 18.328 -24.438 1 47.75 277 LYS B N 1
ATOM 5624 C CA . LYS B 1 277 ? 12.602 17.844 -23.484 1 47.75 277 LYS B CA 1
ATOM 5625 C C . LYS B 1 277 ? 12.984 16.469 -22.938 1 47.75 277 LYS B C 1
ATOM 5627 O O . LYS B 1 277 ? 12.148 15.578 -22.844 1 47.75 277 LYS B O 1
ATOM 5632 N N . GLY B 1 278 ? 14.312 15.883 -22.969 1 52.41 278 GLY B N 1
ATOM 5633 C CA . GLY B 1 278 ? 14.398 14.492 -22.531 1 52.41 278 GLY B CA 1
ATOM 5634 C C . GLY B 1 278 ? 14.812 14.344 -21.078 1 52.41 278 GLY B C 1
ATOM 5635 O O . GLY B 1 278 ? 15.617 15.133 -20.578 1 52.41 278 GLY B O 1
ATOM 5636 N N . VAL B 1 279 ? 14.023 13.742 -20.188 1 60.19 279 VAL B N 1
ATOM 5637 C CA . VAL B 1 279 ? 14.344 13.422 -18.797 1 60.19 279 VAL B CA 1
ATOM 5638 C C . VAL B 1 279 ? 15.367 12.289 -18.75 1 60.19 279 VAL B C 1
ATOM 5640 O O . VAL B 1 279 ? 15.188 11.258 -19.391 1 60.19 279 VAL B O 1
ATOM 5643 N N . THR B 1 280 ? 16.656 12.625 -18.234 1 66.06 280 THR B N 1
ATOM 5644 C CA . THR B 1 280 ? 17.672 11.602 -18.062 1 66.06 280 THR B CA 1
ATOM 5645 C C . THR B 1 280 ? 17.281 10.633 -16.953 1 66.06 280 THR B C 1
ATOM 5647 O O . THR B 1 280 ? 16.344 10.891 -16.203 1 66.06 280 THR B O 1
ATOM 5650 N N . MET B 1 281 ? 17.953 9.516 -17 1 65.12 281 MET B N 1
ATOM 5651 C CA . MET B 1 281 ? 17.766 8.539 -15.93 1 65.12 281 MET B CA 1
ATOM 5652 C C . MET B 1 281 ? 18.094 9.148 -14.57 1 65.12 281 MET B C 1
ATOM 5654 O O . MET B 1 281 ? 17.406 8.867 -13.578 1 65.12 281 MET B O 1
ATOM 5658 N N . ALA B 1 282 ? 19.094 9.938 -14.562 1 64.88 282 ALA B N 1
ATOM 5659 C CA . ALA B 1 282 ? 19.516 10.578 -13.32 1 64.88 282 ALA B CA 1
ATOM 5660 C C . ALA B 1 282 ? 18.438 11.516 -12.797 1 64.88 282 ALA B C 1
ATOM 5662 O O . ALA B 1 282 ? 18.172 11.57 -11.586 1 64.88 282 ALA B O 1
ATOM 5663 N N . GLU B 1 283 ? 17.844 12.125 -13.742 1 69.44 283 GLU B N 1
ATOM 5664 C CA . GLU B 1 283 ? 16.781 13.031 -13.352 1 69.44 283 GLU B CA 1
ATOM 5665 C C . GLU B 1 283 ? 15.57 12.273 -12.812 1 69.44 283 GLU B C 1
ATOM 5667 O O . GLU B 1 283 ? 14.93 12.703 -11.852 1 69.44 283 GLU B O 1
ATOM 5672 N N . ARG B 1 284 ? 15.398 11.094 -13.414 1 73.31 284 ARG B N 1
ATOM 5673 C CA . ARG B 1 284 ? 14.273 10.273 -12.969 1 73.31 284 ARG B CA 1
ATOM 5674 C C . ARG B 1 284 ? 14.547 9.656 -11.602 1 73.31 284 ARG B C 1
ATOM 5676 O O . ARG B 1 284 ? 13.617 9.359 -10.852 1 73.31 284 ARG B O 1
ATOM 5683 N N . GLU B 1 285 ? 15.758 9.586 -11.359 1 71.56 285 GLU B N 1
ATOM 5684 C CA . GLU B 1 285 ? 16.109 9.023 -10.062 1 71.56 285 GLU B CA 1
ATOM 5685 C C . GLU B 1 285 ? 15.914 10.039 -8.945 1 71.56 285 GLU B C 1
ATOM 5687 O O . GLU B 1 285 ? 15.539 9.672 -7.824 1 71.56 285 GLU B O 1
ATOM 5692 N N . VAL B 1 286 ? 16.094 11.266 -9.289 1 70.88 286 VAL B N 1
ATOM 5693 C CA . VAL B 1 286 ? 16.062 12.289 -8.25 1 70.88 286 VAL B CA 1
ATOM 5694 C C . VAL B 1 286 ? 14.656 12.867 -8.117 1 70.88 286 VAL B C 1
ATOM 5696 O O . VAL B 1 286 ? 14.219 13.188 -7.008 1 70.88 286 VAL B O 1
ATOM 5699 N N . VAL B 1 287 ? 13.984 12.984 -9.266 1 77.75 287 VAL B N 1
ATOM 5700 C CA . VAL B 1 287 ? 12.633 13.539 -9.234 1 77.75 287 VAL B CA 1
ATOM 5701 C C . VAL B 1 287 ? 11.695 12.656 -10.062 1 77.75 287 VAL B C 1
ATOM 5703 O O . VAL B 1 287 ? 11.109 13.117 -11.047 1 77.75 287 VAL B O 1
ATOM 5706 N N . PRO B 1 288 ? 11.523 11.469 -9.609 1 75.38 288 PRO B N 1
ATOM 5707 C CA . PRO B 1 288 ? 10.734 10.531 -10.406 1 75.38 288 PRO B CA 1
ATOM 5708 C C . PRO B 1 288 ? 9.281 10.977 -10.578 1 75.38 288 PRO B C 1
ATOM 5710 O O . PRO B 1 288 ? 8.617 10.578 -11.539 1 75.38 288 PRO B O 1
ATOM 5713 N N . ASP B 1 289 ? 8.828 11.766 -9.781 1 75.12 289 ASP B N 1
ATOM 5714 C CA . ASP B 1 289 ? 7.414 12.133 -9.773 1 75.12 289 ASP B CA 1
ATOM 5715 C C . ASP B 1 289 ? 7.172 13.391 -10.602 1 75.12 289 ASP B C 1
ATOM 5717 O O . ASP B 1 289 ? 6.047 13.898 -10.648 1 75.12 289 ASP B O 1
ATOM 5721 N N . SER B 1 290 ? 8.234 13.852 -11.133 1 69 290 SER B N 1
ATOM 5722 C CA . SER B 1 290 ? 8.062 15.031 -11.977 1 69 290 SER B CA 1
ATOM 5723 C C . SER B 1 290 ? 7.355 14.68 -13.281 1 69 290 SER B C 1
ATOM 5725 O O . SER B 1 290 ? 7.699 13.688 -13.93 1 69 290 SER B O 1
ATOM 5727 N N . ASP B 1 291 ? 6.105 15.172 -13.422 1 60.94 291 ASP B N 1
ATOM 5728 C CA . ASP B 1 291 ? 5.371 14.961 -14.664 1 60.94 291 ASP B CA 1
ATOM 5729 C C . ASP B 1 291 ? 6.047 15.672 -15.836 1 60.94 291 ASP B C 1
ATOM 5731 O O . ASP B 1 291 ? 6.062 16.906 -15.891 1 60.94 291 ASP B O 1
ATOM 5735 N N . PRO B 1 292 ? 6.676 14.953 -16.578 1 56.19 292 PRO B N 1
ATOM 5736 C CA . PRO B 1 292 ? 7.383 15.625 -17.672 1 56.19 292 PRO B CA 1
ATOM 5737 C C . PRO B 1 292 ? 6.453 16.453 -18.547 1 56.19 292 PRO B C 1
ATOM 5739 O O . PRO B 1 292 ? 6.91 17.344 -19.266 1 56.19 292 PRO B O 1
ATOM 5742 N N . LEU B 1 293 ? 5.25 15.961 -18.469 1 52.84 293 LEU B N 1
ATOM 5743 C CA . LEU B 1 293 ? 4.281 16.672 -19.297 1 52.84 293 LEU B CA 1
ATOM 5744 C C . LEU B 1 293 ? 3.748 17.906 -18.578 1 52.84 293 LEU B C 1
ATOM 5746 O O . LEU B 1 293 ? 3.107 18.75 -19.203 1 52.84 293 LEU B O 1
ATOM 5750 N N . ALA B 1 294 ? 4.012 17.828 -17.266 1 52.25 294 ALA B N 1
ATOM 5751 C CA . ALA B 1 294 ? 3.486 18.984 -16.547 1 52.25 294 ALA B CA 1
ATOM 5752 C C . ALA B 1 294 ? 4.469 20.141 -16.578 1 52.25 294 ALA B C 1
ATOM 5754 O O . ALA B 1 294 ? 5.645 19.984 -16.25 1 52.25 294 ALA B O 1
ATOM 5755 N N . PHE B 1 295 ? 4.434 21.062 -17.5 1 48.16 295 PHE B N 1
ATOM 5756 C CA . PHE B 1 295 ? 5.238 22.219 -17.844 1 48.16 295 PHE B CA 1
ATOM 5757 C C . PHE B 1 295 ? 5.871 22.828 -16.609 1 48.16 295 PHE B C 1
ATOM 5759 O O . PHE B 1 295 ? 7.004 23.312 -16.656 1 48.16 295 PHE B O 1
ATOM 5766 N N . ASN B 1 296 ? 5.176 23.094 -15.477 1 51.84 296 ASN B N 1
ATOM 5767 C CA . ASN B 1 296 ? 5.609 24.078 -14.508 1 51.84 296 ASN B CA 1
ATOM 5768 C C . ASN B 1 296 ? 5.91 23.453 -13.148 1 51.84 296 ASN B C 1
ATOM 5770 O O . ASN B 1 296 ? 5.609 24.031 -12.109 1 51.84 296 ASN B O 1
ATOM 5774 N N . ILE B 1 297 ? 6.598 22.312 -13.18 1 59.5 297 ILE B N 1
ATOM 5775 C CA . ILE B 1 297 ? 6.648 21.703 -11.852 1 59.5 297 ILE B CA 1
ATOM 5776 C C . ILE B 1 297 ? 7.883 22.188 -11.109 1 59.5 297 ILE B C 1
ATOM 5778 O O . ILE B 1 297 ? 8.141 21.781 -9.977 1 59.5 297 ILE B O 1
ATOM 5782 N N . GLY B 1 298 ? 8.578 23.188 -11.602 1 65 298 GLY B N 1
ATOM 5783 C CA . GLY B 1 298 ? 9.719 23.609 -10.797 1 65 298 GLY B CA 1
ATOM 5784 C C . GLY B 1 298 ? 9.781 25.125 -10.617 1 65 298 GLY B C 1
ATOM 5785 O O . GLY B 1 298 ? 8.984 25.859 -11.211 1 65 298 GLY B O 1
ATOM 5786 N N . PRO B 1 299 ? 10.477 25.594 -9.523 1 79.06 299 PRO B N 1
ATOM 5787 C CA . PRO B 1 299 ? 11.445 24.766 -8.797 1 79.06 299 PRO B CA 1
ATOM 5788 C C . PRO B 1 299 ? 10.82 24.047 -7.602 1 79.06 299 PRO B C 1
ATOM 5790 O O . PRO B 1 299 ? 11.484 23.219 -6.961 1 79.06 299 PRO B O 1
ATOM 5793 N N . PHE B 1 300 ? 9.578 24.391 -7.234 1 81.5 300 PHE B N 1
ATOM 5794 C CA . PHE B 1 300 ? 8.961 23.75 -6.09 1 81.5 300 PHE B CA 1
ATOM 5795 C C . PHE B 1 300 ? 7.637 23.094 -6.488 1 81.5 300 PHE B C 1
ATOM 5797 O O . PHE B 1 300 ? 6.891 23.641 -7.305 1 81.5 300 PHE B O 1
ATOM 5804 N N . TYR B 1 301 ? 7.438 21.938 -5.895 1 80.75 301 TYR B N 1
ATOM 5805 C CA . TYR B 1 301 ? 6.191 21.219 -6.156 1 80.75 301 TYR B CA 1
ATOM 5806 C C . TYR B 1 301 ? 5.852 20.281 -5.012 1 80.75 301 TYR B C 1
ATOM 5808 O O . TYR B 1 301 ? 6.66 20.078 -4.102 1 80.75 301 TYR B O 1
ATOM 5816 N N . ARG B 1 302 ? 4.633 19.891 -5 1 83.88 302 ARG B N 1
ATOM 5817 C CA . ARG B 1 302 ? 4.172 18.812 -4.117 1 83.88 302 ARG B CA 1
ATOM 5818 C C . ARG B 1 302 ? 3.307 17.812 -4.875 1 83.88 302 ARG B C 1
ATOM 5820 O O . ARG B 1 302 ? 2.098 18.016 -5.012 1 83.88 302 ARG B O 1
ATOM 5827 N N . HIS B 1 303 ? 3.914 16.719 -5.309 1 81.62 303 HIS B N 1
ATOM 5828 C CA . HIS B 1 303 ? 3.303 15.734 -6.199 1 81.62 303 HIS B CA 1
ATOM 5829 C C . HIS B 1 303 ? 2.076 15.102 -5.555 1 81.62 303 HIS B C 1
ATOM 5831 O O . HIS B 1 303 ? 1.12 14.742 -6.25 1 81.62 303 HIS B O 1
ATOM 5837 N N . GLU B 1 304 ? 2.021 15.016 -4.27 1 88.38 304 GLU B N 1
ATOM 5838 C CA . GLU B 1 304 ? 0.986 14.289 -3.545 1 88.38 304 GLU B CA 1
ATOM 5839 C C . GLU B 1 304 ? -0.373 14.961 -3.693 1 88.38 304 GLU B C 1
ATOM 5841 O O . GLU B 1 304 ? -1.412 14.305 -3.619 1 88.38 304 GLU B O 1
ATOM 5846 N N . LEU B 1 305 ? -0.331 16.297 -3.91 1 87 305 LEU B N 1
ATOM 5847 C CA . LEU B 1 305 ? -1.589 17 -4.129 1 87 305 LEU B CA 1
ATOM 5848 C C . LEU B 1 305 ? -2.285 16.5 -5.387 1 87 305 LEU B C 1
ATOM 5850 O O . LEU B 1 305 ? -3.455 16.109 -5.34 1 87 305 LEU B O 1
ATOM 5854 N N . ARG B 1 306 ? -1.596 16.406 -6.402 1 84.06 306 ARG B N 1
ATOM 5855 C CA . ARG B 1 306 ? -2.15 15.945 -7.672 1 84.06 306 ARG B CA 1
ATOM 5856 C C . ARG B 1 306 ? -2.41 14.445 -7.648 1 84.06 306 ARG B C 1
ATOM 5858 O O . ARG B 1 306 ? -3.379 13.969 -8.242 1 84.06 306 ARG B O 1
ATOM 5865 N N . LEU B 1 307 ? -1.485 13.773 -7.07 1 87.56 307 LEU B N 1
ATOM 5866 C CA . LEU B 1 307 ? -1.674 12.328 -6.945 1 87.56 307 LEU B CA 1
ATOM 5867 C C . LEU B 1 307 ? -3.02 12.008 -6.305 1 87.56 307 LEU B C 1
ATOM 5869 O O . LEU B 1 307 ? -3.791 11.211 -6.832 1 87.56 307 LEU B O 1
ATOM 5873 N N . ALA B 1 308 ? -3.293 12.633 -5.18 1 92.38 308 ALA B N 1
ATOM 5874 C CA . ALA B 1 308 ? -4.559 12.414 -4.48 1 92.38 308 ALA B CA 1
ATOM 5875 C C . ALA B 1 308 ? -5.742 12.844 -5.344 1 92.38 308 ALA B C 1
ATOM 5877 O O . ALA B 1 308 ? -6.77 12.172 -5.379 1 92.38 308 ALA B O 1
ATOM 5878 N N . TRP B 1 309 ? -5.566 13.945 -6.02 1 91.31 309 TRP B N 1
ATOM 5879 C CA . TRP B 1 309 ? -6.613 14.422 -6.918 1 91.31 309 TRP B CA 1
ATOM 5880 C C . TRP B 1 309 ? -6.957 13.375 -7.969 1 91.31 309 TRP B C 1
ATOM 5882 O O . TRP B 1 309 ? -8.133 13.109 -8.227 1 91.31 309 TRP B O 1
ATOM 5892 N N . ASN B 1 310 ? -5.953 12.773 -8.523 1 89.5 310 ASN B N 1
ATOM 5893 C CA . ASN B 1 310 ? -6.145 11.773 -9.57 1 89.5 310 ASN B CA 1
ATOM 5894 C C . ASN B 1 310 ? -6.754 10.484 -9.016 1 89.5 310 ASN B C 1
ATOM 5896 O O . ASN B 1 310 ? -7.289 9.672 -9.773 1 89.5 310 ASN B O 1
ATOM 5900 N N . MET B 1 311 ? -6.738 10.336 -7.754 1 94.19 311 MET B N 1
ATOM 5901 C CA . MET B 1 311 ? -7.246 9.117 -7.125 1 94.19 311 MET B CA 1
ATOM 5902 C C . MET B 1 311 ? -8.711 9.289 -6.73 1 94.19 311 MET B C 1
ATOM 5904 O O . MET B 1 311 ? -9.391 8.305 -6.418 1 94.19 311 MET B O 1
ATOM 5908 N N . LEU B 1 312 ? -9.234 10.477 -6.77 1 96.62 312 LEU B N 1
ATOM 5909 C CA . LEU B 1 312 ? -10.562 10.789 -6.266 1 96.62 312 LEU B CA 1
ATOM 5910 C C . LEU B 1 312 ? -11.617 9.891 -6.91 1 96.62 312 LEU B C 1
ATOM 5912 O O . LEU B 1 312 ? -12.484 9.352 -6.219 1 96.62 312 LEU B O 1
ATOM 5916 N N . PRO B 1 313 ? -11.57 9.609 -8.195 1 93.19 313 PRO B N 1
ATOM 5917 C CA . PRO B 1 313 ? -12.633 8.812 -8.805 1 93.19 313 PRO B CA 1
ATOM 5918 C C . PRO B 1 313 ? -12.688 7.387 -8.25 1 93.19 313 PRO B C 1
ATOM 5920 O O . PRO B 1 313 ? -13.766 6.777 -8.211 1 93.19 313 PRO B O 1
ATOM 5923 N N . SER B 1 314 ? -11.617 6.859 -7.781 1 91.5 314 SER B N 1
ATOM 5924 C CA . SER B 1 314 ? -11.562 5.465 -7.355 1 91.5 314 SER B CA 1
ATOM 5925 C C . SER B 1 314 ? -11.695 5.348 -5.84 1 91.5 314 SER B C 1
ATOM 5927 O O . SER B 1 314 ? -11.453 4.281 -5.273 1 91.5 314 SER B O 1
ATOM 5929 N N . MET B 1 315 ? -12.047 6.453 -5.188 1 95.44 315 MET B N 1
ATOM 5930 C CA . MET B 1 315 ? -12.25 6.406 -3.742 1 95.44 315 MET B CA 1
ATOM 5931 C C . MET B 1 315 ? -13.422 5.504 -3.385 1 95.44 315 MET B C 1
ATOM 5933 O O . MET B 1 315 ? -14.57 5.812 -3.715 1 95.44 315 MET B O 1
ATOM 5937 N N . ARG B 1 316 ? -13.164 4.449 -2.678 1 93.56 316 ARG B N 1
ATOM 5938 C CA . ARG B 1 316 ? -14.188 3.465 -2.354 1 93.56 316 ARG B CA 1
ATOM 5939 C C . ARG B 1 316 ? -14.93 3.844 -1.074 1 93.56 316 ARG B C 1
ATOM 5941 O O . ARG B 1 316 ? -16.156 3.744 -1.006 1 93.56 316 ARG B O 1
ATOM 5948 N N . PRO B 1 317 ? -14.258 4.316 0.021 1 95.94 317 PRO B N 1
ATOM 5949 C CA . PRO B 1 317 ? -14.992 4.715 1.22 1 95.94 317 PRO B CA 1
ATOM 5950 C C . PRO B 1 317 ? -15.898 5.926 0.982 1 95.94 317 PRO B C 1
ATOM 5952 O O . PRO B 1 317 ? -15.531 6.836 0.235 1 95.94 317 PRO B O 1
ATOM 5955 N N . CYS B 1 318 ? -17.016 5.871 1.621 1 96.44 318 CYS B N 1
ATOM 5956 C CA . CYS B 1 318 ? -17.828 7.082 1.645 1 96.44 318 CYS B CA 1
ATOM 5957 C C . CYS B 1 318 ? -17.094 8.227 2.33 1 96.44 318 CYS B C 1
ATOM 5959 O O . CYS B 1 318 ? -16.172 7.988 3.115 1 96.44 318 CYS B O 1
ATOM 5961 N N . VAL B 1 319 ? -17.562 9.492 1.937 1 98.56 319 VAL B N 1
ATOM 5962 C CA . VAL B 1 319 ? -16.766 10.57 2.523 1 98.56 319 VAL B CA 1
ATOM 5963 C C . VAL B 1 319 ? -17.656 11.789 2.783 1 98.56 319 VAL B C 1
ATOM 5965 O O . VAL B 1 319 ? -18.516 12.117 1.968 1 98.56 319 VAL B O 1
ATOM 5968 N N . LEU B 1 320 ? -17.516 12.328 3.922 1 98.75 320 LEU B N 1
ATOM 5969 C CA . LEU B 1 320 ? -18 13.664 4.234 1 98.75 320 LEU B CA 1
ATOM 5970 C C . LEU B 1 320 ? -16.891 14.703 4.094 1 98.75 320 LEU B C 1
ATOM 5972 O O . LEU B 1 320 ? -15.875 14.625 4.785 1 98.75 320 LEU B O 1
ATOM 5976 N N . TYR B 1 321 ? -17.141 15.648 3.205 1 97.75 321 TYR B N 1
ATOM 5977 C CA . TYR B 1 321 ? -16.25 16.797 3.131 1 97.75 321 TYR B CA 1
ATOM 5978 C C . TYR B 1 321 ? -16.75 17.938 4.016 1 97.75 321 TYR B C 1
ATOM 5980 O O . TYR B 1 321 ? -17.906 18.359 3.902 1 97.75 321 TYR B O 1
ATOM 5988 N N . VAL B 1 322 ? -15.906 18.359 4.891 1 97.69 322 VAL B N 1
ATOM 5989 C CA . VAL B 1 322 ? -16.188 19.547 5.691 1 97.69 322 VAL B CA 1
ATOM 5990 C C . VAL B 1 322 ? -15.234 20.672 5.285 1 97.69 322 VAL B C 1
ATOM 5992 O O . VAL B 1 322 ? -14.031 20.594 5.516 1 97.69 322 VAL B O 1
ATOM 5995 N N . ASN B 1 323 ? -15.812 21.75 4.723 1 95.81 323 ASN B N 1
ATOM 5996 C CA . ASN B 1 323 ? -15.016 22.875 4.234 1 95.81 323 ASN B CA 1
ATOM 5997 C C . ASN B 1 323 ? -15.375 24.172 4.953 1 95.81 323 ASN B C 1
ATOM 5999 O O . ASN B 1 323 ? -16.5 24.328 5.445 1 95.81 323 ASN B O 1
ATOM 6003 N N . GLY B 1 324 ? -14.352 25.016 5.055 1 94.19 324 GLY B N 1
ATOM 6004 C CA . GLY B 1 324 ? -14.586 26.359 5.57 1 94.19 324 GLY B CA 1
ATOM 6005 C C . GLY B 1 324 ? -14.82 27.391 4.477 1 94.19 324 GLY B C 1
ATOM 6006 O O . GLY B 1 324 ? -14.039 27.469 3.525 1 94.19 324 GLY B O 1
ATOM 6007 N N . ALA B 1 325 ? -15.812 28.172 4.625 1 92.31 325 ALA B N 1
ATOM 6008 C CA . ALA B 1 325 ? -16.156 29.172 3.605 1 92.31 325 ALA B CA 1
ATOM 6009 C C . ALA B 1 325 ? -15.07 30.234 3.484 1 92.31 325 ALA B C 1
ATOM 6011 O O . ALA B 1 325 ? -14.891 30.828 2.42 1 92.31 325 ALA B O 1
ATOM 6012 N N . LYS B 1 326 ? -14.281 30.438 4.488 1 90.06 326 LYS B N 1
ATOM 6013 C CA . LYS B 1 326 ? -13.258 31.484 4.508 1 90.06 326 LYS B CA 1
ATOM 6014 C C . LYS B 1 326 ? -11.859 30.891 4.34 1 90.06 326 LYS B C 1
ATOM 6016 O O . LYS B 1 326 ? -10.859 31.594 4.508 1 90.06 326 LYS B O 1
ATOM 6021 N N . SER B 1 327 ? -11.828 29.625 4.09 1 87.69 327 SER B N 1
ATOM 6022 C CA . SER B 1 327 ? -10.531 28.984 3.949 1 87.69 327 SER B CA 1
ATOM 6023 C C . SER B 1 327 ? -9.797 29.469 2.707 1 87.69 327 SER B C 1
ATOM 6025 O O . SER B 1 327 ? -10.367 29.516 1.616 1 87.69 327 SER B O 1
ATOM 6027 N N . PRO B 1 328 ? -8.555 29.828 2.824 1 76.19 328 PRO B N 1
ATOM 6028 C CA . PRO B 1 328 ? -7.762 30.297 1.683 1 76.19 328 PRO B CA 1
ATOM 6029 C C . PRO B 1 328 ? -7.266 29.141 0.8 1 76.19 328 PRO B C 1
ATOM 6031 O O . PRO B 1 328 ? -6.816 29.375 -0.325 1 76.19 328 PRO B O 1
ATOM 6034 N N . PHE B 1 329 ? -7.152 28.031 1.159 1 71.88 329 PHE B N 1
ATOM 6035 C CA . PHE B 1 329 ? -6.465 26.953 0.471 1 71.88 329 PHE B CA 1
ATOM 6036 C C . PHE B 1 329 ? -7.441 26.141 -0.375 1 71.88 329 PHE B C 1
ATOM 6038 O O . PHE B 1 329 ? -7.176 25.859 -1.548 1 71.88 329 PHE B O 1
ATOM 6045 N N . PHE B 1 330 ? -8.375 25.703 0.198 1 66.31 330 PHE B N 1
ATOM 6046 C CA . PHE B 1 330 ? -9.258 24.75 -0.465 1 66.31 330 PHE B CA 1
ATOM 6047 C C . PHE B 1 330 ? -10.703 25.234 -0.436 1 66.31 330 PHE B C 1
ATOM 6049 O O . PHE B 1 330 ? -11.633 24.438 -0.506 1 66.31 330 PHE B O 1
ATOM 6056 N N . GLY B 1 331 ? -10.727 26.562 -0.462 1 64 331 GLY B N 1
ATOM 6057 C CA . GLY B 1 331 ? -12.055 27.109 -0.225 1 64 331 GLY B CA 1
ATOM 6058 C C . GLY B 1 331 ? -12.695 27.688 -1.473 1 64 331 GLY B C 1
ATOM 6059 O O . GLY B 1 331 ? -13.836 28.141 -1.437 1 64 331 GLY B O 1
ATOM 6060 N N . HIS B 1 332 ? -11.875 27.547 -2.504 1 79.62 332 HIS B N 1
ATOM 6061 C CA . HIS B 1 332 ? -12.531 28.078 -3.689 1 79.62 332 HIS B CA 1
ATOM 6062 C C . HIS B 1 332 ? -13.703 27.203 -4.121 1 79.62 332 HIS B C 1
ATOM 6064 O O . HIS B 1 332 ? -13.562 25.984 -4.227 1 79.62 332 HIS B O 1
ATOM 6070 N N . PRO B 1 333 ? -14.805 27.844 -4.316 1 85.19 333 PRO B N 1
ATOM 6071 C CA . PRO B 1 333 ? -16.016 27.078 -4.613 1 85.19 333 PRO B CA 1
ATOM 6072 C C . PRO B 1 333 ? -15.859 26.172 -5.832 1 85.19 333 PRO B C 1
ATOM 6074 O O . PRO B 1 333 ? -16.359 25.047 -5.836 1 85.19 333 PRO B O 1
ATOM 6077 N N . ALA B 1 334 ? -15.148 26.672 -6.797 1 86 334 ALA B N 1
ATOM 6078 C CA . ALA B 1 334 ? -14.984 25.875 -8.008 1 86 334 ALA B CA 1
ATOM 6079 C C . ALA B 1 334 ? -14.203 24.594 -7.727 1 86 334 ALA B C 1
ATOM 6081 O O . ALA B 1 334 ? -14.516 23.531 -8.273 1 86 334 ALA B O 1
ATOM 6082 N N . THR B 1 335 ? -13.234 24.672 -6.934 1 85.31 335 THR B N 1
ATOM 6083 C CA . THR B 1 335 ? -12.43 23.516 -6.578 1 85.31 335 THR B CA 1
ATOM 6084 C C . THR B 1 335 ? -13.242 22.516 -5.746 1 85.31 335 THR B C 1
ATOM 6086 O O . THR B 1 335 ? -13.156 21.312 -5.957 1 85.31 335 THR B O 1
ATOM 6089 N N . ARG B 1 336 ? -13.992 23.047 -4.867 1 90.38 336 ARG B N 1
ATOM 6090 C CA . ARG B 1 336 ? -14.836 22.203 -4.027 1 90.38 336 ARG B CA 1
ATOM 6091 C C . ARG B 1 336 ? -15.859 21.438 -4.871 1 90.38 336 ARG B C 1
ATOM 6093 O O . ARG B 1 336 ? -16.094 20.25 -4.648 1 90.38 336 ARG B O 1
ATOM 6100 N N . GLU B 1 337 ? -16.375 22.172 -5.766 1 92.38 337 GLU B N 1
ATOM 6101 C CA . GLU B 1 337 ? -17.375 21.547 -6.625 1 92.38 337 GLU B CA 1
ATOM 6102 C C . GLU B 1 337 ? -16.766 20.453 -7.496 1 92.38 337 GLU B C 1
ATOM 6104 O O . GLU B 1 337 ? -17.359 19.391 -7.668 1 92.38 337 GLU B O 1
ATOM 6109 N N . GLU B 1 338 ? -15.68 20.75 -8.023 1 93 338 GLU B N 1
ATOM 6110 C CA . GLU B 1 338 ? -15.023 19.75 -8.867 1 93 338 GLU B CA 1
ATOM 6111 C C . GLU B 1 338 ? -14.617 18.516 -8.062 1 93 338 GLU B C 1
ATOM 6113 O O . GLU B 1 338 ? -14.742 17.391 -8.539 1 93 338 GLU B O 1
ATOM 6118 N N . ARG B 1 339 ? -14.086 18.75 -6.906 1 94.06 339 ARG B N 1
ATOM 6119 C CA . ARG B 1 339 ? -13.734 17.641 -6.027 1 94.06 339 ARG B CA 1
ATOM 6120 C C . ARG B 1 339 ? -14.953 16.766 -5.73 1 94.06 339 ARG B C 1
ATOM 6122 O O . ARG B 1 339 ? -14.875 15.539 -5.793 1 94.06 339 ARG B O 1
ATOM 6129 N N . LEU B 1 340 ? -16 17.438 -5.453 1 94.88 340 LEU B N 1
ATOM 6130 C CA . LEU B 1 340 ? -17.25 16.734 -5.172 1 94.88 340 LEU B CA 1
ATOM 6131 C C . LEU B 1 340 ? -17.703 15.914 -6.375 1 94.88 340 LEU B C 1
ATOM 6133 O O . LEU B 1 340 ? -18.109 14.766 -6.227 1 94.88 340 LEU B O 1
ATOM 6137 N N . ARG B 1 341 ? -17.609 16.438 -7.492 1 95.25 341 ARG B N 1
ATOM 6138 C CA . ARG B 1 341 ? -18.062 15.805 -8.727 1 95.25 341 ARG B CA 1
ATOM 6139 C C . ARG B 1 341 ? -17.188 14.602 -9.078 1 95.25 341 ARG B C 1
ATOM 6141 O O . ARG B 1 341 ? -17.688 13.617 -9.641 1 95.25 341 ARG B O 1
ATOM 6148 N N . ARG B 1 342 ? -16.016 14.641 -8.75 1 95.62 342 ARG B N 1
ATOM 6149 C CA . ARG B 1 342 ? -15.047 13.625 -9.148 1 95.62 342 ARG B CA 1
ATOM 6150 C C . ARG B 1 342 ? -15.031 12.461 -8.172 1 95.62 342 ARG B C 1
ATOM 6152 O O . ARG B 1 342 ? -14.758 11.32 -8.555 1 95.62 342 ARG B O 1
ATOM 6159 N N . THR B 1 343 ? -15.352 12.734 -6.984 1 97.06 343 THR B N 1
ATOM 6160 C CA . THR B 1 343 ? -15.125 11.781 -5.906 1 97.06 343 THR B CA 1
ATOM 6161 C C . THR B 1 343 ? -15.984 10.531 -6.098 1 97.06 343 THR B C 1
ATOM 6163 O O . THR B 1 343 ? -17.219 10.625 -6.137 1 97.06 343 THR B O 1
ATOM 6166 N N . GLY B 1 344 ? -15.289 9.336 -6.254 1 92.56 344 GLY B N 1
ATOM 6167 C CA . GLY B 1 344 ? -15.914 8.031 -6.195 1 92.56 344 GLY B CA 1
ATOM 6168 C C . GLY B 1 344 ? -16.641 7.652 -7.477 1 92.56 344 GLY B C 1
ATOM 6169 O O . GLY B 1 344 ? -17.375 6.66 -7.512 1 92.56 344 GLY B O 1
ATOM 6170 N N . THR B 1 345 ? -16.438 8.352 -8.57 1 89.75 345 THR B N 1
ATOM 6171 C CA . THR B 1 345 ? -17.266 8.172 -9.758 1 89.75 345 THR B CA 1
ATOM 6172 C C . THR B 1 345 ? -16.641 7.164 -10.711 1 89.75 345 THR B C 1
ATOM 6174 O O . THR B 1 345 ? -17.297 6.676 -11.633 1 89.75 345 THR B O 1
ATOM 6177 N N . GLY B 1 346 ? -15.383 6.832 -10.492 1 84.25 346 GLY B N 1
ATOM 6178 C CA . GLY B 1 346 ? -14.688 5.934 -11.398 1 84.25 346 GLY B CA 1
ATOM 6179 C C . GLY B 1 346 ? -14.734 4.484 -10.953 1 84.25 346 GLY B C 1
ATOM 6180 O O . GLY B 1 346 ? -15.508 4.125 -10.07 1 84.25 346 GLY B O 1
ATOM 6181 N N . VAL B 1 347 ? -13.906 3.623 -11.594 1 80.44 347 VAL B N 1
ATOM 6182 C CA . VAL B 1 347 ? -13.797 2.205 -11.266 1 80.44 347 VAL B CA 1
ATOM 6183 C C . VAL B 1 347 ? -13.297 2.041 -9.828 1 80.44 347 VAL B C 1
ATOM 6185 O O . VAL B 1 347 ? -12.344 2.701 -9.414 1 80.44 347 VAL B O 1
ATOM 6188 N N . GLY B 1 348 ? -14.086 1.267 -9.125 1 83 348 GLY B N 1
ATOM 6189 C CA . GLY B 1 348 ? -13.695 0.997 -7.75 1 83 348 GLY B CA 1
ATOM 6190 C C . GLY B 1 348 ? -14.227 2.027 -6.766 1 83 348 GLY B C 1
ATOM 6191 O O . GLY B 1 348 ? -14.086 1.861 -5.555 1 83 348 GLY B O 1
ATOM 6192 N N . GLY B 1 349 ? -14.844 3.102 -7.32 1 88.88 349 GLY B N 1
ATOM 6193 C CA . GLY B 1 349 ? -15.305 4.191 -6.473 1 88.88 349 GLY B CA 1
ATOM 6194 C C . GLY B 1 349 ? -16.625 3.891 -5.785 1 88.88 349 GLY B C 1
ATOM 6195 O O . GLY B 1 349 ? -17.266 2.885 -6.086 1 88.88 349 GLY B O 1
ATOM 6196 N N . ASN B 1 350 ? -17.062 4.734 -4.898 1 89.44 350 ASN B N 1
ATOM 6197 C CA . ASN B 1 350 ? -18.219 4.547 -4.027 1 89.44 350 ASN B CA 1
ATOM 6198 C C . ASN B 1 350 ? -19.516 4.988 -4.707 1 89.44 350 ASN B C 1
ATOM 6200 O O . ASN B 1 350 ? -20.609 4.828 -4.152 1 89.44 350 ASN B O 1
ATOM 6204 N N . GLY B 1 351 ? -19.484 5.57 -5.84 1 87.88 351 GLY B N 1
ATOM 6205 C CA . GLY B 1 351 ? -20.688 5.977 -6.562 1 87.88 351 GLY B CA 1
ATOM 6206 C C . GLY B 1 351 ? -20.984 7.461 -6.438 1 87.88 351 GLY B C 1
ATOM 6207 O O . GLY B 1 351 ? -21.906 7.969 -7.07 1 87.88 351 GLY B O 1
ATOM 6208 N N . GLY B 1 352 ? -20.25 8.188 -5.625 1 93.38 352 GLY B N 1
ATOM 6209 C CA . GLY B 1 352 ? -20.266 9.641 -5.562 1 93.38 352 GLY B CA 1
ATOM 6210 C C . GLY B 1 352 ? -21.531 10.18 -4.914 1 93.38 352 GLY B C 1
ATOM 6211 O O . GLY B 1 352 ? -22.188 9.484 -4.137 1 93.38 352 GLY B O 1
ATOM 6212 N N . VAL B 1 353 ? -21.734 11.461 -5.25 1 95.31 353 VAL B N 1
ATOM 6213 C CA . VAL B 1 353 ? -22.875 12.18 -4.719 1 95.31 353 VAL B CA 1
ATOM 6214 C C . VAL B 1 353 ? -24.172 11.516 -5.191 1 95.31 353 VAL B C 1
ATOM 6216 O O . VAL B 1 353 ? -25.125 11.398 -4.426 1 95.31 353 VAL B O 1
ATOM 6219 N N . LYS B 1 354 ? -24.203 11.023 -6.324 1 90.69 354 LYS B N 1
ATOM 6220 C CA . LYS B 1 354 ? -25.406 10.445 -6.945 1 90.69 354 LYS B CA 1
ATOM 6221 C C . LYS B 1 354 ? -25.922 9.258 -6.141 1 90.69 354 LYS B C 1
ATOM 6223 O O . LYS B 1 354 ? -27.125 9.102 -5.965 1 90.69 354 LYS B O 1
ATOM 6228 N N . LEU B 1 355 ? -25 8.461 -5.578 1 88.38 355 LEU B N 1
ATOM 6229 C CA . LEU B 1 355 ? -25.422 7.277 -4.84 1 88.38 355 LEU B CA 1
ATOM 6230 C C . LEU B 1 355 ? -25.438 7.551 -3.34 1 88.38 355 LEU B C 1
ATOM 6232 O O . LEU B 1 355 ? -25.547 6.621 -2.537 1 88.38 355 LEU B O 1
ATOM 6236 N N . GLY B 1 356 ? -25.203 8.789 -2.961 1 91.38 356 GLY B N 1
ATOM 6237 C CA . GLY B 1 356 ? -25.297 9.188 -1.565 1 91.38 356 GLY B CA 1
ATOM 6238 C C . GLY B 1 356 ? -24.047 8.844 -0.765 1 91.38 356 GLY B C 1
ATOM 6239 O O . GLY B 1 356 ? -24.078 8.883 0.468 1 91.38 356 GLY B O 1
ATOM 6240 N N . ALA B 1 357 ? -22.969 8.508 -1.436 1 94 357 ALA B N 1
ATOM 6241 C CA . ALA B 1 357 ? -21.75 8.078 -0.769 1 94 357 ALA B CA 1
ATOM 6242 C C . ALA B 1 357 ? -20.859 9.266 -0.448 1 94 357 ALA B C 1
ATOM 6244 O O . ALA B 1 357 ? -19.891 9.141 0.305 1 94 357 ALA B O 1
ATOM 6245 N N . VAL B 1 358 ? -21.156 10.453 -1.059 1 97.5 358 VAL B N 1
ATOM 6246 C CA . VAL B 1 358 ? -20.344 11.656 -0.879 1 97.5 358 VAL B CA 1
ATOM 6247 C C . VAL B 1 358 ? -21.219 12.82 -0.458 1 97.5 358 VAL B C 1
ATOM 6249 O O . VAL B 1 358 ? -22.266 13.078 -1.074 1 97.5 358 VAL B O 1
ATOM 6252 N N . ARG B 1 359 ? -20.844 13.438 0.539 1 97.94 359 ARG B N 1
ATOM 6253 C CA . ARG B 1 359 ? -21.547 14.609 1.047 1 97.94 359 ARG B CA 1
ATOM 6254 C C . ARG B 1 359 ? -20.578 15.727 1.386 1 97.94 359 ARG B C 1
ATOM 6256 O O . ARG B 1 359 ? -19.391 15.469 1.647 1 97.94 359 ARG B O 1
ATOM 6263 N N . GLN B 1 360 ? -21.109 16.953 1.296 1 97.25 360 GLN B N 1
ATOM 6264 C CA . GLN B 1 360 ? -20.297 18.109 1.649 1 97.25 360 GLN B CA 1
ATOM 6265 C C . GLN B 1 360 ? -21.062 19.062 2.562 1 97.25 360 GLN B C 1
ATOM 6267 O O . GLN B 1 360 ? -22.25 19.297 2.371 1 97.25 360 GLN B O 1
ATOM 6272 N N . VAL B 1 361 ? -20.391 19.547 3.541 1 97.06 361 VAL B N 1
ATOM 6273 C CA . VAL B 1 361 ? -20.875 20.656 4.355 1 97.06 361 VAL B CA 1
ATOM 6274 C C . VAL B 1 361 ? -19.859 21.797 4.316 1 97.06 361 VAL B C 1
ATOM 6276 O O . VAL B 1 361 ? -18.656 21.562 4.32 1 97.06 361 VAL B O 1
ATOM 6279 N N . VAL B 1 362 ? -20.375 23.016 4.207 1 95.88 362 VAL B N 1
ATOM 6280 C CA . VAL B 1 362 ? -19.547 24.219 4.238 1 95.88 362 VAL B CA 1
ATOM 6281 C C . VAL B 1 362 ? -19.875 25.031 5.48 1 95.88 362 VAL B C 1
ATOM 6283 O O . VAL B 1 362 ? -21.031 25.438 5.68 1 95.88 362 VAL B O 1
ATOM 6286 N N . ILE B 1 363 ? -18.953 25.172 6.336 1 96.06 363 ILE B N 1
ATOM 6287 C CA . ILE B 1 363 ? -19.141 25.938 7.566 1 96.06 363 ILE B CA 1
ATOM 6288 C C . ILE B 1 363 ? -18.875 27.406 7.309 1 96.06 363 ILE B C 1
ATOM 6290 O O . ILE B 1 363 ? -17.75 27.797 6.945 1 96.06 363 ILE B O 1
ATOM 6294 N N . GLU B 1 364 ? -19.938 28.188 7.676 1 91.94 364 GLU B N 1
ATOM 6295 C CA . GLU B 1 364 ? -19.812 29.625 7.496 1 91.94 364 GLU B CA 1
ATOM 6296 C C . GLU B 1 364 ? -18.75 30.203 8.438 1 91.94 364 GLU B C 1
ATOM 6298 O O . GLU B 1 364 ? -18.75 29.891 9.633 1 91.94 364 GLU B O 1
ATOM 6303 N N . GLY B 1 365 ? -17.766 30.922 8.039 1 90.25 365 GLY B N 1
ATOM 6304 C CA . GLY B 1 365 ? -16.688 31.516 8.836 1 90.25 365 GLY B CA 1
ATOM 6305 C C . GLY B 1 365 ? -15.516 30.578 9.047 1 90.25 365 GLY B C 1
ATOM 6306 O O . GLY B 1 365 ? -14.492 30.984 9.609 1 90.25 365 GLY B O 1
ATOM 6307 N N . GLY B 1 366 ? -15.82 29.328 8.727 1 93.44 366 GLY B N 1
ATOM 6308 C CA . GLY B 1 366 ? -14.758 28.359 8.93 1 93.44 366 GLY B CA 1
ATOM 6309 C C . GLY B 1 366 ? -13.523 28.641 8.094 1 93.44 366 GLY B C 1
ATOM 6310 O O . GLY B 1 366 ? -13.633 29.062 6.941 1 93.44 366 GLY B O 1
ATOM 6311 N N . GLU B 1 367 ? -12.32 28.469 8.719 1 92.75 367 GLU B N 1
ATOM 6312 C CA . GLU B 1 367 ? -11.023 28.578 8.055 1 92.75 367 GLU B CA 1
ATOM 6313 C C . GLU B 1 367 ? -10.328 27.219 7.984 1 92.75 367 GLU B C 1
ATOM 6315 O O . GLU B 1 367 ? -10.938 26.188 8.273 1 92.75 367 GLU B O 1
ATOM 6320 N N . HIS B 1 368 ? -9.109 27.188 7.512 1 91.75 368 HIS B N 1
ATOM 6321 C CA . HIS B 1 368 ? -8.375 25.938 7.336 1 91.75 368 HIS B CA 1
ATOM 6322 C C . HIS B 1 368 ? -8.156 25.234 8.672 1 91.75 368 HIS B C 1
ATOM 6324 O O . HIS B 1 368 ? -8.047 24 8.727 1 91.75 368 HIS B O 1
ATOM 6330 N N . THR B 1 369 ? -8.125 26.016 9.758 1 94.31 369 THR B N 1
ATOM 6331 C CA . THR B 1 369 ? -7.848 25.484 11.086 1 94.31 369 THR B CA 1
ATOM 6332 C C . THR B 1 369 ? -9.125 25.406 11.914 1 94.31 369 THR B C 1
ATOM 6334 O O . THR B 1 369 ? -9.078 25.469 13.141 1 94.31 369 THR B O 1
ATOM 6337 N N . MET B 1 370 ? -10.25 25.219 11.281 1 94.88 370 MET B N 1
ATOM 6338 C CA . MET B 1 370 ? -11.547 25.266 11.953 1 94.88 370 MET B CA 1
ATOM 6339 C C . MET B 1 370 ? -11.695 24.109 12.938 1 94.88 370 MET B C 1
ATOM 6341 O O . MET B 1 370 ? -12.602 24.125 13.773 1 94.88 370 MET B O 1
ATOM 6345 N N . VAL B 1 371 ? -10.852 23.094 12.883 1 96.88 371 VAL B N 1
ATOM 6346 C CA . VAL B 1 371 ? -10.891 21.984 13.836 1 96.88 371 VAL B CA 1
ATOM 6347 C C . VAL B 1 371 ? -10.305 22.438 15.172 1 96.88 371 VAL B C 1
ATOM 6349 O O . VAL B 1 371 ? -10.445 21.734 16.172 1 96.88 371 VAL B O 1
ATOM 6352 N N . PHE B 1 372 ? -9.688 23.641 15.203 1 97.44 372 PHE B N 1
ATOM 6353 C CA . PHE B 1 372 ? -9.016 24.094 16.422 1 97.44 372 PHE B CA 1
ATOM 6354 C C . PHE B 1 372 ? -9.656 25.359 16.953 1 97.44 372 PHE B C 1
ATOM 6356 O O . PHE B 1 372 ? -9.234 25.891 17.984 1 97.44 372 PHE B O 1
ATOM 6363 N N . ASP B 1 373 ? -10.586 25.938 16.281 1 95 373 ASP B N 1
ATOM 6364 C CA . ASP B 1 373 ? -11.086 27.25 16.688 1 95 373 ASP B CA 1
ATOM 6365 C C . ASP B 1 373 ? -12.562 27.156 17.094 1 95 373 ASP B C 1
ATOM 6367 O O . ASP B 1 373 ? -13.023 26.125 17.578 1 95 373 ASP B O 1
ATOM 6371 N N . GLU B 1 374 ? -13.273 28.281 16.984 1 92.44 374 GLU B N 1
ATOM 6372 C CA . GLU B 1 374 ? -14.648 28.359 17.469 1 92.44 374 GLU B CA 1
ATOM 6373 C C . GLU B 1 374 ? -15.562 27.391 16.719 1 92.44 374 GLU B C 1
ATOM 6375 O O . GLU B 1 374 ? -16.625 27.016 17.219 1 92.44 374 GLU B O 1
ATOM 6380 N N . SER B 1 375 ? -15.094 26.922 15.578 1 95.75 375 SER B N 1
ATOM 6381 C CA . SER B 1 375 ? -15.906 26.047 14.742 1 95.75 375 SER B CA 1
ATOM 6382 C C . SER B 1 375 ? -15.742 24.594 15.156 1 95.75 375 SER B C 1
ATOM 6384 O O . SER B 1 375 ? -16.406 23.703 14.617 1 95.75 375 SER B O 1
ATOM 6386 N N . LEU B 1 376 ? -14.875 24.375 16.094 1 96.31 376 LEU B N 1
ATOM 6387 C CA . LEU B 1 376 ? -14.492 23.031 16.5 1 96.31 376 LEU B CA 1
ATOM 6388 C C . LEU B 1 376 ? -15.719 22.203 16.875 1 96.31 376 LEU B C 1
ATOM 6390 O O . LEU B 1 376 ? -15.844 21.047 16.453 1 96.31 376 LEU B O 1
ATOM 6394 N N . LYS B 1 377 ? -16.656 22.75 17.609 1 96.56 377 LYS B N 1
ATOM 6395 C CA . LYS B 1 377 ? -17.875 22.047 18.031 1 96.56 377 LYS B CA 1
ATOM 6396 C C . LYS B 1 377 ? -18.781 21.734 16.844 1 96.56 377 LYS B C 1
ATOM 6398 O O . LYS B 1 377 ? -19.375 20.656 16.766 1 96.56 377 LYS B O 1
ATOM 6403 N N . THR B 1 378 ? -18.875 22.734 15.945 1 97.75 378 THR B N 1
ATOM 6404 C CA . THR B 1 378 ? -19.688 22.547 14.75 1 97.75 378 THR B CA 1
ATOM 6405 C C . THR B 1 378 ? -19.125 21.438 13.875 1 97.75 378 THR B C 1
ATOM 6407 O O . THR B 1 378 ? -19.875 20.609 13.359 1 97.75 378 THR B O 1
ATOM 6410 N N . VAL B 1 379 ? -17.828 21.391 13.727 1 98.31 379 VAL B N 1
ATOM 6411 C CA . VAL B 1 379 ? -17.172 20.344 12.961 1 98.31 379 VAL B CA 1
ATOM 6412 C C . VAL B 1 379 ? -17.469 18.984 13.594 1 98.31 379 VAL B C 1
ATOM 6414 O O . VAL B 1 379 ? -17.891 18.047 12.906 1 98.31 379 VAL B O 1
ATOM 6417 N N . ALA B 1 380 ? -17.281 18.891 14.93 1 98.31 380 ALA B N 1
ATOM 6418 C CA . ALA B 1 380 ? -17.516 17.641 15.656 1 98.31 380 ALA B CA 1
ATOM 6419 C C . ALA B 1 380 ? -18.953 17.141 15.461 1 98.31 380 ALA B C 1
ATOM 6421 O O . ALA B 1 380 ? -19.188 15.953 15.281 1 98.31 380 ALA B O 1
ATOM 6422 N N . ALA B 1 381 ? -19.875 18.047 15.484 1 97.94 381 ALA B N 1
ATOM 6423 C CA . ALA B 1 381 ? -21.297 17.703 15.336 1 97.94 381 ALA B CA 1
ATOM 6424 C C . ALA B 1 381 ? -21.562 17.109 13.953 1 97.94 381 ALA B C 1
ATOM 6426 O O . ALA B 1 381 ? -22.25 16.094 13.828 1 97.94 381 ALA B O 1
ATOM 6427 N N . HIS B 1 382 ? -21.062 17.75 12.906 1 98.19 382 HIS B N 1
ATOM 6428 C CA . HIS B 1 382 ? -21.281 17.25 11.547 1 98.19 382 HIS B CA 1
ATOM 6429 C C . HIS B 1 382 ? -20.641 15.883 11.359 1 98.19 382 HIS B C 1
ATOM 6431 O O . HIS B 1 382 ? -21.219 15.008 10.719 1 98.19 382 HIS B O 1
ATOM 6437 N N . VAL B 1 383 ? -19.438 15.734 11.891 1 98.56 383 VAL B N 1
ATOM 6438 C CA . VAL B 1 383 ? -18.734 14.461 11.766 1 98.56 383 VAL B CA 1
ATOM 6439 C C . VAL B 1 383 ? -19.516 13.367 12.5 1 98.56 383 VAL B C 1
ATOM 6441 O O . VAL B 1 383 ? -19.688 12.266 11.984 1 98.56 383 VAL B O 1
ATOM 6444 N N . ALA B 1 384 ? -20 13.68 13.703 1 97.62 384 ALA B N 1
ATOM 6445 C CA . ALA B 1 384 ? -20.75 12.711 14.484 1 97.62 384 ALA B CA 1
ATOM 6446 C C . ALA B 1 384 ? -22.016 12.281 13.742 1 97.62 384 ALA B C 1
ATOM 6448 O O . ALA B 1 384 ? -22.359 11.094 13.711 1 97.62 384 ALA B O 1
ATOM 6449 N N . ASP B 1 385 ? -22.703 13.258 13.164 1 97.19 385 ASP B N 1
ATOM 6450 C CA . ASP B 1 385 ? -23.906 12.953 12.391 1 97.19 385 ASP B CA 1
ATOM 6451 C C . ASP B 1 385 ? -23.578 12.031 11.211 1 97.19 385 ASP B C 1
ATOM 6453 O O . ASP B 1 385 ? -24.312 11.086 10.938 1 97.19 385 ASP B O 1
ATOM 6457 N N . TRP B 1 386 ? -22.531 12.336 10.578 1 97.81 386 TRP B N 1
ATOM 6458 C CA . TRP B 1 386 ? -22.078 11.516 9.453 1 97.81 386 TRP B CA 1
ATOM 6459 C C . TRP B 1 386 ? -21.766 10.094 9.906 1 97.81 386 TRP B C 1
ATOM 6461 O O . TRP B 1 386 ? -22.172 9.125 9.258 1 97.81 386 TRP B O 1
ATOM 6471 N N . LEU B 1 387 ? -21.062 9.992 11 1 96.25 387 LEU B N 1
ATOM 6472 C CA . LEU B 1 387 ? -20.688 8.68 11.516 1 96.25 387 LEU B CA 1
ATOM 6473 C C . LEU B 1 387 ? -21.922 7.875 11.906 1 96.25 387 LEU B C 1
ATOM 6475 O O . LEU B 1 387 ? -21.953 6.652 11.734 1 96.25 387 LEU B O 1
ATOM 6479 N N . ALA B 1 388 ? -22.922 8.539 12.414 1 95.06 388 ALA B N 1
ATOM 6480 C CA . ALA B 1 388 ? -24.172 7.855 12.742 1 95.06 388 ALA B CA 1
ATOM 6481 C C . ALA B 1 388 ? -24.797 7.238 11.5 1 95.06 388 ALA B C 1
ATOM 6483 O O . ALA B 1 388 ? -25.219 6.074 11.516 1 95.06 388 ALA B O 1
ATOM 6484 N N . ASP B 1 389 ? -24.844 7.996 10.453 1 94.25 389 ASP B N 1
ATOM 6485 C CA . ASP B 1 389 ? -25.375 7.5 9.188 1 94.25 389 ASP B CA 1
ATOM 6486 C C . ASP B 1 389 ? -24.547 6.316 8.68 1 94.25 389 ASP B C 1
ATOM 6488 O O . ASP B 1 389 ? -25.109 5.32 8.219 1 94.25 389 ASP B O 1
ATOM 6492 N N . GLU B 1 390 ? -23.281 6.422 8.789 1 93.25 390 GLU B N 1
ATOM 6493 C CA . GLU B 1 390 ? -22.391 5.391 8.258 1 93.25 390 GLU B CA 1
ATOM 6494 C C . GLU B 1 390 ? -22.438 4.125 9.102 1 93.25 390 GLU B C 1
ATOM 6496 O O . GLU B 1 390 ? -22.297 3.016 8.578 1 93.25 390 GLU B O 1
ATOM 6501 N N . CYS B 1 391 ? -22.625 4.281 10.391 1 90.81 391 CYS B N 1
ATOM 6502 C CA . CYS B 1 391 ? -22.812 3.117 11.242 1 90.81 391 CYS B CA 1
ATOM 6503 C C . CYS B 1 391 ? -24.062 2.35 10.852 1 90.81 391 CYS B C 1
ATOM 6505 O O . CYS B 1 391 ? -24.062 1.117 10.844 1 90.81 391 CYS B O 1
ATOM 6507 N N . ARG B 1 392 ? -25.094 3.059 10.531 1 88.19 392 ARG B N 1
ATOM 6508 C CA . ARG B 1 392 ? -26.312 2.416 10.055 1 88.19 392 ARG B CA 1
ATOM 6509 C C . ARG B 1 392 ? -26.078 1.688 8.734 1 88.19 392 ARG B C 1
ATOM 6511 O O . ARG B 1 392 ? -26.516 0.556 8.555 1 88.19 392 ARG B O 1
ATOM 6518 N N . ARG B 1 393 ? -25.344 2.32 7.926 1 86.56 393 ARG B N 1
ATOM 6519 C CA . ARG B 1 393 ? -25.031 1.706 6.641 1 86.56 393 ARG B CA 1
ATOM 6520 C C . ARG B 1 393 ? -24.203 0.433 6.828 1 86.56 393 ARG B C 1
ATOM 6522 O O . ARG B 1 393 ? -24.406 -0.555 6.121 1 86.56 393 ARG B O 1
ATOM 6529 N N . TRP B 1 394 ? -23.266 0.476 7.723 1 87.12 394 TRP B N 1
ATOM 6530 C CA . TRP B 1 394 ? -22.391 -0.669 7.992 1 87.12 394 TRP B CA 1
ATOM 6531 C C . TRP B 1 394 ? -23.219 -1.86 8.484 1 87.12 394 TRP B C 1
ATOM 6533 O O . TRP B 1 394 ? -22.953 -3 8.094 1 87.12 394 TRP B O 1
ATOM 6543 N N . THR B 1 395 ? -24.094 -1.662 9.281 1 81.44 395 THR B N 1
ATOM 6544 C CA . THR B 1 395 ? -24.906 -2.725 9.867 1 81.44 395 THR B CA 1
ATOM 6545 C C . THR B 1 395 ? -25.766 -3.408 8.797 1 81.44 395 THR B C 1
ATOM 6547 O O . THR B 1 395 ? -26.031 -4.605 8.891 1 81.44 395 THR B O 1
ATOM 6550 N N . GLU B 1 396 ? -26.016 -2.73 7.781 1 77.38 396 GLU B N 1
ATOM 6551 C CA . GLU B 1 396 ? -26.859 -3.268 6.715 1 77.38 396 GLU B CA 1
ATOM 6552 C C . GLU B 1 396 ? -26.016 -3.969 5.648 1 77.38 396 GLU B C 1
ATOM 6554 O O . GLU B 1 396 ? -26.531 -4.758 4.859 1 77.38 396 GLU B O 1
ATOM 6559 N N . GLY B 1 397 ? -24.688 -3.684 5.727 1 71.38 397 GLY B N 1
ATOM 6560 C CA . GLY B 1 397 ? -23.797 -4.129 4.68 1 71.38 397 GLY B CA 1
ATOM 6561 C C . GLY B 1 397 ? -23.656 -5.641 4.609 1 71.38 397 GLY B C 1
ATOM 6562 O O . GLY B 1 397 ? -23.906 -6.242 3.562 1 71.38 397 GLY B O 1
ATOM 6563 N N . PRO B 1 398 ? -23.219 -6.254 5.758 1 62.06 398 PRO B N 1
ATOM 6564 C CA . PRO B 1 398 ? -23.047 -7.711 5.746 1 62.06 398 PRO B CA 1
ATOM 6565 C C . PRO B 1 398 ? -24.281 -8.445 5.242 1 62.06 398 PRO B C 1
ATOM 6567 O O . PRO B 1 398 ? -24.172 -9.43 4.508 1 62.06 398 PRO B O 1
ATOM 6570 N N . LYS B 1 399 ? -25.359 -8.023 5.645 1 62.38 399 LYS B N 1
ATOM 6571 C CA . LYS B 1 399 ? -26.594 -8.656 5.172 1 62.38 399 LYS B CA 1
ATOM 6572 C C . LYS B 1 399 ? -26.703 -8.578 3.65 1 62.38 399 LYS B C 1
ATOM 6574 O O . LYS B 1 399 ? -27.047 -9.562 2.994 1 62.38 399 LYS B O 1
ATOM 6579 N N . ARG B 1 400 ? -26.297 -7.484 3.158 1 62.94 400 ARG B N 1
ATOM 6580 C CA . ARG B 1 400 ? -26.344 -7.281 1.715 1 62.94 400 ARG B CA 1
ATOM 6581 C C . ARG B 1 400 ? -25.344 -8.18 0.992 1 62.94 400 ARG B C 1
ATOM 6583 O O . ARG B 1 400 ? -25.672 -8.773 -0.036 1 62.94 400 ARG B O 1
ATOM 6590 N N . ARG B 1 401 ? -24.234 -8.273 1.599 1 62.91 401 ARG B N 1
ATOM 6591 C CA . ARG B 1 401 ? -23.188 -9.07 0.978 1 62.91 401 ARG B CA 1
ATOM 6592 C C . ARG B 1 401 ? -23.531 -10.555 0.998 1 62.91 401 ARG B C 1
ATOM 6594 O O . ARG B 1 401 ? -23.297 -11.266 0.019 1 62.91 401 ARG B O 1
ATOM 6601 N N . ARG B 1 402 ? -24 -10.93 2.158 1 60.03 402 ARG B N 1
ATOM 6602 C CA . ARG B 1 402 ? -24.406 -12.328 2.27 1 60.03 402 ARG B CA 1
ATOM 6603 C C . ARG B 1 402 ? -25.484 -12.672 1.258 1 60.03 402 ARG B C 1
ATOM 6605 O O . ARG B 1 402 ? -25.484 -13.758 0.673 1 60.03 402 ARG B O 1
ATOM 6612 N N . GLU B 1 403 ? -26.312 -11.789 1.101 1 59.41 403 GLU B N 1
ATOM 6613 C CA . GLU B 1 403 ? -27.406 -12.016 0.167 1 59.41 403 GLU B CA 1
ATOM 6614 C C . GLU B 1 403 ? -26.906 -12.102 -1.271 1 59.41 403 GLU B C 1
ATOM 6616 O O . GLU B 1 403 ? -27.406 -12.898 -2.064 1 59.41 403 GLU B O 1
ATOM 6621 N N . LEU B 1 404 ? -25.969 -11.312 -1.532 1 57 404 LEU B N 1
ATOM 6622 C CA . LEU B 1 404 ? -25.516 -11.211 -2.918 1 57 404 LEU B CA 1
ATOM 6623 C C . LEU B 1 404 ? -24.438 -12.242 -3.223 1 57 404 LEU B C 1
ATOM 6625 O O . LEU B 1 404 ? -24.375 -12.773 -4.336 1 57 404 LEU B O 1
ATOM 6629 N N . TRP B 1 405 ? -23.547 -12.359 -2.396 1 54.84 405 TRP B N 1
ATOM 6630 C CA . TRP B 1 405 ? -22.406 -13.203 -2.723 1 54.84 405 TRP B CA 1
ATOM 6631 C C . TRP B 1 405 ? -22.672 -14.656 -2.332 1 54.84 405 TRP B C 1
ATOM 6633 O O . TRP B 1 405 ? -22.344 -15.578 -3.084 1 54.84 405 TRP B O 1
ATOM 6643 N N . LEU B 1 406 ? -22.953 -14.977 -0.956 1 52.47 406 LEU B N 1
ATOM 6644 C CA . LEU B 1 406 ? -22.812 -16.312 -0.379 1 52.47 406 LEU B CA 1
ATOM 6645 C C . LEU B 1 406 ? -24.125 -17.078 -0.494 1 52.47 406 LEU B C 1
ATOM 6647 O O . LEU B 1 406 ? -24.312 -18.109 0.168 1 52.47 406 LEU B O 1
ATOM 6651 N N . ARG B 1 407 ? -25.031 -16.641 -1.347 1 49.19 407 ARG B N 1
ATOM 6652 C CA . ARG B 1 407 ? -26.328 -17.297 -1.232 1 49.19 407 ARG B CA 1
ATOM 6653 C C . ARG B 1 407 ? -26.188 -18.812 -1.268 1 49.19 407 ARG B C 1
ATOM 6655 O O . ARG B 1 407 ? -26.922 -19.531 -0.593 1 49.19 407 ARG B O 1
ATOM 6662 N N . ASP B 1 408 ? -25.281 -19.312 -2.121 1 50 408 ASP B N 1
ATOM 6663 C CA . ASP B 1 408 ? -25.453 -20.75 -2.291 1 50 408 ASP B CA 1
ATOM 6664 C C . ASP B 1 408 ? -24.172 -21.484 -1.894 1 50 408 ASP B C 1
ATOM 6666 O O . ASP B 1 408 ? -23.953 -22.625 -2.318 1 50 408 ASP B O 1
ATOM 6670 N N . ALA B 1 409 ? -23.281 -20.844 -1.11 1 52.31 409 ALA B N 1
ATOM 6671 C CA . ALA B 1 409 ? -22.109 -21.656 -0.791 1 52.31 409 ALA B CA 1
ATOM 6672 C C . ALA B 1 409 ? -22.422 -22.641 0.321 1 52.31 409 ALA B C 1
ATOM 6674 O O . ALA B 1 409 ? -22.906 -22.266 1.387 1 52.31 409 ALA B O 1
ATOM 6675 N N . LYS B 1 410 ? -22.672 -23.906 -0.042 1 51.16 410 LYS B N 1
ATOM 6676 C CA . LYS B 1 410 ? -22.969 -24.984 0.898 1 51.16 410 LYS B CA 1
ATOM 6677 C C . LYS B 1 410 ? -21.984 -25 2.061 1 51.16 410 LYS B C 1
ATOM 6679 O O . LYS B 1 410 ? -22.375 -25.219 3.211 1 51.16 410 LYS B O 1
ATOM 6684 N N . ASP B 1 411 ? -20.578 -24.859 1.732 1 61.84 411 ASP B N 1
ATOM 6685 C CA . ASP B 1 411 ? -19.516 -24.953 2.73 1 61.84 411 ASP B CA 1
ATOM 6686 C C . ASP B 1 411 ? -18.641 -23.703 2.715 1 61.84 411 ASP B C 1
ATOM 6688 O O . ASP B 1 411 ? -18.391 -23.125 1.652 1 61.84 411 ASP B O 1
ATOM 6692 N N . LYS B 1 412 ? -18.344 -23.344 3.863 1 68.62 412 LYS B N 1
ATOM 6693 C CA . LYS B 1 412 ? -17.438 -22.203 4.031 1 68.62 412 LYS B CA 1
ATOM 6694 C C . LYS B 1 412 ? -16.141 -22.422 3.264 1 68.62 412 LYS B C 1
ATOM 6696 O O . LYS B 1 412 ? -15.547 -23.5 3.322 1 68.62 412 LYS B O 1
ATOM 6701 N N . GLY B 1 413 ? -15.805 -21.609 2.248 1 74.81 413 GLY B N 1
ATOM 6702 C CA . GLY B 1 413 ? -14.562 -21.703 1.493 1 74.81 413 GLY B CA 1
ATOM 6703 C C . GLY B 1 413 ? -14.75 -22.281 0.105 1 74.81 413 GLY B C 1
ATOM 6704 O O . GLY B 1 413 ? -13.789 -22.438 -0.645 1 74.81 413 GLY B O 1
ATOM 6705 N N . SER B 1 414 ? -15.977 -22.688 -0.154 1 82.25 414 SER B N 1
ATOM 6706 C CA . SER B 1 414 ? -16.25 -23.281 -1.463 1 82.25 414 SER B CA 1
ATOM 6707 C C . SER B 1 414 ? -16.984 -22.297 -2.367 1 82.25 414 SER B C 1
ATOM 6709 O O . SER B 1 414 ? -17.719 -21.422 -1.887 1 82.25 414 SER B O 1
ATOM 6711 N N . VAL B 1 415 ? -16.703 -22.562 -3.59 1 83.62 415 VAL B N 1
ATOM 6712 C CA . VAL B 1 415 ? -17.469 -21.781 -4.551 1 83.62 415 VAL B CA 1
ATOM 6713 C C . VAL B 1 415 ? -18.859 -22.359 -4.695 1 83.62 415 VAL B C 1
ATOM 6715 O O . VAL B 1 415 ? -19.062 -23.578 -4.527 1 83.62 415 VAL B O 1
ATOM 6718 N N . GLY B 1 416 ? -19.875 -21.547 -4.91 1 77.5 416 GLY B N 1
ATOM 6719 C CA . GLY B 1 416 ? -21.25 -21.984 -4.988 1 77.5 416 GLY B CA 1
ATOM 6720 C C . GLY B 1 416 ? -21.578 -22.672 -6.297 1 77.5 416 GLY B C 1
ATOM 6721 O O . GLY B 1 416 ? -20.797 -22.641 -7.246 1 77.5 416 GLY B O 1
ATOM 6722 N N . SER B 1 417 ? -22.688 -23.406 -6.277 1 79.88 417 SER B N 1
ATOM 6723 C CA . SER B 1 417 ? -23.156 -24.125 -7.453 1 79.88 417 SER B CA 1
ATOM 6724 C C . SER B 1 417 ? -23.359 -23.188 -8.641 1 79.88 417 SER B C 1
ATOM 6726 O O . SER B 1 417 ? -23.172 -23.578 -9.789 1 79.88 417 SER B O 1
ATOM 6728 N N . ASP B 1 418 ? -23.656 -21.938 -8.32 1 80.25 418 ASP B N 1
ATOM 6729 C CA . ASP B 1 418 ? -23.844 -20.953 -9.375 1 80.25 418 ASP B CA 1
ATOM 6730 C C . ASP B 1 418 ? -22.516 -20.688 -10.102 1 80.25 418 ASP B C 1
ATOM 6732 O O . ASP B 1 418 ? -22.516 -20.438 -11.305 1 80.25 418 ASP B O 1
ATOM 6736 N N . PHE B 1 419 ? -21.531 -20.766 -9.359 1 85.44 419 PHE B N 1
ATOM 6737 C CA . PHE B 1 419 ? -20.203 -20.594 -9.93 1 85.44 419 PHE B CA 1
ATOM 6738 C C . PHE B 1 419 ? -19.906 -21.656 -10.969 1 85.44 419 PHE B C 1
ATOM 6740 O O . PHE B 1 419 ? -19.531 -21.359 -12.094 1 85.44 419 PHE B O 1
ATOM 6747 N N . LEU B 1 420 ? -20.156 -22.891 -10.609 1 85.5 420 LEU B N 1
ATOM 6748 C CA . LEU B 1 420 ? -19.875 -24.016 -11.508 1 85.5 420 LEU B CA 1
ATOM 6749 C C . LEU B 1 420 ? -20.797 -23.969 -12.727 1 85.5 420 LEU B C 1
ATOM 6751 O O . LEU B 1 420 ? -20.359 -24.188 -13.852 1 85.5 420 LEU B O 1
ATOM 6755 N N . ALA B 1 421 ? -22.016 -23.641 -12.445 1 86.12 421 ALA B N 1
ATOM 6756 C CA . ALA B 1 421 ? -22.984 -23.562 -13.539 1 86.12 421 ALA B CA 1
ATOM 6757 C C . ALA B 1 421 ? -22.578 -22.484 -14.547 1 86.12 421 ALA B C 1
ATOM 6759 O O . ALA B 1 421 ? -22.688 -22.672 -15.758 1 86.12 421 ALA B O 1
ATOM 6760 N N . ALA B 1 422 ? -22.188 -21.375 -13.984 1 85.38 422 ALA B N 1
ATOM 6761 C CA . ALA B 1 422 ? -21.766 -20.281 -14.844 1 85.38 422 ALA B CA 1
ATOM 6762 C C . ALA B 1 422 ? -20.531 -20.656 -15.648 1 85.38 422 ALA B C 1
ATOM 6764 O O . ALA B 1 422 ? -20.406 -20.281 -16.812 1 85.38 422 ALA B O 1
ATOM 6765 N N . LEU B 1 423 ? -19.609 -21.375 -15.039 1 87.38 423 LEU B N 1
ATOM 6766 C CA . LEU B 1 423 ? -18.406 -21.828 -15.742 1 87.38 423 LEU B CA 1
ATOM 6767 C C . LEU B 1 423 ? -18.766 -22.766 -16.891 1 87.38 423 LEU B C 1
ATOM 6769 O O . LEU B 1 423 ? -18.234 -22.641 -17.984 1 87.38 423 LEU B O 1
ATOM 6773 N N . ASP B 1 424 ? -19.656 -23.625 -16.578 1 88.69 424 ASP B N 1
ATOM 6774 C CA . ASP B 1 424 ? -20.109 -24.562 -17.609 1 88.69 424 ASP B CA 1
ATOM 6775 C C . ASP B 1 424 ? -20.75 -23.828 -18.781 1 88.69 424 ASP B C 1
ATOM 6777 O O . ASP B 1 424 ? -20.5 -24.172 -19.938 1 88.69 424 ASP B O 1
ATOM 6781 N N . ALA B 1 425 ? -21.516 -22.875 -18.453 1 86.69 425 ALA B N 1
ATOM 6782 C CA . ALA B 1 425 ? -22.188 -22.109 -19.484 1 86.69 425 ALA B CA 1
ATOM 6783 C C . ALA B 1 425 ? -21.172 -21.359 -20.344 1 86.69 425 ALA B C 1
ATOM 6785 O O . ALA B 1 425 ? -21.312 -21.312 -21.578 1 86.69 425 ALA B O 1
ATOM 6786 N N . GLU B 1 426 ? -20.25 -20.781 -19.703 1 85 426 GLU B N 1
ATOM 6787 C CA . GLU B 1 426 ? -19.219 -20.047 -20.438 1 85 426 GLU B CA 1
ATOM 6788 C C . GLU B 1 426 ? -18.406 -20.984 -21.328 1 85 426 GLU B C 1
ATOM 6790 O O . GLU B 1 426 ? -18.031 -20.625 -22.453 1 85 426 GLU B O 1
ATOM 6795 N N . MET B 1 427 ? -18.109 -22.156 -20.828 1 85.81 427 MET B N 1
ATOM 6796 C CA . MET B 1 427 ? -17.344 -23.141 -21.594 1 85.81 427 MET B CA 1
ATOM 6797 C C . MET B 1 427 ? -18.109 -23.578 -22.844 1 85.81 427 MET B C 1
ATOM 6799 O O . MET B 1 427 ? -17.516 -23.734 -23.906 1 85.81 427 MET B O 1
ATOM 6803 N N . LYS B 1 428 ? -19.359 -23.734 -22.672 1 87.56 428 LYS B N 1
ATOM 6804 C CA . LYS B 1 428 ? -20.203 -24.109 -23.812 1 87.56 428 LYS B CA 1
ATOM 6805 C C . LYS B 1 428 ? -20.234 -23 -24.859 1 87.56 428 LYS B C 1
ATOM 6807 O O . LYS B 1 428 ? -20.172 -23.281 -26.062 1 87.56 428 LYS B O 1
ATOM 6812 N N . ARG B 1 429 ? -20.312 -21.812 -24.391 1 84.38 429 ARG B N 1
ATOM 6813 C CA . ARG B 1 429 ? -20.312 -20.672 -25.297 1 84.38 429 ARG B CA 1
ATOM 6814 C C . ARG B 1 429 ? -19 -20.578 -26.078 1 84.38 429 ARG B C 1
ATOM 6816 O O . ARG B 1 429 ? -19 -20.266 -27.266 1 84.38 429 ARG B O 1
ATOM 6823 N N . MET B 1 430 ? -17.953 -20.812 -25.375 1 83 430 MET B N 1
ATOM 6824 C CA . MET B 1 430 ? -16.625 -20.734 -26 1 83 430 MET B CA 1
ATOM 6825 C C . MET B 1 430 ? -16.453 -21.828 -27.031 1 83 430 MET B C 1
ATOM 6827 O O . MET B 1 430 ? -15.875 -21.594 -28.094 1 83 430 MET B O 1
ATOM 6831 N N . LYS B 1 431 ? -16.922 -22.984 -26.75 1 83.56 431 LYS B N 1
ATOM 6832 C CA . LYS B 1 431 ? -16.828 -24.094 -27.688 1 83.56 431 LYS B CA 1
ATOM 6833 C C . LYS B 1 431 ? -17.688 -23.844 -28.922 1 83.56 431 LYS B C 1
ATOM 6835 O O . LYS B 1 431 ? -17.297 -24.188 -30.047 1 83.56 431 LYS B O 1
ATOM 6840 N N . SER B 1 432 ? -18.781 -23.25 -28.688 1 83.12 432 SER B N 1
ATOM 6841 C CA . SER B 1 432 ? -19.656 -22.938 -29.797 1 83.12 432 SER B CA 1
ATOM 6842 C C . SER B 1 432 ? -19.047 -21.891 -30.719 1 83.12 432 SER B C 1
ATOM 6844 O O . SER B 1 432 ? -19.203 -21.969 -31.938 1 83.12 432 SER B O 1
ATOM 6846 N N . ARG B 1 433 ? -18.406 -20.922 -30.109 1 74.38 433 ARG B N 1
ATOM 6847 C CA . ARG B 1 433 ? -17.766 -19.875 -30.891 1 74.38 433 ARG B CA 1
ATOM 6848 C C . ARG B 1 433 ? -16.562 -20.422 -31.641 1 74.38 433 ARG B C 1
ATOM 6850 O O . ARG B 1 433 ? -16.297 -20.016 -32.781 1 74.38 433 ARG B O 1
ATOM 6857 N N . ALA B 1 434 ? -15.773 -21.25 -31 1 68.25 434 ALA B N 1
ATOM 6858 C CA . ALA B 1 434 ? -14.609 -21.859 -31.641 1 68.25 434 ALA B CA 1
ATOM 6859 C C . ALA B 1 434 ? -15.023 -22.781 -32.781 1 68.25 434 ALA B C 1
ATOM 6861 O O . ALA B 1 434 ? -14.328 -22.875 -33.781 1 68.25 434 ALA B O 1
ATOM 6862 N N . GLY B 1 435 ? -16.125 -23.438 -32.594 1 56.31 435 GLY B N 1
ATOM 6863 C CA . GLY B 1 435 ? -16.656 -24.281 -33.656 1 56.31 435 GLY B CA 1
ATOM 6864 C C . GLY B 1 435 ? -17.172 -23.469 -34.844 1 56.31 435 GLY B C 1
ATOM 6865 O O . GLY B 1 435 ? -17.266 -23.984 -35.969 1 56.31 435 GLY B O 1
ATOM 6866 N N . LYS B 1 436 ? -17.469 -22.25 -34.625 1 57.88 436 LYS B N 1
ATOM 6867 C CA . LYS B 1 436 ? -17.969 -21.406 -35.719 1 57.88 436 LYS B CA 1
ATOM 6868 C C . LYS B 1 436 ? -16.812 -20.719 -36.469 1 57.88 436 LYS B C 1
ATOM 6870 O O . LYS B 1 436 ? -17 -20.141 -37.531 1 57.88 436 LYS B O 1
ATOM 6875 N N . LEU B 1 437 ? -15.688 -20.594 -35.781 1 43.5 437 LEU B N 1
ATOM 6876 C CA . LEU B 1 437 ? -14.547 -20.078 -36.531 1 43.5 437 LEU B CA 1
ATOM 6877 C C . LEU B 1 437 ? -13.852 -21.188 -37.312 1 43.5 437 LEU B C 1
ATOM 6879 O O . LEU B 1 437 ? -13.703 -22.297 -36.812 1 43.5 437 LEU B O 1
#

pLDDT: mean 85.2, std 16.16, range [26.58, 98.88]

Organism: Ustilaginoidea virens (NCBI:txid1159556)

Solvent-accessible surface area (backbone atoms only — not comparable to full-atom values): 44613 Å² total; per-residue (Å²): 127,68,52,70,65,88,64,65,95,81,57,67,50,46,49,38,39,43,82,41,79,41,60,37,80,41,68,35,73,54,27,30,71,44,66,87,46,72,35,36,28,36,29,42,36,36,28,55,60,59,57,82,64,70,54,77,59,90,60,91,63,78,39,29,24,35,45,41,30,56,41,83,82,54,40,68,62,27,45,48,56,34,52,53,42,24,51,56,37,15,54,74,56,71,39,48,56,51,32,39,36,39,57,31,44,57,63,21,25,65,3,16,59,70,25,60,91,40,38,24,43,39,58,51,72,58,45,44,21,55,48,49,50,54,49,47,50,73,43,40,89,79,48,50,72,51,27,31,37,39,17,26,23,50,14,24,32,21,51,50,54,37,32,65,75,40,44,55,62,38,58,31,36,39,27,35,41,47,42,57,31,78,57,59,50,58,82,59,27,52,60,50,22,50,53,38,58,69,47,83,64,72,24,83,40,62,68,58,31,32,50,52,52,35,57,75,64,68,37,82,74,32,32,67,67,21,40,51,32,37,44,60,58,38,41,38,83,41,62,40,97,82,60,78,45,76,26,16,23,52,37,40,48,40,37,39,50,20,23,63,49,34,37,80,38,89,52,68,72,56,54,24,91,88,63,56,71,60,79,48,67,67,50,37,70,75,45,29,66,54,43,78,84,51,83,72,58,58,53,52,32,36,63,63,21,33,53,40,41,72,42,30,22,35,32,34,39,29,35,37,39,39,36,19,61,60,17,86,82,67,30,51,64,68,59,45,51,50,50,52,69,38,30,8,62,41,58,32,17,38,46,10,51,87,66,67,28,38,49,77,48,71,38,83,79,20,35,77,61,24,65,34,21,90,41,20,60,59,51,19,43,54,46,22,54,49,48,31,54,49,53,55,49,52,68,51,40,59,60,50,46,45,62,68,69,52,68,56,36,89,47,90,30,39,64,26,66,65,53,56,51,51,50,52,50,51,51,51,52,50,51,54,51,54,70,71,97,125,68,52,70,65,88,64,65,96,81,58,66,50,46,47,37,39,43,82,41,78,42,61,37,79,40,69,35,74,55,27,30,69,45,67,86,46,74,36,37,27,34,31,41,36,36,30,58,60,62,60,82,66,69,56,77,60,91,63,89,63,79,39,30,24,36,44,41,30,56,41,84,82,54,41,68,62,26,45,49,55,35,52,53,43,24,52,57,36,15,54,75,56,72,38,49,58,51,32,38,38,38,56,31,45,56,61,21,26,65,2,16,61,70,26,60,90,41,40,22,43,39,58,49,73,59,46,45,20,55,47,48,48,53,51,46,51,73,42,39,90,79,49,50,70,51,27,31,36,40,18,26,24,50,14,24,30,23,52,49,53,36,32,66,74,38,47,56,62,38,59,31,36,37,27,34,40,47,43,57,32,78,57,58,49,58,83,58,26,50,59,50,22,51,53,38,59,69,47,83,63,73,24,83,39,62,67,57,32,32,50,50,52,36,59,75,64,69,36,83,73,33,32,68,67,20,40,51,32,36,44,61,59,39,43,38,82,42,61,39,98,83,61,78,45,76,26,16,22,52,38,42,49,41,38,38,50,20,23,63,48,34,38,80,38,89,54,68,73,53,54,22,92,88,64,54,68,61,78,48,66,68,50,38,70,75,46,28,67,54,42,78,82,50,85,71,57,59,52,51,32,36,64,61,22,33,52,40,41,72,42,29,24,36,34,34,41,28,36,38,39,39,36,19,61,60,16,88,82,66,28,50,63,68,58,45,50,51,50,51,68,39,30,8,62,41,58,32,16,37,45,10,52,88,65,66,27,37,47,76,47,71,39,83,78,19,35,78,61,25,67,34,21,90,41,19,58,59,50,18,43,53,47,21,52,48,48,32,55,48,52,56,50,53,68,51,40,60,59,50,44,43,62,68,69,50,67,57,38,88,46,89,30,38,65,26,65,64,54,54,51,50,48,52,52,51,51,53,52,50,50,52,51,54,70,70,99

Foldseek 3Di:
DFDFDDDDPPQQWTKGWDWAKDQLDAPAVQQWPDRVDIFTKIKIKTAGPDCVLVPPPPLVFDAAEEEEEEDFQFAPQLLSVLVRLLCVLLVVLSHHHGIYMYIDDCQHFPNVVRRVRIGGQAHALLRVLRVVVVVCVVVVVSHDDPYEYEYAASRLLNVQVNCLVVVNNHQAYEYELYLADQDQQCVPLVVLLVLLVPQDFKAADLVVQLVSQCVSVVCPQFDPSSSVSRSVRQKDWDADPVSPDIIMGGSRRSSNSSSHSKPAAPDVQQQPPVRPRDHDPVSCSNCVLDDSPPNDQPGIGRSSNNVSNVSQQQRAHQYEYEYECPEPRQNDPVNVVVSQVRGQNDVNGNNGVVVPSYYYDYDYPDYSVCCGHPNVSVSSNVVSNVVSVSSVVVVVPVVVCCVPAVVAVPDDPDHGPVVVVVVVVVVVVVVVVVVVD/DFDFDPDDPPQQWTKGWDWAKDQLDAPAVQQWPDRVDIFTKIKIKTAGPDPVLVPPPPLVFDAAEEEEEEAFQFAPQLLSVLVRLLCVLLVVLSHHHGIYMYIDDCQHFPNVVRRVRIGGQAHALLRVLRVVVVVCVVVVVSHDDPYEYEYAASRLLNVQVNCLVVVNNHQAYEYELYLADQDQQCVPLVVLLVLLVPQDFKAADLVVQLVSQCVSVVCVQFDPSSSVSRSVRQKDWDADPVSPDIIMGGPRRSSNSSSHSKPAAPDVQQQDPVRPRDHDPVNCSNCVLDDSPPNDCPRIGRSSNNVSNVSQQQRAHQYEYEYECPEPRQNDPVNVVVSQVRGQNDVNGNNGVVVPSYYYDYDYRDYSVCCGHPNVSVSSNVVSNVVSVSSVVVVCPVVVCCVPAVVAVPDDPDHGPVVVVVVVVVVVVVVVVVVVD

Nearest PDB structures (foldseek):
  7dbi-assembly1_D  TM=8.839E-01  e=4.003E-36  Penicillium brevicompactum
  7dbl-assembly2_D  TM=8.784E-01  e=2.822E-36  Penicillium brevicompactum
  7dbl-assembly1_B  TM=8.760E-01  e=2.822E-36  Penicillium brevicompactum
  2y6v-assembly1_B  TM=7.533E-01  e=5.114E-21  Saccharomyces cerevisiae
  8ooh-assembly1_A  TM=7.159E-01  e=7.836E-12  Haloferax mediterranei

Secondary structure (DSSP, 8-state):
--EE----TT--EEEEEEEEEE-S--SSGGGBS-TTS-EEEEEEEEEE-SGGGT--TT-SS-PEEEEEE--TT--GGGGHHHHHHHHHHHHHTTPPEEEEEEE--TTSHHHHHHTGGGB-S---THHHHHHHHHHHHHTTTT-PSPEEEEEETHHHHHHHHHHHHSTTT-SEEEEES----SS--HHHHHHHHHHHHHS---BSSHHHHHHHHHHHTT-TTS-HHHHHHHHHHSEEEEE-TTS-SEEEEESS-HHHHHHHH-EE--S-TTS-TTS-----HHHHHH-TT--TT-TT--SEE-HHHHHHHHHGGG--SEEEEEEETT-SSS--HHHHHHHHHHTT-STT---TTTTT-EEEEEETT--TTTTTSTTHHHHHHHHHHHHHHHHHHHHHHHHHHHHHHSTT-SSTTS--HHHHHHHHHHHHHHHHHHHH-/--EE----TT--EEEEEEEEEE-S--SSGGGBS-TTS-EEEEEEEEEE-SGGGT--SS-SS-PEEEEEE--TT--GGGGHHHHHHHHHHHHHTTPPEEEEEEE--TTSHHHHHHTGGGB-S---THHHHHHHHHHHHHTTTT-PSPEEEEEETHHHHHHHHHHHHSTTS-SEEEEES----SS--HHHHHHHHHHHHHS---BSSHHHHHHHHHHHTT-TTS-HHHHHHHHHHSEEEEE-TTS-SEEEEESS-HHHHHHHH-EE--S-TTS-TTS-----HHHHHH-TT--TT-TT--SEE-HHHHHHHHHGGG--SEEEEEEETT-SSS--HHHHHHHHHHTT-STT---TTTTT-EEEEEETT--TTTTSSTTHHHHHHHHHHHHHHHHHHHHHHHHHHHHHHSTT-SSTTSPPHHHHHHHHHHHHHHHHHHHH-

Sequence (874 aa):
MARLVPLQEDFPFDIISHDVPVTPFREYPTAVVDESRGLRLSVKQYIPRDDKHRTNEALRTEPITIIAAGALGIAKESYEPLFEELLRCAQSSGVLIRSIWMADMFNVGQSALLNQDNLGCDPAWIDHSRDLWSLISRFSDLMVKPIVGLGHSFGCNQLLCLSCWHPSLFHSFAFVEPGIDARYGRGITIPWALQALRQRDSFPTRAEAEDAVVKLNNAASWDPRALSRLKHYSVRQARDKDGARSVWRPVTPKHQIAALVSRFNPGRVGLGPNGTKGVTMAEREVVPDSDPLAFNIGPFYRHELRLAWNMLPSMRPCVLYVNGAKSPFFGHPATREERLRRTGTGVGGNGGVKLGAVRQVVIEGGEHTMVFDESLKTVAAHVADWLADECRRWTEGPKRRRELWLRDAKDKGSVGSDFLAALDAEMKRMKSRAGKLMARLVPLQEDFPFDIISHDVPVTPFREYPTAVVDESRGLRLSVKQYIPRDDKHRTNEALRTEPITIIAAGALGIAKESYEPLFEELLRCAQSSGVLIRSIWMADMFNVGQSALLNQDNLGCDPAWIDHSRDLWSLISRFSDLMVKPIVGLGHSFGCNQLLCLSCWHPSLFHSFAFVEPGIDARYGRGITIPWALQALRQRDSFPTRAEAEDAVVKLNNAASWDPRALSRLKHYSVRQARDKDGARSVWRPVTPKHQIAALVSRFNPGRVGLGPNGTKGVTMAEREVVPDSDPLAFNIGPFYRHELRLAWNMLPSMRPCVLYVNGAKSPFFGHPATREERLRRTGTGVGGNGGVKLGAVRQVVIEGGEHTMVFDESLKTVAAHVADWLADECRRWTEGPKRRRELWLRDAKDKGSVGSDFLAALDAEMKRMKSRAGKL

Radius of gyration: 27.66 Å; Cα contacts (8 Å, |Δi|>4): 1831; chains: 2; bounding box: 70×87×72 Å